Protein AF-0000000066924548 (afdb_homodimer)

Nearest PDB structures (foldseek):
  6sh2-assembly1_AAA  TM=8.815E-01  e=1.080E-42  Homo sapiens
  3dwb-assembly1_A  TM=9.337E-01  e=8.686E-38  Homo sapiens
  3zuk-assembly2_B  TM=8.279E-01  e=6.355E-30  Mycobacterium tuberculosis H37Rv
  4iuw-assembly1_A  TM=8.562E-01  e=9.286E-28  Lacticaseibacillus rhamnosus HN001
  6xly-assembly1_A  TM=6.996E-01  e=2.465E-28  Mycobacterium tuberculosis H37Rv

Structure (mmCIF, N/CA/C/O backbone):
data_AF-0000000066924548-model_v1
#
loop_
_entity.id
_entity.type
_entity.pdbx_description
1 polymer 'Peptidase M13 C-terminal domain-containing protein'
#
loop_
_atom_site.group_PDB
_atom_site.id
_atom_site.type_symbol
_atom_site.label_atom_id
_atom_site.label_alt_id
_atom_site.label_comp_id
_atom_site.label_asym_id
_atom_site.label_entity_id
_atom_site.label_seq_id
_atom_site.pdbx_PDB_ins_code
_atom_site.Cartn_x
_atom_site.Cartn_y
_atom_site.Cartn_z
_atom_site.occupancy
_atom_site.B_iso_or_equiv
_atom_site.auth_seq_id
_atom_site.auth_comp_id
_atom_site.auth_asym_id
_atom_site.auth_atom_id
_atom_site.pdbx_PDB_model_num
ATOM 1 N N . MET A 1 1 ? 16.5 -3.885 36.438 1 17.34 1 MET A N 1
ATOM 2 C CA . MET A 1 1 ? 17.906 -4.02 36.781 1 17.34 1 MET A CA 1
ATOM 3 C C . MET A 1 1 ? 18.797 -3.344 35.719 1 17.34 1 MET A C 1
ATOM 5 O O . MET A 1 1 ? 18.828 -3.766 34.562 1 17.34 1 MET A O 1
ATOM 9 N N . ASN A 1 2 ? 19.312 -1.912 35.875 1 19.52 2 ASN A N 1
ATOM 10 C CA . ASN A 1 2 ? 19.609 -0.588 35.344 1 19.52 2 ASN A CA 1
ATOM 11 C C . ASN A 1 2 ? 21.047 -0.477 34.844 1 19.52 2 ASN A C 1
ATOM 13 O O . ASN A 1 2 ? 21.312 -0.002 33.75 1 19.52 2 ASN A O 1
ATOM 17 N N . VAL A 1 3 ? 22.094 -0.588 35.75 1 18.12 3 VAL A N 1
ATOM 18 C CA . VAL A 1 3 ? 23.172 0.325 36.125 1 18.12 3 VAL A CA 1
ATOM 19 C C . VAL A 1 3 ? 24.469 -0.105 35.469 1 18.12 3 VAL A C 1
ATOM 21 O O . VAL A 1 3 ? 25.156 0.709 34.844 1 18.12 3 VAL A O 1
ATOM 24 N N . LYS A 1 4 ? 25.281 -0.842 36.125 1 20.14 4 LYS A N 1
ATOM 25 C CA . LYS A 1 4 ? 26.672 -0.732 36.531 1 20.14 4 LYS A CA 1
ATOM 26 C C . LYS A 1 4 ? 27.594 -1.481 35.562 1 20.14 4 LYS A C 1
ATOM 28 O O . LYS A 1 4 ? 28.797 -1.568 35.781 1 20.14 4 LYS A O 1
ATOM 33 N N . ILE A 1 5 ? 27.156 -2.381 34.812 1 21.31 5 ILE A N 1
ATOM 34 C CA . ILE A 1 5 ? 28.188 -3.301 34.344 1 21.31 5 ILE A CA 1
ATOM 35 C C . ILE A 1 5 ? 29.062 -2.602 33.281 1 21.31 5 ILE A C 1
ATOM 37 O O . ILE A 1 5 ? 28.844 -2.76 32.094 1 21.31 5 ILE A O 1
ATOM 41 N N . LYS A 1 6 ? 28.953 -1.051 33.531 1 22.06 6 LYS A N 1
ATOM 42 C CA . LYS A 1 6 ? 29.562 0.026 32.75 1 22.06 6 LYS A CA 1
ATOM 43 C C . LYS A 1 6 ? 31.094 -0.055 32.781 1 22.06 6 LYS A C 1
ATOM 45 O O . LYS A 1 6 ? 31.766 0.17 31.781 1 22.06 6 LYS A O 1
ATOM 50 N N . ILE A 1 7 ? 31.625 -0.284 34.125 1 23.61 7 ILE A N 1
ATOM 51 C CA . ILE A 1 7 ? 32.906 0.338 34.5 1 23.61 7 ILE A CA 1
ATOM 52 C C . ILE A 1 7 ? 34.062 -0.418 33.875 1 23.61 7 ILE A C 1
ATOM 54 O O . ILE A 1 7 ? 35 0.195 33.344 1 23.61 7 ILE A O 1
ATOM 58 N N . PHE A 1 8 ? 33.875 -1.729 34.125 1 24.98 8 PHE A N 1
ATOM 59 C CA . PHE A 1 8 ? 35.125 -2.438 34.312 1 24.98 8 PHE A CA 1
ATOM 60 C C . PHE A 1 8 ? 35.875 -2.564 32.969 1 24.98 8 PHE A C 1
ATOM 62 O O . PHE A 1 8 ? 37.031 -2.953 32.938 1 24.98 8 PHE A O 1
ATOM 69 N N . LEU A 1 9 ? 34.906 -2.162 31.875 1 22.52 9 LEU A N 1
ATOM 70 C CA . LEU A 1 9 ? 35.469 -2.377 30.547 1 22.52 9 LEU A CA 1
ATOM 71 C C . LEU A 1 9 ? 36.531 -1.353 30.234 1 22.52 9 LEU A C 1
ATOM 73 O O . LEU A 1 9 ? 36.969 -1.225 29.078 1 22.52 9 LEU A O 1
ATOM 77 N N . PHE A 1 10 ? 36.844 -0.579 31.359 1 24.77 10 PHE A N 1
ATOM 78 C CA . PHE A 1 10 ? 37.781 0.556 31.422 1 24.77 10 PHE A CA 1
ATOM 79 C C . PHE A 1 10 ? 39.125 0.175 30.859 1 24.77 10 PHE A C 1
ATOM 81 O O . PHE A 1 10 ? 39.719 0.906 30.047 1 24.77 10 PHE A O 1
ATOM 88 N N . THR A 1 11 ? 39.719 -0.647 31.781 1 24.83 11 THR A N 1
ATOM 89 C CA . THR A 1 11 ? 41.156 -0.512 32.062 1 24.83 11 THR A CA 1
ATOM 90 C C . THR A 1 11 ? 41.969 -1.058 30.906 1 24.83 11 THR A C 1
ATOM 92 O O . THR A 1 11 ? 42.969 -0.439 30.484 1 24.83 11 THR A O 1
ATOM 95 N N . VAL A 1 12 ? 41.656 -2.326 30.719 1 27.41 12 VAL A N 1
ATOM 96 C CA . VAL A 1 12 ? 42.75 -3.125 30.203 1 27.41 12 VAL A CA 1
ATOM 97 C C . VAL A 1 12 ? 43.062 -2.721 28.766 1 27.41 12 VAL A C 1
ATOM 99 O O . VAL A 1 12 ? 43.969 -3.258 28.141 1 27.41 12 VAL A O 1
ATOM 102 N N . PHE A 1 13 ? 42.031 -1.593 28.297 1 23.48 13 PHE A N 1
ATOM 103 C CA . PHE A 1 13 ? 42.156 -1.088 26.922 1 23.48 13 PHE A CA 1
ATOM 104 C C . PHE A 1 13 ? 43.406 -0.204 26.781 1 23.48 13 PHE A C 1
ATOM 106 O O . PHE A 1 13 ? 43.625 0.386 25.734 1 23.48 13 PHE A O 1
ATOM 113 N N . ALA A 1 14 ? 43.875 0.112 28.031 1 25.31 14 ALA A N 1
ATOM 114 C CA . ALA A 1 14 ? 45.031 0.989 28.172 1 25.31 14 ALA A CA 1
ATOM 115 C C . ALA A 1 14 ? 46.156 0.577 27.203 1 25.31 14 ALA A C 1
ATOM 117 O O . ALA A 1 14 ? 46.719 1.419 26.516 1 25.31 14 ALA A O 1
ATOM 118 N N . ILE A 1 15 ? 46.75 -0.533 27.672 1 26.52 15 ILE A N 1
ATOM 119 C CA . ILE A 1 15 ? 48.188 -0.716 27.547 1 26.52 15 ILE A CA 1
ATOM 120 C C . ILE A 1 15 ? 48.562 -0.996 26.094 1 26.52 15 ILE A C 1
ATOM 122 O O . ILE A 1 15 ? 49.531 -0.463 25.594 1 26.52 15 ILE A O 1
ATOM 126 N N . LEU A 1 16 ? 47.688 -1.903 25.562 1 24.44 16 LEU A N 1
ATOM 127 C CA . LEU A 1 16 ? 48.375 -2.607 24.5 1 24.44 16 LEU A CA 1
ATOM 128 C C . LEU A 1 16 ? 48.5 -1.728 23.266 1 24.44 16 LEU A C 1
ATOM 130 O O . LEU A 1 16 ? 48.875 -2.207 22.188 1 24.44 16 LEU A O 1
ATOM 134 N N . ILE A 1 17 ? 48.094 -0.235 23.5 1 25.5 17 ILE A N 1
ATOM 135 C CA . ILE A 1 17 ? 48.219 0.887 22.578 1 25.5 17 ILE A CA 1
ATOM 136 C C . ILE A 1 17 ? 49.688 1.118 22.266 1 25.5 17 ILE A C 1
ATOM 138 O O . ILE A 1 17 ? 50.031 1.718 21.234 1 25.5 17 ILE A O 1
ATOM 142 N N . SER A 1 18 ? 50.438 0.82 23.359 1 21.97 18 SER A N 1
ATOM 143 C CA . SER A 1 18 ? 51.781 1.416 23.328 1 21.97 18 SER A CA 1
ATOM 144 C C . SER A 1 18 ? 52.562 0.978 22.094 1 21.97 18 SER A C 1
ATOM 146 O O . SER A 1 18 ? 53.25 1.782 21.484 1 21.97 18 SER A O 1
ATOM 148 N N . ALA A 1 19 ? 52.625 -0.373 22.062 1 22.44 19 ALA A N 1
ATOM 149 C CA . ALA A 1 19 ? 53.875 -0.908 21.531 1 22.44 19 ALA A CA 1
ATOM 150 C C . ALA A 1 19 ? 53.969 -0.683 20.031 1 22.44 19 ALA A C 1
ATOM 152 O O . ALA A 1 19 ? 55.062 -0.473 19.484 1 22.44 19 ALA A O 1
ATOM 153 N N . CYS A 1 20 ? 52.75 -0.807 19.359 1 21.91 20 CYS A N 1
ATOM 154 C CA . CYS A 1 20 ? 53.031 -1.128 17.953 1 21.91 20 CYS A CA 1
ATOM 155 C C . CYS A 1 20 ? 53.469 0.108 17.188 1 21.91 20 CYS A C 1
ATOM 157 O O . CYS A 1 20 ? 53.281 0.191 15.969 1 21.91 20 CYS A O 1
ATOM 159 N N . PHE A 1 21 ? 53.938 1.23 18.031 1 22.53 21 PHE A N 1
ATOM 160 C CA . PHE A 1 21 ? 54.469 2.492 17.531 1 22.53 21 PHE A CA 1
ATOM 161 C C . PHE A 1 21 ? 55.594 2.25 16.547 1 22.53 21 PHE A C 1
ATOM 163 O O . PHE A 1 21 ? 55.75 2.998 15.586 1 22.53 21 PHE A O 1
ATOM 170 N N . ILE A 1 22 ? 56.469 1.39 17.031 1 21.67 22 ILE A N 1
ATOM 171 C CA . ILE A 1 22 ? 57.875 1.673 16.766 1 21.67 22 ILE A CA 1
ATOM 172 C C . ILE A 1 22 ? 58.156 1.489 15.281 1 21.67 22 ILE A C 1
ATOM 174 O O . ILE A 1 22 ? 58.844 2.318 14.672 1 21.67 22 ILE A O 1
ATOM 178 N N . ILE A 1 23 ? 57.781 0.316 14.812 1 21.09 23 ILE A N 1
ATOM 179 C CA . ILE A 1 23 ? 58.781 -0.236 13.898 1 21.09 23 ILE A CA 1
ATOM 180 C C . ILE A 1 23 ? 58.688 0.465 12.547 1 21.09 23 ILE A C 1
ATOM 182 O O . ILE A 1 23 ? 59.688 0.586 11.836 1 21.09 23 ILE A O 1
ATOM 186 N N . SER A 1 24 ? 57.344 0.906 12.266 1 18.03 24 SER A N 1
ATOM 187 C CA . SER A 1 24 ? 57.312 0.88 10.805 1 18.03 24 SER A CA 1
ATOM 188 C C . SER A 1 24 ? 58.062 2.064 10.203 1 18.03 24 SER A C 1
ATOM 190 O O . SER A 1 24 ? 57.5 3.164 10.102 1 18.03 24 SER A O 1
ATOM 192 N N . ILE A 1 25 ? 59.156 2.424 10.844 1 20.31 25 ILE A N 1
ATOM 193 C CA . ILE A 1 25 ? 60.125 3.496 10.562 1 20.31 25 ILE A CA 1
ATOM 194 C C . ILE A 1 25 ? 60.438 3.512 9.07 1 20.31 25 ILE A C 1
ATOM 196 O O . ILE A 1 25 ? 60.375 4.559 8.422 1 20.31 25 ILE A O 1
ATOM 200 N N . ILE A 1 26 ? 61.281 2.604 8.727 1 19.17 26 ILE A N 1
ATOM 201 C CA . ILE A 1 26 ? 62.562 2.939 8.141 1 19.17 26 ILE A CA 1
ATOM 202 C C . ILE A 1 26 ? 62.406 3.158 6.637 1 19.17 26 ILE A C 1
ATOM 204 O O . ILE A 1 26 ? 62.969 4.102 6.078 1 19.17 26 ILE A O 1
ATOM 208 N N . LEU A 1 27 ? 61.844 2.189 5.918 1 19.14 27 LEU A N 1
ATOM 209 C CA . LEU A 1 27 ? 62.531 1.849 4.688 1 19.14 27 LEU A CA 1
ATOM 210 C C . LEU A 1 27 ? 62.188 2.834 3.574 1 19.14 27 LEU A C 1
ATOM 212 O O . LEU A 1 27 ? 61.188 2.68 2.895 1 19.14 27 LEU A O 1
ATOM 216 N N . LEU A 1 28 ? 62.188 4.199 3.816 1 19 28 LEU A N 1
ATOM 217 C CA . LEU A 1 28 ? 61.75 5.305 2.982 1 19 28 LEU A CA 1
ATOM 218 C C . LEU A 1 28 ? 62.562 5.418 1.716 1 19 28 LEU A C 1
ATOM 220 O O . LEU A 1 28 ? 62.375 6.332 0.913 1 19 28 LEU A O 1
ATOM 224 N N . THR A 1 29 ? 63.625 4.691 1.661 1 17.83 29 THR A N 1
ATOM 225 C CA . THR A 1 29 ? 64.688 5.438 0.988 1 17.83 29 THR A CA 1
ATOM 226 C C . THR A 1 29 ? 64.312 5.742 -0.456 1 17.83 29 THR A C 1
ATOM 228 O O . THR A 1 29 ? 64.375 6.891 -0.896 1 17.83 29 THR A O 1
ATOM 231 N N . SER A 1 30 ? 64.75 4.977 -1.442 1 18.06 30 SER A N 1
ATOM 232 C CA . SER A 1 30 ? 65.75 5.387 -2.443 1 18.06 30 SER A CA 1
ATOM 233 C C . SER A 1 30 ? 65.062 5.949 -3.686 1 18.06 30 SER A C 1
ATOM 235 O O . SER A 1 30 ? 63.844 5.809 -3.852 1 18.06 30 SER A O 1
ATOM 237 N N . ILE A 1 31 ? 65.375 5.617 -4.949 1 22.03 31 ILE A N 1
ATOM 238 C CA . ILE A 1 31 ? 66.125 6.043 -6.145 1 22.03 31 ILE A CA 1
ATOM 239 C C . ILE A 1 31 ? 65.125 6.41 -7.242 1 22.03 31 ILE A C 1
ATOM 241 O O . ILE A 1 31 ? 63.969 5.914 -7.25 1 22.03 31 ILE A O 1
ATOM 245 N N . GLY A 1 32 ? 65.5 6.625 -8.586 1 19.03 32 GLY A N 1
ATOM 246 C CA . GLY A 1 32 ? 65.688 7.773 -9.453 1 19.03 32 GLY A CA 1
ATOM 247 C C . GLY A 1 32 ? 64.688 7.867 -10.602 1 19.03 32 GLY A C 1
ATOM 248 O O . GLY A 1 32 ? 64.875 8.695 -11.5 1 19.03 32 GLY A O 1
ATOM 249 N N . SER A 1 33 ? 63.594 7.055 -10.688 1 19.3 33 SER A N 1
ATOM 250 C CA . SER A 1 33 ? 63.125 6.68 -12.016 1 19.3 33 SER A CA 1
ATOM 251 C C . SER A 1 33 ? 62.5 7.863 -12.734 1 19.3 33 SER A C 1
ATOM 253 O O . SER A 1 33 ? 61.844 8.688 -12.109 1 19.3 33 SER A O 1
ATOM 255 N N . ASN A 1 34 ? 62.875 8.086 -13.977 1 23.06 34 ASN A N 1
ATOM 256 C CA . ASN A 1 34 ? 62.844 9.102 -15.016 1 23.06 34 ASN A CA 1
ATOM 257 C C . ASN A 1 34 ? 61.469 9.289 -15.586 1 23.06 34 ASN A C 1
ATOM 259 O O . ASN A 1 34 ? 61.031 8.539 -16.469 1 23.06 34 ASN A O 1
ATOM 263 N N . LYS A 1 35 ? 60.406 9.734 -14.828 1 21.61 35 LYS A N 1
ATOM 264 C CA . LYS A 1 35 ? 58.969 9.547 -15.117 1 21.61 35 LYS A CA 1
ATOM 265 C C . LYS A 1 35 ? 58.5 10.555 -16.141 1 21.61 35 LYS A C 1
ATOM 267 O O . LYS A 1 35 ? 58.531 11.766 -15.914 1 21.61 35 LYS A O 1
ATOM 272 N N . ASN A 1 36 ? 58.719 10.227 -17.328 1 24.06 36 ASN A N 1
ATOM 273 C CA . ASN A 1 36 ? 58.219 10.992 -18.453 1 24.06 36 ASN A CA 1
ATOM 274 C C . ASN A 1 36 ? 56.719 11.25 -18.359 1 24.06 36 ASN A C 1
ATOM 276 O O . ASN A 1 36 ? 55.938 10.305 -18.312 1 24.06 36 ASN A O 1
ATOM 280 N N . THR A 1 37 ? 56.312 12.43 -17.906 1 22.17 37 THR A N 1
ATOM 281 C CA . THR A 1 37 ? 55.031 12.805 -17.281 1 22.17 37 THR A CA 1
ATOM 282 C C . THR A 1 37 ? 53.938 12.93 -18.328 1 22.17 37 THR A C 1
ATOM 284 O O . THR A 1 37 ? 53.875 13.922 -19.078 1 22.17 37 THR A O 1
ATOM 287 N N . GLN A 1 38 ? 53.688 11.883 -19.156 1 26.02 38 GLN A N 1
ATOM 288 C CA . GLN A 1 38 ? 52.531 12.07 -20.047 1 26.02 38 GLN A CA 1
ATOM 289 C C . GLN A 1 38 ? 51.312 12.555 -19.266 1 26.02 38 GLN A C 1
ATOM 291 O O . GLN A 1 38 ? 50.938 11.969 -18.25 1 26.02 38 GLN A O 1
ATOM 296 N N . ASN A 1 39 ? 50.906 13.82 -19.406 1 23.28 39 ASN A N 1
ATOM 297 C CA . ASN A 1 39 ? 49.906 14.539 -18.641 1 23.28 39 ASN A CA 1
ATOM 298 C C . ASN A 1 39 ? 48.562 13.828 -18.688 1 23.28 39 ASN A C 1
ATOM 300 O O . ASN A 1 39 ? 47.812 13.969 -19.656 1 23.28 39 ASN A O 1
ATOM 304 N N . ILE A 1 40 ? 48.5 12.539 -18.5 1 28.23 40 ILE A N 1
ATOM 305 C CA . ILE A 1 40 ? 47.25 11.781 -18.406 1 28.23 40 ILE A CA 1
ATOM 306 C C . ILE A 1 40 ? 46.312 12.453 -17.422 1 28.23 40 ILE A C 1
ATOM 308 O O . ILE A 1 40 ? 45.562 11.781 -16.688 1 28.23 40 ILE A O 1
ATOM 312 N N . GLU A 1 41 ? 46.5 13.758 -17.156 1 26.5 41 GLU A N 1
ATOM 313 C CA . GLU A 1 41 ? 45.938 14.156 -15.867 1 26.5 41 GLU A CA 1
ATOM 314 C C . GLU A 1 41 ? 44.438 13.922 -15.828 1 26.5 41 GLU A C 1
ATOM 316 O O . GLU A 1 41 ? 43.844 13.828 -14.75 1 26.5 41 GLU A O 1
ATOM 321 N N . SER A 1 42 ? 43.75 14.281 -16.969 1 30.48 42 SER A N 1
ATOM 322 C CA . SER A 1 42 ? 42.406 14.734 -16.562 1 30.48 42 SER A CA 1
ATOM 323 C C . SER A 1 42 ? 41.625 13.617 -15.867 1 30.48 42 SER A C 1
ATOM 325 O O . SER A 1 42 ? 41.219 12.656 -16.516 1 30.48 42 SER A O 1
ATOM 327 N N . ASN A 1 43 ? 42.094 13.094 -14.984 1 32.31 43 ASN A N 1
ATOM 328 C CA . ASN A 1 43 ? 41.406 12.195 -14.07 1 32.31 43 ASN A CA 1
ATOM 329 C C . ASN A 1 43 ? 39.969 12.672 -13.797 1 32.31 43 ASN A C 1
ATOM 331 O O . ASN A 1 43 ? 39.781 13.68 -13.117 1 32.31 43 ASN A O 1
ATOM 335 N N . SER A 1 44 ? 39.094 12.852 -14.742 1 39.88 44 SER A N 1
ATOM 336 C CA . SER A 1 44 ? 37.688 13.281 -14.758 1 39.88 44 SER A CA 1
ATOM 337 C C . SER A 1 44 ? 37 12.977 -13.43 1 39.88 44 SER A C 1
ATOM 339 O O . SER A 1 44 ? 36.844 11.812 -13.055 1 39.88 44 SER A O 1
ATOM 341 N N . SER A 1 45 ? 37.094 13.633 -12.359 1 47.75 45 SER A N 1
ATOM 342 C CA . SER A 1 45 ? 36.625 13.656 -10.977 1 47.75 45 SER A CA 1
ATOM 343 C C . SER A 1 45 ? 35.156 13.367 -10.898 1 47.75 45 SER A C 1
ATOM 345 O O . SER A 1 45 ? 34.344 13.938 -11.648 1 47.75 45 SER A O 1
ATOM 347 N N . ASN A 1 46 ? 34.75 12.211 -10.508 1 68.69 46 ASN A N 1
ATOM 348 C CA . ASN A 1 46 ? 33.438 11.617 -10.297 1 68.69 46 ASN A CA 1
ATOM 349 C C . ASN A 1 46 ? 32.531 12.508 -9.438 1 68.69 46 ASN A C 1
ATOM 351 O O . ASN A 1 46 ? 31.422 12.125 -9.086 1 68.69 46 ASN A O 1
ATOM 355 N N . ILE A 1 47 ? 33.219 13.781 -9.055 1 79.94 47 ILE A N 1
ATOM 356 C CA . ILE A 1 47 ? 32.406 14.695 -8.242 1 79.94 47 ILE A CA 1
ATOM 357 C C . ILE A 1 47 ? 32.094 15.945 -9.047 1 79.94 47 ILE A C 1
ATOM 359 O O . ILE A 1 47 ? 32.969 16.531 -9.688 1 79.94 47 ILE A O 1
ATOM 363 N N . ILE A 1 48 ? 30.922 16.391 -9.125 1 85.56 48 ILE A N 1
ATOM 364 C CA . ILE A 1 48 ? 30.422 17.625 -9.719 1 85.56 48 ILE A CA 1
ATOM 365 C C . ILE A 1 48 ? 30.219 18.688 -8.633 1 85.56 48 ILE A C 1
ATOM 367 O O . ILE A 1 48 ? 29.516 18.422 -7.648 1 85.56 48 ILE A O 1
ATOM 371 N N . TYR A 1 49 ? 30.875 19.891 -8.797 1 91.44 49 TYR A N 1
ATOM 372 C CA . TYR A 1 49 ? 30.703 20.984 -7.836 1 91.44 49 TYR A CA 1
ATOM 373 C C . TYR A 1 49 ? 29.719 22.016 -8.352 1 91.44 49 TYR A C 1
ATOM 375 O O . TYR A 1 49 ? 29.984 22.703 -9.344 1 91.44 49 TYR A O 1
ATOM 383 N N . LYS A 1 50 ? 28.625 22.203 -7.672 1 91.12 50 LYS A N 1
ATOM 384 C CA . LYS A 1 50 ? 27.609 23.203 -8.016 1 91.12 50 LYS A CA 1
ATOM 385 C C . LYS A 1 50 ? 28.047 24.609 -7.59 1 91.12 50 LYS A C 1
ATOM 387 O O . LYS A 1 50 ? 28.5 24.797 -6.457 1 91.12 50 LYS A O 1
ATOM 392 N N . ASN A 1 51 ? 27.859 25.656 -8.438 1 93.62 51 ASN A N 1
ATOM 393 C CA . ASN A 1 51 ? 28.344 27.016 -8.18 1 93.62 51 ASN A CA 1
ATOM 394 C C . ASN A 1 51 ? 27.344 28.062 -8.641 1 93.62 51 ASN A C 1
ATOM 396 O O . ASN A 1 51 ? 27.719 29.188 -8.969 1 93.62 51 ASN A O 1
ATOM 400 N N . ASP A 1 52 ? 26.125 27.688 -8.695 1 94.44 52 ASP A N 1
ATOM 401 C CA . ASP A 1 52 ? 25.094 28.656 -9.07 1 94.44 52 ASP A CA 1
ATOM 402 C C . ASP A 1 52 ? 24.734 29.562 -7.895 1 94.44 52 ASP A C 1
ATOM 404 O O . ASP A 1 52 ? 25.109 29.281 -6.75 1 94.44 52 ASP A O 1
ATOM 408 N N . SER A 1 53 ? 24.094 30.672 -8.102 1 94.62 53 SER A N 1
ATOM 409 C CA . SER A 1 53 ? 23.781 31.703 -7.113 1 94.62 53 SER A CA 1
ATOM 410 C C . SER A 1 53 ? 22.953 31.156 -5.965 1 94.62 53 SER A C 1
ATOM 412 O O . SER A 1 53 ? 23.188 31.484 -4.801 1 94.62 53 SER A O 1
ATOM 414 N N . ILE A 1 54 ? 22 30.344 -6.191 1 94.62 54 ILE A N 1
ATOM 415 C CA . ILE A 1 54 ? 21.094 29.797 -5.176 1 94.62 54 ILE A CA 1
ATOM 416 C C . ILE A 1 54 ? 21.844 28.828 -4.273 1 94.62 54 ILE A C 1
ATOM 418 O O . ILE A 1 54 ? 21.672 28.844 -3.051 1 94.62 54 ILE A O 1
ATOM 422 N N . SER A 1 55 ? 22.672 27.984 -4.84 1 94.62 55 SER A N 1
ATOM 423 C CA . SER A 1 55 ? 23.516 27.078 -4.059 1 94.62 55 SER A CA 1
ATOM 424 C C . SER A 1 55 ? 24.469 27.844 -3.162 1 94.62 55 SER A C 1
ATOM 426 O O . SER A 1 55 ? 24.719 27.453 -2.018 1 94.62 55 SER A O 1
ATOM 428 N N . ASN A 1 56 ? 24.984 28.891 -3.725 1 95.44 56 ASN A N 1
ATOM 429 C CA . ASN A 1 56 ? 25.906 29.719 -2.949 1 95.44 56 ASN A CA 1
ATOM 430 C C . ASN A 1 56 ? 25.188 30.438 -1.803 1 95.44 56 ASN A C 1
ATOM 432 O O . ASN A 1 56 ? 25.766 30.594 -0.72 1 95.44 56 ASN A O 1
ATOM 436 N N . GLU A 1 57 ? 24.031 30.906 -2.055 1 94.81 57 GLU A N 1
ATOM 437 C CA . GLU A 1 57 ? 23.219 31.5 -0.997 1 94.81 57 GLU A CA 1
ATOM 438 C C . GLU A 1 57 ? 22.969 30.516 0.133 1 94.81 57 GLU A C 1
ATOM 440 O O . GLU A 1 57 ? 23.125 30.844 1.309 1 94.81 57 GLU A O 1
ATOM 445 N N . PHE A 1 58 ? 22.578 29.344 -0.243 1 95.94 58 PHE A N 1
ATOM 446 C CA . PHE A 1 58 ? 22.344 28.281 0.734 1 95.94 58 PHE A CA 1
ATOM 447 C C . PHE A 1 58 ? 23.594 28.016 1.551 1 95.94 58 PHE A C 1
ATOM 449 O O . PHE A 1 58 ? 23.547 27.922 2.779 1 95.94 58 PHE A O 1
ATOM 456 N N . ALA A 1 59 ? 24.688 27.859 0.856 1 96.69 59 ALA A N 1
ATOM 457 C CA . ALA A 1 59 ? 25.969 27.578 1.507 1 96.69 59 ALA A CA 1
ATOM 458 C C . ALA A 1 59 ? 26.344 28.688 2.492 1 96.69 59 ALA A C 1
ATOM 460 O O . ALA A 1 59 ? 26.828 28.406 3.588 1 96.69 59 ALA A O 1
ATOM 461 N N . THR A 1 60 ? 26.094 29.844 2.096 1 95.12 60 THR A N 1
ATOM 462 C CA . THR A 1 60 ? 26.406 30.984 2.947 1 95.12 60 THR A CA 1
ATOM 463 C C . THR A 1 60 ? 25.578 30.953 4.223 1 95.12 60 THR A C 1
ATOM 465 O O . THR A 1 60 ? 26.094 31.172 5.316 1 95.12 60 THR A O 1
ATOM 468 N N . LEU A 1 61 ? 24.281 30.734 4.098 1 94 61 LEU A N 1
ATOM 469 C CA . LEU A 1 61 ? 23.391 30.656 5.25 1 94 61 LEU A CA 1
ATOM 470 C C . LEU A 1 61 ? 23.812 29.531 6.18 1 94 61 LEU A C 1
ATOM 472 O O . LEU A 1 61 ? 23.734 29.656 7.402 1 94 61 LEU A O 1
ATOM 476 N N . LEU A 1 62 ? 24.188 28.422 5.59 1 95.19 62 LEU A N 1
ATOM 477 C CA . LEU A 1 62 ? 24.641 27.281 6.367 1 95.19 62 LEU A CA 1
ATOM 478 C C . LEU A 1 62 ? 25.891 27.625 7.172 1 95.19 62 LEU A C 1
ATOM 480 O O . LEU A 1 62 ? 25.969 27.312 8.367 1 95.19 62 LEU A O 1
ATOM 484 N N . LEU A 1 63 ? 26.797 28.281 6.539 1 94.81 63 LEU A N 1
ATOM 485 C CA . LEU A 1 63 ? 28.062 28.609 7.184 1 94.81 63 LEU A CA 1
ATOM 486 C C . LEU A 1 63 ? 27.859 29.594 8.328 1 94.81 63 LEU A C 1
ATOM 488 O O . LEU A 1 63 ? 28.609 29.594 9.297 1 94.81 63 LEU A O 1
ATOM 492 N N . GLN A 1 64 ? 26.859 30.344 8.242 1 94.31 64 GLN A N 1
ATOM 493 C CA . GLN A 1 64 ? 26.562 31.344 9.266 1 94.31 64 GLN A CA 1
ATOM 494 C C . GLN A 1 64 ? 26.047 30.688 10.547 1 94.31 64 GLN A C 1
ATOM 496 O O . GLN A 1 64 ? 26.125 31.266 11.625 1 94.31 64 GLN A O 1
ATOM 501 N N . ARG A 1 65 ? 25.578 29.531 10.461 1 95.38 65 ARG A N 1
ATOM 502 C CA . ARG A 1 65 ? 24.969 28.938 11.648 1 95.38 65 ARG A CA 1
ATOM 503 C C . ARG A 1 65 ? 25.812 27.797 12.203 1 95.38 65 ARG A C 1
ATOM 505 O O . ARG A 1 65 ? 25.688 27.453 13.383 1 95.38 65 ARG A O 1
ATOM 512 N N . ILE A 1 66 ? 26.688 27.203 11.445 1 96.94 66 ILE A N 1
ATOM 513 C CA . ILE A 1 66 ? 27.438 26.031 11.867 1 96.94 66 ILE A CA 1
ATOM 514 C C . ILE A 1 66 ? 28.562 26.453 12.805 1 96.94 66 ILE A C 1
ATOM 516 O O . ILE A 1 66 ? 29.203 27.484 12.602 1 96.94 66 ILE A O 1
ATOM 520 N N . ASN A 1 67 ? 28.797 25.672 13.859 1 97.19 67 ASN A N 1
ATOM 521 C CA . ASN A 1 67 ? 29.922 25.781 14.781 1 97.19 67 ASN A CA 1
ATOM 522 C C . ASN A 1 67 ? 30.906 24.625 14.602 1 97.19 67 ASN A C 1
ATOM 524 O O . ASN A 1 67 ? 30.797 23.609 15.266 1 97.19 67 ASN A O 1
ATOM 528 N N . LYS A 1 68 ? 31.938 24.812 13.883 1 95.75 68 LYS A N 1
ATOM 529 C CA . LYS A 1 68 ? 32.875 23.75 13.477 1 95.75 68 LYS A CA 1
ATOM 530 C C . LYS A 1 68 ? 33.781 23.359 14.625 1 95.75 68 LYS A C 1
ATOM 532 O O . LYS A 1 68 ? 34.5 22.375 14.531 1 95.75 68 LYS A O 1
ATOM 537 N N . SER A 1 69 ? 33.719 24.031 15.641 1 96.75 69 SER A N 1
ATOM 538 C CA . SER A 1 69 ? 34.562 23.703 16.797 1 96.75 69 SER A CA 1
ATOM 539 C C . SER A 1 69 ? 33.969 22.547 17.594 1 96.75 69 SER A C 1
ATOM 541 O O . SER A 1 69 ? 34.656 21.969 18.438 1 96.75 69 SER A O 1
ATOM 543 N N . VAL A 1 70 ? 32.812 22.234 17.359 1 97.5 70 VAL A N 1
ATOM 544 C CA . VAL A 1 70 ? 32.125 21.141 18.062 1 97.5 70 VAL A CA 1
ATOM 545 C C . VAL A 1 70 ? 32.094 19.906 17.172 1 97.5 70 VAL A C 1
ATOM 547 O O . VAL A 1 70 ? 31.859 20 15.969 1 97.5 70 VAL A O 1
ATOM 550 N N . ASP A 1 71 ? 32.344 18.719 17.766 1 97.62 71 ASP A N 1
ATOM 551 C CA . ASP A 1 71 ? 32.219 17.453 17.047 1 97.62 71 ASP A CA 1
ATOM 552 C C . ASP A 1 71 ? 30.766 17.062 16.812 1 97.62 71 ASP A C 1
ATOM 554 O O . ASP A 1 71 ? 30 16.906 17.781 1 97.62 71 ASP A O 1
ATOM 558 N N . PRO A 1 72 ? 30.391 16.922 15.516 1 98.06 72 PRO A N 1
ATOM 559 C CA . PRO A 1 72 ? 29 16.578 15.234 1 98.06 72 PRO A CA 1
ATOM 560 C C . PRO A 1 72 ? 28.578 15.25 15.875 1 98.06 72 PRO A C 1
ATOM 562 O O . PRO A 1 72 ? 27.375 15.008 16.062 1 98.06 72 PRO A O 1
ATOM 565 N N . CYS A 1 73 ? 29.5 14.375 16.219 1 98.38 73 CYS A N 1
ATOM 566 C CA . CYS A 1 73 ? 29.172 13.086 16.812 1 98.38 73 CYS A CA 1
ATOM 567 C C . CYS A 1 73 ? 29 13.203 18.328 1 98.38 73 CYS A C 1
ATOM 569 O O . CYS A 1 73 ? 28.578 12.258 18.984 1 98.38 73 CYS A O 1
ATOM 571 N N . ASP A 1 74 ? 29.297 14.383 18.859 1 97.44 74 ASP A N 1
ATOM 572 C CA . ASP A 1 74 ? 29.094 14.641 20.281 1 97.44 74 ASP A CA 1
ATOM 573 C C . ASP A 1 74 ? 27.828 15.445 20.516 1 97.44 74 ASP A C 1
ATOM 575 O O . ASP A 1 74 ? 27.062 15.141 21.438 1 97.44 74 ASP A O 1
ATOM 579 N N . ASP A 1 75 ? 27.688 16.469 19.812 1 97.88 75 ASP A N 1
ATOM 580 C CA . ASP A 1 75 ? 26.516 17.359 19.891 1 97.88 75 ASP A CA 1
ATOM 581 C C . ASP A 1 75 ? 26.203 17.969 18.516 1 97.88 75 ASP A C 1
ATOM 583 O O . ASP A 1 75 ? 26.656 19.062 18.203 1 97.88 75 ASP A O 1
ATOM 587 N N . PHE A 1 76 ? 25.281 17.297 17.875 1 98.56 76 PHE A N 1
ATOM 588 C CA . PHE A 1 76 ? 25.031 17.719 16.5 1 98.56 76 PHE A CA 1
ATOM 589 C C . PHE A 1 76 ? 24.25 19.031 16.484 1 98.56 76 PHE A C 1
ATOM 591 O O . PHE A 1 76 ? 24.406 19.828 15.547 1 98.56 76 PHE A O 1
ATOM 598 N N . TYR A 1 77 ? 23.406 19.297 17.469 1 98.12 77 TYR A N 1
ATOM 599 C CA . TYR A 1 77 ? 22.688 20.562 17.516 1 98.12 77 TYR A CA 1
ATOM 600 C C . TYR A 1 77 ? 23.656 21.734 17.609 1 98.12 77 TYR A C 1
ATOM 602 O O . TYR A 1 77 ? 23.531 22.719 16.859 1 98.12 77 TYR A O 1
ATOM 610 N N . GLU A 1 78 ? 24.578 21.641 18.516 1 97.44 78 GLU A N 1
ATOM 611 C CA . GLU A 1 78 ? 25.578 22.688 18.672 1 97.44 78 GLU A CA 1
ATOM 612 C C . GLU A 1 78 ? 26.422 22.844 17.406 1 97.44 78 GLU A C 1
ATOM 614 O O . GLU A 1 78 ? 26.797 23.953 17.031 1 97.44 78 GLU A O 1
ATOM 619 N N . TYR A 1 79 ? 26.734 21.781 16.844 1 98.19 79 TYR A N 1
ATOM 620 C CA . TYR A 1 79 ? 27.484 21.812 15.594 1 98.19 79 TYR A CA 1
ATOM 621 C C . TYR A 1 79 ? 26.688 22.531 14.508 1 98.19 79 TYR A C 1
ATOM 623 O O . TYR A 1 79 ? 27.203 23.438 13.852 1 98.19 79 TYR A O 1
ATOM 631 N N . ALA A 1 80 ? 25.469 22.156 14.336 1 98.12 80 ALA A N 1
ATOM 632 C CA . ALA A 1 80 ? 24.641 22.609 13.219 1 98.12 80 ALA A CA 1
ATOM 633 C C . ALA A 1 80 ? 24.047 24 13.5 1 98.12 80 ALA A C 1
ATOM 635 O O . ALA A 1 80 ? 23.781 24.766 12.57 1 98.12 80 ALA A O 1
ATOM 636 N N . CYS A 1 81 ? 23.828 24.391 14.773 1 97.44 81 CYS A N 1
ATOM 637 C CA . CYS A 1 81 ? 23.047 25.578 15.109 1 97.44 81 CYS A CA 1
ATOM 638 C C . CYS A 1 81 ? 23.844 26.516 16.016 1 97.44 81 CYS A C 1
ATOM 640 O O . CYS A 1 81 ? 23.406 27.609 16.328 1 97.44 81 CYS A O 1
ATOM 642 N N . GLY A 1 82 ? 24.953 26.203 16.422 1 96.19 82 GLY A N 1
ATOM 643 C CA . GLY A 1 82 ? 25.656 26.875 17.5 1 96.19 82 GLY A CA 1
ATOM 644 C C . GLY A 1 82 ? 25.906 28.344 17.219 1 96.19 82 GLY A C 1
ATOM 645 O O . GLY A 1 82 ? 25.938 29.172 18.141 1 96.19 82 GLY A O 1
ATOM 646 N N . ASN A 1 83 ? 26.141 28.719 15.992 1 95.62 83 ASN A N 1
ATOM 647 C CA . ASN A 1 83 ? 26.453 30.109 15.648 1 95.62 83 ASN A CA 1
ATOM 648 C C . ASN A 1 83 ? 25.203 30.859 15.172 1 95.62 83 ASN A C 1
ATOM 650 O O . ASN A 1 83 ? 25.297 32.031 14.797 1 95.62 83 ASN A O 1
ATOM 654 N N . TRP A 1 84 ? 24.109 30.219 15.18 1 95.56 84 TRP A N 1
ATOM 655 C CA . TRP A 1 84 ? 22.906 30.844 14.641 1 95.56 84 TRP A CA 1
ATOM 656 C C . TRP A 1 84 ? 22.531 32.094 15.43 1 95.56 84 TRP A C 1
ATOM 658 O O . TRP A 1 84 ? 22.188 33.125 14.844 1 95.56 84 TRP A O 1
ATOM 668 N N . ILE A 1 85 ? 22.641 32.062 16.75 1 93.06 85 ILE A N 1
ATOM 669 C CA . ILE A 1 85 ? 22.172 33.125 17.594 1 93.06 85 ILE A CA 1
ATOM 670 C C . ILE A 1 85 ? 23.094 34.344 17.438 1 93.06 85 ILE A C 1
ATOM 672 O O . ILE A 1 85 ? 22.656 35.5 17.641 1 93.06 85 ILE A O 1
ATOM 676 N N . ILE A 1 86 ? 24.281 34.125 17.078 1 92.62 86 ILE A N 1
ATOM 677 C CA . ILE A 1 86 ? 25.25 35.219 16.859 1 92.62 86 ILE A CA 1
ATOM 678 C C . ILE A 1 86 ? 24.812 36.062 15.672 1 92.62 86 ILE A C 1
ATOM 680 O O . ILE A 1 86 ? 24.922 37.281 15.703 1 92.62 86 ILE A O 1
ATOM 684 N N . ASN A 1 87 ? 24.25 35.375 14.758 1 91.62 87 ASN A N 1
ATOM 685 C CA . ASN A 1 87 ? 23.875 36.062 13.531 1 91.62 87 ASN A CA 1
ATOM 686 C C . ASN A 1 87 ? 22.391 36.406 13.531 1 91.62 87 ASN A C 1
ATOM 688 O O . ASN A 1 87 ? 21.906 37.125 12.633 1 91.62 87 ASN A O 1
ATOM 692 N N . ASN A 1 88 ? 21.688 35.938 14.523 1 92.88 88 ASN A N 1
ATOM 693 C CA . ASN A 1 88 ? 20.266 36.25 14.711 1 92.88 88 ASN A CA 1
ATOM 694 C C . ASN A 1 88 ? 19.953 36.594 16.172 1 92.88 88 ASN A C 1
ATOM 696 O O . ASN A 1 88 ? 19.266 35.844 16.859 1 92.88 88 ASN A O 1
ATOM 700 N N . PRO A 1 89 ? 20.359 37.656 16.547 1 90.5 89 PRO A N 1
ATOM 701 C CA . PRO A 1 89 ? 20.141 38.031 17.953 1 90.5 89 PRO A CA 1
ATOM 702 C C . PRO A 1 89 ? 18.656 38.188 18.297 1 90.5 89 PRO A C 1
ATOM 704 O O . PRO A 1 89 ? 17.875 38.688 17.5 1 90.5 89 PRO A O 1
ATOM 707 N N . SER A 1 90 ? 18.328 37.781 19.484 1 88.56 90 SER A N 1
ATOM 708 C CA . SER A 1 90 ? 16.953 37.875 19.953 1 88.56 90 SER A CA 1
ATOM 709 C C . SER A 1 90 ? 16.484 39.312 20.094 1 88.56 90 SER A C 1
ATOM 711 O O . SER A 1 90 ? 17.188 40.125 20.688 1 88.56 90 SER A O 1
ATOM 713 N N . PRO A 1 91 ? 15.312 39.531 19.656 1 87.44 91 PRO A N 1
ATOM 714 C CA . PRO A 1 91 ? 14.742 40.844 19.969 1 87.44 91 PRO A CA 1
ATOM 715 C C . PRO A 1 91 ? 14.516 41.031 21.469 1 87.44 91 PRO A C 1
ATOM 717 O O . PRO A 1 91 ? 14.312 40.062 22.203 1 87.44 91 PRO A O 1
ATOM 720 N N . ASN A 1 92 ? 14.453 42.25 21.922 1 85.38 92 ASN A N 1
ATOM 721 C CA . ASN A 1 92 ? 14.375 42.562 23.344 1 85.38 92 ASN A CA 1
ATOM 722 C C . ASN A 1 92 ? 12.93 42.562 23.844 1 85.38 92 ASN A C 1
ATOM 724 O O . ASN A 1 92 ? 12.625 43.125 24.891 1 85.38 92 ASN A O 1
ATOM 728 N N . TYR A 1 93 ? 12.062 42 23.109 1 82.75 93 TYR A N 1
ATOM 729 C CA . TYR A 1 93 ? 10.664 41.938 23.516 1 82.75 93 TYR A CA 1
ATOM 730 C C . TYR A 1 93 ? 10.148 40.5 23.516 1 82.75 93 TYR A C 1
ATOM 732 O O . TYR A 1 93 ? 8.938 40.281 23.578 1 82.75 93 TYR A O 1
ATOM 740 N N . THR A 1 94 ? 11.062 39.531 23.312 1 84.88 94 THR A N 1
ATOM 741 C CA . THR A 1 94 ? 10.641 38.156 23.25 1 84.88 94 THR A CA 1
ATOM 742 C C . THR A 1 94 ? 11.438 37.312 24.25 1 84.88 94 THR A C 1
ATOM 744 O O . THR A 1 94 ? 12.539 37.688 24.641 1 84.88 94 THR A O 1
ATOM 747 N N . SER A 1 95 ? 10.867 36.219 24.719 1 85.69 95 SER A N 1
ATOM 748 C CA . SER A 1 95 ? 11.531 35.281 25.625 1 85.69 95 SER A CA 1
ATOM 749 C C . SER A 1 95 ? 12.078 34.094 24.859 1 85.69 95 SER A C 1
ATOM 751 O O . SER A 1 95 ? 12.867 33.312 25.406 1 85.69 95 SER A O 1
ATOM 753 N N . SER A 1 96 ? 11.703 33.938 23.703 1 89.44 96 SER A N 1
ATOM 754 C CA . SER A 1 96 ? 12.141 32.844 22.812 1 89.44 96 SER A CA 1
ATOM 755 C C . SER A 1 96 ? 12.359 33.375 21.391 1 89.44 96 SER A C 1
ATOM 757 O O . SER A 1 96 ? 11.602 34.219 20.906 1 89.44 96 SER A O 1
ATOM 759 N N . TRP A 1 97 ? 13.453 32.938 20.781 1 92.06 97 TRP A N 1
ATOM 760 C CA . TRP A 1 97 ? 13.828 33.344 19.422 1 92.06 97 TRP A CA 1
ATOM 761 C C . TRP A 1 97 ? 14.391 32.188 18.625 1 92.06 97 TRP A C 1
ATOM 763 O O . TRP A 1 97 ? 15.43 31.625 19 1 92.06 97 TRP A O 1
ATOM 773 N N . THR A 1 98 ? 13.617 31.812 17.641 1 94.12 98 THR A N 1
ATOM 774 C CA . THR A 1 98 ? 13.992 30.656 16.844 1 94.12 98 THR A CA 1
ATOM 775 C C . THR A 1 98 ? 13.984 30.984 15.359 1 94.12 98 THR A C 1
ATOM 777 O O . THR A 1 98 ? 13.57 32.094 14.969 1 94.12 98 THR A O 1
ATOM 780 N N . VAL A 1 99 ? 14.484 30.062 14.578 1 93.44 99 VAL A N 1
ATOM 781 C CA . VAL A 1 99 ? 14.484 30.219 13.133 1 93.44 99 VAL A CA 1
ATOM 782 C C . VAL A 1 99 ? 13.055 30.438 12.633 1 93.44 99 VAL A C 1
ATOM 784 O O . VAL A 1 99 ? 12.82 31.188 11.688 1 93.44 99 VAL A O 1
ATOM 787 N N . TYR A 1 100 ? 12.07 29.875 13.266 1 91.56 100 TYR A N 1
ATOM 788 C CA . TYR A 1 100 ? 10.672 30.078 12.906 1 91.56 100 TYR A CA 1
ATOM 789 C C . TYR A 1 100 ? 10.273 31.531 13.039 1 91.56 100 TYR A C 1
ATOM 791 O O . TYR A 1 100 ? 9.547 32.062 12.203 1 91.56 100 TYR A O 1
ATOM 799 N N . ASP A 1 101 ? 10.727 32.094 14.078 1 92.5 101 ASP A N 1
ATOM 800 C CA . ASP A 1 101 ? 10.43 33.5 14.297 1 92.5 101 ASP A CA 1
ATOM 801 C C . ASP A 1 101 ? 11.031 34.375 13.195 1 92.5 101 ASP A C 1
ATOM 803 O O . ASP A 1 101 ? 10.391 35.312 12.719 1 92.5 101 ASP A O 1
ATOM 807 N N . VAL A 1 102 ? 12.242 34.031 12.891 1 93.19 102 VAL A N 1
ATOM 808 C CA . VAL A 1 102 ? 12.938 34.781 11.852 1 93.19 102 VAL A CA 1
ATOM 809 C C . VAL A 1 102 ? 12.211 34.625 10.516 1 93.19 102 VAL A C 1
ATOM 811 O O . VAL A 1 102 ? 11.992 35.594 9.797 1 93.19 102 VAL A O 1
ATOM 814 N N . VAL A 1 103 ? 11.875 33.406 10.188 1 93.69 103 VAL A N 1
ATOM 815 C CA . VAL A 1 103 ? 11.164 33.125 8.938 1 93.69 103 VAL A CA 1
ATOM 816 C C . VAL A 1 103 ? 9.805 33.812 8.961 1 93.69 103 VAL A C 1
ATOM 818 O O . VAL A 1 103 ? 9.391 34.406 7.953 1 93.69 103 VAL A O 1
ATOM 821 N N . SER A 1 104 ? 9.133 33.75 10.07 1 92.5 104 SER A N 1
ATOM 822 C CA . SER A 1 104 ? 7.852 34.438 10.219 1 92.5 104 SER A CA 1
ATOM 823 C C . SER A 1 104 ? 7.988 35.938 10 1 92.5 104 SER A C 1
ATOM 825 O O . SER A 1 104 ? 7.148 36.531 9.336 1 92.5 104 SER A O 1
ATOM 827 N N . GLN A 1 105 ? 9 36.531 10.539 1 91.5 105 GLN A N 1
ATOM 828 C CA . GLN A 1 105 ? 9.25 37.969 10.352 1 91.5 105 GLN A CA 1
ATOM 829 C C . GLN A 1 105 ? 9.523 38.281 8.883 1 91.5 105 GLN A C 1
ATOM 831 O O . GLN A 1 105 ? 9.086 39.312 8.375 1 91.5 105 GLN A O 1
ATOM 836 N N . ASN A 1 106 ? 10.297 37.469 8.305 1 92.69 106 ASN A N 1
ATOM 837 C CA . ASN A 1 106 ? 10.586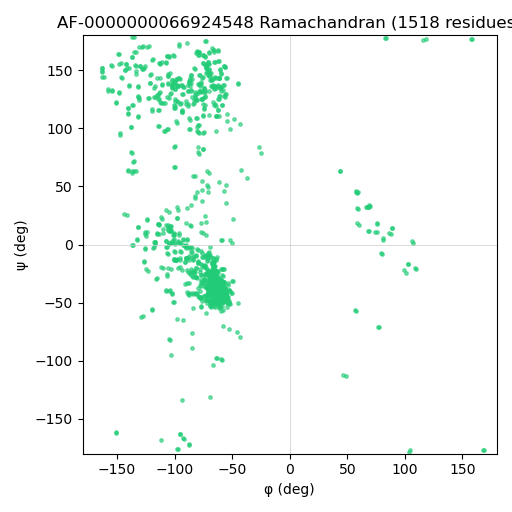 37.688 6.895 1 92.69 106 ASN A CA 1
ATOM 838 C C . ASN A 1 106 ? 9.32 37.594 6.043 1 92.69 106 ASN A C 1
ATOM 840 O O . ASN A 1 106 ? 9.148 38.344 5.102 1 92.69 106 ASN A O 1
ATOM 844 N N . VAL A 1 107 ? 8.523 36.625 6.305 1 93.81 107 VAL A N 1
ATOM 845 C CA . VAL A 1 107 ? 7.246 36.5 5.602 1 93.81 107 VAL A CA 1
ATOM 846 C C . VAL A 1 107 ? 6.418 37.781 5.828 1 93.81 107 VAL A C 1
ATOM 848 O O . VAL A 1 107 ? 5.762 38.25 4.906 1 93.81 107 VAL A O 1
ATOM 851 N N . GLY A 1 108 ? 6.449 38.25 7.07 1 93.06 108 GLY A N 1
ATOM 852 C CA . GLY A 1 108 ? 5.781 39.5 7.367 1 93.06 108 GLY A CA 1
ATOM 853 C C . GLY A 1 108 ? 6.246 40.625 6.488 1 93.06 108 GLY A C 1
ATOM 854 O O . GLY A 1 108 ? 5.43 41.406 6 1 93.06 108 GLY A O 1
ATOM 855 N N . LYS A 1 109 ? 7.512 40.719 6.281 1 93.31 109 LYS A N 1
ATOM 856 C CA . LYS A 1 109 ? 8.07 41.781 5.434 1 93.31 109 LYS A CA 1
ATOM 857 C C . LYS A 1 109 ? 7.598 41.625 3.992 1 93.31 109 LYS A C 1
ATOM 859 O O . LYS A 1 109 ? 7.324 42.625 3.314 1 93.31 109 LYS A O 1
ATOM 864 N N . LEU A 1 110 ? 7.586 40.438 3.566 1 93.75 110 LEU A N 1
ATOM 865 C CA . LEU A 1 110 ? 7.109 40.156 2.215 1 93.75 110 LEU A CA 1
ATOM 866 C C . LEU A 1 110 ? 5.633 40.531 2.078 1 93.75 110 LEU A C 1
ATOM 868 O O . LEU A 1 110 ? 5.215 41.062 1.049 1 93.75 110 LEU A O 1
ATOM 872 N N . VAL A 1 111 ? 4.891 40.219 3.098 1 93.88 111 VAL A N 1
ATOM 873 C CA . VAL A 1 111 ? 3.475 40.562 3.119 1 93.88 111 VAL A CA 1
ATOM 874 C C . VAL A 1 111 ? 3.314 42.062 3.08 1 93.88 111 VAL A C 1
ATOM 876 O O . VAL A 1 111 ? 2.49 42.594 2.324 1 93.88 111 VAL A O 1
ATOM 879 N N . GLU A 1 112 ? 4.062 42.75 3.865 1 94.06 112 GLU A N 1
ATOM 880 C CA . GLU A 1 112 ? 4.016 44.219 3.883 1 94.06 112 GLU A CA 1
ATOM 881 C C . GLU A 1 112 ? 4.309 44.781 2.502 1 94.06 112 GLU A C 1
ATOM 883 O O . GLU A 1 112 ? 3.6 45.688 2.035 1 94.06 112 GLU A O 1
ATOM 888 N N . ASP A 1 113 ? 5.355 44.281 1.95 1 94.19 113 ASP A N 1
ATOM 889 C CA . ASP A 1 113 ? 5.715 44.688 0.603 1 94.19 113 ASP A CA 1
ATOM 890 C C . ASP A 1 113 ? 4.574 44.438 -0.379 1 94.19 113 ASP A C 1
ATOM 892 O O . ASP A 1 113 ? 4.273 45.281 -1.224 1 94.19 113 ASP A O 1
ATOM 896 N N . SER A 1 114 ? 3.939 43.375 -0.25 1 92.81 114 SER A N 1
ATOM 897 C CA . SER A 1 114 ? 2.861 42.969 -1.146 1 92.81 114 SER A CA 1
ATOM 898 C C . SER A 1 114 ? 1.642 43.875 -0.982 1 92.81 114 SER A C 1
ATOM 900 O O . SER A 1 114 ? 1 44.219 -1.968 1 92.81 114 SER A O 1
ATOM 902 N N . ILE A 1 115 ? 1.351 44.188 0.208 1 91.69 115 ILE A N 1
ATOM 903 C CA . ILE A 1 115 ? 0.182 45 0.495 1 91.69 115 ILE A CA 1
ATOM 904 C C . ILE A 1 115 ? 0.441 46.438 0.052 1 91.69 115 ILE A C 1
ATOM 906 O O . ILE A 1 115 ? -0.402 47.062 -0.604 1 91.69 115 ILE A O 1
ATOM 910 N N . ASN A 1 116 ? 1.551 46.906 0.338 1 92.44 116 ASN A N 1
ATOM 911 C CA . ASN A 1 116 ? 1.878 48.312 0.067 1 92.44 116 ASN A CA 1
ATOM 912 C C . ASN A 1 116 ? 2 48.562 -1.431 1 92.44 116 ASN A C 1
ATOM 914 O O . ASN A 1 116 ? 1.658 49.656 -1.901 1 92.44 116 ASN A O 1
ATOM 918 N N . ASN A 1 117 ? 2.418 47.594 -2.145 1 91.31 117 ASN A N 1
ATOM 919 C CA . ASN A 1 117 ? 2.707 47.812 -3.557 1 91.31 117 ASN A CA 1
ATOM 920 C C . ASN A 1 117 ? 1.692 47.125 -4.457 1 91.31 117 ASN A C 1
ATOM 922 O O . ASN A 1 117 ? 1.927 46.969 -5.656 1 91.31 117 ASN A O 1
ATOM 926 N N . CYS A 1 118 ? 0.661 46.656 -3.861 1 91.06 118 CYS A N 1
ATOM 927 C CA . CYS A 1 118 ? -0.331 46 -4.684 1 91.06 118 CYS A CA 1
ATOM 928 C C . CYS A 1 118 ? -1.01 46.969 -5.637 1 91.06 118 CYS A C 1
ATOM 930 O O . CYS A 1 118 ? -1.148 48.156 -5.328 1 91.06 118 CYS A O 1
ATOM 932 N N . ASN A 1 119 ? -1.321 46.469 -6.883 1 91.25 119 ASN A N 1
ATOM 933 C CA . ASN A 1 119 ? -2.127 47.25 -7.82 1 91.25 119 ASN A CA 1
ATOM 934 C C . ASN A 1 119 ? -3.604 47.25 -7.434 1 91.25 119 ASN A C 1
ATOM 936 O O . ASN A 1 119 ? -4.301 46.25 -7.668 1 91.25 119 ASN A O 1
ATOM 940 N N . ILE A 1 120 ? -4.09 48.344 -7.023 1 90.69 120 ILE A N 1
ATOM 941 C CA . ILE A 1 120 ? -5.434 48.469 -6.465 1 90.69 120 ILE A CA 1
ATOM 942 C C . ILE A 1 120 ? -6.469 48.156 -7.547 1 90.69 120 ILE A C 1
ATOM 944 O O . ILE A 1 120 ? -7.527 47.594 -7.262 1 90.69 120 ILE A O 1
ATOM 948 N N . ASN A 1 121 ? -6.164 48.5 -8.742 1 91.31 121 ASN A N 1
ATOM 949 C CA . ASN A 1 121 ? -7.109 48.281 -9.844 1 91.31 121 ASN A CA 1
ATOM 950 C C . ASN A 1 121 ? -7.281 46.812 -10.18 1 91.31 121 ASN A C 1
ATOM 952 O O . ASN A 1 121 ? -8.328 46.406 -10.695 1 91.31 121 ASN A O 1
ATOM 956 N N . ASP A 1 122 ? -6.352 46.094 -9.844 1 92 122 ASP A N 1
ATOM 957 C CA . ASP A 1 122 ? -6.379 44.688 -10.164 1 92 122 ASP A CA 1
ATOM 958 C C . ASP A 1 122 ? -6.648 43.844 -8.906 1 92 122 ASP A C 1
ATOM 960 O O . ASP A 1 122 ? -6.879 42.625 -9 1 92 122 ASP A O 1
ATOM 964 N N . ALA A 1 123 ? -6.648 44.469 -7.805 1 94.69 123 ALA A N 1
ATOM 965 C CA . ALA A 1 123 ? -6.801 43.781 -6.527 1 94.69 123 ALA A CA 1
ATOM 966 C C . ALA A 1 123 ? -8.25 43.375 -6.293 1 94.69 123 ALA A C 1
ATOM 968 O O . ALA A 1 123 ? -9.172 44.062 -6.719 1 94.69 123 ALA A O 1
ATOM 969 N N . SER A 1 124 ? -8.484 42.219 -5.691 1 95.75 124 SER A N 1
ATOM 970 C CA . SER A 1 124 ? -9.812 41.844 -5.223 1 95.75 124 SER A CA 1
ATOM 971 C C . SER A 1 124 ? -10.289 42.75 -4.098 1 95.75 124 SER A C 1
ATOM 973 O O . SER A 1 124 ? -9.492 43.469 -3.494 1 95.75 124 SER A O 1
ATOM 975 N N . GLU A 1 125 ? -11.609 42.656 -3.783 1 95.5 125 GLU A N 1
ATOM 976 C CA . GLU A 1 125 ? -12.133 43.406 -2.643 1 95.5 125 GLU A CA 1
ATOM 977 C C . GLU A 1 125 ? -11.484 42.938 -1.339 1 95.5 125 GLU A C 1
ATOM 979 O O . GLU A 1 125 ? -11.258 43.75 -0.436 1 95.5 125 GLU A O 1
ATOM 984 N N . GLY A 1 126 ? -11.242 41.688 -1.322 1 94.69 126 GLY A N 1
ATOM 985 C CA . GLY A 1 126 ? -10.562 41.156 -0.148 1 94.69 126 GLY A CA 1
ATOM 986 C C . GLY A 1 126 ? -9.203 41.812 0.091 1 94.69 126 GLY A C 1
ATOM 987 O O . GLY A 1 126 ? -8.883 42.188 1.216 1 94.69 126 GLY A O 1
ATOM 988 N N . LEU A 1 127 ? -8.398 41.906 -0.929 1 95.81 127 LEU A N 1
ATOM 989 C CA . LEU A 1 127 ? -7.062 42.469 -0.804 1 95.81 127 LEU A CA 1
ATOM 990 C C . LEU A 1 127 ? -7.133 43.969 -0.455 1 95.81 127 LEU A C 1
ATOM 992 O O . LEU A 1 127 ? -6.324 44.469 0.33 1 95.81 127 LEU A O 1
ATOM 996 N N . ILE A 1 128 ? -8.078 44.625 -1.038 1 96.25 128 ILE A N 1
ATOM 997 C CA . ILE A 1 128 ? -8.273 46.031 -0.734 1 96.25 128 ILE A CA 1
ATOM 998 C C . ILE A 1 128 ? -8.617 46.219 0.744 1 96.25 128 ILE A C 1
ATOM 1000 O O . ILE A 1 128 ? -8.086 47.094 1.415 1 96.25 128 ILE A O 1
ATOM 1004 N N . LYS A 1 129 ? -9.469 45.406 1.229 1 96.12 129 LYS A N 1
ATOM 1005 C CA . LYS A 1 129 ? -9.844 45.469 2.639 1 96.12 129 LYS A CA 1
ATOM 1006 C C . LYS A 1 129 ? -8.648 45.125 3.537 1 96.12 129 LYS A C 1
ATOM 1008 O O . LYS A 1 129 ? -8.461 45.781 4.574 1 96.12 129 LYS A O 1
ATOM 1013 N N . ALA A 1 130 ? -7.902 44.156 3.158 1 95.25 130 ALA A N 1
ATOM 1014 C CA . ALA A 1 130 ? -6.715 43.781 3.928 1 95.25 130 ALA A CA 1
ATOM 1015 C C . ALA A 1 130 ? -5.742 44.969 4.004 1 95.25 130 ALA A C 1
ATOM 1017 O O . ALA A 1 130 ? -5.145 45.219 5.051 1 95.25 130 ALA A O 1
ATOM 1018 N N . LYS A 1 131 ? -5.551 45.594 2.896 1 95.62 131 LYS A N 1
ATOM 1019 C CA . LYS A 1 131 ? -4.707 46.812 2.873 1 95.62 131 LYS A CA 1
ATOM 1020 C C . LYS A 1 131 ? -5.246 47.875 3.816 1 95.62 131 LYS A C 1
ATOM 1022 O O . LYS A 1 131 ? -4.48 48.5 4.555 1 95.62 131 LYS A O 1
ATOM 1027 N N . GLN A 1 132 ? -6.523 48.062 3.797 1 96 132 GLN A N 1
ATOM 1028 C CA . GLN A 1 132 ? -7.148 49.031 4.676 1 96 132 GLN A CA 1
ATOM 1029 C C . GLN A 1 132 ? -6.949 48.656 6.145 1 96 132 GLN A C 1
ATOM 1031 O O . GLN A 1 132 ? -6.695 49.531 6.98 1 96 132 GLN A O 1
ATOM 1036 N N . PHE A 1 133 ? -7.125 47.438 6.469 1 96.5 133 PHE A N 1
ATOM 1037 C CA . PHE A 1 133 ? -6.875 46.969 7.828 1 96.5 133 PHE A CA 1
ATOM 1038 C C . PHE A 1 133 ? -5.434 47.25 8.242 1 96.5 133 PHE A C 1
ATOM 1040 O O . PHE A 1 133 ? -5.184 47.75 9.336 1 96.5 133 PHE A O 1
ATOM 1047 N N . TYR A 1 134 ? -4.5 46.938 7.371 1 95.94 134 TYR A N 1
ATOM 1048 C CA . TYR A 1 134 ? -3.092 47.156 7.676 1 95.94 134 TYR A CA 1
ATOM 1049 C C . TYR A 1 134 ? -2.805 48.625 7.859 1 95.94 134 TYR A C 1
ATOM 1051 O O . TYR A 1 134 ? -2.15 49.031 8.828 1 95.94 134 TYR A O 1
ATOM 1059 N N . ASN A 1 135 ? -3.309 49.469 6.938 1 95.94 135 ASN A N 1
ATOM 1060 C CA . ASN A 1 135 ? -3.09 50.906 6.996 1 95.94 135 ASN A CA 1
ATOM 1061 C C . ASN A 1 135 ? -3.645 51.5 8.289 1 95.94 135 ASN A C 1
ATOM 1063 O O . ASN A 1 135 ? -3.029 52.375 8.875 1 95.94 135 ASN A O 1
ATOM 1067 N N . THR A 1 136 ? -4.766 51 8.672 1 96.31 136 THR A N 1
ATOM 1068 C CA . THR A 1 136 ? -5.367 51.5 9.906 1 96.31 136 THR A CA 1
ATOM 1069 C C . THR A 1 136 ? -4.57 51.062 11.125 1 96.31 136 THR A C 1
ATOM 1071 O O . THR A 1 136 ? -4.383 51.812 12.07 1 96.31 136 THR A O 1
ATOM 1074 N N . CYS A 1 137 ? -4.145 49.875 11.078 1 96.44 137 CYS A N 1
ATOM 1075 C CA . CYS A 1 137 ? -3.406 49.281 12.203 1 96.44 137 CYS A CA 1
ATOM 1076 C C . CYS A 1 137 ? -2.096 50.031 12.43 1 96.44 137 CYS A C 1
ATOM 1078 O O . CYS A 1 137 ? -1.709 50.281 13.57 1 96.44 137 CYS A O 1
ATOM 1080 N N . ILE A 1 138 ? -1.407 50.438 11.375 1 95.69 138 ILE A N 1
ATOM 1081 C CA . ILE A 1 138 ? -0.075 51.031 11.516 1 95.69 138 ILE A CA 1
ATOM 1082 C C . ILE A 1 138 ? -0.187 52.531 11.75 1 95.69 138 ILE A C 1
ATOM 1084 O O . ILE A 1 138 ? 0.825 53.219 11.898 1 95.69 138 ILE A O 1
ATOM 1088 N N . ASN A 1 139 ? -1.387 53.031 11.734 1 96.12 139 ASN A N 1
ATOM 1089 C CA . ASN A 1 139 ? -1.596 54.469 11.984 1 96.12 139 ASN A CA 1
ATOM 1090 C C . ASN A 1 139 ? -1.442 54.812 13.461 1 96.12 139 ASN A C 1
ATOM 1092 O O . ASN A 1 139 ? -2.436 55 14.172 1 96.12 139 ASN A O 1
ATOM 1096 N N . VAL A 1 140 ? -0.262 54.969 13.875 1 95.06 140 VAL A N 1
ATOM 1097 C CA . VAL A 1 140 ? 0.083 55.188 15.273 1 95.06 140 VAL A CA 1
ATOM 1098 C C . VAL A 1 140 ? -0.52 56.5 15.766 1 95.06 140 VAL A C 1
ATOM 1100 O O . VAL A 1 140 ? -0.957 56.594 16.906 1 95.06 140 VAL A O 1
ATOM 1103 N N . THR A 1 141 ? -0.525 57.469 14.93 1 95.81 141 THR A N 1
ATOM 1104 C CA . THR A 1 141 ? -1.069 58.781 15.297 1 95.81 141 THR A CA 1
ATOM 1105 C C . THR A 1 141 ? -2.533 58.656 15.703 1 95.81 141 THR A C 1
ATOM 1107 O O . THR A 1 141 ? -2.934 59.156 16.766 1 95.81 141 THR A O 1
ATOM 1110 N N . LEU A 1 142 ? -3.266 58 14.891 1 94.81 142 LEU A N 1
ATOM 1111 C CA . LEU A 1 142 ? -4.68 57.812 15.188 1 94.81 142 LEU A CA 1
ATOM 1112 C C . LEU A 1 142 ? -4.867 57 16.469 1 94.81 142 LEU A C 1
ATOM 1114 O O . LEU A 1 142 ? -5.746 57.312 17.281 1 94.81 142 LEU A O 1
ATOM 1118 N N . THR A 1 143 ? -4.09 56.031 16.703 1 96.31 143 THR A N 1
ATOM 1119 C CA . THR A 1 143 ? -4.176 55.156 17.875 1 96.31 143 THR A CA 1
ATOM 1120 C C . THR A 1 143 ? -3.863 55.938 19.156 1 96.31 143 THR A C 1
ATOM 1122 O O . THR A 1 143 ? -4.547 55.781 20.172 1 96.31 143 THR A O 1
ATOM 1125 N N . GLU A 1 144 ? -2.816 56.781 19.094 1 96.5 144 GLU A N 1
ATOM 1126 C CA . GLU A 1 144 ? -2.412 57.562 20.25 1 96.5 144 GLU A CA 1
ATOM 1127 C C . GLU A 1 144 ? -3.436 58.656 20.578 1 96.5 144 GLU A C 1
ATOM 1129 O O . GLU A 1 144 ? -3.645 59 21.75 1 96.5 144 GLU A O 1
ATOM 1134 N N . GLU A 1 145 ? -4.059 59.125 19.531 1 95.38 145 GLU A N 1
ATOM 1135 C CA . GLU A 1 145 ? -5.102 60.125 19.734 1 95.38 145 GLU A CA 1
ATOM 1136 C C . GLU A 1 145 ? -6.348 59.531 20.359 1 95.38 145 GLU A C 1
ATOM 1138 O O . GLU A 1 145 ? -6.992 60.125 21.219 1 95.38 145 GLU A O 1
ATOM 1143 N N . ASN A 1 146 ? -6.676 58.344 19.984 1 94.69 146 ASN A N 1
ATOM 1144 C CA . ASN A 1 146 ? -7.887 57.656 20.438 1 94.69 146 ASN A CA 1
ATOM 1145 C C . ASN A 1 146 ? -7.738 57.125 21.859 1 94.69 146 ASN A C 1
ATOM 1147 O O . ASN A 1 146 ? -8.719 57.062 22.609 1 94.69 146 ASN A O 1
ATOM 1151 N N . LYS A 1 147 ? -6.457 56.719 22.25 1 95.56 147 LYS A N 1
ATOM 1152 C CA . LYS A 1 147 ? -6.215 56.125 23.562 1 95.56 147 LYS A CA 1
ATOM 1153 C C . LYS A 1 147 ? -7.246 55.062 23.875 1 95.56 147 LYS A C 1
ATOM 1155 O O . LYS A 1 147 ? -7.336 54.062 23.172 1 95.56 147 LYS A O 1
ATOM 1160 N N . GLY A 1 148 ? -8.141 55.344 24.922 1 96.75 148 GLY A N 1
ATOM 1161 C CA . GLY A 1 148 ? -9.219 54.438 25.266 1 96.75 148 GLY A CA 1
ATOM 1162 C C . GLY A 1 148 ? -10.594 55.031 25.016 1 96.75 148 GLY A C 1
ATOM 1163 O O . GLY A 1 148 ? -11.609 54.438 25.375 1 96.75 148 GLY A O 1
ATOM 1164 N N . ILE A 1 149 ? -10.625 56.062 24.219 1 96.94 149 ILE A N 1
ATOM 1165 C CA . ILE A 1 149 ? -11.852 56.844 24.062 1 96.94 149 ILE A CA 1
ATOM 1166 C C . ILE A 1 149 ? -12.875 56.031 23.266 1 96.94 149 ILE A C 1
ATOM 1168 O O . ILE A 1 149 ? -14.039 55.969 23.641 1 96.94 149 ILE A O 1
ATOM 1172 N N . VAL A 1 150 ? -12.43 55.5 22.125 1 96.12 150 VAL A N 1
ATOM 1173 C CA . VAL A 1 150 ? -13.328 54.781 21.234 1 96.12 150 VAL A CA 1
ATOM 1174 C C . VAL A 1 150 ? -13.906 53.562 21.922 1 96.12 150 VAL A C 1
ATOM 1176 O O . VAL A 1 150 ? -15.117 53.312 21.891 1 96.12 150 VAL A O 1
ATOM 1179 N N . LEU A 1 151 ? -13.047 52.781 22.594 1 97.44 151 LEU A N 1
ATOM 1180 C CA . LEU A 1 151 ? -13.516 51.594 23.328 1 97.44 151 LEU A CA 1
ATOM 1181 C C . LEU A 1 151 ? -14.406 52 24.484 1 97.44 151 LEU A C 1
ATOM 1183 O O . LEU A 1 151 ? -15.43 51.375 24.734 1 97.44 151 LEU A O 1
ATOM 1187 N N . GLY A 1 152 ? -13.938 53 25.234 1 96.81 152 GLY A N 1
ATOM 1188 C CA . GLY A 1 152 ? -14.742 53.5 26.328 1 96.81 152 GLY A CA 1
ATOM 1189 C C . GLY A 1 152 ? -16.141 53.938 25.906 1 96.81 152 GLY A C 1
ATOM 1190 O O . GLY A 1 152 ? -17.125 53.625 26.578 1 96.81 152 GLY A O 1
ATOM 1191 N N . LYS A 1 153 ? -16.25 54.625 24.797 1 96.38 153 LYS A N 1
ATOM 1192 C CA . LYS A 1 153 ? -17.531 55.062 24.281 1 96.38 153 LYS A CA 1
ATOM 1193 C C . LYS A 1 153 ? -18.422 53.906 23.922 1 96.38 153 LYS A C 1
ATOM 1195 O O . LYS A 1 153 ? -19.625 53.906 24.219 1 96.38 153 LYS A O 1
ATOM 1200 N N . LEU A 1 154 ? -17.891 52.938 23.219 1 97.31 154 LEU A N 1
ATOM 1201 C CA . LEU A 1 154 ? -18.641 51.75 22.875 1 97.31 154 LEU A CA 1
ATOM 1202 C C . LEU A 1 154 ? -19.219 51.062 24.109 1 97.31 154 LEU A C 1
ATOM 1204 O O . LEU A 1 154 ? -20.391 50.688 24.141 1 97.31 154 LEU A O 1
ATOM 1208 N N . LEU A 1 155 ? -18.344 50.938 25.172 1 97.56 155 LEU A N 1
ATOM 1209 C CA . LEU A 1 155 ? -18.75 50.219 26.375 1 97.56 155 LEU A CA 1
ATOM 1210 C C . LEU A 1 155 ? -19.766 51.031 27.172 1 97.56 155 LEU A C 1
ATOM 1212 O O . LEU A 1 155 ? -20.797 50.5 27.594 1 97.56 155 LEU A O 1
ATOM 1216 N N . HIS A 1 156 ? -19.578 52.281 27.328 1 95.44 156 HIS A N 1
ATOM 1217 C CA . HIS A 1 156 ? -20.375 53.125 28.203 1 95.44 156 HIS A CA 1
ATOM 1218 C C . HIS A 1 156 ? -21.703 53.469 27.547 1 95.44 156 HIS A C 1
ATOM 1220 O O . HIS A 1 156 ? -22.75 53.5 28.203 1 95.44 156 HIS A O 1
ATOM 1226 N N . THR A 1 157 ? -21.703 53.75 26.219 1 95.5 157 THR A N 1
ATOM 1227 C CA . THR A 1 157 ? -22.891 54.219 25.547 1 95.5 157 THR A CA 1
ATOM 1228 C C . THR A 1 157 ? -23.547 53.125 24.734 1 95.5 157 THR A C 1
ATOM 1230 O O . THR A 1 157 ? -24.719 53.25 24.344 1 95.5 157 THR A O 1
ATOM 1233 N N . GLY A 1 158 ? -22.812 52.156 24.422 1 95.81 158 GLY A N 1
ATOM 1234 C CA . GLY A 1 158 ? -23.297 51.094 23.547 1 95.81 158 GLY A CA 1
ATOM 1235 C C . GLY A 1 158 ? -23.234 51.469 22.078 1 95.81 158 GLY A C 1
ATOM 1236 O O . GLY A 1 158 ? -23.641 50.656 21.234 1 95.81 158 GLY A O 1
ATOM 1237 N N . ARG A 1 159 ? -22.688 52.594 21.719 1 95.38 159 ARG A N 1
ATOM 1238 C CA . ARG A 1 159 ? -22.656 53.062 20.344 1 95.38 159 ARG A CA 1
ATOM 1239 C C . ARG A 1 159 ? -21.281 52.875 19.719 1 95.38 159 ARG A C 1
ATOM 1241 O O . ARG A 1 159 ? -20.266 53.281 20.297 1 95.38 159 ARG A O 1
ATOM 1248 N N . PRO A 1 160 ? -21.297 52.281 18.562 1 95.88 160 PRO A N 1
ATOM 1249 C CA . PRO A 1 160 ? -20.016 52.062 17.891 1 95.88 160 PRO A CA 1
ATOM 1250 C C . PRO A 1 160 ? -19.5 53.312 17.172 1 95.88 160 PRO A C 1
ATOM 1252 O O . PRO A 1 160 ? -20.234 54.281 17.031 1 95.88 160 PRO A O 1
ATOM 1255 N N . GLU A 1 161 ? -18.266 53.219 16.844 1 94.94 161 GLU A N 1
ATOM 1256 C CA . GLU A 1 161 ? -17.609 54.312 16.125 1 94.94 161 GLU A CA 1
ATOM 1257 C C . GLU A 1 161 ? -18.219 54.5 14.742 1 94.94 161 GLU A C 1
ATOM 1259 O O . GLU A 1 161 ? -18.25 55.625 14.227 1 94.94 161 GLU A O 1
ATOM 1264 N N . ASN A 1 162 ? -18.594 53.469 14.07 1 95.25 162 ASN A N 1
ATOM 1265 C CA . ASN A 1 162 ? -19.25 53.406 12.781 1 95.25 162 ASN A CA 1
ATOM 1266 C C . ASN A 1 162 ? -20.641 52.75 12.891 1 95.25 162 ASN A C 1
ATOM 1268 O O . ASN A 1 162 ? -20.781 51.688 13.492 1 95.25 162 ASN A O 1
ATOM 1272 N N . ASP A 1 163 ? -21.594 53.375 12.242 1 93.94 163 ASP A N 1
ATOM 1273 C CA . ASP A 1 163 ? -22.984 52.969 12.406 1 93.94 163 ASP A CA 1
ATOM 1274 C C . ASP A 1 163 ? -23.25 51.562 11.867 1 93.94 163 ASP A C 1
ATOM 1276 O O . ASP A 1 163 ? -24.219 50.906 12.25 1 93.94 163 ASP A O 1
ATOM 1280 N N . LYS A 1 164 ? -22.422 51.094 11.016 1 95.19 164 LYS A N 1
ATOM 1281 C CA . LYS A 1 164 ? -22.609 49.781 10.422 1 95.19 164 LYS A CA 1
ATOM 1282 C C . LYS A 1 164 ? -21.969 48.688 11.289 1 95.19 164 LYS A C 1
ATOM 1284 O O . LYS A 1 164 ? -22.188 47.5 11.055 1 95.19 164 LYS A O 1
ATOM 1289 N N . PHE A 1 165 ? -21.156 49.156 12.328 1 97 165 PHE A N 1
ATOM 1290 C CA . PHE A 1 165 ? -20.531 48.188 13.227 1 97 165 PHE A CA 1
ATOM 1291 C C . PHE A 1 165 ? -21.516 47.719 14.297 1 97 165 PHE A C 1
ATOM 1293 O O . PHE A 1 165 ? -22.578 48.312 14.469 1 97 165 PHE A O 1
ATOM 1300 N N . ASN A 1 166 ? -21.141 46.688 14.93 1 95.19 166 ASN A N 1
ATOM 1301 C CA . ASN A 1 166 ? -22 46.156 15.984 1 95.19 166 ASN A CA 1
ATOM 1302 C C . ASN A 1 166 ? -22 47.031 17.219 1 95.19 166 ASN A C 1
ATOM 1304 O O . ASN A 1 166 ? -21.016 47.75 17.484 1 95.19 166 ASN A O 1
ATOM 1308 N N . LYS A 1 167 ? -23.141 46.969 17.953 1 96.75 167 LYS A N 1
ATOM 1309 C CA . LYS A 1 167 ? -23.344 47.844 19.125 1 96.75 167 LYS A CA 1
ATOM 1310 C C . LYS A 1 167 ? -23.906 47.031 20.297 1 96.75 167 LYS A C 1
ATOM 1312 O O . LYS A 1 167 ? -24.203 45.844 20.156 1 96.75 167 LYS A O 1
ATOM 1317 N N . PHE A 1 168 ? -23.844 47.656 21.484 1 96.69 168 PHE A N 1
ATOM 1318 C CA . PHE A 1 168 ? -24.5 47.062 22.641 1 96.69 168 PHE A CA 1
ATOM 1319 C C . PHE A 1 168 ? -25.969 47.5 22.703 1 96.69 168 PHE A C 1
ATOM 1321 O O . PHE A 1 168 ? -26.25 48.625 23.156 1 96.69 168 PHE A O 1
ATOM 1328 N N . LEU A 1 169 ? -26.922 46.594 22.391 1 92.75 169 LEU A N 1
ATOM 1329 C CA . LEU A 1 169 ? -28.328 46.938 22.203 1 92.75 169 LEU A CA 1
ATOM 1330 C C . LEU A 1 169 ? -29.094 46.844 23.516 1 92.75 169 LEU A C 1
ATOM 1332 O O . LEU A 1 169 ? -30.172 47.406 23.641 1 92.75 169 LEU A O 1
ATOM 1336 N N . TYR A 1 170 ? -28.531 46.281 24.562 1 91.75 170 TYR A N 1
ATOM 1337 C CA . TYR A 1 170 ? -29.312 45.938 25.734 1 91.75 170 TYR A CA 1
ATOM 1338 C C . TYR A 1 170 ? -28.734 46.594 26.984 1 91.75 170 TYR A C 1
ATOM 1340 O O . TYR A 1 170 ? -28.875 46.094 28.094 1 91.75 170 TYR A O 1
ATOM 1348 N N . ASN A 1 171 ? -27.969 47.625 26.828 1 92.62 171 ASN A N 1
ATOM 1349 C CA . ASN A 1 171 ? -27.25 48.281 27.906 1 92.62 171 ASN A CA 1
ATOM 1350 C C . ASN A 1 171 ? -26.312 47.344 28.625 1 92.62 171 ASN A C 1
ATOM 1352 O O . ASN A 1 171 ? -26.203 47.375 29.859 1 92.62 171 ASN A O 1
ATOM 1356 N N . ASN A 1 172 ? -25.859 46.469 27.875 1 95.44 172 ASN A N 1
ATOM 1357 C CA . ASN A 1 172 ? -25.062 45.375 28.422 1 95.44 172 ASN A CA 1
ATOM 1358 C C . ASN A 1 172 ? -23.578 45.562 28.156 1 95.44 172 ASN A C 1
ATOM 1360 O O . ASN A 1 172 ? -22.781 44.625 28.266 1 95.44 172 ASN A O 1
ATOM 1364 N N . GLY A 1 173 ? -23.094 46.812 27.766 1 97 173 GLY A N 1
ATOM 1365 C CA . GLY A 1 173 ? -21.703 47.062 27.438 1 97 173 GLY A CA 1
ATOM 1366 C C . GLY A 1 173 ? -20.938 47.719 28.578 1 97 173 GLY A C 1
ATOM 1367 O O . GLY A 1 173 ? -19.703 47.719 28.578 1 97 173 GLY A O 1
ATOM 1368 N N . LYS A 1 174 ? -21.609 48.219 29.562 1 96.81 174 LYS A N 1
ATOM 1369 C CA . LYS A 1 174 ? -20.969 48.969 30.641 1 96.81 174 LYS A CA 1
ATOM 1370 C C . LYS A 1 174 ? -20.094 48.062 31.484 1 96.81 174 LYS A C 1
ATOM 1372 O O . LYS A 1 174 ? -20.453 46.906 31.75 1 96.81 174 LYS A O 1
ATOM 1377 N N . TRP A 1 175 ? -18.984 48.625 31.875 1 97.69 175 TRP A N 1
ATOM 1378 C CA . TRP A 1 175 ? -18.094 47.938 32.812 1 97.69 175 TRP A CA 1
ATOM 1379 C C . TRP A 1 175 ? -18.312 48.438 34.219 1 97.69 175 TRP A C 1
ATOM 1381 O O . TRP A 1 175 ? -17.812 49.531 34.594 1 97.69 175 TRP A O 1
ATOM 1391 N N . PRO A 1 176 ? -18.969 47.594 35.062 1 96.69 176 PRO A N 1
ATOM 1392 C CA . PRO A 1 176 ? -19.359 48.094 36.375 1 96.69 176 PRO A CA 1
ATOM 1393 C C . PRO A 1 176 ? -18.172 48.562 37.188 1 96.69 176 PRO A C 1
ATOM 1395 O O . PRO A 1 176 ? -18.312 49.438 38.062 1 96.69 176 PRO A O 1
ATOM 1398 N N . LEU A 1 177 ? -17.078 48.062 36.938 1 96.56 177 LEU A N 1
ATOM 1399 C CA . LEU A 1 177 ? -15.875 48.375 37.719 1 96.56 177 LEU A CA 1
ATOM 1400 C C . LEU A 1 177 ? -15.562 49.875 37.625 1 96.56 177 LEU A C 1
ATOM 1402 O O . LEU A 1 177 ? -15.023 50.438 38.594 1 96.56 177 LEU A O 1
ATOM 1406 N N . ILE A 1 178 ? -15.906 50.531 36.531 1 96.62 178 ILE A N 1
ATOM 1407 C CA . ILE A 1 178 ? -15.508 51.938 36.375 1 96.62 178 ILE A CA 1
ATOM 1408 C C . ILE A 1 178 ? -16.734 52.781 36.062 1 96.62 178 ILE A C 1
ATOM 1410 O O . ILE A 1 178 ? -16.656 54.031 36.094 1 96.62 178 ILE A O 1
ATOM 1414 N N . ASP A 1 179 ? -17.812 52.219 35.719 1 95.38 179 ASP A N 1
ATOM 1415 C CA . ASP A 1 179 ? -19.016 52.938 35.312 1 95.38 179 ASP A CA 1
ATOM 1416 C C . ASP A 1 179 ? -20.078 52.906 36.406 1 95.38 179 ASP A C 1
ATOM 1418 O O . ASP A 1 179 ? -20.875 51.938 36.469 1 95.38 179 ASP A O 1
ATOM 1422 N N . SER A 1 180 ? -20.234 53.875 37.156 1 92.06 180 SER A N 1
ATOM 1423 C CA . SER A 1 180 ? -21.125 53.906 38.312 1 92.06 180 SER A CA 1
ATOM 1424 C C . SER A 1 180 ? -22.578 53.969 37.875 1 92.06 180 SER A C 1
ATOM 1426 O O . SER A 1 180 ? -23.5 53.781 38.656 1 92.06 180 SER A O 1
ATOM 1428 N N . SER A 1 181 ? -22.844 54.219 36.625 1 92.31 181 SER A N 1
ATOM 1429 C CA . SER A 1 181 ? -24.203 54.281 36.125 1 92.31 181 SER A CA 1
ATOM 1430 C C . SER A 1 181 ? -24.75 52.906 35.812 1 92.31 181 SER A C 1
ATOM 1432 O O . SER A 1 181 ? -25.938 52.75 35.531 1 92.31 181 SER A O 1
ATOM 1434 N N . TRP A 1 182 ? -23.906 51.938 35.844 1 93.25 182 TRP A N 1
ATOM 1435 C CA . TRP A 1 182 ? -24.344 50.562 35.656 1 93.25 182 TRP A CA 1
ATOM 1436 C C . TRP A 1 182 ? -25.359 50.156 36.719 1 93.25 182 TRP A C 1
ATOM 1438 O O . TRP A 1 182 ? -25.172 50.438 37.906 1 93.25 182 TRP A O 1
ATOM 1448 N N . ASN A 1 183 ? -26.391 49.531 36.281 1 92.69 183 ASN A N 1
ATOM 1449 C CA . ASN A 1 183 ? -27.438 49 37.125 1 92.69 183 ASN A CA 1
ATOM 1450 C C . ASN A 1 183 ? -28.062 47.719 36.531 1 92.69 183 ASN A C 1
ATOM 1452 O O . ASN A 1 183 ? -28.422 47.719 35.344 1 92.69 183 ASN A O 1
ATOM 1456 N N . LEU A 1 184 ? -28.125 46.75 37.375 1 90.62 184 LEU A N 1
ATOM 1457 C CA . LEU A 1 184 ? -28.656 45.469 36.906 1 90.62 184 LEU A CA 1
ATOM 1458 C C . LEU A 1 184 ? -30.062 45.625 36.344 1 90.62 184 LEU A C 1
ATOM 1460 O O . LEU A 1 184 ? -30.422 44.938 35.406 1 90.62 184 LEU A O 1
ATOM 1464 N N . SER A 1 185 ? -30.797 46.469 36.875 1 89.75 185 SER A N 1
ATOM 1465 C CA . SER A 1 185 ? -32.188 46.656 36.469 1 89.75 185 SER A CA 1
ATOM 1466 C C . SER A 1 185 ? -32.281 47.156 35.031 1 89.75 185 SER A C 1
ATOM 1468 O O . SER A 1 185 ? -33.344 47.031 34.406 1 89.75 185 SER A O 1
ATOM 1470 N N . ASN A 1 186 ? -31.234 47.656 34.562 1 88.56 186 ASN A N 1
ATOM 1471 C CA . ASN A 1 186 ? -31.234 48.25 33.219 1 88.56 186 ASN A CA 1
ATOM 1472 C C . ASN A 1 186 ? -30.781 47.25 32.156 1 88.56 186 ASN A C 1
ATOM 1474 O O . ASN A 1 186 ? -30.828 47.531 30.969 1 88.56 186 ASN A O 1
ATOM 1478 N N . ILE A 1 187 ? -30.359 46.125 32.656 1 85.44 187 ILE A N 1
ATOM 1479 C CA . ILE A 1 187 ? -29.859 45.125 31.719 1 85.44 187 ILE A CA 1
ATOM 1480 C C . ILE A 1 187 ? -31.016 44.219 31.281 1 85.44 187 ILE A C 1
ATOM 1482 O O . ILE A 1 187 ? -31.656 43.594 32.125 1 85.44 187 ILE A O 1
ATOM 1486 N N . ASN A 1 188 ? -31.25 44.125 30.031 1 86.19 188 ASN A N 1
ATOM 1487 C CA . ASN A 1 188 ? -32.438 43.469 29.5 1 86.19 188 ASN A CA 1
ATOM 1488 C C . ASN A 1 188 ? -32.062 42.125 28.859 1 86.19 188 ASN A C 1
ATOM 1490 O O . ASN A 1 188 ? -32.625 41.75 27.828 1 86.19 188 ASN A O 1
ATOM 1494 N N . ILE A 1 189 ? -31.047 41.469 29.312 1 92.62 189 ILE A N 1
ATOM 1495 C CA . ILE A 1 189 ? -30.703 40.156 28.781 1 92.62 189 ILE A CA 1
ATOM 1496 C C . ILE A 1 189 ? -30.203 39.25 29.906 1 92.62 189 ILE A C 1
ATOM 1498 O O . ILE A 1 189 ? -29.719 39.75 30.938 1 92.62 189 ILE A O 1
ATOM 1502 N N . SER A 1 190 ? -30.328 37.969 29.734 1 95.31 190 SER A N 1
ATOM 1503 C CA . SER A 1 190 ? -29.797 37 30.703 1 95.31 190 SER A CA 1
ATOM 1504 C C . SER A 1 190 ? -28.281 36.906 30.625 1 95.31 190 SER A C 1
ATOM 1506 O O . SER A 1 190 ? -27.672 37.406 29.672 1 95.31 190 SER A O 1
ATOM 1508 N N . ILE A 1 191 ? -27.688 36.375 31.656 1 96.38 191 ILE A N 1
ATOM 1509 C CA . ILE A 1 191 ? -26.234 36.219 31.672 1 96.38 191 ILE A CA 1
ATOM 1510 C C . ILE A 1 191 ? -25.812 35.281 30.531 1 96.38 191 ILE A C 1
ATOM 1512 O O . ILE A 1 191 ? -24.781 35.531 29.891 1 96.38 191 ILE A O 1
ATOM 1516 N N . GLU A 1 192 ? -26.625 34.281 30.25 1 97.31 192 GLU A N 1
ATOM 1517 C CA . GLU A 1 192 ? -26.344 33.344 29.156 1 97.31 192 GLU A CA 1
ATOM 1518 C C . GLU A 1 192 ? -26.438 34.062 27.812 1 97.31 192 GLU A C 1
ATOM 1520 O O . GLU A 1 192 ? -25.625 33.812 26.906 1 97.31 192 GLU A O 1
ATOM 1525 N N . SER A 1 193 ? -27.391 34.969 27.688 1 97.19 193 SER A N 1
ATOM 1526 C CA . SER A 1 193 ? -27.5 35.781 26.469 1 97.19 193 SER A CA 1
ATOM 1527 C C . SER A 1 193 ? -26.281 36.688 26.312 1 97.19 193 SER A C 1
ATOM 1529 O O . SER A 1 193 ? -25.812 36.906 25.188 1 97.19 193 SER A O 1
ATOM 1531 N N . GLN A 1 194 ? -25.828 37.188 27.391 1 97.44 194 GLN A N 1
ATOM 1532 C CA . GLN A 1 194 ? -24.656 38.062 27.344 1 97.44 194 GLN A CA 1
ATOM 1533 C C . GLN A 1 194 ? -23.422 37.312 26.844 1 97.44 194 GLN A C 1
ATOM 1535 O O . GLN A 1 194 ? -22.625 37.844 26.078 1 97.44 194 GLN A O 1
ATOM 1540 N N . ILE A 1 195 ? -23.281 36.094 27.297 1 98.19 195 ILE A N 1
ATOM 1541 C CA . ILE A 1 195 ? -22.172 35.25 26.859 1 98.19 195 ILE A CA 1
ATOM 1542 C C . ILE A 1 195 ? -22.25 35.031 25.344 1 98.19 195 ILE A C 1
ATOM 1544 O O . ILE A 1 195 ? -21.25 35.25 24.641 1 98.19 195 ILE A O 1
ATOM 1548 N N . GLY A 1 196 ? -23.406 34.656 24.812 1 98.19 196 GLY A N 1
ATOM 1549 C CA . GLY A 1 196 ? -23.594 34.469 23.391 1 98.19 196 GLY A CA 1
ATOM 1550 C C . GLY A 1 196 ? -23.438 35.75 22.594 1 98.19 196 GLY A C 1
ATOM 1551 O O . GLY A 1 196 ? -22.859 35.75 21.5 1 98.19 196 GLY A O 1
ATOM 1552 N N . TYR A 1 197 ? -23.922 36.844 23.188 1 97.88 197 TYR A N 1
ATOM 1553 C CA . TYR A 1 197 ? -23.891 38.156 22.531 1 97.88 197 TYR A CA 1
ATOM 1554 C C . TYR A 1 197 ? -22.469 38.625 22.312 1 97.88 197 TYR A C 1
ATOM 1556 O O . TYR A 1 197 ? -22.125 39.094 21.219 1 97.88 197 TYR A O 1
ATOM 1564 N N . LEU A 1 198 ? -21.641 38.531 23.312 1 98.31 198 LEU A N 1
ATOM 1565 C CA . LEU A 1 198 ? -20.266 39 23.203 1 98.31 198 LEU A CA 1
ATOM 1566 C C . LEU A 1 198 ? -19.5 38.188 22.156 1 98.31 198 LEU A C 1
ATOM 1568 O O . LEU A 1 198 ? -18.641 38.719 21.438 1 98.31 198 LEU A O 1
ATOM 1572 N N . LYS A 1 199 ? -19.859 36.906 22.109 1 98.06 199 LYS A N 1
ATOM 1573 C CA . LYS A 1 199 ? -19.203 36.062 21.094 1 98.06 199 LYS A CA 1
ATOM 1574 C C . LYS A 1 199 ? -19.672 36.469 19.688 1 98.06 199 LYS A C 1
ATOM 1576 O O . LYS A 1 199 ? -18.844 36.688 18.812 1 98.06 199 LYS A O 1
ATOM 1581 N N . LYS A 1 200 ? -20.906 36.531 19.438 1 97.75 200 LYS A N 1
ATOM 1582 C CA . LYS A 1 200 ? -21.422 36.781 18.094 1 97.75 200 LYS A CA 1
ATOM 1583 C C . LYS A 1 200 ? -21.094 38.219 17.641 1 97.75 200 LYS A C 1
ATOM 1585 O O . LYS A 1 200 ? -20.625 38.406 16.516 1 97.75 200 LYS A O 1
ATOM 1590 N N . GLU A 1 201 ? -21.25 39.156 18.484 1 97.56 201 GLU A N 1
ATOM 1591 C CA . GLU A 1 201 ? -21.219 40.562 18.078 1 97.56 201 GLU A CA 1
ATOM 1592 C C . GLU A 1 201 ? -19.812 41.125 18.109 1 97.56 201 GLU A C 1
ATOM 1594 O O . GLU A 1 201 ? -19.5 42.094 17.438 1 97.56 201 GLU A O 1
ATOM 1599 N N . PHE A 1 202 ? -18.906 40.469 18.953 1 97.62 202 PHE A N 1
ATOM 1600 C CA . PHE A 1 202 ? -17.594 41.062 19.094 1 97.62 202 PHE A CA 1
ATOM 1601 C C . PHE A 1 202 ? -16.5 40 19.031 1 97.62 202 PHE A C 1
ATOM 1603 O O . PHE A 1 202 ? -15.312 40.312 19.109 1 97.62 202 PHE A O 1
ATOM 1610 N N . GLY A 1 203 ? -16.875 38.75 18.875 1 96.38 203 GLY A N 1
ATOM 1611 C CA . GLY A 1 203 ? -15.906 37.688 18.766 1 96.38 203 GLY A CA 1
ATOM 1612 C C . GLY A 1 203 ? -15.172 37.406 20.062 1 96.38 203 GLY A C 1
ATOM 1613 O O . GLY A 1 203 ? -14 37.031 20.062 1 96.38 203 GLY A O 1
ATOM 1614 N N . ILE A 1 204 ? -15.805 37.562 21.234 1 96.69 204 ILE A N 1
ATOM 1615 C CA . ILE A 1 204 ? -15.156 37.438 22.531 1 96.69 204 ILE A CA 1
ATOM 1616 C C . ILE A 1 204 ? -15.633 36.188 23.234 1 96.69 204 ILE A C 1
ATOM 1618 O O . ILE A 1 204 ? -16.828 36.031 23.484 1 96.69 204 ILE A O 1
ATOM 1622 N N . ASP A 1 205 ? -14.695 35.344 23.547 1 95.25 205 ASP A N 1
ATOM 1623 C CA . ASP A 1 205 ? -14.992 34.156 24.359 1 95.25 205 ASP A CA 1
ATOM 1624 C C . ASP A 1 205 ? -14.883 34.5 25.844 1 95.25 205 ASP A C 1
ATOM 1626 O O . ASP A 1 205 ? -13.961 35.188 26.266 1 95.25 205 ASP A O 1
ATOM 1630 N N . THR A 1 206 ? -15.797 33.938 26.547 1 97.38 206 THR A N 1
ATOM 1631 C CA . THR A 1 206 ? -15.773 34.281 27.969 1 97.38 206 THR A CA 1
ATOM 1632 C C . THR A 1 206 ? -15.805 33 28.812 1 97.38 206 THR A C 1
ATOM 1634 O O . THR A 1 206 ? -14.781 32.594 29.359 1 97.38 206 THR A O 1
ATOM 1637 N N . PHE A 1 207 ? -16.875 32.188 28.719 1 97.94 207 PHE A N 1
ATOM 1638 C CA . PHE A 1 207 ? -16.984 31.016 29.562 1 97.94 207 PHE A CA 1
ATOM 1639 C C . PHE A 1 207 ? -16.953 29.734 28.734 1 97.94 207 PHE A C 1
ATOM 1641 O O . PHE A 1 207 ? -16.562 28.672 29.219 1 97.94 207 PHE A O 1
ATOM 1648 N N . ILE A 1 208 ? -17.406 29.844 27.531 1 97.12 208 ILE A N 1
ATOM 1649 C CA . ILE A 1 208 ? -17.516 28.703 26.625 1 97.12 208 ILE A CA 1
ATOM 1650 C C . ILE A 1 208 ? -16.891 29.047 25.281 1 97.12 208 ILE A C 1
ATOM 1652 O O . ILE A 1 208 ? -17.188 30.094 24.703 1 97.12 208 ILE A O 1
ATOM 1656 N N . TYR A 1 209 ? -15.961 28.25 24.859 1 95.62 209 TYR A N 1
ATOM 1657 C CA . TYR A 1 209 ? -15.438 28.391 23.5 1 95.62 209 TYR A CA 1
ATOM 1658 C C . TYR A 1 209 ? -16.328 27.703 22.484 1 95.62 209 TYR A C 1
ATOM 1660 O O . TYR A 1 209 ? -16.719 26.547 22.688 1 95.62 209 TYR A O 1
ATOM 1668 N N . THR A 1 210 ? -16.75 28.391 21.469 1 96.19 210 THR A N 1
ATOM 1669 C CA . THR A 1 210 ? -17.609 27.828 20.438 1 96.19 210 THR A CA 1
ATOM 1670 C C . THR A 1 210 ? -16.969 27.922 19.062 1 96.19 210 THR A C 1
ATOM 1672 O O . THR A 1 210 ? -16.312 28.922 18.766 1 96.19 210 THR A O 1
ATOM 1675 N N . TYR A 1 211 ? -17.094 26.922 18.312 1 94.25 211 TYR A N 1
ATOM 1676 C CA . TYR A 1 211 ? -16.484 26.859 16.984 1 94.25 211 TYR A CA 1
ATOM 1677 C C . TYR A 1 211 ? -17.203 25.844 16.109 1 94.25 211 TYR A C 1
ATOM 1679 O O . TYR A 1 211 ? -17.578 24.766 16.578 1 94.25 211 TYR A O 1
ATOM 1687 N N . ALA A 1 212 ? -17.516 26.203 14.875 1 92.81 212 ALA A N 1
ATOM 1688 C CA . ALA A 1 212 ? -18.031 25.25 13.906 1 92.81 212 ALA A CA 1
ATOM 1689 C C . ALA A 1 212 ? -16.906 24.375 13.359 1 92.81 212 ALA A C 1
ATOM 1691 O O . ALA A 1 212 ? -15.883 24.875 12.883 1 92.81 212 ALA A O 1
ATOM 1692 N N . MET A 1 213 ? -16.984 23.109 13.414 1 89 213 MET A N 1
ATOM 1693 C CA . MET A 1 213 ? -15.953 22.203 12.953 1 89 213 MET A CA 1
ATOM 1694 C C . MET A 1 213 ? -16.562 20.891 12.445 1 89 213 MET A C 1
ATOM 1696 O O . MET A 1 213 ? -17.734 20.609 12.711 1 89 213 MET A O 1
ATOM 1700 N N . GLY A 1 214 ? -15.781 20.172 11.727 1 85.81 214 GLY A N 1
ATOM 1701 C CA . GLY A 1 214 ? -16.219 18.859 11.281 1 85.81 214 GLY A CA 1
ATOM 1702 C C . GLY A 1 214 ? -16.5 17.906 12.43 1 85.81 214 GLY A C 1
ATOM 1703 O O . GLY A 1 214 ? -15.781 17.891 13.43 1 85.81 214 GLY A O 1
ATOM 1704 N N . TYR A 1 215 ? -17.578 17.031 12.258 1 87.81 215 TYR A N 1
ATOM 1705 C CA . TYR A 1 215 ? -17.984 16.047 13.25 1 87.81 215 TYR A CA 1
ATOM 1706 C C . TYR A 1 215 ? -17.094 14.805 13.18 1 87.81 215 TYR A C 1
ATOM 1708 O O . TYR A 1 215 ? -16.938 14.211 12.109 1 87.81 215 TYR A O 1
ATOM 1716 N N . ASP A 1 216 ? -16.5 14.461 14.25 1 84.44 216 ASP A N 1
ATOM 1717 C CA . ASP A 1 216 ? -15.516 13.391 14.289 1 84.44 216 ASP A CA 1
ATOM 1718 C C . ASP A 1 216 ? -16.141 12.055 13.891 1 84.44 216 ASP A C 1
ATOM 1720 O O . ASP A 1 216 ? -15.453 11.188 13.344 1 84.44 216 ASP A O 1
ATOM 1724 N N . ILE A 1 217 ? -17.406 11.867 14.195 1 85.38 217 ILE A N 1
ATOM 1725 C CA . ILE A 1 217 ? -18.062 10.586 13.969 1 85.38 217 ILE A CA 1
ATOM 1726 C C . ILE A 1 217 ? -18.562 10.508 12.531 1 85.38 217 ILE A C 1
ATOM 1728 O O . ILE A 1 217 ? -18.672 9.414 11.961 1 85.38 217 ILE A O 1
ATOM 1732 N N . GLN A 1 218 ? -18.828 11.672 11.977 1 85.25 218 GLN A N 1
ATOM 1733 C CA . GLN A 1 218 ? -19.328 11.789 10.609 1 85.25 218 GLN A CA 1
ATOM 1734 C C . GLN A 1 218 ? -18.641 12.938 9.875 1 85.25 218 GLN A C 1
ATOM 1736 O O . GLN A 1 218 ? -19.125 14.07 9.891 1 85.25 218 GLN A O 1
ATOM 1741 N N . SER A 1 219 ? -17.734 12.609 9.102 1 80.19 219 SER A N 1
ATOM 1742 C CA . SER A 1 219 ? -16.828 13.594 8.531 1 80.19 219 SER A CA 1
ATOM 1743 C C . SER A 1 219 ? -17.547 14.523 7.559 1 80.19 219 SER A C 1
ATOM 1745 O O . SER A 1 219 ? -17.062 15.617 7.254 1 80.19 219 SER A O 1
ATOM 1747 N N . ASN A 1 220 ? -18.703 14.188 7.113 1 83.12 220 ASN A N 1
ATOM 1748 C CA . ASN A 1 220 ? -19.391 15.031 6.145 1 83.12 220 ASN A CA 1
ATOM 1749 C C . ASN A 1 220 ? -20.422 15.938 6.824 1 83.12 220 ASN A C 1
ATOM 1751 O O . ASN A 1 220 ? -21.406 16.344 6.199 1 83.12 220 ASN A O 1
ATOM 1755 N N . LEU A 1 221 ? -20.266 16.203 8.086 1 89.44 221 LEU A N 1
ATOM 1756 C CA . LEU A 1 221 ? -21.156 17.078 8.844 1 89.44 221 LEU A CA 1
ATOM 1757 C C . LEU A 1 221 ? -20.344 18.078 9.656 1 89.44 221 LEU A C 1
ATOM 1759 O O . LEU A 1 221 ? -19.406 17.719 10.359 1 89.44 221 LEU A O 1
ATOM 1763 N N . THR A 1 222 ? -20.672 19.406 9.5 1 91.88 222 THR A N 1
ATOM 1764 C CA . THR A 1 222 ? -20.125 20.438 10.359 1 91.88 222 THR A CA 1
ATOM 1765 C C . THR A 1 222 ? -21.047 20.719 11.531 1 91.88 222 THR A C 1
ATOM 1767 O O . THR A 1 222 ? -22.25 20.938 11.344 1 91.88 222 THR A O 1
ATOM 1770 N N . ILE A 1 223 ? -20.5 20.703 12.703 1 94.5 223 ILE A N 1
ATOM 1771 C CA . ILE A 1 223 ? -21.297 20.859 13.914 1 94.5 223 ILE A CA 1
ATOM 1772 C C . ILE A 1 223 ? -20.781 22.062 14.719 1 94.5 223 ILE A C 1
ATOM 1774 O O . ILE A 1 223 ? -19.781 22.672 14.352 1 94.5 223 ILE A O 1
ATOM 1778 N N . LEU A 1 224 ? -21.516 22.438 15.734 1 96.31 224 LEU A N 1
ATOM 1779 C CA . LEU A 1 224 ? -21.078 23.453 16.688 1 96.31 224 LEU A CA 1
ATOM 1780 C C . LEU A 1 224 ? -20.406 22.797 17.891 1 96.31 224 LEU A C 1
ATOM 1782 O O . LEU A 1 224 ? -21.062 22.078 18.656 1 96.31 224 LEU A O 1
ATOM 1786 N N . LEU A 1 225 ? -19.219 23.047 18.047 1 95.25 225 LEU A N 1
ATOM 1787 C CA . LEU A 1 225 ? -18.484 22.609 19.234 1 95.25 225 LEU A CA 1
ATOM 1788 C C . LEU A 1 225 ? -18.594 23.641 20.359 1 95.25 225 LEU A C 1
ATOM 1790 O O . LEU A 1 225 ? -18.453 24.844 20.125 1 95.25 225 LEU A O 1
ATOM 1794 N N . MET A 1 226 ? -18.891 23.219 21.5 1 96.44 226 MET A N 1
ATOM 1795 C CA . MET A 1 226 ? -18.828 23.984 22.734 1 96.44 226 MET A CA 1
ATOM 1796 C C . MET A 1 226 ? -17.859 23.328 23.719 1 96.44 226 MET A C 1
ATOM 1798 O O . MET A 1 226 ? -18.109 22.219 24.188 1 96.44 226 MET A O 1
ATOM 1802 N N . THR A 1 227 ? -16.766 24.078 24.047 1 94.88 227 THR A N 1
ATOM 1803 C CA . THR A 1 227 ? -15.75 23.406 24.859 1 94.88 227 THR A CA 1
ATOM 1804 C C . THR A 1 227 ? -15.062 24.406 25.781 1 94.88 227 THR A C 1
ATOM 1806 O O . THR A 1 227 ? -15.148 25.625 25.578 1 94.88 227 THR A O 1
ATOM 1809 N N . GLY A 1 228 ? -14.539 23.875 26.844 1 93.25 228 GLY A N 1
ATOM 1810 C CA . GLY A 1 228 ? -13.641 24.656 27.688 1 93.25 228 GLY A CA 1
ATOM 1811 C C . GLY A 1 228 ? -12.172 24.375 27.422 1 93.25 228 GLY A C 1
ATOM 1812 O O . GLY A 1 228 ? -11.305 25.141 27.812 1 93.25 228 GLY A O 1
ATOM 1813 N N . GLU A 1 229 ? -11.961 23.375 26.734 1 87.69 229 GLU A N 1
ATOM 1814 C CA . GLU A 1 229 ? -10.586 22.906 26.547 1 87.69 229 GLU A CA 1
ATOM 1815 C C . GLU A 1 229 ? -9.766 23.922 25.75 1 87.69 229 GLU A C 1
ATOM 1817 O O . GLU A 1 229 ? -8.594 24.156 26.062 1 87.69 229 GLU A O 1
ATOM 1822 N N . MET A 1 230 ? -10.406 24.516 24.766 1 87.44 230 MET A N 1
ATOM 1823 C CA . MET A 1 230 ? -9.719 25.422 23.859 1 87.44 230 MET A CA 1
ATOM 1824 C C . MET A 1 230 ? -10.039 26.875 24.188 1 87.44 230 MET A C 1
ATOM 1826 O O . MET A 1 230 ? -9.766 27.781 23.391 1 87.44 230 MET A O 1
ATOM 1830 N N . LEU A 1 231 ? -10.617 27.078 25.312 1 92.44 231 LEU A N 1
ATOM 1831 C CA . LEU A 1 231 ? -11 28.422 25.703 1 92.44 231 LEU A CA 1
ATOM 1832 C C . LEU A 1 231 ? -9.773 29.234 26.125 1 92.44 231 LEU A C 1
ATOM 1834 O O . LEU A 1 231 ? -9.102 28.891 27.094 1 92.44 231 LEU A O 1
ATOM 1838 N N . PRO A 1 232 ? -9.547 30.266 25.359 1 89.88 232 PRO A N 1
ATOM 1839 C CA . PRO A 1 232 ? -8.508 31.172 25.859 1 89.88 232 PRO A CA 1
ATOM 1840 C C . PRO A 1 232 ? -8.984 32.031 27.016 1 89.88 232 PRO A C 1
ATOM 1842 O O . PRO A 1 232 ? -10.047 32.656 26.938 1 89.88 232 PRO A O 1
ATOM 1845 N N . LEU A 1 233 ? -8.242 31.984 28.125 1 92 233 LEU A N 1
ATOM 1846 C CA . LEU A 1 233 ? -8.5 32.906 29.234 1 92 233 LEU A CA 1
ATOM 1847 C C . LEU A 1 233 ? -7.633 34.156 29.109 1 92 233 LEU A C 1
ATOM 1849 O O . LEU A 1 233 ? -7.137 34.469 28.031 1 92 233 LEU A O 1
ATOM 1853 N N . GLY A 1 234 ? -7.605 34.844 30.156 1 88.88 234 GLY A N 1
ATOM 1854 C CA . GLY A 1 234 ? -6.859 36.094 30.109 1 88.88 234 GLY A CA 1
ATOM 1855 C C . GLY A 1 234 ? -5.371 35.906 29.891 1 88.88 234 GLY A C 1
ATOM 1856 O O . GLY A 1 234 ? -4.691 36.812 29.391 1 88.88 234 GLY A O 1
ATOM 1857 N N . LEU A 1 235 ? -4.941 34.75 30.219 1 86.56 235 LEU A N 1
ATOM 1858 C CA . LEU A 1 235 ? -3.521 34.438 30.062 1 86.56 235 LEU A CA 1
ATOM 1859 C C . LEU A 1 235 ? -3.271 33.625 28.797 1 86.56 235 LEU A C 1
ATOM 1861 O O . LEU A 1 235 ? -2.125 33.312 28.469 1 86.56 235 LEU A O 1
ATOM 1865 N N . GLY A 1 236 ? -4.32 33.375 28.078 1 82.81 236 GLY A N 1
ATOM 1866 C CA . GLY A 1 236 ? -4.18 32.594 26.859 1 82.81 236 GLY A CA 1
ATOM 1867 C C . GLY A 1 236 ? -4.672 31.172 27 1 82.81 236 GLY A C 1
ATOM 1868 O O . GLY A 1 236 ? -5.184 30.781 28.047 1 82.81 236 GLY A O 1
ATOM 1869 N N . ILE A 1 237 ? -4.477 30.469 25.891 1 76.12 237 ILE A N 1
ATOM 1870 C CA . ILE A 1 237 ? -4.91 29.078 25.844 1 76.12 237 ILE A CA 1
ATOM 1871 C C . ILE A 1 237 ? -3.887 28.188 26.562 1 76.12 237 ILE A C 1
ATOM 1873 O O . ILE A 1 237 ? -2.682 28.438 26.469 1 76.12 237 ILE A O 1
ATOM 1877 N N . PHE A 1 238 ? -4.344 27.219 27.359 1 70.75 238 PHE A N 1
ATOM 1878 C CA . PHE A 1 238 ? -3.553 26.188 28.016 1 70.75 238 PHE A CA 1
ATOM 1879 C C . PHE A 1 238 ? -2.631 26.812 29.062 1 70.75 238 PHE A C 1
ATOM 1881 O O . PHE A 1 238 ? -1.47 26.422 29.188 1 70.75 238 PHE A O 1
ATOM 1888 N N . SER A 1 239 ? -3.018 27.859 29.688 1 78.44 239 SER A N 1
ATOM 1889 C CA . SER A 1 239 ? -2.221 28.562 30.688 1 78.44 239 SER A CA 1
ATOM 1890 C C . SER A 1 239 ? -2.812 28.422 32.094 1 78.44 239 SER A C 1
ATOM 1892 O O . SER A 1 239 ? -2.547 29.234 32.969 1 78.44 239 SER A O 1
ATOM 1894 N N . GLN A 1 240 ? -3.572 27.406 32.312 1 82.12 240 GLN A N 1
ATOM 1895 C CA . GLN A 1 240 ? -4.344 27.266 33.531 1 82.12 240 GLN A CA 1
ATOM 1896 C C . GLN A 1 240 ? -3.426 27.156 34.75 1 82.12 240 GLN A C 1
ATOM 1898 O O . GLN A 1 240 ? -3.738 27.672 35.844 1 82.12 240 GLN A O 1
ATOM 1903 N N . GLU A 1 241 ? -2.326 26.594 34.625 1 82.62 241 GLU A N 1
ATOM 1904 C CA . GLU A 1 241 ? -1.427 26.375 35.75 1 82.62 241 GLU A CA 1
ATOM 1905 C C . GLU A 1 241 ? -0.921 27.703 36.312 1 82.62 241 GLU A C 1
ATOM 1907 O O . GLU A 1 241 ? -0.671 27.828 37.5 1 82.62 241 GLU A O 1
ATOM 1912 N N . ASN A 1 242 ? -0.857 28.672 35.438 1 86.31 242 ASN A N 1
ATOM 1913 C CA . ASN A 1 242 ? -0.323 29.984 35.844 1 86.31 242 ASN A CA 1
ATOM 1914 C C . ASN A 1 242 ? -1.283 30.719 36.75 1 86.31 242 ASN A C 1
ATOM 1916 O O . ASN A 1 242 ? -0.877 31.641 37.469 1 86.31 242 ASN A O 1
ATOM 1920 N N . TYR A 1 243 ? -2.506 30.375 36.719 1 91.5 243 TYR A N 1
ATOM 1921 C CA . TYR A 1 243 ? -3.5 31.047 37.562 1 91.5 243 TYR A CA 1
ATOM 1922 C C . TYR A 1 243 ? -3.328 30.672 39.031 1 91.5 243 TYR A C 1
ATOM 1924 O O . TYR A 1 243 ? -3.895 31.312 39.906 1 91.5 243 TYR A O 1
ATOM 1932 N N . PHE A 1 244 ? -2.48 29.703 39.281 1 90 244 PHE A N 1
ATOM 1933 C CA . PHE A 1 244 ? -2.252 29.281 40.656 1 90 244 PHE A CA 1
ATOM 1934 C C . PHE A 1 244 ? -0.909 29.781 41.188 1 90 244 PHE A C 1
ATOM 1936 O O . PHE A 1 244 ? -0.413 29.312 42.188 1 90 244 PHE A O 1
ATOM 1943 N N . ASN A 1 245 ? -0.325 30.656 40.469 1 91.06 245 ASN A N 1
ATOM 1944 C CA . ASN A 1 245 ? 0.895 31.344 40.875 1 91.06 245 ASN A CA 1
ATOM 1945 C C . ASN A 1 245 ? 0.595 32.75 41.406 1 91.06 245 ASN A C 1
ATOM 1947 O O . ASN A 1 245 ? 0.198 33.625 40.656 1 91.06 245 ASN A O 1
ATOM 1951 N N . ASP A 1 246 ? 0.927 33 42.562 1 93.31 246 ASP A N 1
ATOM 1952 C CA . ASP A 1 246 ? 0.557 34.219 43.25 1 93.31 246 ASP A CA 1
ATOM 1953 C C . ASP A 1 246 ? 1.231 35.438 42.625 1 93.31 246 ASP A C 1
ATOM 1955 O O . ASP A 1 246 ? 0.624 36.5 42.5 1 93.31 246 ASP A O 1
ATOM 1959 N N . LYS A 1 247 ? 2.426 35.219 42.281 1 93 247 LYS A N 1
ATOM 1960 C CA . LYS A 1 247 ? 3.16 36.312 41.688 1 93 247 LYS A CA 1
ATOM 1961 C C . LYS A 1 247 ? 2.523 36.75 40.375 1 93 247 LYS A C 1
ATOM 1963 O O . LYS A 1 247 ? 2.395 37.938 40.094 1 93 247 LYS A O 1
ATOM 1968 N N . ILE A 1 248 ? 2.141 35.844 39.594 1 92.62 248 ILE A N 1
ATOM 1969 C CA . ILE A 1 248 ? 1.528 36.125 38.281 1 92.62 248 ILE A CA 1
ATOM 1970 C C . ILE A 1 248 ? 0.146 36.75 38.5 1 92.62 248 ILE A C 1
ATOM 1972 O O . ILE A 1 248 ? -0.232 37.688 37.781 1 92.62 248 ILE A O 1
ATOM 1976 N N . MET A 1 249 ? -0.583 36.25 39.5 1 95.31 249 MET A N 1
ATOM 1977 C CA . MET A 1 249 ? -1.929 36.781 39.719 1 95.31 249 MET A CA 1
ATOM 1978 C C . MET A 1 249 ? -1.877 38.188 40.281 1 95.31 249 MET A C 1
ATOM 1980 O O . MET A 1 249 ? -2.736 39.031 39.938 1 95.31 249 MET A O 1
ATOM 1984 N N . ASP A 1 250 ? -0.86 38.406 41.062 1 96.06 250 ASP A N 1
ATOM 1985 C CA . ASP A 1 250 ? -0.669 39.781 41.531 1 96.06 250 ASP A CA 1
ATOM 1986 C C . ASP A 1 250 ? -0.386 40.719 40.375 1 96.06 250 ASP A C 1
ATOM 1988 O O . ASP A 1 250 ? -0.953 41.812 40.281 1 96.06 250 ASP A O 1
ATOM 1992 N N . ALA A 1 251 ? 0.469 40.312 39.5 1 96 251 ALA A N 1
ATOM 1993 C CA . ALA A 1 251 ? 0.801 41.125 38.344 1 96 251 ALA A CA 1
ATOM 1994 C C . ALA A 1 251 ? -0.419 41.312 37.438 1 96 251 ALA A C 1
ATOM 1996 O O . ALA A 1 251 ? -0.61 42.375 36.875 1 96 251 ALA A O 1
ATOM 1997 N N . TYR A 1 252 ? -1.173 40.281 37.312 1 96.56 252 TYR A N 1
ATOM 1998 C CA . TYR A 1 252 ? -2.379 40.344 36.5 1 96.56 252 TYR A CA 1
ATOM 1999 C C . TYR A 1 252 ? -3.391 41.312 37.094 1 96.56 252 TYR A C 1
ATOM 2001 O O . TYR A 1 252 ? -4.039 42.094 36.375 1 96.56 252 TYR A O 1
ATOM 2009 N N . SER A 1 253 ? -3.533 41.281 38.375 1 97.19 253 SER A N 1
ATOM 2010 C CA . SER A 1 253 ? -4.414 42.188 39.094 1 97.19 253 SER A CA 1
ATOM 2011 C C . SER A 1 253 ? -3.969 43.625 38.906 1 97.19 253 SER A C 1
ATOM 2013 O O . SER A 1 253 ? -4.801 44.531 38.719 1 97.19 253 SER A O 1
ATOM 2015 N N . VAL A 1 254 ? -2.729 43.844 38.906 1 97.38 254 VAL A N 1
ATOM 2016 C CA . VAL A 1 254 ? -2.178 45.156 38.688 1 97.38 254 VAL A CA 1
ATOM 2017 C C . VAL A 1 254 ? -2.506 45.625 37.281 1 97.38 254 VAL A C 1
ATOM 2019 O O . VAL A 1 254 ? -2.875 46.812 37.062 1 97.38 254 VAL A O 1
ATOM 2022 N N . LEU A 1 255 ? -2.334 44.75 36.312 1 97.75 255 LEU A N 1
ATOM 2023 C CA . LEU A 1 255 ? -2.705 45.094 34.938 1 97.75 255 LEU A CA 1
ATOM 2024 C C . LEU A 1 255 ? -4.168 45.531 34.875 1 97.75 255 LEU A C 1
ATOM 2026 O O . LEU A 1 255 ? -4.488 46.531 34.281 1 97.75 255 LEU A O 1
ATOM 2030 N N . GLN A 1 256 ? -5.047 44.75 35.5 1 97.88 256 GLN A N 1
ATOM 2031 C CA . GLN A 1 256 ? -6.48 45.031 35.469 1 97.88 256 GLN A CA 1
ATOM 2032 C C . GLN A 1 256 ? -6.777 46.406 36.094 1 97.88 256 GLN A C 1
ATOM 2034 O O . GLN A 1 256 ? -7.551 47.188 35.562 1 97.88 256 GLN A O 1
ATOM 2039 N N . GLU A 1 257 ? -6.176 46.625 37.188 1 98 257 GLU A N 1
ATOM 2040 C CA . GLU A 1 257 ? -6.402 47.875 37.906 1 98 257 GLU A CA 1
ATOM 2041 C C . GLU A 1 257 ? -5.922 49.094 37.125 1 98 257 GLU A C 1
ATOM 2043 O O . GLU A 1 257 ? -6.637 50.094 37 1 98 257 GLU A O 1
ATOM 2048 N N . LYS A 1 258 ? -4.75 49 36.594 1 98 258 LYS A N 1
ATOM 2049 C CA . LYS A 1 258 ? -4.176 50.125 35.844 1 98 258 LYS A CA 1
ATOM 2050 C C . LYS A 1 258 ? -4.969 50.406 34.562 1 98 258 LYS A C 1
ATOM 2052 O O . LYS A 1 258 ? -5.18 51.562 34.188 1 98 258 LYS A O 1
ATOM 2057 N N . VAL A 1 259 ? -5.355 49.344 33.906 1 98.19 259 VAL A N 1
ATOM 2058 C CA . VAL A 1 259 ? -6.172 49.531 32.719 1 98.19 259 VAL A CA 1
ATOM 2059 C C . VAL A 1 259 ? -7.508 50.156 33.094 1 98.19 259 VAL A C 1
ATOM 2061 O O . VAL A 1 259 ? -8.016 51 32.344 1 98.19 259 VAL A O 1
ATOM 2064 N N . ALA A 1 260 ? -8.102 49.781 34.219 1 98.06 260 ALA A N 1
ATOM 2065 C CA . ALA A 1 260 ? -9.359 50.344 34.688 1 98.06 260 ALA A CA 1
ATOM 2066 C C . ALA A 1 260 ? -9.234 51.844 34.906 1 98.06 260 ALA A C 1
ATOM 2068 O O . ALA A 1 260 ? -10.109 52.625 34.5 1 98.06 260 ALA A O 1
ATOM 2069 N N . TYR A 1 261 ? -8.164 52.25 35.531 1 97.62 261 TYR A N 1
ATOM 2070 C CA . TYR A 1 261 ? -7.934 53.688 35.75 1 97.62 261 TYR A CA 1
ATOM 2071 C C . TYR A 1 261 ? -7.789 54.438 34.438 1 97.62 261 TYR A C 1
ATOM 2073 O O . TYR A 1 261 ? -8.383 55.5 34.25 1 97.62 261 TYR A O 1
ATOM 2081 N N . LEU A 1 262 ? -6.973 53.875 33.5 1 97.69 262 LEU A N 1
ATOM 2082 C CA . LEU A 1 262 ? -6.75 54.531 32.219 1 97.69 262 LEU A CA 1
ATOM 2083 C C . LEU A 1 262 ? -8.055 54.656 31.422 1 97.69 262 LEU A C 1
ATOM 2085 O O . LEU A 1 262 ? -8.328 55.688 30.828 1 97.69 262 LEU A O 1
ATOM 2089 N N . LEU A 1 263 ? -8.828 53.562 31.438 1 97.69 263 LEU A N 1
ATOM 2090 C CA . LEU A 1 263 ? -10.062 53.562 30.656 1 97.69 263 LEU A CA 1
ATOM 2091 C C . LEU A 1 263 ? -11.094 54.5 31.266 1 97.69 263 LEU A C 1
ATOM 2093 O O . LEU A 1 263 ? -11.859 55.156 30.547 1 97.69 263 LEU A O 1
ATOM 2097 N N . ALA A 1 264 ? -11.172 54.562 32.594 1 97.19 264 ALA A N 1
ATOM 2098 C CA . ALA A 1 264 ? -12.039 55.531 33.25 1 97.19 264 ALA A CA 1
ATOM 2099 C C . ALA A 1 264 ? -11.664 56.969 32.875 1 97.19 264 ALA A C 1
ATOM 2101 O O . ALA A 1 264 ? -12.539 57.781 32.594 1 97.19 264 ALA A O 1
ATOM 2102 N N . ARG A 1 265 ? -10.406 57.219 32.844 1 96.25 265 ARG A N 1
ATOM 2103 C CA . ARG A 1 265 ? -9.906 58.531 32.438 1 96.25 265 ARG A CA 1
ATOM 2104 C C . ARG A 1 265 ? -10.312 58.875 31.016 1 96.25 265 ARG A C 1
ATOM 2106 O O . ARG A 1 265 ? -10.898 59.906 30.75 1 96.25 265 ARG A O 1
ATOM 2113 N N . ASP A 1 266 ? -9.992 58 30.156 1 96.56 266 ASP A N 1
ATOM 2114 C CA . ASP A 1 266 ? -10.18 58.25 28.734 1 96.56 266 ASP A CA 1
ATOM 2115 C C . ASP A 1 266 ? -11.656 58.281 28.375 1 96.56 266 ASP A C 1
ATOM 2117 O O . ASP A 1 266 ? -12.047 58.875 27.359 1 96.56 266 ASP A O 1
ATOM 2121 N N . SER A 1 267 ? -12.461 57.625 29.172 1 94.75 267 SER A N 1
ATOM 2122 C CA . SER A 1 267 ? -13.898 57.625 28.953 1 94.75 267 SER A CA 1
ATOM 2123 C C . SER A 1 267 ? -14.586 58.75 29.703 1 94.75 267 SER A C 1
ATOM 2125 O O . SER A 1 267 ? -15.805 58.906 29.625 1 94.75 267 SER A O 1
ATOM 2127 N N . ASN A 1 268 ? -13.914 59.531 30.438 1 93.75 268 ASN A N 1
ATOM 2128 C CA . ASN A 1 268 ? -14.406 60.625 31.25 1 93.75 268 ASN A CA 1
ATOM 2129 C C . ASN A 1 268 ? -15.445 60.156 32.25 1 93.75 268 ASN A C 1
ATOM 2131 O O . ASN A 1 268 ? -16.547 60.719 32.344 1 93.75 268 ASN A O 1
ATOM 2135 N N . LEU A 1 269 ? -15.086 59.062 32.875 1 93.94 269 LEU A N 1
ATOM 2136 C CA . LEU A 1 269 ? -15.945 58.5 33.906 1 93.94 269 LEU A CA 1
ATOM 2137 C C . LEU A 1 269 ? -15.414 58.875 35.281 1 93.94 269 LEU A C 1
ATOM 2139 O O . LEU A 1 269 ? -14.203 58.875 35.5 1 93.94 269 LEU A O 1
ATOM 2143 N N . THR A 1 270 ? -16.328 59.188 36.156 1 91.19 270 THR A N 1
ATOM 2144 C CA . THR A 1 270 ? -15.953 59.531 37.531 1 91.19 270 THR A CA 1
ATOM 2145 C C . THR A 1 270 ? -16.031 58.281 38.438 1 91.19 270 THR A C 1
ATOM 2147 O O . THR A 1 270 ? -17.094 57.656 38.531 1 91.19 270 THR A O 1
ATOM 2150 N N . LEU A 1 271 ? -15 57.969 39 1 92.12 271 LEU A N 1
ATOM 2151 C CA . LEU A 1 271 ? -14.938 56.812 39.938 1 92.12 271 LEU A CA 1
ATOM 2152 C C . LEU A 1 271 ? -15.5 57.188 41.281 1 92.12 271 LEU A C 1
ATOM 2154 O O . LEU A 1 271 ? -15.336 58.312 41.75 1 92.12 271 LEU A O 1
ATOM 2158 N N . ILE A 1 272 ? -16.094 56.281 41.875 1 85.62 272 ILE A N 1
ATOM 2159 C CA . ILE A 1 272 ? -16.562 56.469 43.25 1 85.62 272 ILE A CA 1
ATOM 2160 C C . ILE A 1 272 ? -15.375 56.656 44.188 1 85.62 272 ILE A C 1
ATOM 2162 O O . ILE A 1 272 ? -14.508 55.781 44.25 1 85.62 272 ILE A O 1
ATOM 2166 N N . ASP A 1 273 ? -15.297 57.688 44.844 1 87.44 273 ASP A N 1
ATOM 2167 C CA . ASP A 1 273 ? -14.227 58.062 45.781 1 87.44 273 ASP A CA 1
ATOM 2168 C C . ASP A 1 273 ? -12.883 58.125 45.062 1 87.44 273 ASP A C 1
ATOM 2170 O O . ASP A 1 273 ? -11.828 58 45.688 1 87.44 273 ASP A O 1
ATOM 2174 N N . GLY A 1 274 ? -12.945 58.188 43.812 1 89.69 274 GLY A N 1
ATOM 2175 C CA . GLY A 1 274 ? -11.75 58.344 43 1 89.69 274 GLY A CA 1
ATOM 2176 C C . GLY A 1 274 ? -10.93 57.062 42.875 1 89.69 274 GLY A C 1
ATOM 2177 O O . GLY A 1 274 ? -9.797 57.094 42.406 1 89.69 274 GLY A O 1
ATOM 2178 N N . LYS A 1 275 ? -11.5 55.969 43.312 1 93.88 275 LYS A N 1
ATOM 2179 C CA . LYS A 1 275 ? -10.727 54.719 43.312 1 93.88 275 LYS A CA 1
ATOM 2180 C C . LYS A 1 275 ? -11.539 53.562 42.75 1 93.88 275 LYS A C 1
ATOM 2182 O O . LYS A 1 275 ? -12.766 53.594 42.781 1 93.88 275 LYS A O 1
ATOM 2187 N N . ILE A 1 276 ? -10.797 52.625 42.25 1 94.38 276 ILE A N 1
ATOM 2188 C CA . ILE A 1 276 ? -11.398 51.375 41.812 1 94.38 276 ILE A CA 1
ATOM 2189 C C . ILE A 1 276 ? -11.773 50.531 43.031 1 94.38 276 ILE A C 1
ATOM 2191 O O . ILE A 1 276 ? -10.984 50.406 43.969 1 94.38 276 ILE A O 1
ATOM 2195 N N . ASN A 1 277 ? -13 50.031 43.031 1 95.31 277 ASN A N 1
ATOM 2196 C CA . ASN A 1 277 ? -13.406 49.156 44.125 1 95.31 277 ASN A CA 1
ATOM 2197 C C . ASN A 1 277 ? -12.57 47.875 44.188 1 95.31 277 ASN A C 1
ATOM 2199 O O . ASN A 1 277 ? -12.641 47.062 43.25 1 95.31 277 ASN A O 1
ATOM 2203 N N . LYS A 1 278 ? -11.828 47.719 45.25 1 95.31 278 LYS A N 1
ATOM 2204 C CA . LYS A 1 278 ? -10.898 46.594 45.375 1 95.31 278 LYS A CA 1
ATOM 2205 C C . LYS A 1 278 ? -11.633 45.25 45.438 1 95.31 278 LYS A C 1
ATOM 2207 O O . LYS A 1 278 ? -11.133 44.25 44.938 1 95.31 278 LYS A O 1
ATOM 2212 N N . ASN A 1 279 ? -12.734 45.312 46.062 1 95.94 279 ASN A N 1
ATOM 2213 C CA . ASN A 1 279 ? -13.516 44.094 46.125 1 95.94 279 ASN A CA 1
ATOM 2214 C C . ASN A 1 279 ? -14.023 43.656 44.75 1 95.94 279 ASN A C 1
ATOM 2216 O O . ASN A 1 279 ? -14.031 42.469 44.438 1 95.94 279 ASN A O 1
A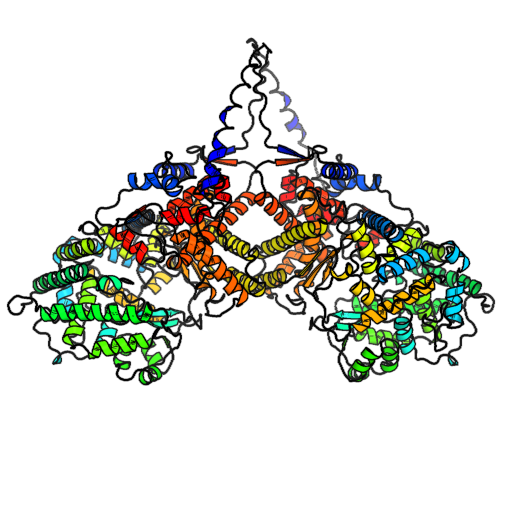TOM 2220 N N . ASP A 1 280 ? -14.508 44.625 43.969 1 96.31 280 ASP A N 1
ATOM 2221 C CA . ASP A 1 280 ? -14.961 44.312 42.625 1 96.31 280 ASP A CA 1
ATOM 2222 C C . ASP A 1 280 ? -13.82 43.75 41.75 1 96.31 280 ASP A C 1
ATOM 2224 O O . ASP A 1 280 ? -14.023 42.844 41 1 96.31 280 ASP A O 1
ATOM 2228 N N . LEU A 1 281 ? -12.641 44.344 41.906 1 97.31 281 LEU A N 1
ATOM 2229 C CA . LEU A 1 281 ? -11.461 43.875 41.188 1 97.31 281 LEU A CA 1
ATOM 2230 C C . LEU A 1 281 ? -11.109 42.469 41.562 1 97.31 281 LEU A C 1
ATOM 2232 O O . LEU A 1 281 ? -10.82 41.625 40.719 1 97.31 281 LEU A O 1
ATOM 2236 N N . LYS A 1 282 ? -11.141 42.188 42.812 1 97.38 282 LYS A N 1
ATOM 2237 C CA . LYS A 1 282 ? -10.828 40.844 43.344 1 97.38 282 LYS A CA 1
ATOM 2238 C C . LYS A 1 282 ? -11.828 39.812 42.844 1 97.38 282 LYS A C 1
ATOM 2240 O O . LYS A 1 282 ? -11.438 38.688 42.469 1 97.38 282 LYS A O 1
ATOM 2245 N N . MET A 1 283 ? -13.102 40.188 42.906 1 97.56 283 MET A N 1
ATOM 2246 C CA . MET A 1 283 ? -14.141 39.25 42.469 1 97.56 283 MET A CA 1
ATOM 2247 C C . MET A 1 283 ? -14.039 38.969 41 1 97.56 283 MET A C 1
ATOM 2249 O O . MET A 1 283 ? -14.234 37.812 40.562 1 97.56 283 MET A O 1
ATOM 2253 N N . MET A 1 284 ? -13.766 39.969 40.188 1 97.5 284 MET A N 1
ATOM 2254 C CA . MET A 1 284 ? -13.57 39.781 38.75 1 97.5 284 MET A CA 1
ATOM 2255 C C . MET A 1 284 ? -12.445 38.812 38.5 1 97.5 284 MET A C 1
ATOM 2257 O O . MET A 1 284 ? -12.602 37.906 37.656 1 97.5 284 MET A O 1
ATOM 2261 N N . LEU A 1 285 ? -11.328 38.938 39.125 1 97.56 285 LEU A N 1
ATOM 2262 C CA . LEU A 1 285 ? -10.188 38.062 38.969 1 97.56 285 LEU A CA 1
ATOM 2263 C C . LEU A 1 285 ? -10.523 36.656 39.469 1 97.56 285 LEU A C 1
ATOM 2265 O O . LEU A 1 285 ? -10.117 35.656 38.844 1 97.56 285 LEU A O 1
ATOM 2269 N N . GLN A 1 286 ? -11.25 36.594 40.562 1 97.44 286 GLN A N 1
ATOM 2270 C CA . GLN A 1 286 ? -11.594 35.281 41.125 1 97.44 286 GLN A CA 1
ATOM 2271 C C . GLN A 1 286 ? -12.477 34.469 40.188 1 97.44 286 GLN A C 1
ATOM 2273 O O . GLN A 1 286 ? -12.375 33.25 40.156 1 97.44 286 GLN A O 1
ATOM 2278 N N . VAL A 1 287 ? -13.375 35.156 39.5 1 97.94 287 VAL A N 1
ATOM 2279 C CA . VAL A 1 287 ? -14.188 34.469 38.5 1 97.94 287 VAL A CA 1
ATOM 2280 C C . VAL A 1 287 ? -13.289 33.719 37.5 1 97.94 287 VAL A C 1
ATOM 2282 O O . VAL A 1 287 ? -13.523 32.562 37.188 1 97.94 287 VAL A O 1
ATOM 2285 N N . GLU A 1 288 ? -12.281 34.406 37 1 97.5 288 GLU A N 1
ATOM 2286 C CA . GLU A 1 288 ? -11.375 33.844 36 1 97.5 288 GLU A CA 1
ATOM 2287 C C . GLU A 1 288 ? -10.531 32.719 36.594 1 97.5 288 GLU A C 1
ATOM 2289 O O . GLU A 1 288 ? -10.289 31.703 35.938 1 97.5 288 GLU A O 1
ATOM 2294 N N . ILE A 1 289 ? -10.07 32.844 37.812 1 97.06 289 ILE A N 1
ATOM 2295 C CA . ILE A 1 289 ? -9.297 31.828 38.5 1 97.06 289 ILE A CA 1
ATOM 2296 C C . ILE A 1 289 ? -10.148 30.562 38.688 1 97.06 289 ILE A C 1
ATOM 2298 O O . ILE A 1 289 ? -9.672 29.453 38.469 1 97.06 289 ILE A O 1
ATOM 2302 N N . ASP A 1 290 ? -11.375 30.766 39.094 1 97.25 290 ASP A N 1
ATOM 2303 C CA . ASP A 1 290 ? -12.266 29.625 39.312 1 97.25 290 ASP A CA 1
ATOM 2304 C C . ASP A 1 290 ? -12.562 28.922 37.969 1 97.25 290 ASP A C 1
ATOM 2306 O O . ASP A 1 290 ? -12.68 27.703 37.938 1 97.25 290 ASP A O 1
ATOM 2310 N N . LEU A 1 291 ? -12.773 29.75 37 1 97.31 291 LEU A N 1
ATOM 2311 C CA . LEU A 1 291 ? -12.984 29.156 35.656 1 97.31 291 LEU A CA 1
ATOM 2312 C C . LEU A 1 291 ? -11.766 28.344 35.219 1 97.31 291 LEU A C 1
ATOM 2314 O O . LEU A 1 291 ? -11.906 27.25 34.688 1 97.31 291 LEU A O 1
ATOM 2318 N N . ALA A 1 292 ? -10.516 28.891 35.406 1 95.62 292 ALA A N 1
ATOM 2319 C CA . ALA A 1 292 ? -9.281 28.188 35.094 1 95.62 292 ALA A CA 1
ATOM 2320 C C . ALA A 1 292 ? -9.211 26.859 35.844 1 95.62 292 ALA A C 1
ATOM 2322 O O . ALA A 1 292 ? -8.773 25.844 35.281 1 95.62 292 ALA A O 1
ATOM 2323 N N . LYS A 1 293 ? -9.617 26.844 37.062 1 94.75 293 LYS A N 1
ATOM 2324 C CA . LYS A 1 293 ? -9.641 25.641 37.875 1 94.75 293 LYS A CA 1
ATOM 2325 C C . LYS A 1 293 ? -10.617 24.609 37.312 1 94.75 293 LYS A C 1
ATOM 2327 O O . LYS A 1 293 ? -10.328 23.406 37.312 1 94.75 293 LYS A O 1
ATOM 2332 N N . VAL A 1 294 ? -11.75 25.078 36.906 1 94.62 294 VAL A N 1
ATOM 2333 C CA . VAL A 1 294 ? -12.75 24.203 36.312 1 94.62 294 VAL A CA 1
ATOM 2334 C C . VAL A 1 294 ? -12.164 23.531 35.062 1 94.62 294 VAL A C 1
ATOM 2336 O O . VAL A 1 294 ? -12.312 22.312 34.875 1 94.62 294 VAL A O 1
ATOM 2339 N N . ILE A 1 295 ? -11.57 24.312 34.188 1 93.19 295 ILE A N 1
ATOM 2340 C CA . ILE A 1 295 ? -11 23.781 32.969 1 93.19 295 ILE A CA 1
ATOM 2341 C C . ILE A 1 295 ? -9.93 22.75 33.312 1 93.19 295 ILE A C 1
ATOM 2343 O O . ILE A 1 295 ? -9.906 21.672 32.688 1 93.19 295 ILE A O 1
ATOM 2347 N N . GLN A 1 296 ? -9.078 23 34.219 1 88.81 296 GLN A N 1
ATOM 2348 C CA . GLN A 1 296 ? -8.031 22.062 34.625 1 88.81 296 GLN A CA 1
ATOM 2349 C C . GLN A 1 296 ? -8.625 20.766 35.156 1 88.81 296 GLN A C 1
ATOM 2351 O O . GLN A 1 296 ? -8.195 19.672 34.781 1 88.81 296 GLN A O 1
ATOM 2356 N N . ASN A 1 297 ? -9.578 20.891 36 1 89 297 ASN A N 1
ATOM 2357 C CA . ASN A 1 297 ? -10.172 19.734 36.656 1 89 297 ASN A CA 1
ATOM 2358 C C . ASN A 1 297 ? -10.93 18.844 35.688 1 89 297 ASN A C 1
ATOM 2360 O O . ASN A 1 297 ? -10.984 17.625 35.844 1 89 297 ASN A O 1
ATOM 2364 N N . VAL A 1 298 ? -11.531 19.453 34.688 1 90.25 298 VAL A N 1
ATOM 2365 C CA . VAL A 1 298 ? -12.375 18.703 33.781 1 90.25 298 VAL A CA 1
ATOM 2366 C C . VAL A 1 298 ? -11.5 18.062 32.688 1 90.25 298 VAL A C 1
ATOM 2368 O O . VAL A 1 298 ? -11.727 16.922 32.312 1 90.25 298 VAL A O 1
ATOM 2371 N N . TYR A 1 299 ? -10.547 18.766 32.188 1 86.38 299 TYR A N 1
ATOM 2372 C CA . TYR A 1 299 ? -9.891 18.312 30.969 1 86.38 299 TYR A CA 1
ATOM 2373 C C . TYR A 1 299 ? -8.492 17.781 31.266 1 86.38 299 TYR A C 1
ATOM 2375 O O . TYR A 1 299 ? -7.926 17.031 30.469 1 86.38 299 TYR A O 1
ATOM 2383 N N . MET A 1 300 ? -7.777 18.125 32.25 1 76.19 300 MET A N 1
ATOM 2384 C CA . MET A 1 300 ? -6.387 17.734 32.469 1 76.19 300 MET A CA 1
ATOM 2385 C C . MET A 1 300 ? -6.309 16.531 33.406 1 76.19 300 MET A C 1
ATOM 2387 O O . MET A 1 300 ? -5.219 16.109 33.781 1 76.19 300 MET A O 1
ATOM 2391 N N . LYS A 1 301 ? -7.453 15.977 33.656 1 72.19 301 LYS A N 1
ATOM 2392 C CA . LYS A 1 301 ? -7.473 14.758 34.469 1 72.19 301 LYS A CA 1
ATOM 2393 C C . LYS A 1 301 ? -7.57 13.516 33.594 1 72.19 301 LYS A C 1
ATOM 2395 O O . LYS A 1 301 ? -8.102 13.57 32.469 1 72.19 301 LYS A O 1
ATOM 2400 N N . PRO A 1 302 ? -6.828 12.391 34.031 1 61.97 302 PRO A N 1
ATOM 2401 C CA . PRO A 1 302 ? -6.797 11.156 33.25 1 61.97 302 PRO A CA 1
ATOM 2402 C C . PRO A 1 302 ? -8.195 10.68 32.844 1 61.97 302 PRO A C 1
ATOM 2404 O O . PRO A 1 302 ? -8.359 10.07 31.781 1 61.97 302 PRO A O 1
ATOM 2407 N N . ASN A 1 303 ? -9.211 10.953 33.688 1 61.56 303 ASN A N 1
ATOM 2408 C CA . ASN A 1 303 ? -10.555 10.445 33.438 1 61.56 303 ASN A CA 1
ATOM 2409 C C . ASN A 1 303 ? -11.43 11.508 32.75 1 61.56 303 ASN A C 1
ATOM 2411 O O . ASN A 1 303 ? -12.633 11.562 33 1 61.56 303 ASN A O 1
ATOM 2415 N N . SER A 1 304 ? -10.719 12.281 32.031 1 70.81 304 SER A N 1
ATOM 2416 C CA . SER A 1 304 ? -11.531 13.273 31.312 1 70.81 304 SER A CA 1
ATOM 2417 C C . SER A 1 304 ? -12.469 12.617 30.312 1 70.81 304 SER A C 1
ATOM 2419 O O . SER A 1 304 ? -12.07 11.711 29.578 1 70.81 304 SER A O 1
ATOM 2421 N N . ASN A 1 305 ? -13.797 12.859 30.547 1 70.19 305 ASN A N 1
ATOM 2422 C CA . ASN A 1 305 ? -14.812 12.219 29.719 1 70.19 305 ASN A CA 1
ATOM 2423 C C . ASN A 1 305 ? -15.344 13.164 28.641 1 70.19 305 ASN A C 1
ATOM 2425 O O . ASN A 1 305 ? -16.234 13.961 28.906 1 70.19 305 ASN A O 1
ATOM 2429 N N . THR A 1 306 ? -14.758 13.289 27.562 1 80.94 306 THR A N 1
ATOM 2430 C CA . THR A 1 306 ? -15.32 13.992 26.422 1 80.94 306 THR A CA 1
ATOM 2431 C C . THR A 1 306 ? -16.172 13.047 25.578 1 80.94 306 THR A C 1
ATOM 2433 O O . THR A 1 306 ? -15.945 11.836 25.562 1 80.94 306 THR A O 1
ATOM 2436 N N . THR A 1 307 ? -17.297 13.602 25.125 1 84.81 307 THR A N 1
ATOM 2437 C CA . THR A 1 307 ? -18.219 12.789 24.344 1 84.81 307 THR A CA 1
ATOM 2438 C C . THR A 1 307 ? -18.422 13.375 22.953 1 84.81 307 THR A C 1
ATOM 2440 O O . THR A 1 307 ? -18.172 14.562 22.734 1 84.81 307 THR A O 1
ATOM 2443 N N . ASP A 1 308 ? -18.844 12.531 22.078 1 86.38 308 ASP A N 1
ATOM 2444 C CA . ASP A 1 308 ? -19.141 12.961 20.719 1 86.38 308 ASP A CA 1
ATOM 2445 C C . ASP A 1 308 ? -20.641 13.062 20.484 1 86.38 308 ASP A C 1
ATOM 2447 O O . ASP A 1 308 ? -21.094 13.227 19.344 1 86.38 308 ASP A O 1
ATOM 2451 N N . ASP A 1 309 ? -21.391 13.062 21.531 1 91.38 309 ASP A N 1
ATOM 2452 C CA . ASP A 1 309 ? -22.844 13.109 21.391 1 91.38 309 ASP A CA 1
ATOM 2453 C C . ASP A 1 309 ? -23.281 14.461 20.828 1 91.38 309 ASP A C 1
ATOM 2455 O O . ASP A 1 309 ? -22.719 15.5 21.172 1 91.38 309 ASP A O 1
ATOM 2459 N N . LEU A 1 310 ? -24.266 14.414 20 1 94.81 310 LEU A N 1
ATOM 2460 C CA . LEU A 1 310 ? -24.875 15.633 19.469 1 94.81 310 LEU A CA 1
ATOM 2461 C C . LEU A 1 310 ? -26.188 15.93 20.172 1 94.81 310 LEU A C 1
ATOM 2463 O O . LEU A 1 310 ? -26.953 15.016 20.469 1 94.81 310 LEU A O 1
ATOM 2467 N N . TYR A 1 311 ? -26.391 17.141 20.391 1 95.19 311 TYR A N 1
ATOM 2468 C CA . TYR A 1 311 ? -27.594 17.578 21.109 1 95.19 311 TYR A CA 1
ATOM 2469 C C . TYR A 1 311 ? -28.422 18.531 20.25 1 95.19 311 TYR A C 1
ATOM 2471 O O . TYR A 1 311 ? -27.875 19.281 19.438 1 95.19 311 TYR A O 1
ATOM 2479 N N . SER A 1 312 ? -29.734 18.438 20.422 1 93.88 312 SER A N 1
ATOM 2480 C CA . SER A 1 312 ? -30.672 19.453 19.984 1 93.88 312 SER A CA 1
ATOM 2481 C C . SER A 1 312 ? -31.031 20.406 21.125 1 93.88 312 SER A C 1
ATOM 2483 O O . SER A 1 312 ? -30.609 20.203 22.266 1 93.88 312 SER A O 1
ATOM 2485 N N . LEU A 1 313 ? -31.781 21.5 20.781 1 95.5 313 LEU A N 1
ATOM 2486 C CA . LEU A 1 313 ? -32.219 22.406 21.828 1 95.5 313 LEU A CA 1
ATOM 2487 C C . LEU A 1 313 ? -33.031 21.672 22.891 1 95.5 313 LEU A C 1
ATOM 2489 O O . LEU A 1 313 ? -32.844 21.891 24.078 1 95.5 313 LEU A O 1
ATOM 2493 N N . ILE A 1 314 ? -33.844 20.688 22.469 1 93.81 314 ILE A N 1
ATOM 2494 C CA . ILE A 1 314 ? -34.75 19.938 23.359 1 93.81 314 ILE A CA 1
ATOM 2495 C C . ILE A 1 314 ? -33.906 19.047 24.266 1 93.81 314 ILE A C 1
ATOM 2497 O O . ILE A 1 314 ? -34.125 19.016 25.484 1 93.81 314 ILE A O 1
ATOM 2501 N N . THR A 1 315 ? -33.031 18.359 23.672 1 94.31 315 THR A N 1
ATOM 2502 C CA . THR A 1 315 ? -32.219 17.438 24.453 1 94.31 315 THR A CA 1
ATOM 2503 C C . THR A 1 315 ? -31.297 18.188 25.406 1 94.31 315 THR A C 1
ATOM 2505 O O . THR A 1 315 ? -31.016 17.703 26.516 1 94.31 315 THR A O 1
ATOM 2508 N N . LEU A 1 316 ? -30.828 19.375 25.031 1 95.81 316 LEU A N 1
ATOM 2509 C CA . LEU A 1 316 ? -30 20.188 25.906 1 95.81 316 LEU A CA 1
ATOM 2510 C C . LEU A 1 316 ? -30.797 20.625 27.141 1 95.81 316 LEU A C 1
ATOM 2512 O O . LEU A 1 316 ? -30.281 20.562 28.266 1 95.81 316 LEU A O 1
ATOM 2516 N N . GLN A 1 317 ? -31.984 21.047 26.875 1 95.19 317 GLN A N 1
ATOM 2517 C CA . GLN A 1 317 ? -32.844 21.5 27.969 1 95.19 317 GLN A CA 1
ATOM 2518 C C . GLN A 1 317 ? -33.188 20.359 28.922 1 95.19 317 GLN A C 1
ATOM 2520 O O . GLN A 1 317 ? -33.375 20.578 30.125 1 95.19 317 GLN A O 1
ATOM 2525 N N . GLN A 1 318 ? -33.156 19.141 28.391 1 94.56 318 GLN A N 1
ATOM 2526 C CA . GLN A 1 318 ? -33.438 17.953 29.203 1 94.56 318 GLN A CA 1
ATOM 2527 C C . GLN A 1 318 ? -32.25 17.562 30.047 1 94.56 318 GLN A C 1
ATOM 2529 O O . GLN A 1 318 ? -32.375 17.281 31.234 1 94.56 318 GLN A O 1
ATOM 2534 N N . VAL A 1 319 ? -31.062 17.562 29.438 1 93.62 319 VAL A N 1
ATOM 2535 C CA . VAL A 1 319 ? -29.891 17.016 30.109 1 93.62 319 VAL A CA 1
ATOM 2536 C C . VAL A 1 319 ? -29.312 18.062 31.062 1 93.62 319 VAL A C 1
ATOM 2538 O O . VAL A 1 319 ? -28.656 17.719 32.062 1 93.62 319 VAL A O 1
ATOM 2541 N N . LEU A 1 320 ? -29.5 19.328 30.781 1 94.31 320 LEU A N 1
ATOM 2542 C CA . LEU A 1 320 ? -29.016 20.391 31.656 1 94.31 320 LEU A CA 1
ATOM 2543 C C . LEU A 1 320 ? -30.078 21.484 31.797 1 94.31 320 LEU A C 1
ATOM 2545 O O . LEU A 1 320 ? -29.875 22.609 31.328 1 94.31 320 LEU A O 1
ATOM 2549 N N . PRO A 1 321 ? -31.016 21.203 32.625 1 92.88 321 PRO A N 1
ATOM 2550 C CA . PRO A 1 321 ? -32.031 22.234 32.875 1 92.88 321 PRO A CA 1
ATOM 2551 C C . PRO A 1 321 ? -31.5 23.406 33.688 1 92.88 321 PRO A C 1
ATOM 2553 O O . PRO A 1 321 ? -30.531 23.25 34.438 1 92.88 321 PRO A O 1
ATOM 2556 N N . GLY A 1 322 ? -31.984 24.578 33.562 1 92.12 322 GLY A N 1
ATOM 2557 C CA . GLY A 1 322 ? -31.578 25.734 34.344 1 92.12 322 GLY A CA 1
ATOM 2558 C C . GLY A 1 322 ? -30.625 26.641 33.594 1 92.12 322 GLY A C 1
ATOM 2559 O O . GLY A 1 322 ? -30.391 27.781 34 1 92.12 322 GLY A O 1
ATOM 2560 N N . PHE A 1 323 ? -29.969 26.078 32.688 1 95.38 323 PHE A N 1
ATOM 2561 C CA . PHE A 1 323 ? -29.219 26.938 31.766 1 95.38 323 PHE A CA 1
ATOM 2562 C C . PHE A 1 323 ? -30.125 27.531 30.703 1 95.38 323 PHE A C 1
ATOM 2564 O O . PHE A 1 323 ? -30.906 26.812 30.078 1 95.38 323 PHE A O 1
ATOM 2571 N N . ALA A 1 324 ? -30.062 28.812 30.484 1 96.38 324 ALA A N 1
ATOM 2572 C CA . ALA A 1 324 ? -30.969 29.453 29.531 1 96.38 324 ALA A CA 1
ATOM 2573 C C . ALA A 1 324 ? -30.5 29.234 28.094 1 96.38 324 ALA A C 1
ATOM 2575 O O . ALA A 1 324 ? -30.062 30.172 27.422 1 96.38 324 ALA A O 1
ATOM 2576 N N . TRP A 1 325 ? -30.766 28.031 27.594 1 97.06 325 TRP A N 1
ATOM 2577 C CA . TRP A 1 325 ? -30.25 27.609 26.297 1 97.06 325 TRP A CA 1
ATOM 2578 C C . TRP A 1 325 ? -30.828 28.469 25.172 1 97.06 325 TRP A C 1
ATOM 2580 O O . TRP A 1 325 ? -30.094 28.844 24.25 1 97.06 325 TRP A O 1
ATOM 2590 N N . LYS A 1 326 ? -32.062 28.734 25.203 1 96 326 LYS A N 1
ATOM 2591 C CA . LYS A 1 326 ? -32.656 29.531 24.141 1 96 326 LYS A CA 1
ATOM 2592 C C . LYS A 1 326 ? -32.062 30.922 24.078 1 96 326 LYS A C 1
ATOM 2594 O O . LYS A 1 326 ? -31.75 31.422 23 1 96 326 LYS A O 1
ATOM 2599 N N . ASP A 1 327 ? -31.891 31.531 25.297 1 96.62 327 ASP A N 1
ATOM 2600 C CA . ASP A 1 327 ? -31.281 32.844 25.359 1 96.62 327 ASP A CA 1
ATOM 2601 C C . ASP A 1 327 ? -29.844 32.812 24.828 1 96.62 327 ASP A C 1
ATOM 2603 O O . ASP A 1 327 ? -29.469 33.688 24.016 1 96.62 327 ASP A O 1
ATOM 2607 N N . TYR A 1 328 ? -29.141 31.859 25.25 1 97.62 328 TYR A N 1
ATOM 2608 C CA . TYR A 1 328 ? -27.734 31.734 24.859 1 97.62 328 TYR A CA 1
ATOM 2609 C C . TYR A 1 328 ? -27.594 31.516 23.359 1 97.62 328 TYR A C 1
ATOM 2611 O O . TYR A 1 328 ? -26.891 32.25 22.672 1 97.62 328 TYR A O 1
ATOM 2619 N N . LEU A 1 329 ? -28.328 30.562 22.781 1 97.81 329 LEU A N 1
ATOM 2620 C CA . LEU A 1 329 ? -28.156 30.156 21.391 1 97.81 329 LEU A CA 1
ATOM 2621 C C . LEU A 1 329 ? -28.719 31.203 20.438 1 97.81 329 LEU A C 1
ATOM 2623 O O . LEU A 1 329 ? -28.188 31.422 19.344 1 97.81 329 LEU A O 1
ATOM 2627 N N . SER A 1 330 ? -29.797 31.844 20.812 1 96.69 330 SER A N 1
ATOM 2628 C CA . SER A 1 330 ? -30.375 32.875 19.953 1 96.69 330 SER A CA 1
ATOM 2629 C C . SER A 1 330 ? -29.453 34.094 19.859 1 96.69 330 SER A C 1
ATOM 2631 O O . SER A 1 330 ? -29.438 34.781 18.844 1 96.69 330 SER A O 1
ATOM 2633 N N . SER A 1 331 ? -28.672 34.312 20.969 1 97.38 331 SER A N 1
ATOM 2634 C CA . SER A 1 331 ? -27.734 35.438 20.969 1 97.38 331 SER A CA 1
ATOM 2635 C C . SER A 1 331 ? -26.438 35.062 20.266 1 97.38 331 SER A C 1
ATOM 2637 O O . SER A 1 331 ? -25.703 35.938 19.797 1 97.38 331 SER A O 1
ATOM 2639 N N . LEU A 1 332 ? -26.141 33.844 20.219 1 98.06 332 LEU A N 1
ATOM 2640 C CA . LEU A 1 332 ? -24.844 33.344 19.734 1 98.06 332 LEU A CA 1
ATOM 2641 C C . LEU A 1 332 ? -24.891 33.125 18.234 1 98.06 332 LEU A C 1
ATOM 2643 O O . LEU A 1 332 ? -23.922 33.406 17.531 1 98.06 332 LEU A O 1
ATOM 2647 N N . LEU A 1 333 ? -25.984 32.562 17.734 1 97.75 333 LEU A N 1
ATOM 2648 C CA . LEU A 1 333 ? -26 31.984 16.406 1 97.75 333 LEU A CA 1
ATOM 2649 C C . LEU A 1 333 ? -26.719 32.906 15.422 1 97.75 333 LEU A C 1
ATOM 2651 O O . LEU A 1 333 ? -27.656 33.594 15.789 1 97.75 333 LEU A O 1
ATOM 2655 N N . PRO A 1 334 ? -26.203 32.844 14.141 1 96.12 334 PRO A N 1
ATOM 2656 C CA . PRO A 1 334 ? -27.047 33.438 13.102 1 96.12 334 PRO A CA 1
ATOM 2657 C C . PRO A 1 334 ? -28.438 32.844 13.055 1 96.12 334 PRO A C 1
ATOM 2659 O O . PRO A 1 334 ? -28.609 31.641 13.328 1 96.12 334 PRO A O 1
ATOM 2662 N N . LYS A 1 335 ? -29.328 33.625 12.602 1 95.69 335 LYS A N 1
ATOM 2663 C CA . LYS A 1 335 ? -30.734 33.25 12.617 1 95.69 335 LYS A CA 1
ATOM 2664 C C . LYS A 1 335 ? -30.953 31.938 11.852 1 95.69 335 LYS A C 1
ATOM 2666 O O . LYS A 1 335 ? -31.703 31.062 12.297 1 95.69 335 LYS A O 1
ATOM 2671 N N . THR A 1 336 ? -30.328 31.781 10.719 1 94.94 336 THR A N 1
ATOM 2672 C CA . THR A 1 336 ? -30.531 30.625 9.867 1 94.94 336 THR A CA 1
ATOM 2673 C C . THR A 1 336 ? -30.109 29.344 10.594 1 94.94 336 THR A C 1
ATOM 2675 O O . THR A 1 336 ? -30.75 28.297 10.438 1 94.94 336 THR A O 1
ATOM 2678 N N . ILE A 1 337 ? -29.094 29.406 11.383 1 95.5 337 ILE A N 1
ATOM 2679 C CA . ILE A 1 337 ? -28.594 28.234 12.109 1 95.5 337 ILE A CA 1
ATOM 2680 C C . ILE A 1 337 ? -29.438 28 13.344 1 95.5 337 ILE A C 1
ATOM 2682 O O . ILE A 1 337 ? -29.781 26.859 13.664 1 95.5 337 ILE A O 1
ATOM 2686 N N . TYR A 1 338 ? -29.781 29.094 14.023 1 95.69 338 TYR A N 1
ATOM 2687 C CA . TYR A 1 338 ? -30.625 28.984 15.203 1 95.69 338 TYR A CA 1
ATOM 2688 C C . TYR A 1 338 ? -31.953 28.328 14.867 1 95.69 338 TYR A C 1
ATOM 2690 O O . TYR A 1 338 ? -32.438 27.484 15.617 1 95.69 338 TYR A O 1
ATOM 2698 N N . ASP A 1 339 ? -32.469 28.688 13.75 1 95.06 339 ASP A N 1
ATOM 2699 C CA . ASP A 1 339 ? -33.75 28.125 13.312 1 95.06 339 ASP A CA 1
ATOM 2700 C C . ASP A 1 339 ? -33.656 26.609 13.125 1 95.06 339 ASP A C 1
ATOM 2702 O O . ASP A 1 339 ? -34.594 25.891 13.469 1 95.06 339 ASP A O 1
ATOM 2706 N N . LYS A 1 340 ? -32.562 26.156 12.633 1 93.81 340 LYS A N 1
ATOM 2707 C CA . LYS A 1 340 ? -32.344 24.719 12.445 1 93.81 340 LYS A CA 1
ATOM 2708 C C . LYS A 1 340 ? -32.312 24 13.789 1 93.81 340 LYS A C 1
ATOM 2710 O O . LYS A 1 340 ? -32.812 22.891 13.914 1 93.81 340 LYS A O 1
ATOM 2715 N N . ILE A 1 341 ? -31.688 24.625 14.734 1 93.12 341 ILE A N 1
ATOM 2716 C CA . ILE A 1 341 ? -31.594 24.047 16.062 1 93.12 341 ILE A CA 1
ATOM 2717 C C . ILE A 1 341 ? -32.969 24.062 16.75 1 93.12 341 ILE A C 1
ATOM 2719 O O . ILE A 1 341 ? -33.344 23.094 17.406 1 93.12 341 ILE A O 1
ATOM 2723 N N . LEU A 1 342 ? -33.688 25.109 16.531 1 92.38 342 LEU A N 1
ATOM 2724 C CA . LEU A 1 342 ? -35.031 25.234 17.062 1 92.38 342 LEU A CA 1
ATOM 2725 C C . LEU A 1 342 ? -35.969 24.156 16.516 1 92.38 342 LEU A C 1
ATOM 2727 O O . LEU A 1 342 ? -36.844 23.672 17.203 1 92.38 342 LEU A O 1
ATOM 2731 N N . ASP A 1 343 ? -35.688 23.719 15.32 1 92.62 343 ASP A N 1
ATOM 2732 C CA . ASP A 1 343 ? -36.469 22.719 14.641 1 92.62 343 ASP A CA 1
ATOM 2733 C C . ASP A 1 343 ? -36.125 21.312 15.125 1 92.62 343 ASP A C 1
ATOM 2735 O O . ASP A 1 343 ? -36.719 20.328 14.664 1 92.62 343 ASP A O 1
ATOM 2739 N N . GLY A 1 344 ? -35.188 21.188 15.938 1 92.75 344 GLY A N 1
ATOM 2740 C CA . GLY A 1 344 ? -34.938 19.906 16.562 1 92.75 344 GLY A CA 1
ATOM 2741 C C . GLY A 1 344 ? -33.688 19.219 16.016 1 92.75 344 GLY A C 1
ATOM 2742 O O . GLY A 1 344 ? -33.375 18.109 16.438 1 92.75 344 GLY A O 1
ATOM 2743 N N . LYS A 1 345 ? -32.969 19.797 15.125 1 94.25 345 LYS A N 1
ATOM 2744 C CA . LYS A 1 345 ? -31.797 19.172 14.562 1 94.25 345 LYS A CA 1
ATOM 2745 C C . LYS A 1 345 ? -30.703 19.016 15.609 1 94.25 345 LYS A C 1
ATOM 2747 O O . LYS A 1 345 ? -30.469 19.938 16.406 1 94.25 345 LYS A O 1
ATOM 2752 N N . LYS A 1 346 ? -30.031 17.891 15.695 1 95.44 346 LYS A N 1
ATOM 2753 C CA . LYS A 1 346 ? -28.922 17.625 16.594 1 95.44 346 LYS A CA 1
ATOM 2754 C C . LYS A 1 346 ? -27.594 18.062 15.969 1 95.44 346 LYS A C 1
ATOM 2756 O O . LYS A 1 346 ? -26.984 17.312 15.211 1 95.44 346 LYS A O 1
ATOM 2761 N N . LEU A 1 347 ? -27.062 19.312 16.375 1 96.69 347 LEU A N 1
ATOM 2762 C CA . LEU A 1 347 ? -25.906 19.875 15.727 1 96.69 347 LEU A CA 1
ATOM 2763 C C . LEU A 1 347 ? -24.891 20.375 16.75 1 96.69 347 LEU A C 1
ATOM 2765 O O . LEU A 1 347 ? -23.812 20.859 16.391 1 96.69 347 LEU A O 1
ATOM 2769 N N . ILE A 1 348 ? -25.156 20.141 18.047 1 97.38 348 ILE A N 1
ATOM 2770 C CA . ILE A 1 348 ? -24.312 20.75 19.078 1 97.38 348 ILE A CA 1
ATOM 2771 C C . ILE A 1 348 ? -23.562 19.656 19.828 1 97.38 348 ILE A C 1
ATOM 2773 O O . ILE A 1 348 ? -24.172 18.688 20.328 1 97.38 348 ILE A O 1
ATOM 2777 N N . ASN A 1 349 ? -22.328 19.766 19.875 1 96.19 349 ASN A N 1
ATOM 2778 C CA . ASN A 1 349 ? -21.484 18.938 20.703 1 96.19 349 ASN A CA 1
ATOM 2779 C C . ASN A 1 349 ? -20.969 19.688 21.922 1 96.19 349 ASN A C 1
ATOM 2781 O O . ASN A 1 349 ? -20.375 20.766 21.781 1 96.19 349 ASN A O 1
ATOM 2785 N N . LEU A 1 350 ? -21.141 19.203 23.094 1 95.62 350 LEU A N 1
ATOM 2786 C CA . LEU A 1 350 ? -20.766 19.891 24.328 1 95.62 350 LEU A CA 1
ATOM 2787 C C . LEU A 1 350 ? -19.328 19.531 24.719 1 95.62 350 LEU A C 1
ATOM 2789 O O . LEU A 1 350 ? -18.781 20.125 25.656 1 95.62 350 LEU A O 1
ATOM 2793 N N . ASP A 1 351 ? -18.703 18.719 23.969 1 93.25 351 ASP A N 1
ATOM 2794 C CA . ASP A 1 351 ? -17.375 18.219 24.297 1 93.25 351 ASP A CA 1
ATOM 2795 C C . ASP A 1 351 ? -17.359 17.531 25.672 1 93.25 351 ASP A C 1
ATOM 2797 O O . ASP A 1 351 ? -17.078 16.344 25.766 1 93.25 351 ASP A O 1
ATOM 2801 N N . SER A 1 352 ? -17.781 18.25 26.781 1 93.75 352 SER A N 1
ATOM 2802 C CA . SER A 1 352 ? -17.938 17.719 28.125 1 93.75 352 SER A CA 1
ATOM 2803 C C . SER A 1 352 ? -19.188 18.297 28.797 1 93.75 352 SER A C 1
ATOM 2805 O O . SER A 1 352 ? -19.234 19.5 29.078 1 93.75 352 SER A O 1
ATOM 2807 N N . LEU A 1 353 ? -20.094 17.391 29.094 1 92.81 353 LEU A N 1
ATOM 2808 C CA . LEU A 1 353 ? -21.281 17.828 29.844 1 92.81 353 LEU A CA 1
ATOM 2809 C C . LEU A 1 353 ? -20.906 18.344 31.219 1 92.81 353 LEU A C 1
ATOM 2811 O O . LEU A 1 353 ? -21.5 19.297 31.719 1 92.81 353 LEU A O 1
ATOM 2815 N N . THR A 1 354 ? -19.875 17.734 31.734 1 93.31 354 THR A N 1
ATOM 2816 C CA . THR A 1 354 ? -19.406 18.141 33.062 1 93.31 354 THR A CA 1
ATOM 2817 C C . THR A 1 354 ? -18.906 19.578 33.031 1 93.31 354 THR A C 1
ATOM 2819 O O . THR A 1 354 ? -19.141 20.328 34 1 93.31 354 THR A O 1
ATOM 2822 N N . TYR A 1 355 ? -18.281 19.953 32 1 95.25 355 TYR A N 1
ATOM 2823 C CA . TYR A 1 355 ? -17.766 21.312 31.922 1 95.25 355 TYR A CA 1
ATOM 2824 C C . TYR A 1 355 ? -18.906 22.328 31.938 1 95.25 355 TYR A C 1
ATOM 2826 O O . TYR A 1 355 ? -18.859 23.312 32.656 1 95.25 355 TYR A O 1
ATOM 2834 N N . ILE A 1 356 ? -19.906 22.125 31.141 1 96.06 356 ILE A N 1
ATOM 2835 C CA . ILE A 1 356 ? -21.016 23.062 31.047 1 96.06 356 ILE A CA 1
ATOM 2836 C C . ILE A 1 356 ? -21.75 23.125 32.375 1 96.06 356 ILE A C 1
ATOM 2838 O O . ILE A 1 356 ? -22.234 24.172 32.781 1 96.06 356 ILE A O 1
ATOM 2842 N N . LEU A 1 357 ? -21.859 21.969 33 1 95.38 357 LEU A N 1
ATOM 2843 C CA . LEU A 1 357 ? -22.469 21.922 34.344 1 95.38 357 LEU A CA 1
ATOM 2844 C C . LEU A 1 357 ? -21.688 22.781 35.312 1 95.38 357 LEU A C 1
ATOM 2846 O O . LEU A 1 357 ? -22.297 23.516 36.125 1 95.38 357 LEU A O 1
ATOM 2850 N N . GLU A 1 358 ? -20.406 22.688 35.25 1 96.19 358 GLU A N 1
ATOM 2851 C CA . GLU A 1 358 ? -19.562 23.469 36.156 1 96.19 358 GLU A CA 1
ATOM 2852 C C . GLU A 1 358 ? -19.656 24.953 35.844 1 96.19 358 GLU A C 1
ATOM 2854 O O . GLU A 1 358 ? -19.594 25.797 36.75 1 96.19 358 GLU A O 1
ATOM 2859 N N . VAL A 1 359 ? -19.75 25.281 34.594 1 97.25 359 VAL A N 1
ATOM 2860 C CA . VAL A 1 359 ? -19.922 26.672 34.188 1 97.25 359 VAL A CA 1
ATOM 2861 C C . VAL A 1 359 ? -21.234 27.219 34.781 1 97.25 359 VAL A C 1
ATOM 2863 O O . VAL A 1 359 ? -21.281 28.328 35.312 1 97.25 359 VAL A O 1
ATOM 2866 N N . LYS A 1 360 ? -22.297 26.453 34.656 1 96.56 360 LYS A N 1
ATOM 2867 C CA . LYS A 1 360 ? -23.578 26.844 35.219 1 96.56 360 LYS A CA 1
ATOM 2868 C C . LYS A 1 360 ? -23.453 27.125 36.719 1 96.56 360 LYS A C 1
ATOM 2870 O O . LYS A 1 360 ? -23.984 28.109 37.219 1 96.56 360 LYS A O 1
ATOM 2875 N N . LYS A 1 361 ? -22.734 26.25 37.375 1 97.25 361 LYS A N 1
ATOM 2876 C CA . LYS A 1 361 ? -22.531 26.438 38.781 1 97.25 361 LYS A CA 1
ATOM 2877 C C . LYS A 1 361 ? -21.766 27.734 39.062 1 97.25 361 LYS A C 1
ATOM 2879 O O . LYS A 1 361 ? -22.062 28.438 40.062 1 97.25 361 LYS A O 1
ATOM 2884 N N . LEU A 1 362 ? -20.828 28.016 38.281 1 97.56 362 LEU A N 1
ATOM 2885 C CA . LEU A 1 362 ? -20.047 29.234 38.438 1 97.56 362 LEU A CA 1
ATOM 2886 C C . LEU A 1 362 ? -20.922 30.469 38.219 1 97.56 362 LEU A C 1
ATOM 2888 O O . LEU A 1 362 ? -20.797 31.453 38.938 1 97.56 362 LEU A O 1
ATOM 2892 N N . LEU A 1 363 ? -21.797 30.391 37.25 1 97.19 363 LEU A N 1
ATOM 2893 C CA . LEU A 1 363 ? -22.672 31.516 36.969 1 97.19 363 LEU A CA 1
ATOM 2894 C C . LEU A 1 363 ? -23.625 31.781 38.125 1 97.19 363 LEU A C 1
ATOM 2896 O O . LEU A 1 363 ? -24.016 32.906 38.375 1 97.19 363 LEU A O 1
ATOM 2900 N N . LEU A 1 364 ? -23.953 30.719 38.844 1 95.94 364 LEU A N 1
ATOM 2901 C CA . LEU A 1 364 ? -24.875 30.844 39.969 1 95.94 364 LEU A CA 1
ATOM 2902 C C . LEU A 1 364 ? -24.141 31.297 41.219 1 95.94 364 LEU A C 1
ATOM 2904 O O . LEU A 1 364 ? -24.75 31.891 42.125 1 95.94 364 LEU A O 1
ATOM 2908 N N . LYS A 1 365 ? -22.906 31.047 41.219 1 97.25 365 LYS A N 1
ATOM 2909 C CA . LYS A 1 365 ? -22.094 31.344 42.406 1 97.25 365 LYS A CA 1
ATOM 2910 C C . LYS A 1 365 ? -21.844 32.844 42.531 1 97.25 365 LYS A C 1
ATOM 2912 O O . LYS A 1 365 ? -21.75 33.344 43.656 1 97.25 365 LYS A O 1
ATOM 2917 N N . TYR A 1 366 ? -21.734 33.531 41.5 1 97.69 366 TYR A N 1
ATOM 2918 C CA . TYR A 1 366 ? -21.328 34.906 41.5 1 97.69 366 TYR A CA 1
ATOM 2919 C C . TYR A 1 366 ? -22.5 35.844 41.188 1 97.69 366 TYR A C 1
ATOM 2921 O O . TYR A 1 366 ? -23.484 35.406 40.594 1 97.69 366 TYR A O 1
ATOM 2929 N N . GLN A 1 367 ? -22.344 37.094 41.656 1 96.12 367 GLN A N 1
ATOM 2930 C CA . GLN A 1 367 ? -23.328 38.125 41.281 1 96.12 367 GLN A CA 1
ATOM 2931 C C . GLN A 1 367 ? -23.172 38.531 39.844 1 96.12 367 GLN A C 1
ATOM 2933 O O . GLN A 1 367 ? -22.078 38.469 39.281 1 96.12 367 GLN A O 1
ATOM 2938 N N . PHE A 1 368 ? -24.344 39 39.281 1 95.25 368 PHE A N 1
ATOM 2939 C CA . PHE A 1 368 ? -24.312 39.438 37.875 1 95.25 368 PHE A CA 1
ATOM 2940 C C . PHE A 1 368 ? -23.234 40.469 37.656 1 95.25 368 PHE A C 1
ATOM 2942 O O . PHE A 1 368 ? -22.562 40.469 36.594 1 95.25 368 PHE A O 1
ATOM 2949 N N . LYS A 1 369 ? -22.953 41.312 38.625 1 96.19 369 LYS A N 1
ATOM 2950 C CA . LYS A 1 369 ? -21.969 42.375 38.5 1 96.19 369 LYS A CA 1
ATOM 2951 C C . LYS A 1 369 ? -20.562 41.812 38.344 1 96.19 369 LYS A C 1
ATOM 2953 O O . LYS A 1 369 ? -19.781 42.312 37.531 1 96.19 369 LYS A O 1
ATOM 2958 N N . ASP A 1 370 ? -20.281 40.75 39.125 1 97.88 370 ASP A N 1
ATOM 2959 C CA . ASP A 1 370 ? -18.969 40.125 39.062 1 97.88 370 ASP A CA 1
ATOM 2960 C C . ASP A 1 370 ? -18.766 39.5 37.688 1 97.88 370 ASP A C 1
ATOM 2962 O O . ASP A 1 370 ? -17.688 39.625 37.094 1 97.88 370 ASP A O 1
ATOM 2966 N N . LEU A 1 371 ? -19.812 38.844 37.219 1 98.19 371 LEU A N 1
ATOM 2967 C CA . LEU A 1 371 ? -19.766 38.188 35.906 1 98.19 371 LEU A CA 1
ATOM 2968 C C . LEU A 1 371 ? -19.641 39.188 34.781 1 98.19 371 LEU A C 1
ATOM 2970 O O . LEU A 1 371 ? -18.875 39 33.844 1 98.19 371 LEU A O 1
ATOM 2974 N N . GLN A 1 372 ? -20.391 40.25 34.875 1 97.19 372 GLN A N 1
ATOM 2975 C CA . GLN A 1 372 ? -20.312 41.344 33.906 1 97.19 372 GLN A CA 1
ATOM 2976 C C . GLN A 1 372 ? -18.922 41.969 33.875 1 97.19 372 GLN A C 1
ATOM 2978 O O . GLN A 1 372 ? -18.375 42.25 32.812 1 97.19 372 GLN A O 1
ATOM 2983 N N . ASN A 1 373 ? -18.312 42.156 35.031 1 98.19 373 ASN A N 1
ATOM 2984 C CA . ASN A 1 373 ? -16.953 42.688 35.125 1 98.19 373 ASN A CA 1
ATOM 2985 C C . ASN A 1 373 ? -15.953 41.75 34.406 1 98.19 373 ASN A C 1
ATOM 2987 O O . ASN A 1 373 ? -15.117 42.25 33.625 1 98.19 373 ASN A O 1
ATOM 2991 N N . TYR A 1 374 ? -16.078 40.531 34.625 1 98.19 374 TYR A N 1
ATOM 2992 C CA . TYR A 1 374 ? -15.188 39.562 33.969 1 98.19 374 TYR A CA 1
ATOM 2993 C C . TYR A 1 374 ? -15.391 39.562 32.469 1 98.19 374 TYR A C 1
ATOM 2995 O O . TYR A 1 374 ? -14.422 39.594 31.703 1 98.19 374 TYR A O 1
ATOM 3003 N N . MET A 1 375 ? -16.656 39.469 32.031 1 98.31 375 MET A N 1
ATOM 3004 C CA . MET A 1 375 ? -16.938 39.344 30.594 1 98.31 375 MET A CA 1
ATOM 3005 C C . MET A 1 375 ? -16.469 40.594 29.844 1 98.31 375 MET A C 1
ATOM 3007 O O . MET A 1 375 ? -15.883 40.469 28.75 1 98.31 375 MET A O 1
ATOM 3011 N N . ILE A 1 376 ? -16.688 41.719 30.375 1 98.06 376 ILE A N 1
ATOM 3012 C CA . ILE A 1 376 ? -16.266 42.969 29.719 1 98.06 376 ILE A CA 1
ATOM 3013 C C . ILE A 1 376 ? -14.742 43.094 29.781 1 98.06 376 ILE A C 1
ATOM 3015 O O . ILE A 1 376 ? -14.109 43.562 28.844 1 98.06 376 ILE A O 1
ATOM 3019 N N . TRP A 1 377 ? -14.102 42.625 30.859 1 98.12 377 TRP A N 1
ATOM 3020 C CA . TRP A 1 377 ? -12.648 42.562 30.922 1 98.12 377 TRP A CA 1
ATOM 3021 C C . TRP A 1 377 ? -12.07 41.75 29.766 1 98.12 377 TRP A C 1
ATOM 3023 O O . TRP A 1 377 ? -11.055 42.156 29.188 1 98.12 377 TRP A O 1
ATOM 3033 N N . ARG A 1 378 ? -12.719 40.656 29.469 1 97.88 378 ARG A N 1
ATOM 3034 C CA . ARG A 1 378 ? -12.25 39.844 28.359 1 97.88 378 ARG A CA 1
ATOM 3035 C C . ARG A 1 378 ? -12.234 40.625 27.062 1 97.88 378 ARG A C 1
ATOM 3037 O O . ARG A 1 378 ? -11.289 40.531 26.281 1 97.88 378 ARG A O 1
ATOM 3044 N N . LEU A 1 379 ? -13.305 41.344 26.797 1 97.88 379 LEU A N 1
ATOM 3045 C CA . LEU A 1 379 ? -13.367 42.188 25.609 1 97.88 379 LEU A CA 1
ATOM 3046 C C . LEU A 1 379 ? -12.258 43.25 25.625 1 97.88 379 LEU A C 1
ATOM 3048 O O . LEU A 1 379 ? -11.594 43.469 24.609 1 97.88 379 LEU A O 1
ATOM 3052 N N . ILE A 1 380 ? -12.016 43.844 26.797 1 98 380 ILE A N 1
ATOM 3053 C CA . ILE A 1 380 ? -10.977 44.875 26.953 1 98 380 ILE A CA 1
ATOM 3054 C C . ILE A 1 380 ? -9.609 44.25 26.719 1 98 380 ILE A C 1
ATOM 3056 O O . ILE A 1 380 ? -8.789 44.812 25.969 1 98 380 ILE A O 1
ATOM 3060 N N . LYS A 1 381 ? -9.406 43.094 27.328 1 96.88 381 LYS A N 1
ATOM 3061 C CA . LYS A 1 381 ? -8.117 42.406 27.219 1 96.88 381 LYS A CA 1
ATOM 3062 C C . LYS A 1 381 ? -7.789 42.094 25.766 1 96.88 381 LYS A C 1
ATOM 3064 O O . LYS A 1 381 ? -6.645 42.25 25.328 1 96.88 381 LYS A O 1
ATOM 3069 N N . TYR A 1 382 ? -8.758 41.656 24.969 1 94.25 382 TYR A N 1
ATOM 3070 C CA . TYR A 1 382 ? -8.578 41.344 23.562 1 94.25 382 TYR A CA 1
ATOM 3071 C C . TYR A 1 382 ? -8.266 42.594 22.75 1 94.25 382 TYR A C 1
ATOM 3073 O O . TYR A 1 382 ? -7.691 42.5 21.672 1 94.25 382 TYR A O 1
ATOM 3081 N N . SER A 1 383 ? -8.586 43.75 23.266 1 96.12 383 SER A N 1
ATOM 3082 C CA . SER A 1 383 ? -8.43 45 22.562 1 96.12 383 SER A CA 1
ATOM 3083 C C . SER A 1 383 ? -7.09 45.656 22.891 1 96.12 383 SER A C 1
ATOM 3085 O O . SER A 1 383 ? -6.586 46.469 22.109 1 96.12 383 SER A O 1
ATOM 3087 N N . LEU A 1 384 ? -6.496 45.312 24 1 96.44 384 LEU A N 1
ATOM 3088 C CA . LEU A 1 384 ? -5.355 46.031 24.578 1 96.44 384 LEU A CA 1
ATOM 3089 C C . LEU A 1 384 ? -4.195 46.062 23.594 1 96.44 384 LEU A C 1
ATOM 3091 O O . LEU A 1 384 ? -3.57 47.125 23.422 1 96.44 384 LEU A O 1
ATOM 3095 N N . PRO A 1 385 ? -3.91 45 22.844 1 94.62 385 PRO A N 1
ATOM 3096 C CA . PRO A 1 385 ? -2.744 45.031 21.953 1 94.62 385 PRO A CA 1
ATOM 3097 C C . PRO A 1 385 ? -2.877 46.094 20.844 1 94.62 385 PRO A C 1
ATOM 3099 O O . PRO A 1 385 ? -1.884 46.438 20.219 1 94.62 385 PRO A O 1
ATOM 3102 N N . TYR A 1 386 ? -4.074 46.625 20.656 1 95.44 386 TYR A N 1
ATOM 3103 C CA . TYR A 1 386 ? -4.328 47.5 19.531 1 95.44 386 TYR A CA 1
ATOM 3104 C C . TYR A 1 386 ? -4.652 48.906 20.016 1 95.44 386 TYR A C 1
ATOM 3106 O O . TYR A 1 386 ? -5.148 49.75 19.25 1 95.44 386 TYR A O 1
ATOM 3114 N N . MET A 1 387 ? -4.465 49.125 21.266 1 96.88 387 MET A N 1
ATOM 3115 C CA . MET A 1 387 ? -4.707 50.438 21.859 1 96.88 387 MET A CA 1
ATOM 3116 C C . MET A 1 387 ? -3.41 51.25 21.984 1 96.88 387 MET A C 1
ATOM 3118 O O . MET A 1 387 ? -2.367 50.812 21.484 1 96.88 387 MET A O 1
ATOM 3122 N N . SER A 1 388 ? -3.41 52.469 22.594 1 96.94 388 SER A N 1
ATOM 3123 C CA . SER A 1 388 ? -2.266 53.375 22.672 1 96.94 388 SER A CA 1
ATOM 3124 C C . SER A 1 388 ? -1.149 52.812 23.531 1 96.94 388 SER A C 1
ATOM 3126 O O . SER A 1 388 ? -1.359 51.812 24.25 1 96.94 388 SER A O 1
ATOM 3128 N N . THR A 1 389 ? 0.008 53.438 23.453 1 96.44 389 THR A N 1
ATOM 3129 C CA . THR A 1 389 ? 1.219 52.969 24.109 1 96.44 389 THR A CA 1
ATOM 3130 C C . THR A 1 389 ? 1.005 52.875 25.625 1 96.44 389 THR A C 1
ATOM 3132 O O . THR A 1 389 ? 1.551 51.969 26.266 1 96.44 389 THR A O 1
ATOM 3135 N N . GLU A 1 390 ? 0.195 53.688 26.203 1 97.44 390 GLU A N 1
ATOM 3136 C CA . GLU A 1 390 ? -0.083 53.625 27.625 1 97.44 390 GLU A CA 1
ATOM 3137 C C . GLU A 1 390 ? -0.688 52.281 28 1 97.44 390 GLU A C 1
ATOM 3139 O O . GLU A 1 390 ? -0.391 51.75 29.078 1 97.44 390 GLU A O 1
ATOM 3144 N N . TYR A 1 391 ? -1.521 51.812 27.156 1 97.75 391 TYR A N 1
ATOM 3145 C CA . TYR A 1 391 ? -2.17 50.531 27.391 1 97.75 391 TYR A CA 1
ATOM 3146 C C . TYR A 1 391 ? -1.235 49.375 27.062 1 97.75 391 TYR A C 1
ATOM 3148 O O . TYR A 1 391 ? -1.131 48.406 27.812 1 97.75 391 TYR A O 1
ATOM 3156 N N . THR A 1 392 ? -0.534 49.438 25.891 1 96.81 392 THR A N 1
ATOM 3157 C CA . THR A 1 392 ? 0.32 48.344 25.438 1 96.81 392 THR A CA 1
ATOM 3158 C C . THR A 1 392 ? 1.529 48.188 26.359 1 96.81 392 THR A C 1
ATOM 3160 O O . THR A 1 392 ? 2.037 47.094 26.562 1 96.81 392 THR A O 1
ATOM 3163 N N . GLN A 1 393 ? 1.928 49.281 26.938 1 96.44 393 GLN A N 1
ATOM 3164 C CA . GLN A 1 393 ? 3.016 49.188 27.906 1 96.44 393 GLN A CA 1
ATOM 3165 C C . GLN A 1 393 ? 2.604 48.406 29.141 1 96.44 393 GLN A C 1
ATOM 3167 O O . GLN A 1 393 ? 3.412 47.656 29.703 1 96.44 393 GLN A O 1
ATOM 3172 N N . LEU A 1 394 ? 1.383 48.594 29.578 1 97.12 394 LEU A N 1
ATOM 3173 C CA . LEU A 1 394 ? 0.895 47.812 30.703 1 97.12 394 LEU A CA 1
ATOM 3174 C C . LEU A 1 394 ? 0.912 46.312 30.375 1 97.12 394 LEU A C 1
ATOM 3176 O O . LEU A 1 394 ? 1.239 45.5 31.234 1 97.12 394 LEU A O 1
ATOM 3180 N N . LEU A 1 395 ? 0.547 46 29.156 1 95.12 395 LEU A N 1
ATOM 3181 C CA . LEU A 1 395 ? 0.598 44.625 28.719 1 95.12 395 LEU A CA 1
ATOM 3182 C C . LEU A 1 395 ? 2.033 44.094 28.703 1 95.12 395 LEU A C 1
ATOM 3184 O O . LEU A 1 395 ? 2.289 42.969 29.078 1 95.12 395 LEU A O 1
ATOM 3188 N N . ALA A 1 396 ? 2.91 44.906 28.203 1 94.75 396 ALA A N 1
ATOM 3189 C CA . ALA A 1 396 ? 4.32 44.531 28.156 1 94.75 396 ALA A CA 1
ATOM 3190 C C . ALA A 1 396 ? 4.855 44.281 29.562 1 94.75 396 ALA A C 1
ATOM 3192 O O . ALA A 1 396 ? 5.641 43.375 29.781 1 94.75 396 ALA A O 1
ATOM 3193 N N . ASP A 1 397 ? 4.465 45.094 30.469 1 95.81 397 ASP A N 1
ATOM 3194 C CA . ASP A 1 397 ? 4.879 44.906 31.859 1 95.81 397 ASP A CA 1
ATOM 3195 C C . ASP A 1 397 ? 4.41 43.594 32.438 1 95.81 397 ASP A C 1
ATOM 3197 O O . ASP A 1 397 ? 5.164 42.875 33.125 1 95.81 397 ASP A O 1
ATOM 3201 N N . PHE A 1 398 ? 3.242 43.312 32.219 1 95.06 398 PHE A N 1
ATOM 3202 C CA . PHE A 1 398 ? 2.699 42.031 32.688 1 95.06 398 PHE A CA 1
ATOM 3203 C C . PHE A 1 398 ? 3.418 40.875 32 1 95.06 398 PHE A C 1
ATOM 3205 O O . PHE A 1 398 ? 3.758 39.906 32.656 1 95.06 398 PHE A O 1
ATOM 3212 N N . SER A 1 399 ? 3.584 40.938 30.688 1 91 399 SER A N 1
ATOM 3213 C CA . SER A 1 399 ? 4.238 39.875 29.938 1 91 399 SER A CA 1
ATOM 3214 C C . SER A 1 399 ? 5.656 39.625 30.438 1 91 399 SER A C 1
ATOM 3216 O O . SER A 1 399 ? 6.141 38.5 30.422 1 91 399 SER A O 1
ATOM 3218 N N . ALA A 1 400 ? 6.312 40.688 30.781 1 91.69 400 ALA A N 1
ATOM 3219 C CA . ALA A 1 400 ? 7.664 40.562 31.328 1 91.69 400 ALA A CA 1
ATOM 3220 C C . ALA A 1 400 ? 7.688 39.656 32.562 1 91.69 400 ALA A C 1
ATOM 3222 O O . ALA A 1 400 ? 8.633 38.906 32.75 1 91.69 400 ALA A O 1
ATOM 3223 N N . ILE A 1 401 ? 6.684 39.781 33.312 1 90.31 401 ILE A N 1
ATOM 3224 C CA . ILE A 1 401 ? 6.59 38.969 34.531 1 90.31 401 ILE A CA 1
ATOM 3225 C C . ILE A 1 401 ? 6.156 37.562 34.188 1 90.31 401 ILE A C 1
ATOM 3227 O O . ILE A 1 401 ? 6.711 36.594 34.688 1 90.31 401 ILE A O 1
ATOM 3231 N N . LEU A 1 402 ? 5.195 37.469 33.375 1 87.06 402 LEU A N 1
ATOM 3232 C CA . LEU A 1 402 ? 4.617 36.188 33 1 87.06 402 LEU A CA 1
ATOM 3233 C C . LEU A 1 402 ? 5.637 35.312 32.25 1 87.06 402 LEU A C 1
ATOM 3235 O O . LEU A 1 402 ? 5.734 34.125 32.5 1 87.06 402 LEU A O 1
ATOM 3239 N N . TYR A 1 403 ? 6.461 35.875 31.344 1 85.5 403 TYR A N 1
ATOM 3240 C CA . TYR A 1 403 ? 7.305 35.094 30.438 1 85.5 403 TYR A CA 1
ATOM 3241 C C . TYR A 1 403 ? 8.781 35.406 30.688 1 85.5 403 TYR A C 1
ATOM 3243 O O . TYR A 1 403 ? 9.656 34.75 30.094 1 85.5 403 TYR A O 1
ATOM 3251 N N . GLY A 1 404 ? 9.148 36.281 31.547 1 81.5 404 GLY A N 1
ATOM 3252 C CA . GLY A 1 404 ? 10.531 36.625 31.812 1 81.5 404 GLY A CA 1
ATOM 3253 C C . GLY A 1 404 ? 11.195 37.344 30.641 1 81.5 404 GLY A C 1
ATOM 3254 O O . GLY A 1 404 ? 12.375 37.156 30.375 1 81.5 404 GLY A O 1
ATOM 3255 N N . GLN A 1 405 ? 10.398 38.125 29.891 1 85.44 405 GLN A N 1
ATOM 3256 C CA . GLN A 1 405 ? 10.922 38.906 28.781 1 85.44 405 GLN A CA 1
ATOM 3257 C C . GLN A 1 405 ? 11.102 40.375 29.172 1 85.44 405 GLN A C 1
ATOM 3259 O O . GLN A 1 405 ? 10.617 40.812 30.219 1 85.44 405 GLN A O 1
ATOM 3264 N N . PRO A 1 406 ? 11.891 41.062 28.344 1 85.81 406 PRO A N 1
ATOM 3265 C CA . PRO A 1 406 ? 11.953 42.5 28.609 1 85.81 406 PRO A CA 1
ATOM 3266 C C . PRO A 1 406 ? 10.586 43.156 28.5 1 85.81 406 PRO A C 1
ATOM 3268 O O . PRO A 1 406 ? 9.719 42.719 27.766 1 85.81 406 PRO A O 1
ATOM 3271 N N . ASN A 1 407 ? 10.383 44.125 29.266 1 90.62 407 ASN A N 1
ATOM 3272 C CA . ASN A 1 407 ? 9.094 44.812 29.297 1 90.62 407 ASN A CA 1
ATOM 3273 C C . ASN A 1 407 ? 8.977 45.844 28.172 1 90.62 407 ASN A C 1
ATOM 3275 O O . ASN A 1 407 ? 8.477 46.938 28.391 1 90.62 407 ASN A O 1
ATOM 3279 N N . GLN A 1 408 ? 9.461 45.469 27.031 1 92.5 408 GLN A N 1
ATOM 3280 C CA . GLN A 1 408 ? 9.367 46.344 25.859 1 92.5 408 GLN A CA 1
ATOM 3281 C C . GLN A 1 408 ? 8.125 46.031 25.031 1 92.5 408 GLN A C 1
ATOM 3283 O O . GLN A 1 408 ? 7.789 44.844 24.844 1 92.5 408 GLN A O 1
ATOM 3288 N N . VAL A 1 409 ? 7.492 47.094 24.609 1 93.19 409 VAL A N 1
ATOM 3289 C CA . VAL A 1 409 ? 6.305 46.938 23.781 1 93.19 409 VAL A CA 1
ATOM 3290 C C . VAL A 1 409 ? 6.699 46.375 22.422 1 93.19 409 VAL A C 1
ATOM 3292 O O . VAL A 1 409 ? 7.719 46.781 21.844 1 93.19 409 VAL A O 1
ATOM 3295 N N . THR A 1 410 ? 5.98 45.438 21.922 1 90.44 410 THR A N 1
ATOM 3296 C CA . THR A 1 410 ? 6.18 44.938 20.578 1 90.44 410 THR A CA 1
ATOM 3297 C C . THR A 1 410 ? 5.984 46.031 19.547 1 90.44 410 THR A C 1
ATOM 3299 O O . THR A 1 410 ? 5.023 46.812 19.609 1 90.44 410 THR A O 1
ATOM 3302 N N . PRO A 1 411 ? 6.926 46.062 18.562 1 90.25 411 PRO A N 1
ATOM 3303 C CA . PRO A 1 411 ? 6.746 47.062 17.531 1 90.25 411 PRO A CA 1
ATOM 3304 C C . PRO A 1 411 ? 5.41 46.938 16.797 1 90.25 411 PRO A C 1
ATOM 3306 O O . PRO A 1 411 ? 4.961 45.812 16.516 1 90.25 411 PRO A O 1
ATOM 3309 N N . VAL A 1 412 ? 4.77 48.094 16.562 1 93.19 412 VAL A N 1
ATOM 3310 C CA . VAL A 1 412 ? 3.43 48.156 15.984 1 93.19 412 VAL A CA 1
ATOM 3311 C C . VAL A 1 412 ? 3.41 47.406 14.656 1 93.19 412 VAL A C 1
ATOM 3313 O O . VAL A 1 412 ? 2.443 46.719 14.344 1 93.19 412 VAL A O 1
ATOM 3316 N N . ASN A 1 413 ? 4.441 47.594 13.906 1 90.38 413 ASN A N 1
ATOM 3317 C CA . ASN A 1 413 ? 4.504 46.938 12.609 1 90.38 413 ASN A CA 1
ATOM 3318 C C . ASN A 1 413 ? 4.449 45.406 12.766 1 90.38 413 ASN A C 1
ATOM 3320 O O . ASN A 1 413 ? 3.801 44.719 11.977 1 90.38 413 ASN A O 1
ATOM 3324 N N . GLU A 1 414 ? 5.129 44.875 13.742 1 89.69 414 GLU A N 1
ATOM 3325 C CA . GLU A 1 414 ? 5.121 43.438 14 1 89.69 414 GLU A CA 1
ATOM 3326 C C . GLU A 1 414 ? 3.738 42.969 14.43 1 89.69 414 GLU A C 1
ATOM 3328 O O . GLU A 1 414 ? 3.271 41.906 13.984 1 89.69 414 GLU A O 1
ATOM 3333 N N . THR A 1 415 ? 3.121 43.719 15.234 1 91.69 415 THR A N 1
ATOM 3334 C CA . THR A 1 415 ? 1.772 43.375 15.688 1 91.69 415 THR A CA 1
ATOM 3335 C C . THR A 1 415 ? 0.792 43.375 14.516 1 91.69 415 THR A C 1
ATOM 3337 O O . THR A 1 415 ? -0.017 42.469 14.375 1 91.69 415 THR A O 1
ATOM 3340 N N . CYS A 1 416 ? 0.894 44.406 13.68 1 94.75 416 CYS A N 1
ATOM 3341 C CA . CYS A 1 416 ? -0.048 44.562 12.586 1 94.75 416 CYS A CA 1
ATOM 3342 C C . CYS A 1 416 ? 0.17 43.531 11.5 1 94.75 416 CYS A C 1
ATOM 3344 O O . CYS A 1 416 ? -0.79 43.031 10.906 1 94.75 416 CYS A O 1
ATOM 3346 N N . LEU A 1 417 ? 1.365 43.188 11.297 1 91.38 417 LEU A N 1
ATOM 3347 C CA . LEU A 1 417 ? 1.658 42.156 10.305 1 91.38 417 LEU A CA 1
ATOM 3348 C C . LEU A 1 417 ? 1.201 40.781 10.781 1 91.38 417 LEU A C 1
ATOM 3350 O O . LEU A 1 417 ? 0.717 40 9.992 1 91.38 417 LEU A O 1
ATOM 3354 N N . GLY A 1 418 ? 1.439 40.5 12.039 1 89 418 GLY A N 1
ATOM 3355 C CA . GLY A 1 418 ? 0.896 39.281 12.602 1 89 418 GLY A CA 1
ATOM 3356 C C . GLY A 1 418 ? -0.616 39.188 12.5 1 89 418 GLY A C 1
ATOM 3357 O O . GLY A 1 418 ? -1.168 38.125 12.234 1 89 418 GLY A O 1
ATOM 3358 N N . TYR A 1 419 ? -1.212 40.25 12.656 1 88.56 419 TYR A N 1
ATOM 3359 C CA . TYR A 1 419 ? -2.668 40.312 12.617 1 88.56 419 TYR A CA 1
ATOM 3360 C C . TYR A 1 419 ? -3.188 40.031 11.211 1 88.56 419 TYR A C 1
ATOM 3362 O O . TYR A 1 419 ? -4.086 39.219 11.039 1 88.56 419 TYR A O 1
ATOM 3370 N N . VAL A 1 420 ? -2.688 40.688 10.211 1 90.69 420 VAL A N 1
ATOM 3371 C CA . VAL A 1 420 ? -3.254 40.594 8.867 1 90.69 420 VAL A CA 1
ATOM 3372 C C . VAL A 1 420 ? -2.939 39.25 8.258 1 90.69 420 VAL A C 1
ATOM 3374 O O . VAL A 1 420 ? -3.68 38.75 7.402 1 90.69 420 VAL A O 1
ATOM 3377 N N . ARG A 1 421 ? -1.892 38.625 8.703 1 89.19 421 ARG A N 1
ATOM 3378 C CA . ARG A 1 421 ? -1.551 37.281 8.219 1 89.19 421 ARG A CA 1
ATOM 3379 C C . ARG A 1 421 ? -2.537 36.25 8.742 1 89.19 421 ARG A C 1
ATOM 3381 O O . ARG A 1 421 ? -2.752 35.219 8.102 1 89.19 421 ARG A O 1
ATOM 3388 N N . GLY A 1 422 ? -3.08 36.594 9.836 1 82.88 422 GLY A N 1
ATOM 3389 C CA . GLY A 1 422 ? -4.156 35.75 10.328 1 82.88 422 GLY A CA 1
ATOM 3390 C C . GLY A 1 422 ? -3.658 34.531 11.094 1 82.88 422 GLY A C 1
ATOM 3391 O O . GLY A 1 422 ? -2.453 34.344 11.289 1 82.88 422 GLY A O 1
ATOM 3392 N N . ASN A 1 423 ? -4.621 33.75 11.617 1 72.81 423 ASN A N 1
ATOM 3393 C CA . ASN A 1 423 ? -4.367 32.5 12.336 1 72.81 423 ASN A CA 1
ATOM 3394 C C . ASN A 1 423 ? -5.316 31.375 11.891 1 72.81 423 ASN A C 1
ATOM 3396 O O . ASN A 1 423 ? -6.113 31.578 10.977 1 72.81 423 ASN A O 1
ATOM 3400 N N . TYR A 1 424 ? -5.137 30.188 12.484 1 67.75 424 TYR A N 1
ATOM 3401 C CA . TYR A 1 424 ? -5.859 29 12.055 1 67.75 424 TYR A CA 1
ATOM 3402 C C . TYR A 1 424 ? -7.223 28.922 12.727 1 67.75 424 TYR A C 1
ATOM 3404 O O . TYR A 1 424 ? -8.031 28.047 12.398 1 67.75 424 TYR A O 1
ATOM 3412 N N . GLU A 1 425 ? -7.477 29.781 13.523 1 67.19 425 GLU A N 1
ATOM 3413 C CA . GLU A 1 425 ? -8.602 29.578 14.438 1 67.19 425 GLU A CA 1
ATOM 3414 C C . GLU A 1 425 ? -9.906 30.062 13.812 1 67.19 425 GLU A C 1
ATOM 3416 O O . GLU A 1 425 ? -10.945 29.391 13.938 1 67.19 425 GLU A O 1
ATOM 3421 N N . MET A 1 426 ? -9.875 31.203 13.148 1 76.88 426 MET A N 1
ATOM 3422 C CA . MET A 1 426 ? -11.078 31.844 12.609 1 76.88 426 MET A CA 1
ATOM 3423 C C . MET A 1 426 ? -10.797 32.469 11.242 1 76.88 426 MET A C 1
ATOM 3425 O O . MET A 1 426 ? -9.648 32.719 10.898 1 76.88 426 MET A O 1
ATOM 3429 N N . PRO A 1 427 ? -11.93 32.5 10.484 1 81.44 427 PRO A N 1
ATOM 3430 C CA . PRO A 1 427 ? -11.766 33.281 9.25 1 81.44 427 PRO A CA 1
ATOM 3431 C C . PRO A 1 427 ? -11.055 34.625 9.484 1 81.44 427 PRO A C 1
ATOM 3433 O O . PRO A 1 427 ? -11.273 35.281 10.5 1 81.44 427 PRO A O 1
ATOM 3436 N N . ASN A 1 428 ? -10.172 34.969 8.594 1 90.81 428 ASN A N 1
ATOM 3437 C CA . ASN A 1 428 ? -9.336 36.156 8.727 1 90.81 428 ASN A CA 1
ATOM 3438 C C . ASN A 1 428 ? -8.953 36.719 7.359 1 90.81 428 ASN A C 1
ATOM 3440 O O . ASN A 1 428 ? -9.672 36.531 6.379 1 90.81 428 ASN A O 1
ATOM 3444 N N . LEU A 1 429 ? -7.902 37.562 7.363 1 94.81 429 LEU A N 1
ATOM 3445 C CA . LEU A 1 429 ? -7.516 38.25 6.145 1 94.81 429 LEU A CA 1
ATOM 3446 C C . LEU A 1 429 ? -6.461 37.469 5.375 1 94.81 429 LEU A C 1
ATOM 3448 O O . LEU A 1 429 ? -5.984 37.906 4.328 1 94.81 429 LEU A O 1
ATOM 3452 N N . GLY A 1 430 ? -6.145 36.281 5.867 1 92.94 430 GLY A N 1
ATOM 3453 C CA . GLY A 1 430 ? -5.031 35.531 5.34 1 92.94 430 GLY A CA 1
ATOM 3454 C C . GLY A 1 430 ? -5.184 35.188 3.865 1 92.94 430 GLY A C 1
ATOM 3455 O O . GLY A 1 430 ? -4.207 35.219 3.113 1 92.94 430 GLY A O 1
ATOM 3456 N N . TYR A 1 431 ? -6.355 34.844 3.359 1 92.12 431 TYR A N 1
ATOM 3457 C CA . TYR A 1 431 ? -6.59 34.531 1.956 1 92.12 431 TYR A CA 1
ATOM 3458 C C . TYR A 1 431 ? -6.406 35.781 1.078 1 92.12 431 TYR A C 1
ATOM 3460 O O . TYR A 1 431 ? -5.836 35.688 -0.012 1 92.12 431 TYR A O 1
ATOM 3468 N N . ALA A 1 432 ? -6.887 36.875 1.586 1 93.69 432 ALA A N 1
ATOM 3469 C CA . ALA A 1 432 ? -6.762 38.125 0.849 1 93.69 432 ALA A CA 1
ATOM 3470 C C . ALA A 1 432 ? -5.297 38.531 0.687 1 93.69 432 ALA A C 1
ATOM 3472 O O . ALA A 1 432 ? -4.875 38.938 -0.399 1 93.69 432 ALA A O 1
ATOM 3473 N N . ILE A 1 433 ? -4.617 38.375 1.778 1 94.44 433 ILE A N 1
ATOM 3474 C CA . ILE A 1 433 ? -3.201 38.719 1.801 1 94.44 433 ILE A CA 1
ATOM 3475 C C . ILE A 1 433 ? -2.426 37.812 0.857 1 94.44 433 ILE A C 1
ATOM 3477 O O . ILE A 1 433 ? -1.468 38.25 0.212 1 94.44 433 ILE A O 1
ATOM 3481 N N . THR A 1 434 ? -2.793 36.625 0.778 1 93.12 434 THR A N 1
ATOM 3482 C CA . THR A 1 434 ? -2.115 35.625 -0.054 1 93.12 434 THR A CA 1
ATOM 3483 C C . THR A 1 434 ? -2.182 36.031 -1.526 1 93.12 434 THR A C 1
ATOM 3485 O O . THR A 1 434 ? -1.232 35.812 -2.279 1 93.12 434 THR A O 1
ATOM 3488 N N . GLU A 1 435 ? -3.283 36.562 -1.984 1 93.19 435 GLU A N 1
ATOM 3489 C CA . GLU A 1 435 ? -3.383 37.062 -3.352 1 93.19 435 GLU A CA 1
ATOM 3490 C C . GLU A 1 435 ? -2.236 38.031 -3.676 1 93.19 435 GLU A C 1
ATOM 3492 O O . GLU A 1 435 ? -1.556 37.875 -4.691 1 93.19 435 GLU A O 1
ATOM 3497 N N . GLY A 1 436 ? -2.037 39.031 -2.807 1 92.88 436 GLY A N 1
ATOM 3498 C CA . GLY A 1 436 ? -0.95 39.969 -3.006 1 92.88 436 GLY A CA 1
ATOM 3499 C C . GLY A 1 436 ? 0.42 39.344 -2.949 1 92.88 436 GLY A C 1
ATOM 3500 O O . GLY A 1 436 ? 1.303 39.656 -3.744 1 92.88 436 GLY A O 1
ATOM 3501 N N . PHE A 1 437 ? 0.54 38.469 -1.996 1 93.25 437 PHE A N 1
ATOM 3502 C CA . PHE A 1 437 ? 1.806 37.781 -1.767 1 93.25 437 PHE A CA 1
ATOM 3503 C C . PHE A 1 437 ? 2.227 36.969 -3.002 1 93.25 437 PHE A C 1
ATOM 3505 O O . PHE A 1 437 ? 3.381 37.062 -3.43 1 93.25 437 PHE A O 1
ATOM 3512 N N . VAL A 1 438 ? 1.333 36.188 -3.615 1 91.5 438 VAL A N 1
ATOM 3513 C CA . VAL A 1 438 ? 1.615 35.312 -4.75 1 91.5 438 VAL A CA 1
ATOM 3514 C C . VAL A 1 438 ? 1.91 36.156 -5.988 1 91.5 438 VAL A C 1
ATOM 3516 O O . VAL A 1 438 ? 2.834 35.844 -6.746 1 91.5 438 VAL A O 1
ATOM 3519 N N . LYS A 1 439 ? 1.23 37.125 -6.234 1 88.38 439 LYS A N 1
ATOM 3520 C CA . LYS A 1 439 ? 1.39 37.969 -7.414 1 88.38 439 LYS A CA 1
ATOM 3521 C C . LYS A 1 439 ? 2.748 38.656 -7.41 1 88.38 439 LYS A C 1
ATOM 3523 O O . LYS A 1 439 ? 3.355 38.844 -8.469 1 88.38 439 LYS A O 1
ATOM 3528 N N . LYS A 1 440 ? 3.271 38.875 -6.273 1 86.31 440 LYS A N 1
ATOM 3529 C CA . LYS A 1 440 ? 4.465 39.719 -6.195 1 86.31 440 LYS A CA 1
ATOM 3530 C C . LYS A 1 440 ? 5.703 38.875 -5.891 1 86.31 440 LYS A C 1
ATOM 3532 O O . LYS A 1 440 ? 6.793 39.156 -6.391 1 86.31 440 LYS A O 1
ATOM 3537 N N . ASN A 1 441 ? 5.574 37.938 -5.051 1 77.88 441 ASN A N 1
ATOM 3538 C CA . ASN A 1 441 ? 6.77 37.375 -4.418 1 77.88 441 ASN A CA 1
ATOM 3539 C C . ASN A 1 441 ? 6.879 35.875 -4.621 1 77.88 441 ASN A C 1
ATOM 3541 O O . ASN A 1 441 ? 7.703 35.219 -3.988 1 77.88 441 ASN A O 1
ATOM 3545 N N . PHE A 1 442 ? 6.141 35.344 -5.395 1 77.44 442 PHE A N 1
ATOM 3546 C CA . PHE A 1 442 ? 6.152 33.875 -5.449 1 77.44 442 PHE A CA 1
ATOM 3547 C C . PHE A 1 442 ? 6.477 33.406 -6.859 1 77.44 442 PHE A C 1
ATOM 3549 O O . PHE A 1 442 ? 5.859 33.844 -7.832 1 77.44 442 PHE A O 1
ATOM 3556 N N . HIS A 1 443 ? 7.469 32.594 -6.816 1 76.44 443 HIS A N 1
ATOM 3557 C CA . HIS A 1 443 ? 7.887 32.031 -8.086 1 76.44 443 HIS A CA 1
ATOM 3558 C C . HIS A 1 443 ? 6.855 31.031 -8.609 1 76.44 443 HIS A C 1
ATOM 3560 O O . HIS A 1 443 ? 6.348 30.203 -7.855 1 76.44 443 HIS A O 1
ATOM 3566 N N . THR A 1 444 ? 6.707 30.969 -9.773 1 78.69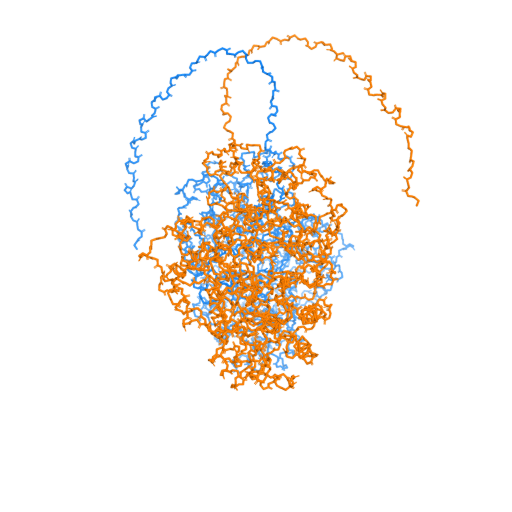 444 THR A N 1
ATOM 3567 C CA . THR A 1 444 ? 5.633 30.219 -10.414 1 78.69 444 THR A CA 1
ATOM 3568 C C . THR A 1 444 ? 5.875 28.719 -10.281 1 78.69 444 THR A C 1
ATOM 3570 O O . THR A 1 444 ? 4.922 27.938 -10.18 1 78.69 444 THR A O 1
ATOM 3573 N N . ASN A 1 445 ? 7.156 28.328 -10.078 1 90.25 445 ASN A N 1
ATOM 3574 C CA . ASN A 1 445 ? 7.48 26.906 -10.07 1 90.25 445 ASN A CA 1
ATOM 3575 C C . ASN A 1 445 ? 7.492 26.344 -8.656 1 90.25 445 ASN A C 1
ATOM 3577 O O . ASN A 1 445 ? 7.543 25.125 -8.469 1 90.25 445 ASN A O 1
ATOM 3581 N N . THR A 1 446 ? 7.453 27.25 -7.68 1 91.81 446 THR A N 1
ATOM 3582 C CA . THR A 1 446 ? 7.578 26.828 -6.293 1 91.81 446 THR A CA 1
ATOM 3583 C C . THR A 1 446 ? 6.469 25.844 -5.926 1 91.81 446 THR A C 1
ATOM 3585 O O . THR A 1 446 ? 6.73 24.797 -5.328 1 91.81 446 THR A O 1
ATOM 3588 N N . LYS A 1 447 ? 5.266 26.188 -6.262 1 92.69 447 LYS A N 1
ATOM 3589 C CA . LYS A 1 447 ? 4.125 25.344 -5.91 1 92.69 447 LYS A CA 1
ATOM 3590 C C . LYS A 1 447 ? 4.246 23.953 -6.539 1 92.69 447 LYS A C 1
ATOM 3592 O O . LYS A 1 447 ? 4.059 22.938 -5.863 1 92.69 447 LYS A O 1
ATOM 3597 N N . ASP A 1 448 ? 4.617 23.891 -7.781 1 93.38 448 ASP A N 1
ATOM 3598 C CA . ASP A 1 448 ? 4.742 22.625 -8.484 1 93.38 448 ASP A CA 1
ATOM 3599 C C . ASP A 1 448 ? 5.895 21.797 -7.922 1 93.38 448 ASP A C 1
ATOM 3601 O O . ASP A 1 448 ? 5.75 20.594 -7.688 1 93.38 448 ASP A O 1
ATOM 3605 N N . ASP A 1 449 ? 6.977 22.438 -7.758 1 95.19 449 ASP A N 1
ATOM 3606 C CA . ASP A 1 449 ? 8.164 21.766 -7.242 1 95.19 449 ASP A CA 1
ATOM 3607 C C . ASP A 1 449 ? 7.922 21.219 -5.836 1 95.19 449 ASP A C 1
ATOM 3609 O O . ASP A 1 449 ? 8.289 20.078 -5.535 1 95.19 449 ASP A O 1
ATOM 3613 N N . ALA A 1 450 ? 7.32 22.016 -5.012 1 96.38 450 ALA A N 1
ATOM 3614 C CA . ALA A 1 450 ? 7.016 21.578 -3.65 1 96.38 450 ALA A CA 1
ATOM 3615 C C . ALA A 1 450 ? 5.992 20.453 -3.648 1 96.38 450 ALA A C 1
ATOM 3617 O O . ALA A 1 450 ? 6.055 19.547 -2.809 1 96.38 450 ALA A O 1
ATOM 3618 N N . THR A 1 451 ? 5.094 20.547 -4.578 1 95.88 451 THR A N 1
ATOM 3619 C CA . THR A 1 451 ? 4.082 19.5 -4.691 1 95.88 451 THR A CA 1
ATOM 3620 C C . THR A 1 451 ? 4.727 18.156 -5 1 95.88 451 THR A C 1
ATOM 3622 O O . THR A 1 451 ? 4.328 17.125 -4.445 1 95.88 451 THR A O 1
ATOM 3625 N N . ILE A 1 452 ? 5.688 18.109 -5.836 1 94.38 452 ILE A N 1
ATOM 3626 C CA . ILE A 1 452 ? 6.402 16.891 -6.184 1 94.38 452 ILE A CA 1
ATOM 3627 C C . ILE A 1 452 ? 7.148 16.359 -4.961 1 94.38 452 ILE A C 1
ATOM 3629 O O . ILE A 1 452 ? 7.105 15.164 -4.672 1 94.38 452 ILE A O 1
ATOM 3633 N N . LEU A 1 453 ? 7.805 17.25 -4.273 1 96.62 453 LEU A N 1
ATOM 3634 C CA . LEU A 1 453 ? 8.539 16.875 -3.066 1 96.62 453 LEU A CA 1
ATOM 3635 C C . LEU A 1 453 ? 7.602 16.25 -2.037 1 96.62 453 LEU A C 1
ATOM 3637 O O . LEU A 1 453 ? 7.922 15.203 -1.456 1 96.62 453 LEU A O 1
ATOM 3641 N N . ILE A 1 454 ? 6.469 16.875 -1.852 1 97.31 454 ILE A N 1
ATOM 3642 C CA . ILE A 1 454 ? 5.5 16.406 -0.87 1 97.31 454 ILE A CA 1
ATOM 3643 C C . ILE A 1 454 ? 4.957 15.047 -1.294 1 97.31 454 ILE A C 1
ATOM 3645 O O . ILE A 1 454 ? 4.801 14.148 -0.464 1 97.31 454 ILE A O 1
ATOM 3649 N N . LYS A 1 455 ? 4.691 14.938 -2.523 1 94.44 455 LYS A N 1
ATOM 3650 C CA . LYS A 1 455 ? 4.234 13.648 -3.047 1 94.44 455 LYS A CA 1
ATOM 3651 C C . LYS A 1 455 ? 5.266 12.555 -2.797 1 94.44 455 LYS A C 1
ATOM 3653 O O . LYS A 1 455 ? 4.914 11.445 -2.4 1 94.44 455 LYS A O 1
ATOM 3658 N N . ASP A 1 456 ? 6.508 12.805 -3.039 1 93.62 456 ASP A N 1
ATOM 3659 C CA . ASP A 1 456 ? 7.594 11.859 -2.795 1 93.62 456 ASP A CA 1
ATOM 3660 C C . ASP A 1 456 ? 7.617 11.422 -1.332 1 93.62 456 ASP A C 1
ATOM 3662 O O . ASP A 1 456 ? 7.805 10.234 -1.038 1 93.62 456 ASP A O 1
ATOM 3666 N N . VAL A 1 457 ? 7.477 12.352 -0.489 1 96.88 457 VAL A N 1
ATOM 3667 C CA . VAL A 1 457 ? 7.539 12.062 0.94 1 96.88 457 VAL A CA 1
ATOM 3668 C C . VAL A 1 457 ? 6.34 11.219 1.349 1 96.88 457 VAL A C 1
ATOM 3670 O O . VAL A 1 457 ? 6.473 10.289 2.146 1 96.88 457 VAL A O 1
ATOM 3673 N N . LYS A 1 458 ? 5.172 11.562 0.851 1 96.06 458 LYS A N 1
ATOM 3674 C CA . LYS A 1 458 ? 3.982 10.766 1.134 1 96.06 458 LYS A CA 1
ATOM 3675 C C . LYS A 1 458 ? 4.168 9.32 0.695 1 96.06 458 LYS A C 1
ATOM 3677 O O . LYS A 1 458 ? 3.883 8.391 1.456 1 96.06 458 LYS A O 1
ATOM 3682 N N . GLU A 1 459 ? 4.68 9.148 -0.516 1 90.31 459 GLU A N 1
ATOM 3683 C CA . GLU A 1 459 ? 4.922 7.809 -1.042 1 90.31 459 GLU A CA 1
ATOM 3684 C C . GLU A 1 459 ? 5.941 7.059 -0.191 1 90.31 459 GLU A C 1
ATOM 3686 O O . GLU A 1 459 ? 5.816 5.848 0.014 1 90.31 459 GLU A O 1
ATOM 3691 N N . SER A 1 460 ? 6.918 7.754 0.221 1 92.81 460 SER A N 1
ATOM 3692 C CA . SER A 1 460 ? 7.934 7.141 1.072 1 92.81 460 SER A CA 1
ATOM 3693 C C . SER A 1 460 ? 7.352 6.73 2.42 1 92.81 460 SER A C 1
ATOM 3695 O O . SER A 1 460 ? 7.75 5.715 2.992 1 92.81 460 SER A O 1
ATOM 3697 N N . LEU A 1 461 ? 6.469 7.59 2.947 1 94.06 461 LEU A N 1
ATOM 3698 C CA . LEU A 1 461 ? 5.777 7.215 4.176 1 94.06 461 LEU A CA 1
ATOM 3699 C C . LEU A 1 461 ? 4.969 5.934 3.975 1 94.06 461 LEU A C 1
ATOM 3701 O O . LEU A 1 461 ? 4.965 5.059 4.844 1 94.06 461 LEU A O 1
ATOM 3705 N N . GLU A 1 462 ? 4.305 5.84 2.863 1 92.56 462 GLU A N 1
ATOM 3706 C CA . GLU A 1 462 ? 3.59 4.617 2.512 1 92.56 462 GLU A CA 1
ATOM 3707 C C . GLU A 1 462 ? 4.535 3.42 2.465 1 92.56 462 GLU A C 1
ATOM 3709 O O . GLU A 1 462 ? 4.215 2.348 2.984 1 92.56 462 GLU A O 1
ATOM 3714 N N . TYR A 1 463 ? 5.652 3.604 1.903 1 87.12 463 TYR A N 1
ATOM 3715 C CA . TYR A 1 463 ? 6.652 2.549 1.786 1 87.12 463 TYR A CA 1
ATOM 3716 C C . TYR A 1 463 ? 7.129 2.098 3.16 1 87.12 463 TYR A C 1
ATOM 3718 O O . TYR A 1 463 ? 7.281 0.898 3.408 1 87.12 463 TYR A O 1
ATOM 3726 N N . ILE A 1 464 ? 7.395 3.047 3.967 1 89.25 464 ILE A N 1
ATOM 3727 C CA . ILE A 1 464 ? 7.859 2.742 5.316 1 89.25 464 ILE A CA 1
ATOM 3728 C C . ILE A 1 464 ? 6.789 1.947 6.062 1 89.25 464 ILE A C 1
ATOM 3730 O O . ILE A 1 464 ? 7.109 1.039 6.832 1 89.25 464 ILE A O 1
ATOM 3734 N N . MET A 1 465 ? 5.586 2.254 5.848 1 91 465 MET A N 1
ATOM 3735 C CA . MET A 1 465 ? 4.488 1.506 6.457 1 91 465 MET A CA 1
ATOM 3736 C C . MET A 1 465 ? 4.453 0.074 5.934 1 91 465 MET A C 1
ATOM 3738 O O . MET A 1 465 ? 4.219 -0.864 6.699 1 91 465 MET A O 1
ATOM 3742 N N . LEU A 1 466 ? 4.664 -0.031 4.691 1 86.5 466 LEU A N 1
ATOM 3743 C CA . LEU A 1 466 ? 4.672 -1.344 4.055 1 86.5 466 LEU A CA 1
ATOM 3744 C C . LEU A 1 466 ? 5.762 -2.23 4.648 1 86.5 466 LEU A C 1
ATOM 3746 O O . LEU A 1 466 ? 5.582 -3.445 4.766 1 86.5 466 LEU A O 1
ATOM 3750 N N . GLN A 1 467 ? 6.82 -1.669 5.074 1 84 467 GLN A N 1
ATOM 3751 C CA . GLN A 1 467 ? 7.969 -2.416 5.578 1 84 467 GLN A CA 1
ATOM 3752 C C . GLN A 1 467 ? 7.852 -2.652 7.082 1 84 467 GLN A C 1
ATOM 3754 O O . GLN A 1 467 ? 8.625 -3.42 7.656 1 84 467 GLN A O 1
ATOM 3759 N N . SER A 1 468 ? 6.93 -1.987 7.699 1 86.81 468 SER A N 1
ATOM 3760 C CA . SER A 1 468 ? 6.789 -2.082 9.148 1 86.81 468 SER A CA 1
ATOM 3761 C C . SER A 1 468 ? 6.453 -3.506 9.578 1 86.81 468 SER A C 1
ATOM 3763 O O . SER A 1 468 ? 5.582 -4.148 8.992 1 86.81 468 SER A O 1
ATOM 3765 N N . GLU A 1 469 ? 7.098 -4.004 10.633 1 84.88 469 GLU A N 1
ATOM 3766 C CA . GLU A 1 469 ? 6.922 -5.387 11.07 1 84.88 469 GLU A CA 1
ATOM 3767 C C . GLU A 1 469 ? 5.969 -5.48 12.258 1 84.88 469 GLU A C 1
ATOM 3769 O O . GLU A 1 469 ? 5.535 -6.57 12.625 1 84.88 469 GLU A O 1
ATOM 3774 N N . TRP A 1 470 ? 5.672 -4.344 12.852 1 88.88 470 TRP A N 1
ATOM 3775 C CA . TRP A 1 470 ? 4.828 -4.402 14.039 1 88.88 470 TRP A CA 1
ATOM 3776 C C . TRP A 1 470 ? 3.35 -4.422 13.656 1 88.88 470 TRP A C 1
ATOM 3778 O O . TRP A 1 470 ? 2.5 -4.809 14.461 1 88.88 470 TRP A O 1
ATOM 3788 N N . MET A 1 471 ? 3.016 -3.939 12.461 1 92.69 471 MET A N 1
ATOM 3789 C CA . MET A 1 471 ? 1.635 -3.98 11.984 1 92.69 471 MET A CA 1
ATOM 3790 C C . MET A 1 471 ? 1.297 -5.352 11.406 1 92.69 471 MET A C 1
ATOM 3792 O O . MET A 1 471 ? 2.043 -5.883 10.586 1 92.69 471 MET A O 1
ATOM 3796 N N . ASP A 1 472 ? 0.175 -5.879 11.891 1 93.81 472 ASP A N 1
ATOM 3797 C CA . ASP A 1 472 ? -0.3 -7.086 11.227 1 93.81 472 ASP A CA 1
ATOM 3798 C C . ASP A 1 472 ? -0.896 -6.758 9.859 1 93.81 472 ASP A C 1
ATOM 3800 O O . ASP A 1 472 ? -0.979 -5.59 9.477 1 93.81 472 ASP A O 1
ATOM 3804 N N . GLU A 1 473 ? -1.287 -7.711 9.07 1 91.38 473 GLU A N 1
ATOM 3805 C CA . GLU A 1 473 ? -1.697 -7.527 7.68 1 91.38 473 GLU A CA 1
ATOM 3806 C C . GLU A 1 473 ? -2.943 -6.652 7.582 1 91.38 473 GLU A C 1
ATOM 3808 O O . GLU A 1 473 ? -3.055 -5.82 6.676 1 91.38 473 GLU A O 1
ATOM 3813 N N . VAL A 1 474 ? -3.865 -6.809 8.508 1 93.31 474 VAL A N 1
ATOM 3814 C CA . VAL A 1 474 ? -5.105 -6.043 8.492 1 93.31 474 VAL A CA 1
ATOM 3815 C C . VAL A 1 474 ? -4.809 -4.57 8.766 1 93.31 474 VAL A C 1
ATOM 3817 O O . VAL A 1 474 ? -5.23 -3.693 8.008 1 93.31 474 VAL A O 1
ATOM 3820 N N . THR A 1 475 ? -4.07 -4.344 9.867 1 95.25 475 THR A N 1
ATOM 3821 C CA . THR A 1 475 ? -3.713 -2.979 10.242 1 95.25 475 THR A CA 1
ATOM 3822 C C . THR A 1 475 ? -2.877 -2.322 9.141 1 95.25 475 THR A C 1
ATOM 3824 O O . THR A 1 475 ? -3.094 -1.157 8.805 1 95.25 475 THR A O 1
ATOM 3827 N N . LYS A 1 476 ? -1.989 -3.064 8.594 1 95 476 LYS A N 1
ATOM 3828 C CA . LYS A 1 476 ? -1.126 -2.553 7.531 1 95 476 LYS A CA 1
ATOM 3829 C C . LYS A 1 476 ? -1.94 -2.152 6.305 1 95 476 LYS A C 1
ATOM 3831 O O . LYS A 1 476 ? -1.725 -1.081 5.73 1 95 476 LYS A O 1
ATOM 3836 N N . SER A 1 477 ? -2.842 -2.988 5.887 1 92.75 477 SER A N 1
ATOM 3837 C CA . SER A 1 477 ? -3.689 -2.705 4.734 1 92.75 477 SER A CA 1
ATOM 3838 C C . SER A 1 477 ? -4.539 -1.461 4.969 1 92.75 477 SER A C 1
ATOM 3840 O O . SER A 1 477 ? -4.688 -0.625 4.074 1 92.75 477 SER A O 1
ATOM 3842 N N . ASN A 1 478 ? -5.062 -1.339 6.152 1 94.94 478 ASN A N 1
ATOM 3843 C CA . ASN A 1 478 ? -5.871 -0.17 6.488 1 94.94 478 ASN A CA 1
ATOM 3844 C C . ASN A 1 478 ? -5.027 1.102 6.523 1 94.94 478 ASN A C 1
ATOM 3846 O O . ASN A 1 478 ? -5.484 2.166 6.102 1 94.94 478 ASN A O 1
ATOM 3850 N N . ALA A 1 479 ? -3.84 0.98 7.098 1 95.62 479 ALA A N 1
ATOM 3851 C CA . ALA A 1 479 ? -2.936 2.125 7.168 1 95.62 479 ALA A CA 1
ATOM 3852 C C . ALA A 1 479 ? -2.59 2.635 5.77 1 95.62 479 ALA A C 1
ATOM 3854 O O . ALA A 1 479 ? -2.584 3.844 5.527 1 95.62 479 ALA A O 1
ATOM 3855 N N . LEU A 1 480 ? -2.318 1.749 4.895 1 94.62 480 LEU A N 1
ATOM 3856 C CA . LEU A 1 480 ? -1.966 2.133 3.533 1 94.62 480 LEU A CA 1
ATOM 3857 C C . LEU A 1 480 ? -3.158 2.76 2.818 1 94.62 480 LEU A C 1
ATOM 3859 O O . LEU A 1 480 ? -2.998 3.725 2.066 1 94.62 480 LEU A O 1
ATOM 3863 N N . LYS A 1 481 ? -4.32 2.168 2.992 1 94.06 481 LYS A N 1
ATOM 3864 C CA . LYS A 1 481 ? -5.516 2.787 2.428 1 94.06 481 LYS A CA 1
ATOM 3865 C C . LYS A 1 481 ? -5.66 4.23 2.895 1 94.06 481 LYS A C 1
ATOM 3867 O O . LYS A 1 481 ? -5.902 5.129 2.086 1 94.06 481 LYS A O 1
ATOM 3872 N N . LYS A 1 482 ? -5.547 4.461 4.172 1 95.5 482 LYS A N 1
ATOM 3873 C CA . LYS A 1 482 ? -5.648 5.812 4.715 1 95.5 482 LYS A CA 1
ATOM 3874 C C . LYS A 1 482 ? -4.586 6.727 4.113 1 95.5 482 LYS A C 1
ATOM 3876 O O . LYS A 1 482 ? -4.871 7.879 3.771 1 95.5 482 LYS A O 1
ATOM 3881 N N . ALA A 1 483 ? -3.352 6.254 4.035 1 96.19 483 ALA A N 1
ATOM 3882 C CA . ALA A 1 483 ? -2.262 7.047 3.473 1 96.19 483 ALA A CA 1
ATOM 3883 C C . ALA A 1 483 ? -2.535 7.402 2.014 1 96.19 483 ALA A C 1
ATOM 3885 O O . ALA A 1 483 ? -2.287 8.531 1.585 1 96.19 483 ALA A O 1
ATOM 3886 N N . ILE A 1 484 ? -3.068 6.457 1.241 1 93.62 484 ILE A N 1
ATOM 3887 C CA . ILE A 1 484 ? -3.367 6.664 -0.172 1 93.62 484 ILE A CA 1
ATOM 3888 C C . ILE A 1 484 ? -4.453 7.727 -0.321 1 93.62 484 ILE A C 1
ATOM 3890 O O . ILE A 1 484 ? -4.363 8.594 -1.19 1 93.62 484 ILE A O 1
ATOM 3894 N N . PHE A 1 485 ? -5.402 7.723 0.607 1 93.25 485 PHE A N 1
ATOM 3895 C CA . PHE A 1 485 ? -6.543 8.633 0.525 1 93.25 485 PHE A CA 1
ATOM 3896 C C . PHE A 1 485 ? -6.195 9.992 1.109 1 93.25 485 PHE A C 1
ATOM 3898 O O . PHE A 1 485 ? -6.934 10.961 0.92 1 93.25 485 PHE A O 1
ATOM 3905 N N . MET A 1 486 ? -5.102 10.141 1.808 1 94.75 486 MET A N 1
ATOM 3906 C CA . MET A 1 486 ? -4.723 11.406 2.418 1 94.75 486 MET A CA 1
ATOM 3907 C C . MET A 1 486 ? -4.508 12.484 1.355 1 94.75 486 MET A C 1
ATOM 3909 O O . MET A 1 486 ? -3.697 12.305 0.445 1 94.75 486 MET A O 1
ATOM 3913 N N . LYS A 1 487 ? -5.223 13.594 1.523 1 92.56 487 LYS A N 1
ATOM 3914 C CA . LYS A 1 487 ? -5.066 14.703 0.584 1 92.56 487 LYS A CA 1
ATOM 3915 C C . LYS A 1 487 ? -3.924 15.625 1.006 1 92.56 487 LYS A C 1
ATOM 3917 O O . LYS A 1 487 ? -3.674 15.805 2.199 1 92.56 487 LYS A O 1
ATOM 3922 N N . THR A 1 488 ? -3.176 16.125 0.056 1 94.12 488 THR A N 1
ATOM 3923 C CA . THR A 1 488 ? -2.105 17.078 0.327 1 94.12 488 THR A CA 1
ATOM 3924 C C . THR A 1 488 ? -2.389 18.406 -0.347 1 94.12 488 THR A C 1
ATOM 3926 O O . THR A 1 488 ? -2.727 18.453 -1.532 1 94.12 488 THR A O 1
ATOM 3929 N N . PHE A 1 489 ? -2.346 19.453 0.444 1 93.12 489 PHE A N 1
ATOM 3930 C CA . PHE A 1 489 ? -2.531 20.812 -0.05 1 93.12 489 PHE A CA 1
ATOM 3931 C C . PHE A 1 489 ? -1.235 21.609 0.057 1 93.12 489 PHE A C 1
ATOM 3933 O O . PHE A 1 489 ? -0.713 21.812 1.155 1 93.12 489 PHE A O 1
ATOM 3940 N N . THR A 1 490 ? -0.78 22.109 -1.084 1 94.12 490 THR A N 1
ATOM 3941 C CA . THR A 1 490 ? 0.519 22.781 -1.137 1 94.12 490 THR A CA 1
ATOM 3942 C C . THR A 1 490 ? 0.36 24.266 -1.465 1 94.12 490 THR A C 1
ATOM 3944 O O . THR A 1 490 ? -0.325 24.609 -2.426 1 94.12 490 THR A O 1
ATOM 3947 N N . ALA A 1 491 ? 0.971 25.141 -0.668 1 94.19 491 ALA A N 1
ATOM 3948 C CA . ALA A 1 491 ? 1.165 26.562 -0.879 1 94.19 491 ALA A CA 1
ATOM 3949 C C . ALA A 1 491 ? -0.119 27.344 -0.596 1 94.19 491 ALA A C 1
ATOM 3951 O O . ALA A 1 491 ? -0.22 28.047 0.414 1 94.19 491 ALA A O 1
ATOM 3952 N N . TYR A 1 492 ? -1.177 27.234 -1.476 1 92.25 492 TYR A N 1
ATOM 3953 C CA . TYR A 1 492 ? -2.445 27.938 -1.327 1 92.25 492 TYR A CA 1
ATOM 3954 C C . TYR A 1 492 ? -3.525 27.312 -2.195 1 92.25 492 TYR A C 1
ATOM 3956 O O . TYR A 1 492 ? -3.223 26.656 -3.201 1 92.25 492 TYR A O 1
ATOM 3964 N N . PRO A 1 493 ? -4.801 27.453 -1.75 1 89.88 493 PRO A N 1
ATOM 3965 C CA . PRO A 1 493 ? -5.863 26.969 -2.639 1 89.88 493 PRO A CA 1
ATOM 3966 C C . PRO A 1 493 ? -6.02 27.844 -3.885 1 89.88 493 PRO A C 1
ATOM 3968 O O . PRO A 1 493 ? -5.883 29.062 -3.811 1 89.88 493 PRO A O 1
ATOM 3971 N N . ASP A 1 494 ? -6.398 27.25 -4.977 1 85.62 494 ASP A N 1
ATOM 3972 C CA . ASP A 1 494 ? -6.406 27.938 -6.27 1 85.62 494 ASP A CA 1
ATOM 3973 C C . ASP A 1 494 ? -7.441 29.047 -6.297 1 85.62 494 ASP A C 1
ATOM 3975 O O . ASP A 1 494 ? -7.242 30.078 -6.965 1 85.62 494 ASP A O 1
ATOM 3979 N N . TRP A 1 495 ? -8.492 28.922 -5.562 1 88.5 495 TRP A N 1
ATOM 3980 C CA . TRP A 1 495 ? -9.586 29.891 -5.621 1 88.5 495 TRP A CA 1
ATOM 3981 C C . TRP A 1 495 ? -9.141 31.25 -5.074 1 88.5 495 TRP A C 1
ATOM 3983 O O . TRP A 1 495 ? -9.75 32.281 -5.371 1 88.5 495 TRP A O 1
ATOM 3993 N N . VAL A 1 496 ? -8.055 31.297 -4.254 1 89.81 496 VAL A N 1
ATOM 3994 C CA . VAL A 1 496 ? -7.57 32.531 -3.641 1 89.81 496 VAL A CA 1
ATOM 3995 C C . VAL A 1 496 ? -7.105 33.5 -4.727 1 89.81 496 VAL A C 1
ATOM 3997 O O . VAL A 1 496 ? -7.121 34.719 -4.531 1 89.81 496 VAL A O 1
ATOM 4000 N N . MET A 1 497 ? -6.758 32.969 -5.895 1 89.94 497 MET A N 1
ATOM 4001 C CA . MET A 1 497 ? -6.281 33.781 -6.992 1 89.94 497 MET A CA 1
ATOM 4002 C C . MET A 1 497 ? -7.434 34.188 -7.906 1 89.94 497 MET A C 1
ATOM 4004 O O . MET A 1 497 ? -7.234 34.969 -8.859 1 89.94 497 MET A O 1
ATOM 4008 N N . ASN A 1 498 ? -8.641 33.75 -7.59 1 92.31 498 ASN A N 1
ATOM 4009 C CA . ASN A 1 498 ? -9.844 34.125 -8.32 1 92.31 498 ASN A CA 1
ATOM 4010 C C . ASN A 1 498 ? -10.539 35.344 -7.68 1 92.31 498 ASN A C 1
ATOM 4012 O O . ASN A 1 498 ? -11.148 35.219 -6.617 1 92.31 498 ASN A O 1
ATOM 4016 N N . LYS A 1 499 ? -10.547 36.406 -8.391 1 93.62 499 LYS A N 1
ATOM 4017 C CA . LYS A 1 499 ? -11.062 37.656 -7.867 1 93.62 499 LYS A CA 1
ATOM 4018 C C . LYS A 1 499 ? -12.531 37.531 -7.477 1 93.62 499 LYS A C 1
ATOM 4020 O O . LYS A 1 499 ? -12.945 38.062 -6.434 1 93.62 499 LYS A O 1
ATOM 4025 N N . THR A 1 500 ? -13.258 36.844 -8.273 1 94.69 500 THR A N 1
ATOM 4026 C CA . THR A 1 500 ? -14.688 36.688 -8.031 1 94.69 500 THR A CA 1
ATOM 4027 C C . THR A 1 500 ? -14.93 35.906 -6.746 1 94.69 500 THR A C 1
ATOM 4029 O O . THR A 1 500 ? -15.758 36.281 -5.918 1 94.69 500 THR A O 1
ATOM 4032 N N . LEU A 1 501 ? -14.227 34.875 -6.562 1 92.44 501 LEU A N 1
ATOM 4033 C CA . LEU A 1 501 ? -14.398 34.031 -5.383 1 92.44 501 LEU A CA 1
ATOM 4034 C C . LEU A 1 501 ? -13.922 34.781 -4.125 1 92.44 501 LEU A C 1
ATOM 4036 O O . LEU A 1 501 ? -14.5 34.594 -3.051 1 92.44 501 LEU A O 1
ATOM 4040 N N . GLN A 1 502 ? -12.906 35.562 -4.227 1 92.44 502 GLN A N 1
ATOM 4041 C CA . GLN A 1 502 ? -12.438 36.375 -3.111 1 92.44 502 GLN A CA 1
ATOM 4042 C C . GLN A 1 502 ? -13.484 37.406 -2.703 1 92.44 502 GLN A C 1
ATOM 4044 O O . GLN A 1 502 ? -13.719 37.625 -1.512 1 92.44 502 GLN A O 1
ATOM 4049 N N . ASN A 1 503 ? -14.062 38 -3.734 1 95.44 503 ASN A N 1
ATOM 4050 C CA . ASN A 1 503 ? -15.094 39 -3.461 1 95.44 503 ASN A CA 1
ATOM 4051 C C . ASN A 1 503 ? -16.297 38.375 -2.74 1 95.44 503 ASN A C 1
ATOM 4053 O O . ASN A 1 503 ? -16.859 39 -1.835 1 95.44 503 ASN A O 1
ATOM 4057 N N . ILE A 1 504 ? -16.578 37.219 -3.154 1 93.88 504 ILE A N 1
ATOM 4058 C CA . ILE A 1 504 ? -17.688 36.5 -2.521 1 93.88 504 ILE A CA 1
ATOM 4059 C C . ILE A 1 504 ? -17.312 36.125 -1.087 1 93.88 504 ILE A C 1
ATOM 4061 O O . ILE A 1 504 ? -18.125 36.281 -0.168 1 93.88 504 ILE A O 1
ATOM 4065 N N . TYR A 1 505 ? -16.109 35.719 -0.835 1 92.5 505 TYR A N 1
ATOM 4066 C CA . TYR A 1 505 ? -15.664 35.281 0.482 1 92.5 505 TYR A CA 1
ATOM 4067 C C . TYR A 1 505 ? -15.672 36.438 1.477 1 92.5 505 TYR A C 1
ATOM 4069 O O . TYR A 1 505 ? -16.062 36.281 2.635 1 92.5 505 TYR A O 1
ATOM 4077 N N . TYR A 1 506 ? -15.32 37.656 1.046 1 95.31 506 TYR A N 1
ATOM 4078 C CA . TYR A 1 506 ? -15.141 38.781 1.955 1 95.31 506 TYR A CA 1
ATOM 4079 C C . TYR A 1 506 ? -16.297 39.75 1.835 1 95.31 506 TYR A C 1
ATOM 4081 O O . TYR A 1 506 ? -16.203 40.906 2.297 1 95.31 506 TYR A O 1
ATOM 4089 N N . LYS A 1 507 ? -17.359 39.438 1.219 1 94.88 507 LYS A N 1
ATOM 4090 C CA . LYS A 1 507 ? -18.453 40.312 0.872 1 94.88 507 LYS A CA 1
ATOM 4091 C C . LYS A 1 507 ? -19 41.031 2.111 1 94.88 507 LYS A C 1
ATOM 4093 O O . LYS A 1 507 ? -19.281 42.219 2.076 1 94.88 507 LYS A O 1
ATOM 4098 N N . ASP A 1 508 ? -19.109 40.406 3.26 1 94.88 508 ASP A N 1
ATOM 4099 C CA . ASP A 1 508 ? -19.797 41 4.422 1 94.88 508 ASP A CA 1
ATOM 4100 C C . ASP A 1 508 ? -18.797 41.562 5.41 1 94.88 508 ASP A C 1
ATOM 4102 O O . ASP A 1 508 ? -19.188 42.062 6.469 1 94.88 508 ASP A O 1
ATOM 4106 N N . LEU A 1 509 ? -17.516 41.562 5.121 1 96.81 509 LEU A N 1
ATOM 4107 C CA . LEU A 1 509 ? -16.5 42.188 5.949 1 96.81 509 LEU A CA 1
ATOM 4108 C C . LEU A 1 509 ? -16.422 43.688 5.637 1 96.81 509 LEU A C 1
ATOM 4110 O O . LEU A 1 509 ? -16.203 44.062 4.48 1 96.81 509 LEU A O 1
ATOM 4114 N N . LEU A 1 510 ? -16.578 44.531 6.652 1 96.69 510 LEU A N 1
ATOM 4115 C CA . LEU A 1 510 ? -16.516 45.969 6.473 1 96.69 510 LEU A CA 1
ATOM 4116 C C . LEU A 1 510 ? -15.117 46.5 6.824 1 96.69 510 LEU A C 1
ATOM 4118 O O . LEU A 1 510 ? -14.5 46.031 7.785 1 96.69 510 LEU A O 1
ATOM 4122 N N . ALA A 1 511 ? -14.625 47.375 6.004 1 95.62 511 ALA A N 1
ATOM 4123 C CA . ALA A 1 511 ? -13.336 48 6.246 1 95.62 511 ALA A CA 1
ATOM 4124 C C . ALA A 1 511 ? -13.367 49.5 5.879 1 95.62 511 ALA A C 1
ATOM 4126 O O . ALA A 1 511 ? -12.602 49.938 5.027 1 95.62 511 ALA A O 1
ATOM 4127 N N . PRO A 1 512 ? -14.164 50.219 6.578 1 95.44 512 PRO A N 1
ATOM 4128 C CA . PRO A 1 512 ? -14.242 51.656 6.262 1 95.44 512 PRO A CA 1
ATOM 4129 C C . PRO A 1 512 ? -12.984 52.406 6.68 1 95.44 512 PRO A C 1
ATOM 4131 O O . PRO A 1 512 ? -12.258 51.969 7.57 1 95.44 512 PRO A O 1
ATOM 4134 N N . GLN A 1 513 ? -12.75 53.562 6.039 1 92.38 513 GLN A N 1
ATOM 4135 C CA . GLN A 1 513 ? -11.656 54.469 6.406 1 92.38 513 GLN A CA 1
ATOM 4136 C C . GLN A 1 513 ? -12.055 55.375 7.574 1 92.38 513 GLN A C 1
ATOM 4138 O O . GLN A 1 513 ? -13.242 55.594 7.82 1 92.38 513 GLN A O 1
ATOM 4143 N N . GLY A 1 514 ? -11.117 55.781 8.336 1 91.19 514 GLY A N 1
ATOM 4144 C CA . GLY A 1 514 ? -11.328 56.812 9.344 1 91.19 514 GLY A CA 1
ATOM 4145 C C . GLY A 1 514 ? -11.805 56.25 10.672 1 91.1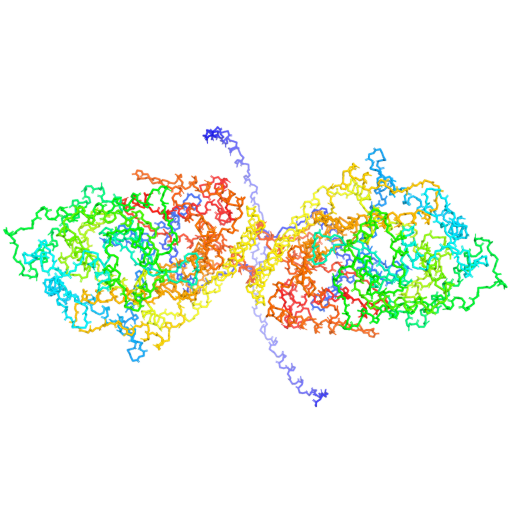9 514 GLY A C 1
ATOM 4146 O O . GLY A 1 514 ? -12.242 57 11.555 1 91.19 514 GLY A O 1
ATOM 4147 N N . VAL A 1 515 ? -11.812 55 10.875 1 95.44 515 VAL A N 1
ATOM 4148 C CA . VAL A 1 515 ? -12.188 54.375 12.141 1 95.44 515 VAL A CA 1
ATOM 4149 C C . VAL A 1 515 ? -10.938 53.875 12.859 1 95.44 515 VAL A C 1
ATOM 4151 O O . VAL A 1 515 ? -9.875 53.75 12.25 1 95.44 515 VAL A O 1
ATOM 4154 N N . SER A 1 516 ? -11.07 53.625 14.172 1 96.56 516 SER A N 1
ATOM 4155 C CA . SER A 1 516 ? -9.961 53.094 14.953 1 96.56 516 SER A CA 1
ATOM 4156 C C . SER A 1 516 ? -9.734 51.625 14.641 1 96.56 516 SER A C 1
ATOM 4158 O O . SER A 1 516 ? -10.648 50.938 14.203 1 96.56 516 SER A O 1
ATOM 4160 N N . PHE A 1 517 ? -8.508 51.188 14.859 1 96.5 517 PHE A N 1
ATOM 4161 C CA . PHE A 1 517 ? -8.219 49.781 14.617 1 96.5 517 PHE A CA 1
ATOM 4162 C C . PHE A 1 517 ? -8.961 48.906 15.617 1 96.5 517 PHE A C 1
ATOM 4164 O O . PHE A 1 517 ? -9.359 47.781 15.289 1 96.5 517 PHE A O 1
ATOM 4171 N N . VAL A 1 518 ? -9.148 49.344 16.844 1 97 518 VAL A N 1
ATOM 4172 C CA . VAL A 1 518 ? -9.906 48.594 17.844 1 97 518 VAL A CA 1
ATOM 4173 C C . VAL A 1 518 ? -11.297 48.281 17.297 1 97 518 VAL A C 1
ATOM 4175 O O . VAL A 1 518 ? -11.773 47.156 17.422 1 97 518 VAL A O 1
ATOM 4178 N N . SER A 1 519 ? -11.938 49.281 16.703 1 96.5 519 SER A N 1
ATOM 4179 C CA . SER A 1 519 ? -13.266 49.094 16.141 1 96.5 519 SER A CA 1
ATOM 4180 C C . SER A 1 519 ? -13.234 48.094 14.977 1 96.5 519 SER A C 1
ATOM 4182 O O . SER A 1 519 ? -14.109 47.25 14.852 1 96.5 519 SER A O 1
ATOM 4184 N N . LEU A 1 520 ? -12.258 48.25 14.117 1 95.75 520 LEU A N 1
ATOM 4185 C CA . LEU A 1 520 ? -12.102 47.312 12.984 1 95.75 520 LEU A CA 1
ATOM 4186 C C . LEU A 1 520 ? -11.867 45.906 13.469 1 95.75 520 LEU A C 1
ATOM 4188 O O . LEU A 1 520 ? -12.398 44.938 12.883 1 95.75 520 LEU A O 1
ATOM 4192 N N . ASN A 1 521 ? -10.992 45.781 14.445 1 95.62 521 ASN A N 1
ATOM 4193 C CA . ASN A 1 521 ? -10.688 44.469 14.992 1 95.62 521 ASN A CA 1
ATOM 4194 C C . ASN A 1 521 ? -11.945 43.781 15.531 1 95.62 521 ASN A C 1
ATOM 4196 O O . ASN A 1 521 ? -12.172 42.625 15.266 1 95.62 521 ASN A O 1
ATOM 4200 N N . LEU A 1 522 ? -12.75 44.469 16.312 1 96.69 522 LEU A N 1
ATOM 4201 C CA . LEU A 1 522 ? -13.969 43.906 16.859 1 96.69 522 LEU A CA 1
ATOM 4202 C C . LEU A 1 522 ? -14.938 43.5 15.742 1 96.69 522 LEU A C 1
ATOM 4204 O O . LEU A 1 522 ? -15.641 42.5 15.836 1 96.69 522 LEU A O 1
ATOM 4208 N N . MET A 1 523 ? -14.969 44.344 14.719 1 95.38 523 MET A N 1
ATOM 4209 C CA . MET A 1 523 ? -15.797 44.062 13.547 1 95.38 523 MET A CA 1
ATOM 4210 C C . MET A 1 523 ? -15.328 42.781 12.852 1 95.38 523 MET A C 1
ATOM 4212 O O . MET A 1 523 ? -16.141 41.938 12.5 1 95.38 523 MET A O 1
ATOM 4216 N N . LEU A 1 524 ? -14.055 42.688 12.602 1 96 524 LEU A N 1
ATOM 4217 C CA . LEU A 1 524 ? -13.508 41.5 11.953 1 96 524 LEU A CA 1
ATOM 4218 C C . LEU A 1 524 ? -13.781 40.25 12.781 1 96 524 LEU A C 1
ATOM 4220 O O . LEU A 1 524 ? -14.125 39.188 12.234 1 96 524 LEU A O 1
ATOM 4224 N N . ARG A 1 525 ? -13.578 40.312 14.055 1 95.81 525 ARG A N 1
ATOM 4225 C CA . ARG A 1 525 ? -13.805 39.188 14.938 1 95.81 525 ARG A CA 1
ATOM 4226 C C . ARG A 1 525 ? -15.25 38.719 14.852 1 95.81 525 ARG A C 1
ATOM 4228 O O . ARG A 1 525 ? -15.508 37.5 14.797 1 95.81 525 ARG A O 1
ATOM 4235 N N . SER A 1 526 ? -16.156 39.656 14.883 1 96.69 526 SER A N 1
ATOM 4236 C CA . SER A 1 526 ? -17.562 39.312 14.742 1 96.69 526 SER A CA 1
ATOM 4237 C C . SER A 1 526 ? -17.844 38.656 13.391 1 96.69 526 SER A C 1
ATOM 4239 O O . SER A 1 526 ? -18.516 37.625 13.32 1 96.69 526 SER A O 1
ATOM 4241 N N . TRP A 1 527 ? -17.359 39.25 12.352 1 96.44 527 TRP A N 1
ATOM 4242 C CA . TRP A 1 527 ? -17.516 38.688 11.008 1 96.44 527 TRP A CA 1
ATOM 4243 C C . TRP A 1 527 ? -17 37.25 10.945 1 96.44 527 TRP A C 1
ATOM 4245 O O . TRP A 1 527 ? -17.625 36.406 10.344 1 96.44 527 TRP A O 1
ATOM 4255 N N . ALA A 1 528 ? -15.844 37.062 11.508 1 94.94 528 ALA A N 1
ATOM 4256 C CA . ALA A 1 528 ? -15.219 35.75 11.5 1 94.94 528 ALA A CA 1
ATOM 4257 C C . ALA A 1 528 ? -16.109 34.719 12.188 1 94.94 528 ALA A C 1
ATOM 4259 O O . ALA A 1 528 ? -16.25 33.594 11.711 1 94.94 528 ALA A O 1
ATOM 4260 N N . VAL A 1 529 ? -16.656 35.062 13.312 1 96.06 529 VAL A N 1
ATOM 4261 C CA . VAL A 1 529 ? -17.516 34.156 14.078 1 96.06 529 VAL A CA 1
ATOM 4262 C C . VAL A 1 529 ? -18.75 33.812 13.25 1 96.06 529 VAL A C 1
ATOM 4264 O O . VAL A 1 529 ? -19.094 32.625 13.133 1 96.06 529 VAL A O 1
ATOM 4267 N N . VAL A 1 530 ? -19.359 34.781 12.672 1 96.31 530 VAL A N 1
ATOM 4268 C CA . VAL A 1 530 ? -20.578 34.562 11.891 1 96.31 530 VAL A CA 1
ATOM 4269 C C . VAL A 1 530 ? -20.25 33.688 10.68 1 96.31 530 VAL A C 1
ATOM 4271 O O . VAL A 1 530 ? -20.984 32.75 10.375 1 96.31 530 VAL A O 1
ATOM 4274 N N . LYS A 1 531 ? -19.188 34 10.07 1 93.38 531 LYS A N 1
ATOM 4275 C CA . LYS A 1 531 ? -18.766 33.25 8.898 1 93.38 531 LYS A CA 1
ATOM 4276 C C . LYS A 1 531 ? -18.5 31.781 9.266 1 93.38 531 LYS A C 1
ATOM 4278 O O . LYS A 1 531 ? -18.844 30.875 8.5 1 93.38 531 LYS A O 1
ATOM 4283 N N . ASN A 1 532 ? -17.812 31.578 10.32 1 93.25 532 ASN A N 1
ATOM 4284 C CA . ASN A 1 532 ? -17.547 30.219 10.789 1 93.25 532 ASN A CA 1
ATOM 4285 C C . ASN A 1 532 ? -18.844 29.469 11.102 1 93.25 532 ASN A C 1
ATOM 4287 O O . ASN A 1 532 ? -19 28.328 10.711 1 93.25 532 ASN A O 1
ATOM 4291 N N . PHE A 1 533 ? -19.766 30.125 11.766 1 95.94 533 PHE A N 1
ATOM 4292 C CA . PHE A 1 533 ? -20.984 29.469 12.227 1 95.94 533 PHE A CA 1
ATOM 4293 C C . PHE A 1 533 ? -21.906 29.156 11.047 1 95.94 533 PHE A C 1
ATOM 4295 O O . PHE A 1 533 ? -22.703 28.219 11.117 1 95.94 533 PHE A O 1
ATOM 4302 N N . GLU A 1 534 ? -21.766 29.859 10.008 1 93.62 534 GLU A N 1
ATOM 4303 C CA . GLU A 1 534 ? -22.594 29.625 8.836 1 93.62 534 GLU A CA 1
ATOM 4304 C C . GLU A 1 534 ? -22.297 28.266 8.203 1 93.62 534 GLU A C 1
ATOM 4306 O O . GLU A 1 534 ? -23.094 27.75 7.418 1 93.62 534 GLU A O 1
ATOM 4311 N N . LEU A 1 535 ? -21.188 27.719 8.586 1 91.5 535 LEU A N 1
ATOM 4312 C CA . LEU A 1 535 ? -20.797 26.422 8.031 1 91.5 535 LEU A CA 1
ATOM 4313 C C . LEU A 1 535 ? -21.547 25.297 8.734 1 91.5 535 LEU A C 1
ATOM 4315 O O . LEU A 1 535 ? -21.562 24.156 8.25 1 91.5 535 LEU A O 1
ATOM 4319 N N . ILE A 1 536 ? -22.141 25.531 9.844 1 94.62 536 ILE A N 1
ATOM 4320 C CA . ILE A 1 536 ? -22.844 24.5 10.602 1 94.62 536 ILE A CA 1
ATOM 4321 C C . ILE A 1 536 ? -23.938 23.875 9.742 1 94.62 536 ILE A C 1
ATOM 4323 O O . ILE A 1 536 ? -24.672 24.578 9.055 1 94.62 536 ILE A O 1
ATOM 4327 N N . ASP A 1 537 ? -23.969 22.547 9.758 1 94.31 537 ASP A N 1
ATOM 4328 C CA . ASP A 1 537 ? -24.938 21.719 9.047 1 94.31 537 ASP A CA 1
ATOM 4329 C C . ASP A 1 537 ? -24.625 21.656 7.555 1 94.31 537 ASP A C 1
ATOM 4331 O O . ASP A 1 537 ? -25.516 21.453 6.73 1 94.31 537 ASP A O 1
ATOM 4335 N N . THR A 1 538 ? -23.453 21.984 7.195 1 90.12 538 THR A N 1
ATOM 4336 C CA . THR A 1 538 ? -22.969 21.781 5.832 1 90.12 538 THR A CA 1
ATOM 4337 C C . THR A 1 538 ? -21.969 20.625 5.785 1 90.12 538 THR A C 1
ATOM 4339 O O . THR A 1 538 ? -21.484 20.172 6.824 1 90.12 538 THR A O 1
ATOM 4342 N N . LYS A 1 539 ? -21.781 20.125 4.484 1 85.5 539 LYS A N 1
ATOM 4343 C CA . LYS A 1 539 ? -20.734 19.125 4.289 1 85.5 539 LYS A CA 1
ATOM 4344 C C . LYS A 1 539 ? -19.344 19.75 4.352 1 85.5 539 LYS A C 1
ATOM 4346 O O . LYS A 1 539 ? -19.109 20.812 3.773 1 85.5 539 LYS A O 1
ATOM 4351 N N . THR A 1 540 ? -18.562 19.203 5.156 1 73.12 540 THR A N 1
ATOM 4352 C CA . THR A 1 540 ? -17.172 19.656 5.219 1 73.12 540 THR A CA 1
ATOM 4353 C C . THR A 1 540 ? -16.516 19.562 3.846 1 73.12 540 THR A C 1
ATOM 4355 O O . THR A 1 540 ? -16.703 18.578 3.123 1 73.12 540 THR A O 1
ATOM 4358 N N . ASN A 1 541 ? -15.969 20.656 3.471 1 67.12 541 ASN A N 1
ATOM 4359 C CA . ASN A 1 541 ? -15.219 20.625 2.221 1 67.12 541 ASN A CA 1
ATOM 4360 C C . ASN A 1 541 ? -13.828 20.016 2.416 1 67.12 541 ASN A C 1
ATOM 4362 O O . ASN A 1 541 ? -12.906 20.703 2.85 1 67.12 541 ASN A O 1
ATOM 4366 N N . PHE A 1 542 ? -13.688 18.875 2.033 1 59.69 542 PHE A N 1
ATOM 4367 C CA . PHE A 1 542 ? -12.461 18.109 2.234 1 59.69 542 PHE A CA 1
ATOM 4368 C C . PHE A 1 542 ? -11.336 18.641 1.354 1 59.69 542 PHE A C 1
ATOM 4370 O O . PHE A 1 542 ? -10.172 18.297 1.561 1 59.69 542 PHE A O 1
ATOM 4377 N N . LEU A 1 543 ? -11.672 19.516 0.523 1 54.53 543 LEU A N 1
ATOM 4378 C CA . LEU A 1 543 ? -10.672 20 -0.422 1 54.53 543 LEU A CA 1
ATOM 4379 C C . LEU A 1 543 ? -10.203 21.406 -0.052 1 54.53 543 LEU A C 1
ATOM 4381 O O . LEU A 1 543 ? -9.453 22.031 -0.799 1 54.53 543 LEU A O 1
ATOM 4385 N N . ASP A 1 544 ? -10.531 21.656 1.13 1 66.31 544 ASP A N 1
ATOM 4386 C CA . ASP A 1 544 ? -10.188 23.047 1.446 1 66.31 544 ASP A CA 1
ATOM 4387 C C . ASP A 1 544 ? -8.906 23.109 2.275 1 66.31 544 ASP A C 1
ATOM 4389 O O . ASP A 1 544 ? -8.633 22.219 3.084 1 66.31 544 ASP A O 1
ATOM 4393 N N . PHE A 1 545 ? -8.094 24.141 1.843 1 72.5 545 PHE A N 1
ATOM 4394 C CA . PHE A 1 545 ? -6.902 24.516 2.586 1 72.5 545 PHE A CA 1
ATOM 4395 C C . PHE A 1 545 ? -7.273 25.031 3.975 1 72.5 545 PHE A C 1
ATOM 4397 O O . PHE A 1 545 ? -7.969 26.031 4.109 1 72.5 545 PHE A O 1
ATOM 4404 N N . HIS A 1 546 ? -6.91 24.219 4.996 1 70.88 546 HIS A N 1
ATOM 4405 C CA . HIS A 1 546 ? -7.293 24.609 6.348 1 70.88 546 HIS A CA 1
ATOM 4406 C C . HIS A 1 546 ? -6.336 25.656 6.906 1 70.88 546 HIS A C 1
ATOM 4408 O O . HIS A 1 546 ? -5.145 25.391 7.078 1 70.88 546 HIS A O 1
ATOM 4414 N N . GLY A 1 547 ? -6.723 27.094 6.844 1 77.69 547 GLY A N 1
ATOM 4415 C CA . GLY A 1 547 ? -5.902 28.125 7.449 1 77.69 547 GLY A CA 1
ATOM 4416 C C . GLY A 1 547 ? -5.371 29.125 6.441 1 77.69 547 GLY A C 1
ATOM 4417 O O . GLY A 1 547 ? -5.559 28.969 5.234 1 77.69 547 GLY A O 1
ATOM 4418 N N . PRO A 1 548 ? -4.66 30.125 7.008 1 88.31 548 PRO A N 1
ATOM 4419 C CA . PRO A 1 548 ? -4.113 31.125 6.094 1 88.31 548 PRO A CA 1
ATOM 4420 C C . PRO A 1 548 ? -2.865 30.641 5.359 1 88.31 548 PRO A C 1
ATOM 4422 O O . PRO A 1 548 ? -1.912 30.188 5.996 1 88.31 548 PRO A O 1
ATOM 4425 N N . PRO A 1 549 ? -2.807 30.812 4.062 1 91.44 549 PRO A N 1
ATOM 4426 C CA . PRO A 1 549 ? -1.68 30.281 3.291 1 91.44 549 PRO A CA 1
ATOM 4427 C C . PRO A 1 549 ? -0.374 31.031 3.566 1 91.44 549 PRO A C 1
ATOM 4429 O O . PRO A 1 549 ? 0.701 30.562 3.188 1 91.44 549 PRO A O 1
ATOM 4432 N N . VAL A 1 550 ? -0.39 32.125 4.27 1 92.88 550 VAL A N 1
ATOM 4433 C CA . VAL A 1 550 ? 0.84 32.875 4.539 1 92.88 550 VAL A CA 1
ATOM 4434 C C . VAL A 1 550 ? 1.338 32.562 5.945 1 92.88 550 VAL A C 1
ATOM 4436 O O . VAL A 1 550 ? 2.291 33.156 6.426 1 92.88 550 VAL A O 1
ATOM 4439 N N . ALA A 1 551 ? 0.74 31.641 6.543 1 90 551 ALA A N 1
ATOM 4440 C CA . ALA A 1 551 ? 1.217 31.172 7.844 1 90 551 ALA A CA 1
ATOM 4441 C C . ALA A 1 551 ? 2.531 30.406 7.703 1 90 551 ALA A C 1
ATOM 4443 O O . ALA A 1 551 ? 2.775 29.766 6.684 1 90 551 ALA A O 1
ATOM 4444 N N . THR A 1 552 ? 3.326 30.547 8.734 1 91.12 552 THR A N 1
ATOM 4445 C CA . THR A 1 552 ? 4.594 29.812 8.766 1 91.12 552 THR A CA 1
ATOM 4446 C C . THR A 1 552 ? 4.48 28.562 9.633 1 91.12 552 THR A C 1
ATOM 4448 O O . THR A 1 552 ? 5.078 28.5 10.711 1 91.12 552 THR A O 1
ATOM 4451 N N . ASP A 1 553 ? 3.705 27.672 9.188 1 90.06 553 ASP A N 1
ATOM 4452 C CA . ASP A 1 553 ? 3.449 26.406 9.859 1 90.06 553 ASP A CA 1
ATOM 4453 C C . ASP A 1 553 ? 2.816 25.391 8.906 1 90.06 553 ASP A C 1
ATOM 4455 O O . ASP A 1 553 ? 2.234 25.781 7.887 1 90.06 553 ASP A O 1
ATOM 4459 N N . ALA A 1 554 ? 3.076 24.141 9.094 1 93.38 554 ALA A N 1
ATOM 4460 C CA . ALA A 1 554 ? 2.373 23.047 8.414 1 93.38 554 ALA A CA 1
ATOM 4461 C C . ALA A 1 554 ? 1.543 22.234 9.398 1 93.38 554 ALA A C 1
ATOM 4463 O O . ALA A 1 554 ? 1.789 22.266 10.609 1 93.38 554 ALA A O 1
ATOM 4464 N N . TRP A 1 555 ? 0.45 21.531 8.867 1 92.19 555 TRP A N 1
ATOM 4465 C CA . TRP A 1 555 ? -0.372 20.797 9.828 1 92.19 555 TRP A CA 1
ATOM 4466 C C . TRP A 1 555 ? -1.083 19.625 9.156 1 92.19 555 TRP A C 1
ATOM 4468 O O . TRP A 1 555 ? -1.25 19.609 7.934 1 92.19 555 TRP A O 1
ATOM 4478 N N . TYR A 1 556 ? -1.393 18.609 9.961 1 93.62 556 TYR A N 1
ATOM 4479 C CA . TYR A 1 556 ? -2.277 17.5 9.617 1 93.62 556 TYR A CA 1
ATOM 4480 C C . TYR A 1 556 ? -3.656 17.688 10.242 1 93.62 556 TYR A C 1
ATOM 4482 O O . TYR A 1 556 ? -3.771 18.125 11.391 1 93.62 556 TYR A O 1
ATOM 4490 N N . THR A 1 557 ? -4.645 17.453 9.453 1 89 557 THR A N 1
ATOM 4491 C CA . THR A 1 557 ? -6.016 17.516 9.945 1 89 557 THR A CA 1
ATOM 4492 C C . THR A 1 557 ? -6.664 16.141 9.93 1 89 557 THR A C 1
ATOM 4494 O O . THR A 1 557 ? -6.98 15.602 8.867 1 89 557 THR A O 1
ATOM 4497 N N . ALA A 1 558 ? -7.016 15.609 11.039 1 88.44 558 ALA A N 1
ATOM 4498 C CA . ALA A 1 558 ? -7.516 14.242 11.188 1 88.44 558 ALA A CA 1
ATOM 4499 C C . ALA A 1 558 ? -8.914 14.102 10.594 1 88.44 558 ALA A C 1
ATOM 4501 O O . ALA A 1 558 ? -9.211 13.102 9.938 1 88.44 558 ALA A O 1
ATOM 4502 N N . THR A 1 559 ? -9.797 15.062 10.719 1 83 559 THR A N 1
ATOM 4503 C CA . THR A 1 559 ? -11.203 14.953 10.344 1 83 559 THR A CA 1
ATOM 4504 C C . THR A 1 559 ? -11.367 14.969 8.828 1 83 559 THR A C 1
ATOM 4506 O O . THR A 1 559 ? -12.414 14.594 8.305 1 83 559 THR A O 1
ATOM 4509 N N . THR A 1 560 ? -10.344 15.445 8.148 1 87.31 560 THR A N 1
ATOM 4510 C CA . THR A 1 560 ? -10.391 15.406 6.691 1 87.31 560 THR A CA 1
ATOM 4511 C C . THR A 1 560 ? -9.281 14.516 6.137 1 87.31 560 THR A C 1
ATOM 4513 O O . THR A 1 560 ? -9.109 14.414 4.922 1 87.31 560 THR A O 1
ATOM 4516 N N . ASN A 1 561 ? -8.516 13.906 7.016 1 91.19 561 ASN A N 1
ATOM 4517 C CA . ASN A 1 561 ? -7.359 13.117 6.605 1 91.19 561 ASN A CA 1
ATOM 4518 C C . ASN A 1 561 ? -6.551 13.836 5.527 1 91.19 561 ASN A C 1
ATOM 4520 O O . ASN A 1 561 ? -6.355 13.297 4.434 1 91.19 561 ASN A O 1
ATOM 4524 N N . SER A 1 562 ? -6.008 15.055 5.98 1 92.62 562 SER A N 1
ATOM 4525 C CA . SER A 1 562 ? -5.316 15.875 4.988 1 92.62 562 SER A CA 1
ATOM 4526 C C . SER A 1 562 ? -4.098 16.562 5.594 1 92.62 562 SER A C 1
ATOM 4528 O O . SER A 1 562 ? -4.055 16.812 6.801 1 92.62 562 SER A O 1
ATOM 4530 N N . PHE A 1 563 ? -3.166 16.766 4.715 1 95.69 563 PHE A N 1
ATOM 4531 C CA . PHE A 1 563 ? -1.955 17.516 5.023 1 95.69 563 PHE A CA 1
ATOM 4532 C C . PHE A 1 563 ? -1.936 18.844 4.277 1 95.69 563 PHE A C 1
ATOM 4534 O O . PHE A 1 563 ? -2.309 18.906 3.105 1 95.69 563 PHE A O 1
ATOM 4541 N N . SER A 1 564 ? -1.499 19.938 5.039 1 93.44 564 SER A N 1
ATOM 4542 C CA . SER A 1 564 ? -1.384 21.25 4.414 1 93.44 564 SER A CA 1
ATOM 4543 C C . SER A 1 564 ? -0.038 21.891 4.727 1 93.44 564 SER A C 1
ATOM 4545 O O . SER A 1 564 ? 0.431 21.844 5.867 1 93.44 564 SER A O 1
ATOM 4547 N N . ILE A 1 565 ? 0.566 22.469 3.723 1 95.44 565 ILE A N 1
ATOM 4548 C CA . ILE A 1 565 ? 1.762 23.281 3.896 1 95.44 565 ILE A CA 1
ATOM 4549 C C . ILE A 1 565 ? 1.601 24.594 3.139 1 95.44 565 ILE A C 1
ATOM 4551 O O . ILE A 1 565 ? 1.667 24.625 1.908 1 95.44 565 ILE A O 1
ATOM 4555 N N . PRO A 1 566 ? 1.452 25.719 3.865 1 93.62 566 PRO A N 1
ATOM 4556 C CA . PRO A 1 566 ? 1.212 27.016 3.25 1 93.62 566 PRO A CA 1
ATOM 4557 C C . PRO A 1 566 ? 2.469 27.609 2.617 1 93.62 566 PRO A C 1
ATOM 4559 O O . PRO A 1 566 ? 3.584 27.219 2.961 1 93.62 566 PRO A O 1
ATOM 4562 N N . ILE A 1 567 ? 2.254 28.547 1.802 1 93.69 567 ILE A N 1
ATOM 4563 C CA . ILE A 1 567 ? 3.342 29.219 1.104 1 93.69 567 ILE A CA 1
ATOM 4564 C C . ILE A 1 567 ? 4.223 29.953 2.111 1 93.69 567 ILE A C 1
ATOM 4566 O O . ILE A 1 567 ? 5.422 30.125 1.884 1 93.69 567 ILE A O 1
ATOM 4570 N N . GLY A 1 568 ? 3.686 30.391 3.248 1 93.5 568 GLY A N 1
ATOM 4571 C CA . GLY A 1 568 ? 4.469 31.031 4.293 1 93.5 568 GLY A CA 1
ATOM 4572 C C . GLY A 1 568 ? 5.52 30.125 4.898 1 93.5 568 GLY A C 1
ATOM 4573 O O . GLY A 1 568 ? 6.52 30.594 5.438 1 93.5 568 GLY A O 1
ATOM 4574 N N . GLU A 1 569 ? 5.254 28.859 4.832 1 94.19 569 GLU A N 1
ATOM 4575 C CA . GLU A 1 569 ? 6.203 27.875 5.344 1 94.19 569 GLU A CA 1
ATOM 4576 C C . GLU A 1 569 ? 7.242 27.5 4.289 1 94.19 569 GLU A C 1
ATOM 4578 O O . GLU A 1 569 ? 8.336 27.047 4.621 1 94.19 569 GLU A O 1
ATOM 4583 N N . LEU A 1 570 ? 6.891 27.672 3.033 1 95.44 570 LEU A N 1
ATOM 4584 C CA . LEU A 1 570 ? 7.777 27.359 1.919 1 95.44 570 LEU A CA 1
ATOM 4585 C C . LEU A 1 570 ? 8.727 28.531 1.639 1 95.44 570 LEU A C 1
ATOM 4587 O O . LEU A 1 570 ? 8.734 29.078 0.534 1 95.44 570 LEU A O 1
ATOM 4591 N N . GLN A 1 571 ? 9.508 28.859 2.691 1 94.12 571 GLN A N 1
ATOM 4592 C CA . GLN A 1 571 ? 10.484 29.938 2.668 1 94.12 571 GLN A CA 1
ATOM 4593 C C . GLN A 1 571 ? 11.859 29.453 3.119 1 94.12 571 GLN A C 1
ATOM 4595 O O . GLN A 1 571 ? 11.961 28.484 3.883 1 94.12 571 GLN A O 1
ATOM 4600 N N . PRO A 1 572 ? 13.008 30.062 2.635 1 93 572 PRO A N 1
ATOM 4601 C CA . PRO A 1 572 ? 14.328 29.719 3.154 1 93 572 PRO A CA 1
ATOM 4602 C C . PRO A 1 572 ? 14.477 30.016 4.645 1 93 572 PRO A C 1
ATOM 4604 O O . PRO A 1 572 ? 13.891 30.969 5.148 1 93 572 PRO A O 1
ATOM 4607 N N . PRO A 1 573 ? 15.125 29.281 5.367 1 93.88 573 PRO A N 1
ATOM 4608 C CA . PRO A 1 573 ? 15.93 28.156 4.879 1 93.88 573 PRO A CA 1
ATOM 4609 C C . PRO A 1 573 ? 15.141 26.859 4.789 1 93.88 573 PRO A C 1
ATOM 4611 O O . PRO A 1 573 ? 15.703 25.797 4.484 1 93.88 573 PRO A O 1
ATOM 4614 N N . PHE A 1 574 ? 13.844 26.875 5.059 1 95.25 574 PHE A N 1
ATOM 4615 C CA . PHE A 1 574 ? 13.047 25.656 5.094 1 95.25 574 PHE A CA 1
ATOM 4616 C C . PHE A 1 574 ? 12.906 25.062 3.697 1 95.25 574 PHE A C 1
ATOM 4618 O O . PHE A 1 574 ? 12.852 23.844 3.539 1 95.25 574 PHE A O 1
ATOM 4625 N N . TYR A 1 575 ? 12.789 25.953 2.75 1 96 575 TYR A N 1
ATOM 4626 C CA . TYR A 1 575 ? 12.602 25.547 1.361 1 96 575 TYR A CA 1
ATOM 4627 C C . TYR A 1 575 ? 12.938 26.688 0.41 1 96 575 TYR A C 1
ATOM 4629 O O . TYR A 1 575 ? 12.719 27.859 0.729 1 96 575 TYR A O 1
ATOM 4637 N N . LYS A 1 576 ? 13.477 26.375 -0.664 1 95.62 576 LYS A N 1
ATOM 4638 C CA . LYS A 1 576 ? 13.625 27.281 -1.793 1 95.62 576 LYS A CA 1
ATOM 4639 C C . LYS A 1 576 ? 13.711 26.516 -3.111 1 95.62 576 LYS A C 1
ATOM 4641 O O . LYS A 1 576 ? 14.422 25.516 -3.203 1 95.62 576 LYS A O 1
ATOM 4646 N N . TYR A 1 577 ? 12.883 27.047 -4.047 1 94.56 577 TYR A N 1
ATOM 4647 C CA . TYR A 1 577 ? 13.055 26.484 -5.383 1 94.56 577 TYR A CA 1
ATOM 4648 C C . TYR A 1 577 ? 14.484 26.688 -5.875 1 94.56 577 TYR A C 1
ATOM 4650 O O . TYR A 1 577 ? 15 27.812 -5.871 1 94.56 577 TYR A O 1
ATOM 4658 N N . GLY A 1 578 ? 15.141 25.562 -6.148 1 92.69 578 GLY A N 1
ATOM 4659 C CA . GLY A 1 578 ? 16.516 25.656 -6.617 1 92.69 578 GLY A CA 1
ATOM 4660 C C . GLY A 1 578 ? 17.531 25.172 -5.59 1 92.69 578 GLY A C 1
ATOM 4661 O O . GLY A 1 578 ? 18.672 24.859 -5.934 1 92.69 578 GLY A O 1
ATOM 4662 N N . TYR A 1 579 ? 17.141 25.141 -4.328 1 94.75 579 TYR A N 1
ATOM 4663 C CA . TYR A 1 579 ? 18.016 24.516 -3.338 1 94.75 579 TYR A CA 1
ATOM 4664 C C . TYR A 1 579 ? 18.328 23.078 -3.717 1 94.75 579 TYR A C 1
ATOM 4666 O O . TYR A 1 579 ? 17.562 22.438 -4.434 1 94.75 579 TYR A O 1
ATOM 4674 N N . PRO A 1 580 ? 19.547 22.562 -3.217 1 94 580 PRO A N 1
ATOM 4675 C CA . PRO A 1 580 ? 19.766 21.125 -3.412 1 94 580 PRO A CA 1
ATOM 4676 C C . PRO A 1 580 ? 18.625 20.281 -2.844 1 94 580 PRO A C 1
ATOM 4678 O O . PRO A 1 580 ? 18.094 20.594 -1.781 1 94 580 PRO A O 1
ATOM 4681 N N . ASP A 1 581 ? 18.312 19.203 -3.533 1 94.19 581 ASP A N 1
ATOM 4682 C CA . ASP A 1 581 ? 17.266 18.312 -3.057 1 94.19 581 ASP A CA 1
ATOM 4683 C C . ASP A 1 581 ? 17.516 17.891 -1.611 1 94.19 581 ASP A C 1
ATOM 4685 O O . ASP A 1 581 ? 16.594 17.828 -0.806 1 94.19 581 ASP A O 1
ATOM 4689 N N . ALA A 1 582 ? 18.797 17.656 -1.334 1 95.88 582 ALA A N 1
ATOM 4690 C CA . ALA A 1 582 ? 19.156 17.25 0.025 1 95.88 582 ALA A CA 1
ATOM 4691 C C . ALA A 1 582 ? 18.656 18.266 1.046 1 95.88 582 ALA A C 1
ATOM 4693 O O . ALA A 1 582 ? 18.125 17.891 2.092 1 95.88 582 ALA A O 1
ATOM 4694 N N . ALA A 1 583 ? 18.797 19.531 0.736 1 96.75 583 ALA A N 1
ATOM 4695 C CA . ALA A 1 583 ? 18.406 20.609 1.646 1 96.75 583 ALA A CA 1
ATOM 4696 C C . ALA A 1 583 ? 16.891 20.672 1.794 1 96.75 583 ALA A C 1
ATOM 4698 O O . ALA A 1 583 ? 16.375 20.719 2.91 1 96.75 583 ALA A O 1
ATOM 4699 N N . ASN A 1 584 ? 16.172 20.672 0.675 1 97.5 584 ASN A N 1
ATOM 4700 C CA . ASN A 1 584 ? 14.719 20.781 0.705 1 97.5 584 ASN A CA 1
ATOM 4701 C C . ASN A 1 584 ? 14.078 19.562 1.354 1 97.5 584 ASN A C 1
ATOM 4703 O O . ASN A 1 584 ? 13.133 19.688 2.137 1 97.5 584 ASN A O 1
ATOM 4707 N N . TYR A 1 585 ? 14.531 18.375 1.038 1 97.75 585 TYR A N 1
ATOM 4708 C CA . TYR A 1 585 ? 13.977 17.156 1.634 1 97.75 585 TYR A CA 1
ATOM 4709 C C . TYR A 1 585 ? 14.312 17.078 3.119 1 97.75 585 TYR A C 1
ATOM 4711 O O . TYR A 1 585 ? 13.492 16.641 3.924 1 97.75 585 TYR A O 1
ATOM 4719 N N . GLY A 1 586 ? 15.477 17.516 3.494 1 97.69 586 GLY A N 1
ATOM 4720 C CA . GLY A 1 586 ? 15.891 17.469 4.887 1 97.69 586 GLY A CA 1
ATOM 4721 C C . GLY A 1 586 ? 15.125 18.422 5.77 1 97.69 586 GLY A C 1
ATOM 4722 O O . GLY A 1 586 ? 15.008 18.219 6.98 1 97.69 586 GLY A O 1
ATOM 4723 N N . ALA A 1 587 ? 14.625 19.422 5.16 1 96.69 587 ALA A N 1
ATOM 4724 C CA . ALA A 1 587 ? 13.883 20.422 5.926 1 96.69 587 ALA A CA 1
ATOM 4725 C C . ALA A 1 587 ? 12.383 20.266 5.711 1 96.69 587 ALA A C 1
ATOM 4727 O O . ALA A 1 587 ? 11.719 19.516 6.426 1 96.69 587 ALA A O 1
ATOM 4728 N N . VAL A 1 588 ? 11.867 20.812 4.617 1 97 588 VAL A N 1
ATOM 4729 C CA . VAL A 1 588 ? 10.438 20.766 4.355 1 97 588 VAL A CA 1
ATOM 4730 C C . VAL A 1 588 ? 9.984 19.312 4.199 1 97 588 VAL A C 1
ATOM 4732 O O . VAL A 1 588 ? 8.875 18.953 4.602 1 97 588 VAL A O 1
ATOM 4735 N N . GLY A 1 589 ? 10.859 18.516 3.639 1 98 589 GLY A N 1
ATOM 4736 C CA . GLY A 1 589 ? 10.516 17.109 3.525 1 98 589 GLY A CA 1
ATOM 4737 C C . GLY A 1 589 ? 10.273 16.453 4.867 1 98 589 GLY A C 1
ATOM 4738 O O . GLY A 1 589 ? 9.297 15.719 5.039 1 98 589 GLY A O 1
ATOM 4739 N N . ALA A 1 590 ? 11.141 16.672 5.801 1 98 590 ALA A N 1
ATOM 4740 C CA . ALA A 1 590 ? 11.008 16.109 7.141 1 98 590 ALA A CA 1
ATOM 4741 C C . ALA A 1 590 ? 9.75 16.625 7.832 1 98 590 ALA A C 1
ATOM 4743 O O . ALA A 1 590 ? 9.055 15.883 8.516 1 98 590 ALA A O 1
ATOM 4744 N N . VAL A 1 591 ? 9.469 17.875 7.645 1 97.19 591 VAL A N 1
ATOM 4745 C CA . VAL A 1 591 ? 8.289 18.484 8.25 1 97.19 591 VAL A CA 1
ATOM 4746 C C . VAL A 1 591 ? 7.027 17.875 7.641 1 97.19 591 VAL A C 1
ATOM 4748 O O . VAL A 1 591 ? 6.066 17.578 8.359 1 97.19 591 VAL A O 1
ATOM 4751 N N . ALA A 1 592 ? 7.039 17.766 6.336 1 97.94 592 ALA A N 1
ATOM 4752 C CA . ALA A 1 592 ? 5.898 17.141 5.668 1 97.94 592 ALA A CA 1
ATOM 4753 C C . ALA A 1 592 ? 5.664 15.719 6.191 1 97.94 592 ALA A C 1
ATOM 4755 O O . ALA A 1 592 ? 4.527 15.344 6.492 1 97.94 592 ALA A O 1
ATOM 4756 N N . GLY A 1 593 ? 6.738 14.992 6.277 1 98 593 GLY A N 1
ATOM 4757 C CA . GLY A 1 593 ? 6.629 13.656 6.844 1 98 593 GLY A CA 1
ATOM 4758 C C . GLY A 1 593 ? 6.125 13.656 8.273 1 98 593 GLY A C 1
ATOM 4759 O O . GLY A 1 593 ? 5.305 12.82 8.648 1 98 593 GLY A O 1
ATOM 4760 N N . HIS A 1 594 ? 6.641 14.57 9.094 1 97.56 594 HIS A N 1
ATOM 4761 C CA . HIS A 1 594 ? 6.211 14.758 10.477 1 97.56 594 HIS A CA 1
ATOM 4762 C C . HIS A 1 594 ? 4.703 14.945 10.562 1 97.56 594 HIS A C 1
ATOM 4764 O O . HIS A 1 594 ? 4.023 14.211 11.289 1 97.56 594 HIS A O 1
ATOM 4770 N N . GLU A 1 595 ? 4.211 15.859 9.75 1 97.19 595 GLU A N 1
ATOM 4771 C CA . GLU A 1 595 ? 2.791 16.188 9.805 1 97.19 595 GLU A CA 1
ATOM 4772 C C . GLU A 1 595 ? 1.938 15.031 9.289 1 97.19 595 GLU A C 1
ATOM 4774 O O . GLU A 1 595 ? 0.918 14.688 9.898 1 97.19 595 GLU A O 1
ATOM 4779 N N . MET A 1 596 ? 2.352 14.438 8.25 1 97.69 596 MET A N 1
ATOM 4780 C CA . MET A 1 596 ? 1.555 13.352 7.684 1 97.69 596 MET A CA 1
ATOM 4781 C C . MET A 1 596 ? 1.554 12.141 8.609 1 97.69 596 MET A C 1
ATOM 4783 O O . MET A 1 596 ? 0.559 11.414 8.688 1 97.69 596 MET A O 1
ATOM 4787 N N . SER A 1 597 ? 2.609 11.875 9.305 1 97.44 597 SER A N 1
ATOM 4788 C CA . SER A 1 597 ? 2.701 10.719 10.195 1 97.44 597 SER A CA 1
ATOM 4789 C C . SER A 1 597 ? 1.733 10.844 11.367 1 97.44 597 SER A C 1
ATOM 4791 O O . SER A 1 597 ? 1.37 9.836 11.984 1 97.44 597 SER A O 1
ATOM 4793 N N . HIS A 1 598 ? 1.341 12.102 11.688 1 96.44 598 HIS A N 1
ATOM 4794 C CA . HIS A 1 598 ? 0.344 12.297 12.734 1 96.44 598 HIS A CA 1
ATOM 4795 C C . HIS A 1 598 ? -0.944 11.547 12.414 1 96.44 598 HIS A C 1
ATOM 4797 O O . HIS A 1 598 ? -1.735 11.25 13.312 1 96.44 598 HIS A O 1
ATOM 4803 N N . GLY A 1 599 ? -1.178 11.227 11.203 1 96.12 599 GLY A N 1
ATOM 4804 C CA . GLY A 1 599 ? -2.33 10.422 10.828 1 96.12 599 GLY A CA 1
ATOM 4805 C C . GLY A 1 599 ? -2.264 9 11.352 1 96.12 599 GLY A C 1
ATOM 4806 O O . GLY A 1 599 ? -3.271 8.289 11.367 1 96.12 599 GLY A O 1
ATOM 4807 N N . PHE A 1 600 ? -1.12 8.562 11.867 1 95.75 600 PHE A N 1
ATOM 4808 C CA . PHE A 1 600 ? -0.915 7.16 12.211 1 95.75 600 PHE A CA 1
ATOM 4809 C C . PHE A 1 600 ? -0.321 7.02 13.602 1 95.75 600 PHE A C 1
ATOM 4811 O O . PHE A 1 600 ? 0.291 6 13.93 1 95.75 600 PHE A O 1
ATOM 4818 N N . ASP A 1 601 ? -0.361 8.039 14.383 1 92.81 601 ASP A N 1
ATOM 4819 C CA . ASP A 1 601 ? 0.191 8.008 15.734 1 92.81 601 ASP A CA 1
ATOM 4820 C C . ASP A 1 601 ? -0.894 7.695 16.766 1 92.81 601 ASP A C 1
ATOM 4822 O O . ASP A 1 601 ? -1.929 7.117 16.422 1 92.81 601 ASP A O 1
ATOM 4826 N N . ALA A 1 602 ? -0.628 7.969 17.984 1 87.06 602 ALA A N 1
ATOM 4827 C CA . ALA A 1 602 ? -1.501 7.539 19.078 1 87.06 602 ALA A CA 1
ATOM 4828 C C . ALA A 1 602 ? -2.889 8.164 18.953 1 87.06 602 ALA A C 1
ATOM 4830 O O . ALA A 1 602 ? -3.891 7.543 19.312 1 87.06 602 ALA A O 1
ATOM 4831 N N . THR A 1 603 ? -2.982 9.352 18.344 1 86.06 603 THR A N 1
ATOM 4832 C CA . THR A 1 603 ? -4.262 10.039 18.203 1 86.06 603 THR A CA 1
ATOM 4833 C C . THR A 1 603 ? -4.816 9.883 16.797 1 86.06 603 THR A C 1
ATOM 4835 O O . THR A 1 603 ? -6 9.586 16.625 1 86.06 603 THR A O 1
ATOM 4838 N N . GLY A 1 604 ? -3.971 9.992 15.852 1 90.75 604 GLY A N 1
ATOM 4839 C CA . GLY A 1 604 ? -4.395 10 14.461 1 90.75 604 GLY A CA 1
ATOM 4840 C C . GLY A 1 604 ? -4.941 8.656 14 1 90.75 604 GLY A C 1
ATOM 4841 O O . GLY A 1 604 ? -5.793 8.602 13.109 1 90.75 604 GLY A O 1
ATOM 4842 N N . HIS A 1 605 ? -4.527 7.559 14.633 1 91.62 605 HIS A N 1
ATOM 4843 C CA . HIS A 1 605 ? -4.957 6.238 14.18 1 91.62 605 HIS A CA 1
ATOM 4844 C C . HIS A 1 605 ? -6.414 5.98 14.539 1 91.62 605 HIS A C 1
ATOM 4846 O O . HIS A 1 605 ? -7.02 5.027 14.039 1 91.62 605 HIS A O 1
ATOM 4852 N N . GLN A 1 606 ? -6.949 6.891 15.359 1 89.81 606 GLN A N 1
ATOM 4853 C CA . GLN A 1 606 ? -8.352 6.738 15.727 1 89.81 606 GLN A CA 1
ATOM 4854 C C . GLN A 1 606 ? -9.273 7.172 14.594 1 89.81 606 GLN A C 1
ATOM 4856 O O . GLN A 1 606 ? -10.461 6.855 14.594 1 89.81 606 GLN A O 1
ATOM 4861 N N . PHE A 1 607 ? -8.711 7.926 13.656 1 91.75 607 PHE A N 1
ATOM 4862 C CA . PHE A 1 607 ? -9.477 8.398 12.508 1 91.75 607 PHE A CA 1
ATOM 4863 C C . PHE A 1 607 ? -9.18 7.562 11.273 1 91.75 607 PHE A C 1
ATOM 4865 O O . PHE A 1 607 ? -8.023 7.195 11.031 1 91.75 607 PHE A O 1
ATOM 4872 N N . ASP A 1 608 ? -10.242 7.219 10.523 1 93.06 608 ASP A N 1
ATOM 4873 C CA . ASP A 1 608 ? -10.062 6.395 9.328 1 93.06 608 ASP A CA 1
ATOM 4874 C C . ASP A 1 608 ? -9.766 7.258 8.109 1 93.06 608 ASP A C 1
ATOM 4876 O O . ASP A 1 608 ? -9.445 8.438 8.234 1 93.06 608 ASP A O 1
ATOM 4880 N N . GLU A 1 609 ? -9.734 6.656 6.887 1 92.38 609 GLU A N 1
ATOM 4881 C CA . GLU A 1 609 ? -9.312 7.305 5.648 1 92.38 609 GLU A CA 1
ATOM 4882 C C . GLU A 1 609 ? -10.281 8.414 5.25 1 92.38 609 GLU A C 1
ATOM 4884 O O . GLU A 1 609 ? -9.938 9.281 4.438 1 92.38 609 GLU A O 1
ATOM 4889 N N . TYR A 1 610 ? -11.445 8.43 5.836 1 87.5 610 TYR A N 1
ATOM 4890 C CA . TYR A 1 610 ? -12.438 9.445 5.508 1 87.5 610 TYR A CA 1
ATOM 4891 C C . TYR A 1 610 ? -12.531 10.492 6.605 1 87.5 610 TYR A C 1
ATOM 4893 O O . TYR A 1 610 ? -13.344 11.414 6.527 1 87.5 610 TYR A O 1
ATOM 4901 N N . GLY A 1 611 ? -11.695 10.367 7.723 1 88 611 GLY A N 1
ATOM 4902 C CA . GLY A 1 611 ? -11.672 11.344 8.805 1 88 611 GLY A CA 1
ATOM 4903 C C . GLY A 1 611 ? -12.68 11.047 9.898 1 88 611 GLY A C 1
ATOM 4904 O O . GLY A 1 611 ? -12.984 11.914 10.719 1 88 611 GLY A O 1
ATOM 4905 N N . ASN A 1 612 ? -13.234 9.828 9.898 1 88.19 612 ASN A N 1
ATOM 4906 C CA . ASN A 1 612 ? -14.172 9.422 10.938 1 88.19 612 ASN A CA 1
ATOM 4907 C C . ASN A 1 612 ? -13.469 8.656 12.062 1 88.19 612 ASN A C 1
ATOM 4909 O O . ASN A 1 612 ? -12.547 7.879 11.805 1 88.19 612 ASN A O 1
ATOM 4913 N N . ILE A 1 613 ? -13.906 8.891 13.211 1 88.44 613 ILE A N 1
ATOM 4914 C CA . ILE A 1 613 ? -13.438 8.047 14.305 1 88.44 613 ILE A CA 1
ATOM 4915 C C . ILE A 1 613 ? -13.891 6.605 14.078 1 88.44 613 ILE A C 1
ATOM 4917 O O . ILE A 1 613 ? -15.094 6.336 13.969 1 88.44 613 ILE A O 1
ATOM 4921 N N . ASN A 1 614 ? -13.008 5.797 13.812 1 89.06 614 ASN A N 1
ATOM 4922 C CA . ASN A 1 614 ? -13.18 4.375 13.555 1 89.06 614 ASN A CA 1
ATOM 4923 C C . ASN A 1 614 ? -11.938 3.576 13.953 1 89.06 614 ASN A C 1
ATOM 4925 O O . ASN A 1 614 ? -10.828 3.883 13.508 1 89.06 614 ASN A O 1
ATOM 4929 N N . ASP A 1 615 ? -12.164 2.648 14.812 1 87.94 615 ASP A N 1
ATOM 4930 C CA . ASP A 1 615 ? -11.031 1.837 15.242 1 87.94 615 ASP A CA 1
ATOM 4931 C C . ASP A 1 615 ? -10.633 0.837 14.164 1 87.94 615 ASP A C 1
ATOM 4933 O O . ASP A 1 615 ? -11.156 -0.277 14.117 1 87.94 615 ASP A O 1
ATOM 4937 N N . TRP A 1 616 ? -9.68 1.114 13.344 1 91.56 616 TRP A N 1
ATOM 4938 C CA . TRP A 1 616 ? -9.297 0.297 12.203 1 91.56 616 TRP A CA 1
ATOM 4939 C C . TRP A 1 616 ? -7.98 -0.429 12.461 1 91.56 616 TRP A C 1
ATOM 4941 O O . TRP A 1 616 ? -7.477 -1.147 11.594 1 91.56 616 TRP A O 1
ATOM 4951 N N . TRP A 1 617 ? -7.328 -0.219 13.617 1 93.06 617 TRP A N 1
ATOM 4952 C CA . TRP A 1 617 ? -6.195 -1.031 14.047 1 93.06 617 TRP A CA 1
ATOM 4953 C C . TRP A 1 617 ? -6.672 -2.283 14.773 1 93.06 617 TRP A C 1
ATOM 4955 O O . TRP A 1 617 ? -7.676 -2.252 15.492 1 93.06 617 TRP A O 1
ATOM 4965 N N . THR A 1 618 ? -5.938 -3.398 14.617 1 94 618 THR A N 1
ATOM 4966 C CA . THR A 1 618 ? -6.168 -4.551 15.484 1 94 618 THR A CA 1
ATOM 4967 C C . THR A 1 618 ? -5.578 -4.312 16.875 1 94 618 THR A C 1
ATOM 4969 O O . THR A 1 618 ? -4.676 -3.488 17.031 1 94 618 THR A O 1
ATOM 4972 N N . ASN A 1 619 ? -6.102 -5.008 17.906 1 93.06 619 ASN A N 1
ATOM 4973 C CA . ASN A 1 619 ? -5.582 -4.91 19.266 1 93.06 619 ASN A CA 1
ATOM 4974 C C . ASN A 1 619 ? -4.105 -5.297 19.328 1 93.06 619 ASN A C 1
ATOM 4976 O O . ASN A 1 619 ? -3.332 -4.688 20.078 1 93.06 619 ASN A O 1
ATOM 4980 N N . LYS A 1 620 ? -3.785 -6.246 18.516 1 94.19 620 LYS A N 1
ATOM 4981 C CA . LYS A 1 620 ? -2.402 -6.719 18.5 1 94.19 620 LYS A CA 1
ATOM 4982 C C . LYS A 1 620 ? -1.457 -5.633 18 1 94.19 620 LYS A C 1
ATOM 4984 O O . LYS A 1 620 ? -0.406 -5.391 18.594 1 94.19 620 LYS A O 1
ATOM 4989 N N . SER A 1 621 ? -1.801 -5.055 16.906 1 94.31 621 SER A N 1
ATOM 4990 C CA . SER A 1 621 ? -0.969 -3.99 16.344 1 94.31 621 SER A CA 1
ATOM 4991 C C . SER A 1 621 ? -0.885 -2.801 17.297 1 94.31 621 SER A C 1
ATOM 4993 O O . SER A 1 621 ? 0.165 -2.166 17.422 1 94.31 621 SER A O 1
ATOM 4995 N N . GLU A 1 622 ? -1.972 -2.439 18 1 92.94 622 GLU A N 1
ATOM 4996 C CA . GLU A 1 622 ? -1.975 -1.34 18.969 1 92.94 622 GLU A CA 1
ATOM 4997 C C . GLU A 1 622 ? -1.034 -1.625 20.125 1 92.94 622 GLU A C 1
ATOM 4999 O O . GLU A 1 622 ? -0.308 -0.737 20.578 1 92.94 622 GLU A O 1
ATOM 5004 N N . GLU A 1 623 ? -1.09 -2.805 20.594 1 93.25 623 GLU A N 1
ATOM 5005 C CA . GLU A 1 623 ? -0.209 -3.213 21.688 1 93.25 623 GLU A CA 1
ATOM 5006 C C . GLU A 1 623 ? 1.258 -3.119 21.281 1 93.25 623 GLU A C 1
ATOM 5008 O O . GLU A 1 623 ? 2.092 -2.633 22.047 1 93.25 623 GLU A O 1
ATOM 5013 N N . MET A 1 624 ? 1.521 -3.588 20.109 1 93.19 624 MET A N 1
ATOM 5014 C CA . MET A 1 624 ? 2.895 -3.537 19.609 1 93.19 624 MET A CA 1
ATOM 5015 C C . MET A 1 624 ? 3.354 -2.096 19.422 1 93.19 624 MET A C 1
ATOM 5017 O O . MET A 1 624 ? 4.5 -1.762 19.734 1 93.19 624 MET A O 1
ATOM 5021 N N . PHE A 1 625 ? 2.496 -1.275 18.906 1 93.44 625 PHE A N 1
ATOM 5022 C CA . PHE A 1 625 ? 2.807 0.141 18.75 1 93.44 625 PHE A CA 1
ATOM 5023 C C . PHE A 1 625 ? 3.158 0.771 20.094 1 93.44 625 PHE A C 1
ATOM 5025 O O . PHE A 1 625 ? 4.164 1.474 20.219 1 93.44 625 PHE A O 1
ATOM 5032 N N . ASN A 1 626 ? 2.357 0.561 21.078 1 92.06 626 ASN A N 1
ATOM 5033 C CA . ASN A 1 626 ? 2.568 1.114 22.406 1 92.06 626 ASN A CA 1
ATOM 5034 C C . ASN A 1 626 ? 3.887 0.636 23.016 1 92.06 626 ASN A C 1
ATOM 5036 O O . ASN A 1 626 ? 4.57 1.394 23.703 1 92.06 626 ASN A O 1
ATOM 5040 N N . GLU A 1 627 ? 4.188 -0.517 22.719 1 90.88 627 GLU A N 1
ATOM 5041 C CA . GLU A 1 627 ? 5.461 -1.053 23.172 1 90.88 627 GLU A CA 1
ATOM 5042 C C . GLU A 1 627 ? 6.637 -0.317 22.531 1 90.88 627 GLU A C 1
ATOM 5044 O O . GLU A 1 627 ? 7.637 -0.04 23.203 1 90.88 627 GLU A O 1
ATOM 5049 N N . LYS A 1 628 ? 6.473 -0.017 21.344 1 91.31 628 LYS A N 1
ATOM 5050 C CA . LYS A 1 628 ? 7.531 0.685 20.625 1 91.31 628 LYS A CA 1
ATOM 5051 C C . LYS A 1 628 ? 7.68 2.119 21.125 1 91.31 628 LYS A C 1
ATOM 5053 O O . LYS A 1 628 ? 8.781 2.676 21.109 1 91.31 628 LYS A O 1
ATOM 5058 N N . LEU A 1 629 ? 6.609 2.75 21.641 1 93.69 629 LEU A N 1
ATOM 5059 C CA . LEU A 1 629 ? 6.641 4.121 22.141 1 93.69 629 LEU A CA 1
ATOM 5060 C C . LEU A 1 629 ? 7.492 4.215 23.406 1 93.69 629 LEU A C 1
ATOM 5062 O O . LEU A 1 629 ? 8.07 5.266 23.688 1 93.69 629 LEU A O 1
ATOM 5066 N N . ILE A 1 630 ? 7.566 3.107 24.141 1 94.81 630 ILE A N 1
ATOM 5067 C CA . ILE A 1 630 ? 8.25 3.098 25.438 1 94.81 630 ILE A CA 1
ATOM 5068 C C . ILE A 1 630 ? 9.727 3.432 25.234 1 94.81 630 ILE A C 1
ATOM 5070 O O . ILE A 1 630 ? 10.312 4.164 26.047 1 94.81 630 ILE A O 1
ATOM 5074 N N . CYS A 1 631 ? 10.266 2.916 24.188 1 94.94 631 CYS A N 1
ATOM 5075 C CA . CYS A 1 631 ? 11.664 3.199 23.891 1 94.94 631 CYS A CA 1
ATOM 5076 C C . CYS A 1 631 ? 11.898 4.699 23.75 1 94.94 631 CYS A C 1
ATOM 5078 O O . CYS A 1 631 ? 12.844 5.242 24.328 1 94.94 631 CYS A O 1
ATOM 5080 N N . MET A 1 632 ? 11.07 5.398 23.047 1 95.5 632 MET A N 1
ATOM 5081 C CA . MET A 1 632 ? 11.203 6.832 22.812 1 95.5 632 MET A CA 1
ATOM 5082 C C . MET A 1 632 ? 10.914 7.625 24.078 1 95.5 632 MET A C 1
ATOM 5084 O O . MET A 1 632 ? 11.562 8.641 24.344 1 95.5 632 MET A O 1
ATOM 5088 N N . GLU A 1 633 ? 9.898 7.207 24.859 1 96.12 633 GLU A N 1
ATOM 5089 C CA . GLU A 1 633 ? 9.586 7.855 26.125 1 96.12 633 GLU A CA 1
ATOM 5090 C C . GLU A 1 633 ? 10.797 7.855 27.062 1 96.12 633 GLU A C 1
ATOM 5092 O O . GLU A 1 633 ? 11.141 8.883 27.641 1 96.12 633 GLU A O 1
ATOM 5097 N N . LYS A 1 634 ? 11.398 6.711 27.094 1 96.56 634 LYS A N 1
ATOM 5098 C CA . LYS A 1 634 ? 12.555 6.555 27.969 1 96.56 634 LYS A CA 1
ATOM 5099 C C . LYS A 1 634 ? 13.734 7.379 27.453 1 96.56 634 LYS A C 1
ATOM 5101 O O . LYS A 1 634 ? 14.438 8.016 28.25 1 96.56 634 LYS A O 1
ATOM 5106 N N . GLN A 1 635 ? 13.914 7.34 26.188 1 96.5 635 GLN A N 1
ATOM 5107 C CA . GLN A 1 635 ? 15.039 8.078 25.609 1 96.5 635 GLN A CA 1
ATOM 5108 C C . GLN A 1 635 ? 14.914 9.57 25.891 1 96.5 635 GLN A C 1
ATOM 5110 O O . GLN A 1 635 ? 15.867 10.211 26.344 1 96.5 635 GLN A O 1
ATOM 5115 N N . PHE A 1 636 ? 13.797 10.164 25.672 1 97.31 636 PHE A N 1
ATOM 5116 C CA . PHE A 1 636 ? 13.633 11.609 25.766 1 97.31 636 PHE A CA 1
ATOM 5117 C C . PHE A 1 636 ? 13.555 12.039 27.234 1 97.31 636 PHE A C 1
ATOM 5119 O O . PHE A 1 636 ? 13.898 13.18 27.562 1 97.31 636 PHE A O 1
ATOM 5126 N N . SER A 1 637 ? 13.117 11.141 28.109 1 96.69 637 SER A N 1
ATOM 5127 C CA . SER A 1 637 ? 13.078 11.453 29.531 1 96.69 637 SER A CA 1
ATOM 5128 C C . SER A 1 637 ? 14.484 11.633 30.094 1 96.69 637 SER A C 1
ATOM 5130 O O . SER A 1 637 ? 14.656 12.203 31.172 1 96.69 637 SER A O 1
ATOM 5132 N N . LYS A 1 638 ? 15.414 11.188 29.344 1 96.19 638 LYS A N 1
ATOM 5133 C CA . LYS A 1 638 ? 16.797 11.273 29.812 1 96.19 638 LYS A CA 1
ATOM 5134 C C . LYS A 1 638 ? 17.422 12.602 29.422 1 96.19 638 LYS A C 1
ATOM 5136 O O . LYS A 1 638 ? 18.5 12.961 29.922 1 96.19 638 LYS A O 1
ATOM 5141 N N . TYR A 1 639 ? 16.812 13.344 28.594 1 96.94 639 TYR A N 1
ATOM 5142 C CA . TYR A 1 639 ? 17.344 14.641 28.172 1 96.94 639 TYR A CA 1
ATOM 5143 C C . TYR A 1 639 ? 16.969 15.727 29.172 1 96.94 639 TYR A C 1
ATOM 5145 O O . TYR A 1 639 ? 15.781 16.016 29.375 1 96.94 639 TYR A O 1
ATOM 5153 N N . CYS A 1 640 ? 17.984 16.375 29.734 1 96.38 640 CYS A N 1
ATOM 5154 C CA . CYS A 1 640 ? 17.766 17.375 30.781 1 96.38 640 CYS A CA 1
ATOM 5155 C C . CYS A 1 640 ? 18.578 18.641 30.516 1 96.38 640 CYS A C 1
ATOM 5157 O O . CYS A 1 640 ? 19.578 18.594 29.797 1 96.38 640 CYS A O 1
ATOM 5159 N N . TYR A 1 641 ? 18.047 19.734 30.938 1 94.44 641 TYR A N 1
ATOM 5160 C CA . TYR A 1 641 ? 18.781 21 31.078 1 94.44 641 TYR A CA 1
ATOM 5161 C C . TYR A 1 641 ? 19.188 21.219 32.531 1 94.44 641 TYR A C 1
ATOM 5163 O O . TYR A 1 641 ? 18.344 21.25 33.406 1 94.44 641 TYR A O 1
ATOM 5171 N N . PRO A 1 642 ? 20.453 21.391 32.719 1 92.31 642 PRO A N 1
ATOM 5172 C CA . PRO A 1 642 ? 20.938 21.5 34.094 1 92.31 642 PRO A CA 1
ATOM 5173 C C . PRO A 1 642 ? 20.25 22.609 34.875 1 92.31 642 PRO A C 1
ATOM 5175 O O . PRO A 1 642 ? 20.172 23.75 34.406 1 92.31 642 PRO A O 1
ATOM 5178 N N . ASN A 1 643 ? 19.766 22.344 36 1 92 643 ASN A N 1
ATOM 5179 C CA . ASN A 1 643 ? 19.172 23.25 36.969 1 92 643 ASN A CA 1
ATOM 5180 C C . ASN A 1 643 ? 17.844 23.812 36.469 1 92 643 ASN A C 1
ATOM 5182 O O . ASN A 1 643 ? 17.375 24.828 36.969 1 92 643 ASN A O 1
ATOM 5186 N N . ILE A 1 644 ? 17.312 23.344 35.5 1 92.88 644 ILE A N 1
ATOM 5187 C CA . ILE A 1 644 ? 16.016 23.797 34.969 1 92.88 644 ILE A CA 1
ATOM 5188 C C . ILE A 1 644 ? 15.023 22.625 35 1 92.88 644 ILE A C 1
ATOM 5190 O O . ILE A 1 644 ? 13.977 22.719 35.656 1 92.88 644 ILE A O 1
ATOM 5194 N N . GLY A 1 645 ? 15.398 21.453 34.312 1 94.06 645 GLY A N 1
ATOM 5195 C CA . GLY A 1 645 ?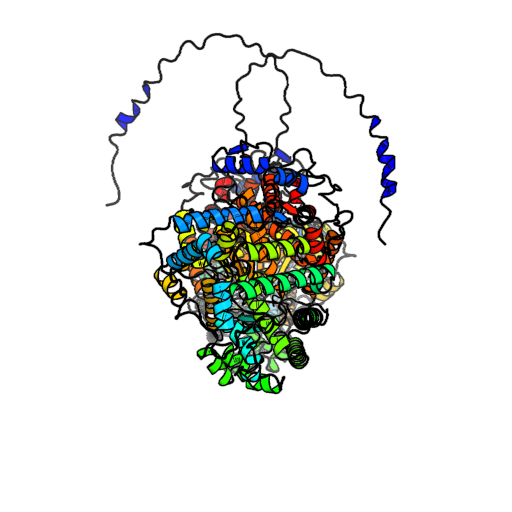 14.523 20.281 34.312 1 94.06 645 GLY A CA 1
ATOM 5196 C C . GLY A 1 645 ? 14.789 19.359 33.156 1 94.06 645 GLY A C 1
ATOM 5197 O O . GLY A 1 645 ? 15.711 19.594 32.344 1 94.06 645 GLY A O 1
ATOM 5198 N N . CYS A 1 646 ? 14.008 18.219 33.188 1 96.12 646 CYS A N 1
ATOM 5199 C CA . CYS A 1 646 ? 14.125 17.234 32.125 1 96.12 646 CYS A CA 1
ATOM 5200 C C . CYS A 1 646 ? 12.852 17.172 31.281 1 96.12 646 CYS A C 1
ATOM 5202 O O . CYS A 1 646 ? 11.789 17.625 31.719 1 96.12 646 CYS A O 1
ATOM 5204 N N . ILE A 1 647 ? 13.016 16.703 30.062 1 96 647 ILE A N 1
ATOM 5205 C CA . ILE A 1 647 ? 11.867 16.516 29.188 1 96 647 ILE A CA 1
ATOM 5206 C C . ILE A 1 647 ? 10.945 15.438 29.75 1 96 647 ILE A C 1
ATOM 5208 O O . ILE A 1 647 ? 11.422 14.414 30.25 1 96 647 ILE A O 1
ATOM 5212 N N . ASN A 1 648 ? 9.68 15.719 29.75 1 93.69 648 ASN A N 1
ATOM 5213 C CA . ASN A 1 648 ? 8.703 14.672 30.016 1 93.69 648 ASN A CA 1
ATOM 5214 C C . ASN A 1 648 ? 8.453 13.805 28.781 1 93.69 648 ASN A C 1
ATOM 5216 O O . ASN A 1 648 ? 7.582 14.117 27.969 1 93.69 648 ASN A O 1
ATOM 5220 N N . GLY A 1 649 ? 9.148 12.695 28.781 1 94.19 649 GLY A N 1
ATOM 5221 C CA . GLY A 1 649 ? 9.125 11.852 27.594 1 94.19 649 GLY A CA 1
ATOM 5222 C C . GLY A 1 649 ? 7.734 11.352 27.25 1 94.19 649 GLY A C 1
ATOM 5223 O O . GLY A 1 649 ? 7.422 11.148 26.078 1 94.19 649 GLY A O 1
ATOM 5224 N N . LYS A 1 650 ? 6.902 11.094 28.188 1 91.44 650 LYS A N 1
ATOM 5225 C CA . LYS A 1 650 ? 5.543 10.625 27.953 1 91.44 650 LYS A CA 1
ATOM 5226 C C . LYS A 1 650 ? 4.695 11.711 27.297 1 91.44 650 LYS A C 1
ATOM 5228 O O . LYS A 1 650 ? 3.904 11.438 26.391 1 91.44 650 LYS A O 1
ATOM 5233 N N . ASN A 1 651 ? 4.945 12.93 27.703 1 89.31 651 ASN A N 1
ATOM 5234 C CA . ASN A 1 651 ? 4.184 14.055 27.156 1 89.31 651 ASN A CA 1
ATOM 5235 C C . ASN A 1 651 ? 4.613 14.391 25.734 1 89.31 651 ASN A C 1
ATOM 5237 O O . ASN A 1 651 ? 3.803 14.859 24.938 1 89.31 651 ASN A O 1
ATOM 5241 N N . THR A 1 652 ? 5.895 14.133 25.422 1 95 652 THR A N 1
ATOM 5242 C CA . THR A 1 652 ? 6.426 14.617 24.156 1 95 652 THR A CA 1
ATOM 5243 C C . THR A 1 652 ? 6.527 13.477 23.141 1 95 652 THR A C 1
ATOM 5245 O O . THR A 1 652 ? 6.93 13.688 22 1 95 652 THR A O 1
ATOM 5248 N N . VAL A 1 653 ? 6.109 12.258 23.5 1 95.44 653 VAL A N 1
ATOM 5249 C CA . VAL A 1 653 ? 6.414 11.062 22.719 1 95.44 653 VAL A CA 1
ATOM 5250 C C . VAL A 1 653 ? 5.754 11.156 21.344 1 95.44 653 VAL A C 1
ATOM 5252 O O . VAL A 1 653 ? 6.344 10.758 20.344 1 95.44 653 VAL A O 1
ATOM 5255 N N . ASN A 1 654 ? 4.559 11.664 21.266 1 93.75 654 ASN A N 1
ATOM 5256 C CA . ASN A 1 654 ? 3.855 11.742 19.984 1 93.75 654 ASN A CA 1
ATOM 5257 C C . ASN A 1 654 ? 4.598 12.625 18.984 1 93.75 654 ASN A C 1
ATOM 5259 O O . ASN A 1 654 ? 4.738 12.266 17.828 1 93.75 654 ASN A O 1
ATOM 5263 N N . GLU A 1 655 ? 5.094 13.758 19.453 1 95.31 655 GLU A N 1
ATOM 5264 C CA . GLU A 1 655 ? 5.832 14.688 18.609 1 95.31 655 GLU A CA 1
ATOM 5265 C C . GLU A 1 655 ? 7.207 14.133 18.25 1 95.31 655 GLU A C 1
ATOM 5267 O O . GLU A 1 655 ? 7.68 14.305 17.125 1 95.31 655 GLU A O 1
ATOM 5272 N N . ASN A 1 656 ? 7.781 13.469 19.219 1 96.88 656 ASN A N 1
ATOM 5273 C CA . ASN A 1 656 ? 9.109 12.906 18.984 1 96.88 656 ASN A CA 1
ATOM 5274 C C . ASN A 1 656 ? 9.062 11.773 17.953 1 96.88 656 ASN A C 1
ATOM 5276 O O . ASN A 1 656 ? 9.953 11.656 17.125 1 96.88 656 ASN A O 1
ATOM 5280 N N . VAL A 1 657 ? 8.047 10.961 18.078 1 95.88 657 VAL A N 1
ATOM 5281 C CA . VAL A 1 657 ? 7.855 9.875 17.125 1 95.88 657 VAL A CA 1
ATOM 5282 C C . VAL A 1 657 ? 7.574 10.445 15.742 1 95.88 657 VAL A C 1
ATOM 5284 O O . VAL A 1 657 ? 8.047 9.906 14.734 1 95.88 657 VAL A O 1
ATOM 5287 N N . ALA A 1 658 ? 6.84 11.492 15.672 1 96.88 658 ALA A N 1
ATOM 5288 C CA . ALA A 1 658 ? 6.547 12.148 14.398 1 96.88 658 ALA A CA 1
ATOM 5289 C C . ALA A 1 658 ? 7.816 12.688 13.75 1 96.88 658 ALA A C 1
ATOM 5291 O O . ALA A 1 658 ? 7.98 12.609 12.531 1 96.88 658 ALA A O 1
ATOM 5292 N N . ASP A 1 659 ? 8.703 13.281 14.562 1 97.31 659 ASP A N 1
ATOM 5293 C CA . ASP A 1 659 ? 9.984 13.742 14.047 1 97.31 659 ASP A CA 1
ATOM 5294 C C . ASP A 1 659 ? 10.758 12.602 13.398 1 97.31 659 ASP A C 1
ATOM 5296 O O . ASP A 1 659 ? 11.305 12.758 12.305 1 97.31 659 ASP A O 1
ATOM 5300 N N . LEU A 1 660 ? 10.812 11.531 14.109 1 97 660 LEU A N 1
ATOM 5301 C CA . LEU A 1 660 ? 11.547 10.367 13.625 1 97 660 LEU A CA 1
ATOM 5302 C C . LEU A 1 660 ? 10.93 9.828 12.344 1 97 660 LEU A C 1
ATOM 5304 O O . LEU A 1 660 ? 11.641 9.562 11.367 1 97 660 LEU A O 1
ATOM 5308 N N . ALA A 1 661 ? 9.625 9.625 12.352 1 96.06 661 ALA A N 1
ATOM 5309 C CA . ALA A 1 661 ? 8.914 9.125 11.18 1 96.06 661 ALA A CA 1
ATOM 5310 C C . ALA A 1 661 ? 9.078 10.07 9.992 1 96.06 661 ALA A C 1
ATOM 5312 O O . ALA A 1 661 ? 9.297 9.625 8.867 1 96.06 661 ALA A O 1
ATOM 5313 N N . GLY A 1 662 ? 8.922 11.352 10.273 1 97.44 662 GLY A N 1
ATOM 5314 C CA . GLY A 1 662 ? 9.031 12.352 9.227 1 97.44 662 GLY A CA 1
ATOM 5315 C C . GLY A 1 662 ? 10.398 12.383 8.57 1 97.44 662 GLY A C 1
ATOM 5316 O O . GLY A 1 662 ? 10.508 12.445 7.348 1 97.44 662 GLY A O 1
ATOM 5317 N N . LEU A 1 663 ? 11.422 12.32 9.406 1 97.69 663 LEU A N 1
ATOM 5318 C CA . LEU A 1 663 ? 12.781 12.344 8.867 1 97.69 663 LEU A CA 1
ATOM 5319 C C . LEU A 1 663 ? 13.07 11.078 8.07 1 97.69 663 LEU A C 1
ATOM 5321 O O . LEU A 1 663 ? 13.727 11.133 7.027 1 97.69 663 LEU A O 1
ATOM 5325 N N . LYS A 1 664 ? 12.633 9.969 8.539 1 95.75 664 LYS A N 1
ATOM 5326 C CA . LYS A 1 664 ? 12.82 8.711 7.816 1 95.75 664 LYS A CA 1
ATOM 5327 C C . LYS A 1 664 ? 12.133 8.75 6.457 1 95.75 664 LYS A C 1
ATOM 5329 O O . LYS A 1 664 ? 12.688 8.289 5.461 1 95.75 664 LYS A O 1
ATOM 5334 N N . ALA A 1 665 ? 10.914 9.203 6.434 1 96.06 665 ALA A N 1
ATOM 5335 C CA . ALA A 1 665 ? 10.18 9.312 5.176 1 96.06 665 ALA A CA 1
ATOM 5336 C C . ALA A 1 665 ? 10.891 10.25 4.203 1 96.06 665 ALA A C 1
ATOM 5338 O O . ALA A 1 665 ? 11.008 9.945 3.014 1 96.06 665 ALA A O 1
ATOM 5339 N N . ALA A 1 666 ? 11.312 11.398 4.746 1 97.75 666 ALA A N 1
ATOM 5340 C CA . ALA A 1 666 ? 12.023 12.367 3.916 1 97.75 666 ALA A CA 1
ATOM 5341 C C . ALA A 1 666 ? 13.328 11.781 3.383 1 97.75 666 ALA A C 1
ATOM 5343 O O . ALA A 1 666 ? 13.695 12.016 2.23 1 97.75 666 ALA A O 1
ATOM 5344 N N . LEU A 1 667 ? 14.055 11.102 4.254 1 95.75 667 LEU A N 1
ATOM 5345 C CA . LEU A 1 667 ? 15.312 10.469 3.859 1 95.75 667 LEU A CA 1
ATOM 5346 C C . LEU A 1 667 ? 15.086 9.461 2.744 1 95.75 667 LEU A C 1
ATOM 5348 O O . LEU A 1 667 ? 15.82 9.445 1.755 1 95.75 667 LEU A O 1
ATOM 5352 N N . LYS A 1 668 ? 14.109 8.617 2.932 1 91.06 668 LYS A N 1
ATOM 5353 C CA . LYS A 1 668 ? 13.797 7.613 1.918 1 91.06 668 LYS A CA 1
ATOM 5354 C C . LYS A 1 668 ? 13.422 8.273 0.593 1 91.06 668 LYS A C 1
ATOM 5356 O O . LYS A 1 668 ? 13.852 7.82 -0.472 1 91.06 668 LYS A O 1
ATOM 5361 N N . ALA A 1 669 ? 12.594 9.242 0.628 1 93.25 669 ALA A N 1
ATOM 5362 C CA . ALA A 1 669 ? 12.203 9.984 -0.569 1 93.25 669 ALA A CA 1
ATOM 5363 C C . ALA A 1 669 ? 13.422 10.562 -1.276 1 93.25 669 ALA A C 1
ATOM 5365 O O . ALA A 1 669 ? 13.531 10.484 -2.502 1 93.25 669 ALA A O 1
ATOM 5366 N N . TYR A 1 670 ? 14.289 11.164 -0.484 1 93.94 670 TYR A N 1
ATOM 5367 C CA . TYR A 1 670 ? 15.516 11.75 -1.01 1 93.94 670 TYR A CA 1
ATOM 5368 C C . TYR A 1 670 ? 16.391 10.688 -1.663 1 93.94 670 TYR A C 1
ATOM 5370 O O . TYR A 1 670 ? 16.938 10.906 -2.752 1 93.94 670 TYR A O 1
ATOM 5378 N N . GLU A 1 671 ? 16.516 9.609 -1.021 1 87.44 671 GLU A N 1
ATOM 5379 C CA . GLU A 1 671 ? 17.328 8.516 -1.542 1 87.44 671 GLU A CA 1
ATOM 5380 C C . GLU A 1 671 ? 16.781 7.996 -2.867 1 87.44 671 GLU A C 1
ATOM 5382 O O . GLU A 1 671 ? 17.531 7.738 -3.803 1 87.44 671 GLU A O 1
ATOM 5387 N N . ILE A 1 672 ? 15.484 7.809 -2.9 1 80.5 672 ILE A N 1
ATOM 5388 C CA . ILE A 1 672 ? 14.836 7.332 -4.121 1 80.5 672 ILE A CA 1
ATOM 5389 C C . ILE A 1 672 ? 15.055 8.344 -5.246 1 80.5 672 ILE A C 1
ATOM 5391 O O . ILE A 1 672 ? 15.352 7.965 -6.379 1 80.5 672 ILE A O 1
ATOM 5395 N N . LYS A 1 673 ? 14.875 9.578 -4.883 1 82.75 673 LYS A N 1
ATOM 5396 C CA . LYS A 1 673 ? 15.094 10.633 -5.867 1 82.75 673 LYS A CA 1
ATOM 5397 C C . LYS A 1 673 ? 16.531 10.609 -6.391 1 82.75 673 LYS A C 1
ATOM 5399 O O . LYS A 1 673 ? 16.766 10.82 -7.582 1 82.75 673 LYS A O 1
ATOM 5404 N N . LYS A 1 674 ? 17.422 10.391 -5.539 1 79.94 674 LYS A N 1
ATOM 5405 C CA . LYS A 1 674 ? 18.828 10.336 -5.875 1 79.94 674 LYS A CA 1
ATOM 5406 C C . LYS A 1 674 ? 19.125 9.195 -6.844 1 79.94 674 LYS A C 1
ATOM 5408 O O . LYS A 1 674 ? 19.938 9.344 -7.762 1 79.94 674 LYS A O 1
ATOM 5413 N N . ILE A 1 675 ? 18.5 8.125 -6.668 1 68.69 675 ILE A N 1
ATOM 5414 C CA . ILE A 1 675 ? 18.734 6.938 -7.48 1 68.69 675 ILE A CA 1
ATOM 5415 C C . ILE A 1 675 ? 18.109 7.121 -8.859 1 68.69 675 ILE A C 1
ATOM 5417 O O . ILE A 1 675 ? 18.688 6.707 -9.867 1 68.69 675 ILE A O 1
ATOM 5421 N N . THR A 1 676 ? 16.922 7.625 -8.844 1 63.81 676 THR A N 1
ATOM 5422 C CA . THR A 1 676 ? 16.156 7.766 -10.086 1 63.81 676 THR A CA 1
ATOM 5423 C C . THR A 1 676 ? 16.812 8.789 -11.008 1 63.81 676 THR A C 1
ATOM 5425 O O . THR A 1 676 ? 16.734 8.68 -12.227 1 63.81 676 THR A O 1
ATOM 5428 N N . HIS A 1 677 ? 17.469 9.742 -10.453 1 58.31 677 HIS A N 1
ATOM 5429 C CA . HIS A 1 677 ? 17.984 10.828 -11.281 1 58.31 677 HIS A CA 1
ATOM 5430 C C . HIS A 1 677 ? 19.516 10.82 -11.297 1 58.31 677 HIS A C 1
ATOM 5432 O O . HIS A 1 677 ? 20.125 11.805 -11.719 1 58.31 677 HIS A O 1
ATOM 5438 N N . HIS A 1 678 ? 20.062 9.773 -10.922 1 57.19 678 HIS A N 1
ATOM 5439 C CA . HIS A 1 678 ? 21.5 9.82 -10.695 1 57.19 678 HIS A CA 1
ATOM 5440 C C . HIS A 1 678 ? 22.266 9.688 -12.008 1 57.19 678 HIS A C 1
ATOM 5442 O O . HIS A 1 678 ? 22 8.773 -12.797 1 57.19 678 HIS A O 1
ATOM 5448 N N . SER A 1 679 ? 22.844 10.852 -12.367 1 54.38 679 SER A N 1
ATOM 5449 C CA . SER A 1 679 ? 23.828 10.883 -13.445 1 54.38 679 SER A CA 1
ATOM 5450 C C . SER A 1 679 ? 25.016 9.977 -13.148 1 54.38 679 SER A C 1
ATOM 5452 O O . SER A 1 679 ? 25.906 9.836 -13.977 1 54.38 679 SER A O 1
ATOM 5454 N N . GLY A 1 680 ? 24.969 9.234 -12.008 1 59.34 680 GLY A N 1
ATOM 5455 C CA . GLY A 1 680 ? 26.078 8.367 -11.625 1 59.34 680 GLY A CA 1
ATOM 5456 C C . GLY A 1 680 ? 27.219 9.109 -10.969 1 59.34 680 GLY A C 1
ATOM 5457 O O . GLY A 1 680 ? 28.141 8.492 -10.438 1 59.34 680 GLY A O 1
ATOM 5458 N N . LYS A 1 681 ? 27.281 10.594 -10.898 1 68 681 LYS A N 1
ATOM 5459 C CA . LYS A 1 681 ? 28.359 11.406 -10.336 1 68 681 LYS A CA 1
ATOM 5460 C C . LYS A 1 681 ? 27.953 12 -8.984 1 68 681 LYS A C 1
ATOM 5462 O O . LYS A 1 681 ? 26.781 12.32 -8.773 1 68 681 LYS A O 1
ATOM 5467 N N . GLU A 1 682 ? 28.906 12.125 -8.062 1 79.75 682 GLU A N 1
ATOM 5468 C CA . GLU A 1 682 ? 28.688 12.781 -6.773 1 79.75 682 GLU A CA 1
ATOM 5469 C C . GLU A 1 682 ? 28.609 14.297 -6.934 1 79.75 682 GLU A C 1
ATOM 5471 O O . GLU A 1 682 ? 29.422 14.891 -7.648 1 79.75 682 GLU A O 1
ATOM 5476 N N . GLU A 1 683 ? 27.625 14.938 -6.297 1 87.56 683 GLU A N 1
ATOM 5477 C CA . GLU A 1 683 ? 27.469 16.391 -6.32 1 87.56 683 GLU A CA 1
ATOM 5478 C C . GLU A 1 683 ? 27.891 17.016 -4.992 1 87.56 683 GLU A C 1
ATOM 5480 O O . GLU A 1 683 ? 27.625 16.453 -3.926 1 87.56 683 GLU A O 1
ATOM 5485 N N . ARG A 1 684 ? 28.625 18.188 -5.066 1 93.5 684 ARG A N 1
ATOM 5486 C CA . ARG A 1 684 ? 29 19 -3.916 1 93.5 684 ARG A CA 1
ATOM 5487 C C . ARG A 1 684 ? 28.797 20.484 -4.211 1 93.5 684 ARG A C 1
ATOM 5489 O O . ARG A 1 684 ? 28.609 20.875 -5.363 1 93.5 684 ARG A O 1
ATOM 5496 N N . LEU A 1 685 ? 28.734 21.281 -3.141 1 96.06 685 LEU A N 1
ATOM 5497 C CA . LEU A 1 685 ? 28.656 22.734 -3.326 1 96.06 685 LEU A CA 1
ATOM 5498 C C . LEU A 1 685 ? 30.047 23.344 -3.307 1 96.06 685 LEU A C 1
ATOM 5500 O O . LEU A 1 685 ? 30.859 23.031 -2.43 1 96.06 685 LEU A O 1
ATOM 5504 N N . LYS A 1 686 ? 30.297 24.188 -4.164 1 95.38 686 LYS A N 1
ATOM 5505 C CA . LYS A 1 686 ? 31.625 24.766 -4.332 1 95.38 686 LYS A CA 1
ATOM 5506 C C . LYS A 1 686 ? 32.062 25.516 -3.078 1 95.38 686 LYS A C 1
ATOM 5508 O O . LYS A 1 686 ? 33.219 25.422 -2.668 1 95.38 686 LYS A O 1
ATOM 5513 N N . LEU A 1 687 ? 31.188 26.203 -2.461 1 95.88 687 LEU A N 1
ATOM 5514 C CA . LEU A 1 687 ? 31.531 27.062 -1.331 1 95.88 687 LEU A CA 1
ATOM 5515 C C . LEU A 1 687 ? 31.719 26.234 -0.063 1 95.88 687 LEU A C 1
ATOM 5517 O O . LEU A 1 687 ? 32.312 26.703 0.904 1 95.88 687 LEU A O 1
ATOM 5521 N N . ILE A 1 688 ? 31.188 25.094 -0.028 1 96.31 688 ILE A N 1
ATOM 5522 C CA . ILE A 1 688 ? 31.344 24.203 1.114 1 96.31 688 ILE A CA 1
ATOM 5523 C C . ILE A 1 688 ? 31.656 22.797 0.626 1 96.31 688 ILE A C 1
ATOM 5525 O O . ILE A 1 688 ? 30.953 21.844 0.973 1 96.31 688 ILE A O 1
ATOM 5529 N N . PRO A 1 689 ? 32.719 22.672 0.003 1 94.88 689 PRO A N 1
ATOM 5530 C CA . PRO A 1 689 ? 33.031 21.406 -0.68 1 94.88 689 PRO A CA 1
ATOM 5531 C C . PRO A 1 689 ? 33.25 20.25 0.29 1 94.88 689 PRO A C 1
ATOM 5533 O O . PRO A 1 689 ? 33.281 19.094 -0.12 1 94.88 689 PRO A O 1
ATOM 5536 N N . GLU A 1 690 ? 33.438 20.531 1.472 1 94.12 690 GLU A N 1
ATOM 5537 C CA . GLU A 1 690 ? 33.75 19.5 2.451 1 94.12 690 GLU A CA 1
ATOM 5538 C C . GLU A 1 690 ? 32.5 18.688 2.789 1 94.12 690 GLU A C 1
ATOM 5540 O O . GLU A 1 690 ? 32.594 17.578 3.33 1 94.12 690 GLU A O 1
ATOM 5545 N N . TYR A 1 691 ? 31.344 19.172 2.51 1 96.5 691 TYR A N 1
ATOM 5546 C CA . TYR A 1 691 ? 30.109 18.484 2.877 1 96.5 691 TYR A CA 1
ATOM 5547 C C . TYR A 1 691 ? 29.531 17.719 1.69 1 96.5 691 TYR A C 1
ATOM 5549 O O . TYR A 1 691 ? 29.484 18.234 0.574 1 96.5 691 TYR A O 1
ATOM 5557 N N . THR A 1 692 ? 29.172 16.516 2 1 94.69 692 THR A N 1
ATOM 5558 C CA . THR A 1 692 ? 28.406 15.742 1.021 1 94.69 692 THR A CA 1
ATOM 5559 C C . THR A 1 692 ? 26.938 16.172 1.017 1 94.69 692 THR A C 1
ATOM 5561 O O . THR A 1 692 ? 26.484 16.844 1.939 1 94.69 692 THR A O 1
ATOM 5564 N N . MET A 1 693 ? 26.203 15.758 -0.042 1 94.44 693 MET A N 1
ATOM 5565 C CA . MET A 1 693 ? 24.766 16.062 -0.095 1 94.44 693 MET A CA 1
ATOM 5566 C C . MET A 1 693 ? 24.031 15.367 1.041 1 94.44 693 MET A C 1
ATOM 5568 O O . MET A 1 693 ? 23.078 15.914 1.594 1 94.44 693 MET A O 1
ATOM 5572 N N . ASP A 1 694 ? 24.469 14.172 1.44 1 94.56 694 ASP A N 1
ATOM 5573 C CA . ASP A 1 694 ? 23.859 13.469 2.562 1 94.56 694 ASP A CA 1
ATOM 5574 C C . ASP A 1 694 ? 24.031 14.25 3.861 1 94.56 694 ASP A C 1
ATOM 5576 O O . ASP A 1 694 ? 23.109 14.312 4.684 1 94.56 694 ASP A O 1
ATOM 5580 N N . GLN A 1 695 ? 25.203 14.797 4.031 1 97.25 695 GLN A N 1
ATOM 5581 C CA . GLN A 1 695 ? 25.453 15.609 5.219 1 97.25 695 GLN A CA 1
ATOM 5582 C C . GLN A 1 695 ? 24.594 16.875 5.211 1 97.25 695 GLN A C 1
ATOM 5584 O O . GLN A 1 695 ? 24.078 17.281 6.254 1 97.25 695 GLN A O 1
ATOM 5589 N N . LEU A 1 696 ? 24.438 17.453 4.016 1 97.75 696 LEU A N 1
ATOM 5590 C CA . LEU A 1 696 ? 23.609 18.656 3.895 1 97.75 696 LEU A CA 1
ATOM 5591 C C . LEU A 1 696 ? 22.156 18.359 4.27 1 97.75 696 LEU A C 1
ATOM 5593 O O . LEU A 1 696 ? 21.469 19.234 4.82 1 97.75 696 LEU A O 1
ATOM 5597 N N . PHE A 1 697 ? 21.688 17.172 3.998 1 97.88 697 PHE A N 1
ATOM 5598 C CA . PHE A 1 697 ? 20.344 16.734 4.363 1 97.88 697 PHE A CA 1
ATOM 5599 C C . PHE A 1 697 ? 20.109 16.875 5.863 1 97.88 697 PHE A C 1
ATOM 5601 O O . PHE A 1 697 ? 19.141 17.484 6.297 1 97.88 697 PHE A O 1
ATOM 5608 N N . TYR A 1 698 ? 21.016 16.422 6.656 1 98.38 698 TYR A N 1
ATOM 5609 C CA . TYR A 1 698 ? 20.875 16.422 8.109 1 98.38 698 TYR A CA 1
ATOM 5610 C C . TYR A 1 698 ? 21.125 17.812 8.68 1 98.38 698 TYR A C 1
ATOM 5612 O O . TYR A 1 698 ? 20.516 18.203 9.672 1 98.38 698 TYR A O 1
ATOM 5620 N N . LEU A 1 699 ? 22.047 18.5 8.07 1 98.12 699 LEU A N 1
ATOM 5621 C CA . LEU A 1 699 ? 22.328 19.859 8.5 1 98.12 699 LEU A CA 1
ATOM 5622 C C . LEU A 1 699 ? 21.109 20.766 8.312 1 98.12 699 LEU A C 1
ATOM 5624 O O . LEU A 1 699 ? 20.828 21.609 9.164 1 98.12 699 LEU A O 1
ATOM 5628 N N . ASN A 1 700 ? 20.406 20.594 7.262 1 96.81 700 ASN A N 1
ATOM 5629 C CA . ASN A 1 700 ? 19.25 21.453 7.035 1 96.81 700 ASN A CA 1
ATOM 5630 C C . ASN A 1 700 ? 18.031 20.969 7.828 1 96.81 700 ASN A C 1
ATOM 5632 O O . ASN A 1 700 ? 17.109 21.75 8.078 1 96.81 700 ASN A O 1
ATOM 5636 N N . PHE A 1 701 ? 18 19.672 8.258 1 97.62 701 PHE A N 1
ATOM 5637 C CA . PHE A 1 701 ? 17.016 19.234 9.227 1 97.62 701 PHE A CA 1
ATOM 5638 C C . PHE A 1 701 ? 17.141 20.016 10.523 1 97.62 701 PHE A C 1
ATOM 5640 O O . PHE A 1 701 ? 16.141 20.484 11.078 1 97.62 701 PHE A O 1
ATOM 5647 N N . ALA A 1 702 ? 18.312 20.172 10.914 1 96.94 702 ALA A N 1
ATOM 5648 C CA . ALA A 1 702 ? 18.578 20.859 12.172 1 96.94 702 ALA A CA 1
ATOM 5649 C C . ALA A 1 702 ? 18.203 22.344 12.078 1 96.94 702 ALA A C 1
ATOM 5651 O O . ALA A 1 702 ? 17.891 22.969 13.086 1 96.94 702 ALA A O 1
ATOM 5652 N N . SER A 1 703 ? 18.203 22.891 10.859 1 91.62 703 SER A N 1
ATOM 5653 C CA . SER A 1 703 ? 17.938 24.312 10.68 1 91.62 703 SER A CA 1
ATOM 5654 C C . SER A 1 703 ? 16.578 24.703 11.227 1 91.62 703 SER A C 1
ATOM 5656 O O . SER A 1 703 ? 16.406 25.797 11.766 1 91.62 703 SER A O 1
ATOM 5658 N N . PHE A 1 704 ? 15.602 23.859 11.211 1 90.38 704 PHE A N 1
ATOM 5659 C CA . PHE A 1 704 ? 14.242 24.125 11.656 1 90.38 704 PHE A CA 1
ATOM 5660 C C . PHE A 1 704 ? 14.203 24.391 13.156 1 90.38 704 PHE A C 1
ATOM 5662 O O . PHE A 1 704 ? 13.273 25.031 13.656 1 90.38 704 PHE A O 1
ATOM 5669 N N . TRP A 1 705 ? 15.242 23.984 13.797 1 94.38 705 TRP A N 1
ATOM 5670 C CA . TRP A 1 705 ? 15.109 23.906 15.25 1 94.38 705 TRP A CA 1
ATOM 5671 C C . TRP A 1 705 ? 16.094 24.844 15.938 1 94.38 705 TRP A C 1
ATOM 5673 O O . TRP A 1 705 ? 16.141 24.922 17.172 1 94.38 705 TRP A O 1
ATOM 5683 N N . CYS A 1 706 ? 16.859 25.594 15.172 1 95.69 706 CYS A N 1
ATOM 5684 C CA . CYS A 1 706 ? 17.828 26.516 15.758 1 95.69 706 CYS A CA 1
ATOM 5685 C C . CYS A 1 706 ? 17.125 27.625 16.531 1 95.69 706 CYS A C 1
ATOM 5687 O O . CYS A 1 706 ? 16.094 28.125 16.094 1 95.69 706 CYS A O 1
ATOM 5689 N N . GLY A 1 707 ? 17.609 27.906 17.656 1 93.88 707 GLY A N 1
ATOM 5690 C CA . GLY A 1 707 ? 17.016 28.984 18.438 1 93.88 707 GLY A CA 1
ATOM 5691 C C . GLY A 1 707 ? 17.516 29.016 19.875 1 93.88 707 GLY A C 1
ATOM 5692 O O . GLY A 1 707 ? 18.453 28.312 20.219 1 93.88 707 GLY A O 1
ATOM 5693 N N . LYS A 1 708 ? 16.938 29.938 20.578 1 89.62 708 LYS A N 1
ATOM 5694 C CA . LYS A 1 708 ? 17.266 30.141 21.984 1 89.62 708 LYS A CA 1
ATOM 5695 C C . LYS A 1 708 ? 16.047 30.578 22.781 1 89.62 708 LYS A C 1
ATOM 5697 O O . LYS A 1 708 ? 15.148 31.234 22.25 1 89.62 708 LYS A O 1
ATOM 5702 N N . GLU A 1 709 ? 15.984 30.109 23.953 1 88.88 709 GLU A N 1
ATOM 5703 C CA . GLU A 1 709 ? 14.906 30.484 24.859 1 88.88 709 GLU A CA 1
ATOM 5704 C C . GLU A 1 709 ? 15.461 30.922 26.219 1 88.88 709 GLU A C 1
ATOM 5706 O O . GLU A 1 709 ? 16.516 30.453 26.641 1 88.88 709 GLU A O 1
ATOM 5711 N N . SER A 1 710 ? 14.656 31.797 26.891 1 87.12 710 SER A N 1
ATOM 5712 C CA . SER A 1 710 ? 15 32.156 28.266 1 87.12 710 SER A CA 1
ATOM 5713 C C . SER A 1 710 ? 14.789 30.969 29.219 1 87.12 710 SER A C 1
ATOM 5715 O O . SER A 1 710 ? 14.109 30 28.859 1 87.12 710 SER A O 1
ATOM 5717 N N . LYS A 1 711 ? 15.344 31.094 30.375 1 88.12 711 LYS A N 1
ATOM 5718 C CA . LYS A 1 711 ? 15.211 30.031 31.359 1 88.12 711 LYS A CA 1
ATOM 5719 C C . LYS A 1 711 ? 13.75 29.812 31.75 1 88.12 711 LYS A C 1
ATOM 5721 O O . LYS A 1 711 ? 13.297 28.688 31.906 1 88.12 711 LYS A O 1
ATOM 5726 N N . GLU A 1 712 ? 13.016 30.922 31.953 1 84.56 712 GLU A N 1
ATOM 5727 C CA . GLU A 1 712 ? 11.609 30.859 32.344 1 84.56 712 GLU A CA 1
ATOM 5728 C C . GLU A 1 712 ? 10.766 30.234 31.234 1 84.56 712 GLU A C 1
ATOM 5730 O O . GLU A 1 712 ? 9.906 29.406 31.5 1 84.56 712 GLU A O 1
ATOM 5735 N N . SER A 1 713 ? 11.031 30.672 30.062 1 86.69 713 SER A N 1
ATOM 5736 C CA . SER A 1 713 ? 10.312 30.125 28.922 1 86.69 713 SER A CA 1
ATOM 5737 C C . SER A 1 713 ? 10.602 28.641 28.734 1 86.69 713 SER A C 1
ATOM 5739 O O . SER A 1 713 ? 9.695 27.859 28.453 1 86.69 713 SER A O 1
ATOM 5741 N N . LEU A 1 714 ? 11.828 28.281 28.875 1 90.25 714 LEU A N 1
ATOM 5742 C CA . LEU A 1 714 ? 12.234 26.875 28.75 1 90.25 714 LEU A CA 1
ATOM 5743 C C . LEU A 1 714 ? 11.562 26.016 29.812 1 90.25 714 LEU A C 1
ATOM 5745 O O . LEU A 1 714 ? 11.148 24.891 29.547 1 90.25 714 LEU A O 1
ATOM 5749 N N . LYS A 1 715 ? 11.516 26.516 30.953 1 86.31 715 LYS A N 1
ATOM 5750 C CA . LYS A 1 715 ? 10.859 25.797 32.031 1 86.31 715 LYS A CA 1
ATOM 5751 C C . LYS A 1 715 ? 9.383 25.547 31.719 1 86.31 715 LYS A C 1
ATOM 5753 O O . LYS A 1 715 ? 8.875 24.438 31.953 1 86.31 715 LYS A O 1
ATOM 5758 N N . MET A 1 716 ? 8.75 26.562 31.25 1 82.81 716 MET A N 1
ATOM 5759 C CA . MET A 1 716 ? 7.359 26.422 30.844 1 82.81 716 MET A CA 1
ATOM 5760 C C . MET A 1 716 ? 7.215 25.359 29.766 1 82.81 716 MET A C 1
ATOM 5762 O O . MET A 1 716 ? 6.281 24.562 29.781 1 82.81 716 MET A O 1
ATOM 5766 N N . THR A 1 717 ? 8.117 25.406 28.828 1 86.12 717 THR A N 1
ATOM 5767 C CA . THR A 1 717 ? 8.109 24.438 27.734 1 86.12 717 THR A CA 1
ATOM 5768 C C . THR A 1 717 ? 8.273 23.016 28.281 1 86.12 717 THR A C 1
ATOM 5770 O O . THR A 1 717 ? 7.531 22.109 27.891 1 86.12 717 THR A O 1
ATOM 5773 N N . LEU A 1 718 ? 9.164 22.766 29.156 1 88.56 718 LEU A N 1
ATOM 5774 C CA . LEU A 1 718 ? 9.453 21.453 29.719 1 88.56 718 LEU A CA 1
ATOM 5775 C C . LEU A 1 718 ? 8.266 20.922 30.531 1 88.56 718 LEU A C 1
ATOM 5777 O O . LEU A 1 718 ? 8.008 19.719 30.547 1 88.56 718 LEU A O 1
ATOM 5781 N N . ASP A 1 719 ? 7.562 21.875 31.062 1 79.94 719 ASP A N 1
ATOM 5782 C CA . ASP A 1 719 ? 6.492 21.484 31.969 1 79.94 719 ASP A CA 1
ATOM 5783 C C . ASP A 1 719 ? 5.18 21.266 31.219 1 79.94 719 ASP A C 1
ATOM 5785 O O . ASP A 1 719 ? 4.387 20.391 31.594 1 79.94 719 ASP A O 1
ATOM 5789 N N . GLU A 1 720 ? 5.004 22.062 30.156 1 76.81 720 GLU A N 1
ATOM 5790 C CA . GLU A 1 720 ? 3.637 22.141 29.656 1 76.81 720 GLU A CA 1
ATOM 5791 C C . GLU A 1 720 ? 3.572 21.781 28.172 1 76.81 720 GLU A C 1
ATOM 5793 O O . GLU A 1 720 ? 2.52 21.375 27.672 1 76.81 720 GLU A O 1
ATOM 5798 N N . ASP A 1 721 ? 4.625 21.875 27.516 1 79.94 721 ASP A N 1
ATOM 5799 C CA . ASP A 1 721 ? 4.574 21.781 26.062 1 79.94 721 ASP A CA 1
ATOM 5800 C C . ASP A 1 721 ? 4.688 20.312 25.625 1 79.94 721 ASP A C 1
ATOM 5802 O O . ASP A 1 721 ? 5.465 19.547 26.188 1 79.94 721 ASP A O 1
ATOM 5806 N N . SER A 1 722 ? 3.861 19.969 24.672 1 86.56 722 SER A N 1
ATOM 5807 C CA . SER A 1 722 ? 3.924 18.625 24.094 1 86.56 722 SER A CA 1
ATOM 5808 C C . SER A 1 722 ? 5.109 18.484 23.141 1 86.56 722 SER A C 1
ATOM 5810 O O . SER A 1 722 ? 5.473 17.375 22.75 1 86.56 722 SER A O 1
ATOM 5812 N N . HIS A 1 723 ? 5.707 19.562 22.828 1 90.81 723 HIS A N 1
ATOM 5813 C CA . HIS A 1 723 ? 6.883 19.547 21.969 1 90.81 723 HIS A CA 1
ATOM 5814 C C . HIS A 1 723 ? 8.164 19.609 22.781 1 90.81 723 HIS A C 1
ATOM 5816 O O . HIS A 1 723 ? 8.25 20.359 23.766 1 90.81 723 HIS A O 1
ATOM 5822 N N . SER A 1 724 ? 9.102 18.828 22.406 1 95.06 724 SER A N 1
ATOM 5823 C CA . SER A 1 724 ? 10.438 18.906 23 1 95.06 724 SER A CA 1
ATOM 5824 C C . SER A 1 724 ? 11.156 20.172 22.547 1 95.06 724 SER A C 1
ATOM 5826 O O . SER A 1 724 ? 10.859 20.719 21.484 1 95.06 724 SER A O 1
ATOM 5828 N N . PRO A 1 725 ? 12.125 20.609 23.406 1 94.88 725 PRO A N 1
ATOM 5829 C CA . PRO A 1 725 ? 12.953 21.734 22.953 1 94.88 725 PRO A CA 1
ATOM 5830 C C . PRO A 1 725 ? 13.734 21.422 21.688 1 94.88 725 PRO A C 1
ATOM 5832 O O . PRO A 1 725 ? 14.156 20.281 21.469 1 94.88 725 PRO A O 1
ATOM 5835 N N . GLY A 1 726 ? 14 22.484 20.891 1 95.31 726 GLY A N 1
ATOM 5836 C CA . GLY A 1 726 ? 14.617 22.344 19.578 1 95.31 726 GLY A CA 1
ATOM 5837 C C . GLY A 1 726 ? 15.883 21.5 19.594 1 95.31 726 GLY A C 1
ATOM 5838 O O . GLY A 1 726 ? 16.094 20.656 18.734 1 95.31 726 GLY A O 1
ATOM 5839 N N . LYS A 1 727 ? 16.688 21.734 20.625 1 96 727 LYS A N 1
ATOM 5840 C CA . LYS A 1 727 ? 17.953 21.016 20.766 1 96 727 LYS A CA 1
ATOM 5841 C C . LYS A 1 727 ? 17.734 19.5 20.734 1 96 727 LYS A C 1
ATOM 5843 O O . LYS A 1 727 ? 18.391 18.781 19.984 1 96 727 LYS A O 1
ATOM 5848 N N . TYR A 1 728 ? 16.781 19.062 21.438 1 97.19 728 TYR A N 1
ATOM 5849 C CA . TYR A 1 728 ? 16.625 17.625 21.609 1 97.19 728 TYR A CA 1
ATOM 5850 C C . TYR A 1 728 ? 15.711 17.031 20.547 1 97.19 728 TYR A C 1
ATOM 5852 O O . TYR A 1 728 ? 15.672 15.82 20.344 1 97.19 728 TYR A O 1
ATOM 5860 N N . ARG A 1 729 ? 14.953 17.828 19.828 1 97.19 729 ARG A N 1
ATOM 5861 C CA . ARG A 1 729 ? 14.289 17.344 18.625 1 97.19 729 ARG A CA 1
ATOM 5862 C C . ARG A 1 729 ? 15.312 16.922 17.578 1 97.19 729 ARG A C 1
ATOM 5864 O O . ARG A 1 729 ? 15.109 15.938 16.859 1 97.19 729 ARG A O 1
ATOM 5871 N N . VAL A 1 730 ? 16.453 17.656 17.562 1 98.12 730 VAL A N 1
ATOM 5872 C CA . VAL A 1 730 ? 17.516 17.328 16.625 1 98.12 730 VAL A CA 1
ATOM 5873 C C . VAL A 1 730 ? 18.281 16.109 17.125 1 98.12 730 VAL A C 1
ATOM 5875 O O . VAL A 1 730 ? 18.406 15.109 16.422 1 98.12 730 VAL A O 1
ATOM 5878 N N . ILE A 1 731 ? 18.734 16.172 18.344 1 98.12 731 ILE A N 1
ATOM 5879 C CA . ILE A 1 731 ? 19.609 15.156 18.891 1 98.12 731 ILE A CA 1
ATOM 5880 C C . ILE A 1 731 ? 18.859 13.828 19 1 98.12 731 ILE A C 1
ATOM 5882 O O . ILE A 1 731 ? 19.328 12.805 18.484 1 98.12 731 ILE A O 1
ATOM 5886 N N . GLY A 1 732 ? 17.703 13.875 19.656 1 97.69 732 GLY A N 1
ATOM 5887 C CA . GLY A 1 732 ? 16.938 12.664 19.891 1 97.69 732 GLY A CA 1
ATOM 5888 C C . GLY A 1 732 ? 16.516 11.961 18.609 1 97.69 732 GLY A C 1
ATOM 5889 O O . GLY A 1 732 ? 16.484 10.734 18.547 1 97.69 732 GLY A O 1
ATOM 5890 N N . THR A 1 733 ? 16.203 12.648 17.562 1 97.75 733 THR A N 1
ATOM 5891 C CA . THR A 1 733 ? 15.781 12.07 16.281 1 97.75 733 THR A CA 1
ATOM 5892 C C . THR A 1 733 ? 16.969 11.43 15.57 1 97.75 733 THR A C 1
ATOM 5894 O O . THR A 1 733 ? 16.906 10.273 15.148 1 97.75 733 THR A O 1
ATOM 5897 N N . LEU A 1 734 ? 18.094 12.133 15.492 1 98.25 734 LEU A N 1
ATOM 5898 C CA . LEU A 1 734 ? 19.234 11.719 14.688 1 98.25 734 LEU A CA 1
ATOM 5899 C C . LEU A 1 734 ? 19.969 10.555 15.344 1 98.25 734 LEU A C 1
ATOM 5901 O O . LEU A 1 734 ? 20.578 9.734 14.656 1 98.25 734 LEU A O 1
ATOM 5905 N N . GLN A 1 735 ? 19.844 10.445 16.656 1 97.75 735 GLN A N 1
ATOM 5906 C CA . GLN A 1 735 ? 20.453 9.328 17.375 1 97.75 735 GLN A CA 1
ATOM 5907 C C . GLN A 1 735 ? 19.844 8 16.938 1 97.75 735 GLN A C 1
ATOM 5909 O O . GLN A 1 735 ? 20.469 6.945 17.078 1 97.75 735 GLN A O 1
ATOM 5914 N N . ASN A 1 736 ? 18.656 8.07 16.422 1 96.88 736 ASN A N 1
ATOM 5915 C CA . ASN A 1 736 ? 17.938 6.855 16.062 1 96.88 736 ASN A CA 1
ATOM 5916 C C . ASN A 1 736 ? 18.016 6.574 14.57 1 96.88 736 ASN A C 1
ATOM 5918 O O . ASN A 1 736 ? 17.312 5.695 14.062 1 96.88 736 ASN A O 1
ATOM 5922 N N . ILE A 1 737 ? 18.812 7.273 13.789 1 95.88 737 ILE A N 1
ATOM 5923 C CA . ILE A 1 737 ? 18.938 7.137 12.344 1 95.88 737 ILE A CA 1
ATOM 5924 C C . ILE A 1 737 ? 20.328 6.609 11.992 1 95.88 737 ILE A C 1
ATOM 5926 O O . ILE A 1 737 ? 21.281 7.379 11.859 1 95.88 737 ILE A O 1
ATOM 5930 N N . PRO A 1 738 ? 20.469 5.363 11.68 1 93.06 738 PRO A N 1
ATOM 5931 C CA . PRO A 1 738 ? 21.781 4.793 11.359 1 93.06 738 PRO A CA 1
ATOM 5932 C C . PRO A 1 738 ? 22.438 5.477 10.164 1 93.06 738 PRO A C 1
ATOM 5934 O O . PRO A 1 738 ? 23.656 5.605 10.117 1 93.06 738 PRO A O 1
ATOM 5937 N N . GLU A 1 739 ? 21.641 5.855 9.203 1 92.62 739 GLU A N 1
ATOM 5938 C CA . GLU A 1 739 ? 22.156 6.531 8.008 1 92.62 739 GLU A CA 1
ATOM 5939 C C . GLU A 1 739 ? 22.891 7.82 8.383 1 92.62 739 GLU A C 1
ATOM 5941 O O . GLU A 1 739 ? 23.859 8.203 7.73 1 92.62 739 GLU A O 1
ATOM 5946 N N . PHE A 1 740 ? 22.422 8.508 9.398 1 96.88 740 PHE A N 1
ATOM 5947 C CA . PHE A 1 740 ? 23.094 9.703 9.883 1 96.88 740 PHE A CA 1
ATOM 5948 C C . PHE A 1 740 ? 24.5 9.383 10.367 1 96.88 740 PHE A C 1
ATOM 5950 O O . PHE A 1 740 ? 25.453 10.07 10 1 96.88 740 PHE A O 1
ATOM 5957 N N . SER A 1 741 ? 24.562 8.398 11.234 1 95.5 741 SER A N 1
ATOM 5958 C CA . SER A 1 741 ? 25.859 8.023 11.797 1 95.5 741 SER A CA 1
ATOM 5959 C C . SER A 1 741 ? 26.844 7.633 10.695 1 95.5 741 SER A C 1
ATOM 5961 O O . SER A 1 741 ? 28.047 7.871 10.82 1 95.5 741 SER A O 1
ATOM 5963 N N . ARG A 1 742 ? 26.375 7.082 9.656 1 91.81 742 ARG A N 1
ATOM 5964 C CA . ARG A 1 742 ? 27.219 6.73 8.523 1 91.81 742 ARG A CA 1
ATOM 5965 C C . ARG A 1 742 ? 27.688 7.98 7.785 1 91.81 742 ARG A C 1
ATOM 5967 O O . ARG A 1 742 ? 28.859 8.086 7.41 1 91.81 742 ARG A O 1
ATOM 5974 N N . ALA A 1 743 ? 26.75 8.898 7.609 1 94.38 743 ALA A N 1
ATOM 5975 C CA . ALA A 1 743 ? 27.062 10.109 6.852 1 94.38 743 ALA A CA 1
ATOM 5976 C C . ALA A 1 743 ? 28.125 10.938 7.555 1 94.38 743 ALA A C 1
ATOM 5978 O O . ALA A 1 743 ? 28.969 11.555 6.898 1 94.38 743 ALA A O 1
ATOM 5979 N N . PHE A 1 744 ? 28.156 10.953 8.852 1 97.25 744 PHE A N 1
ATOM 5980 C CA . PHE A 1 744 ? 29.094 11.781 9.602 1 97.25 744 PHE A CA 1
ATOM 5981 C C . PHE A 1 744 ? 30.188 10.922 10.234 1 97.25 744 PHE A C 1
ATOM 5983 O O . PHE A 1 744 ? 31 11.414 11.016 1 97.25 744 PHE A O 1
ATOM 5990 N N . ASN A 1 745 ? 30.141 9.617 9.961 1 94.75 745 ASN A N 1
ATOM 5991 C CA . ASN A 1 745 ? 31.156 8.664 10.414 1 94.75 745 ASN A CA 1
ATOM 5992 C C . ASN A 1 745 ? 31.266 8.648 11.938 1 94.75 745 ASN A C 1
ATOM 5994 O O . ASN A 1 745 ? 32.344 8.758 12.484 1 94.75 745 ASN A O 1
ATOM 5998 N N . CYS A 1 746 ? 30.125 8.625 12.539 1 97.56 746 CYS A N 1
ATOM 5999 C CA . CYS A 1 746 ? 30.094 8.547 13.992 1 97.56 746 CYS A CA 1
ATOM 6000 C C . CYS A 1 746 ? 30.375 7.121 14.469 1 97.56 746 CYS A C 1
ATOM 6002 O O . CYS A 1 746 ? 29.719 6.176 14.008 1 97.56 746 CYS A O 1
ATOM 6004 N N . GLN A 1 747 ? 31.234 6.938 15.406 1 95.94 747 GLN A N 1
ATOM 6005 C CA . GLN A 1 747 ? 31.562 5.621 15.938 1 95.94 747 GLN A CA 1
ATOM 6006 C C . GLN A 1 747 ? 30.422 5.062 16.781 1 95.94 747 GLN A C 1
ATOM 6008 O O . GLN A 1 747 ? 29.734 5.809 17.469 1 95.94 747 GLN A O 1
ATOM 6013 N N . ILE A 1 748 ? 30.312 3.752 16.75 1 95.19 748 ILE A N 1
ATOM 6014 C CA . ILE A 1 748 ? 29.312 3.094 17.578 1 95.19 748 ILE A CA 1
ATOM 6015 C C . ILE A 1 748 ? 29.594 3.381 19.047 1 95.19 748 ILE A C 1
ATOM 6017 O O . ILE A 1 748 ? 30.734 3.279 19.5 1 95.19 748 ILE A O 1
ATOM 6021 N N . GLY A 1 749 ? 28.594 3.861 19.75 1 95.5 749 GLY A N 1
ATOM 6022 C CA . GLY A 1 749 ? 28.75 4.156 21.172 1 95.5 749 GLY A CA 1
ATOM 6023 C C . GLY A 1 749 ? 28.906 5.637 21.453 1 95.5 749 GLY A C 1
ATOM 6024 O O . GLY A 1 749 ? 28.797 6.07 22.594 1 95.5 749 GLY A O 1
ATOM 6025 N N . SER A 1 750 ? 29.234 6.422 20.406 1 97.06 750 SER A N 1
ATOM 6026 C CA . SER A 1 750 ? 29.281 7.867 20.594 1 97.06 750 SER A CA 1
ATOM 6027 C C . SER A 1 750 ? 27.906 8.414 20.984 1 97.06 750 SER A C 1
ATOM 6029 O O . SER A 1 750 ? 26.906 7.707 20.875 1 97.06 750 SER A O 1
ATOM 6031 N N . LYS A 1 751 ? 27.844 9.625 21.422 1 96.44 751 LYS A N 1
ATOM 6032 C CA . LYS A 1 751 ? 26.594 10.227 21.875 1 96.44 751 LYS A CA 1
ATOM 6033 C C . LYS A 1 751 ? 25.562 10.273 20.766 1 96.44 751 LYS A C 1
ATOM 6035 O O . LYS A 1 751 ? 24.359 10.125 21.016 1 96.44 751 LYS A O 1
ATOM 6040 N N . MET A 1 752 ? 26.031 10.5 19.531 1 98.12 752 MET A N 1
ATOM 6041 C CA . MET A 1 752 ? 25.094 10.617 18.422 1 98.12 752 MET A CA 1
ATOM 6042 C C . MET A 1 752 ? 24.938 9.289 17.703 1 98.12 752 MET A C 1
ATOM 6044 O O . MET A 1 752 ? 24.234 9.203 16.688 1 98.12 752 MET A O 1
ATOM 6048 N N . ASN A 1 753 ? 25.594 8.227 18.141 1 97.69 753 ASN A N 1
ATOM 6049 C CA . ASN A 1 753 ? 25.438 6.879 17.594 1 97.69 753 ASN A CA 1
ATOM 6050 C C . ASN A 1 753 ? 25.359 5.832 18.703 1 97.69 753 ASN A C 1
ATOM 6052 O O . ASN A 1 753 ? 26.188 4.918 18.766 1 97.69 753 ASN A O 1
ATOM 6056 N N . PRO A 1 754 ? 24.375 5.957 19.453 1 96.56 754 PRO A N 1
ATOM 6057 C CA . PRO A 1 754 ? 24.219 4.957 20.516 1 96.56 754 PRO A CA 1
ATOM 6058 C C . PRO A 1 754 ? 24.016 3.545 19.953 1 96.56 754 PRO A C 1
ATOM 6060 O O . PRO A 1 754 ? 23.531 3.379 18.828 1 96.56 754 PRO A O 1
ATOM 6063 N N . ILE A 1 755 ? 24.312 2.572 20.766 1 93.94 755 ILE A N 1
ATOM 6064 C CA . ILE A 1 755 ? 24.188 1.174 20.375 1 93.94 755 ILE A CA 1
ATOM 6065 C C . ILE A 1 755 ? 22.703 0.822 20.203 1 93.94 755 ILE A C 1
ATOM 6067 O O . ILE A 1 755 ? 22.297 0.24 19.203 1 93.94 755 ILE A O 1
ATOM 6071 N N . ASP A 1 756 ? 21.922 1.186 21.25 1 91.5 756 ASP A N 1
ATOM 6072 C CA . ASP A 1 756 ? 20.484 0.912 21.188 1 91.5 756 ASP A CA 1
ATOM 6073 C C . ASP A 1 756 ? 19.734 2.064 20.531 1 91.5 756 ASP A C 1
ATOM 6075 O O . ASP A 1 756 ? 19.875 3.219 20.938 1 91.5 756 ASP A O 1
ATOM 6079 N N . LYS A 1 757 ? 19.125 1.81 19.516 1 94.31 757 LYS A N 1
ATOM 6080 C CA . LYS A 1 757 ? 18.312 2.799 18.797 1 94.31 757 LYS A CA 1
ATOM 6081 C C . LYS A 1 757 ? 16.828 2.447 18.859 1 94.31 757 LYS A C 1
ATOM 6083 O O . LYS A 1 757 ? 16.469 1.27 18.891 1 94.31 757 LYS A O 1
ATOM 6088 N N . CYS A 1 758 ? 16.062 3.49 18.969 1 93.81 758 CYS A N 1
ATOM 6089 C CA . CYS A 1 758 ? 14.625 3.295 18.906 1 93.81 758 CYS A CA 1
ATOM 6090 C C . CYS A 1 758 ? 14.125 3.301 17.469 1 93.81 758 CYS A C 1
ATOM 6092 O O . CYS A 1 758 ? 14.641 4.047 16.641 1 93.81 758 CYS A O 1
ATOM 6094 N N . SER A 1 759 ? 13.312 2.342 17.141 1 87.88 759 SER A N 1
ATOM 6095 C CA . SER A 1 759 ? 12.711 2.281 15.812 1 87.88 759 SER A CA 1
ATOM 6096 C C . SER A 1 759 ? 11.227 1.923 15.898 1 87.88 759 SER A C 1
ATOM 6098 O O . SER A 1 759 ? 10.859 0.925 16.516 1 87.88 759 SER A O 1
ATOM 6100 N N . ILE A 1 760 ? 10.398 2.77 15.422 1 83.12 760 ILE A N 1
ATOM 6101 C CA . ILE A 1 760 ? 8.977 2.457 15.359 1 83.12 760 ILE A CA 1
ATOM 6102 C C . ILE A 1 760 ? 8.586 2.133 13.922 1 83.12 760 ILE A C 1
ATOM 6104 O O . ILE A 1 760 ? 7.766 1.241 13.688 1 83.12 760 ILE A O 1
ATOM 6108 N N . TRP A 1 761 ? 9.18 2.943 13.016 1 80.44 761 TRP A N 1
ATOM 6109 C CA . TRP A 1 761 ? 8.883 2.709 11.609 1 80.44 761 TRP A CA 1
ATOM 6110 C C . TRP A 1 761 ? 10.109 2.205 10.859 1 80.44 761 TRP A C 1
ATOM 6112 O O . TRP A 1 761 ? 11.227 2.676 11.102 1 80.44 761 TRP A O 1
ATOM 6122 N N . MET B 1 1 ? 2.689 8.148 -52.594 1 16.89 1 MET B N 1
ATOM 6123 C CA . MET B 1 1 ? 3.82 8.484 -53.469 1 16.89 1 MET B CA 1
ATOM 6124 C C . MET B 1 1 ? 5.141 8.133 -52.781 1 16.89 1 MET B C 1
ATOM 6126 O O . MET B 1 1 ? 5.504 8.727 -51.781 1 16.89 1 MET B O 1
ATOM 6130 N N . ASN B 1 2 ? 5.707 6.703 -52.75 1 19.67 2 ASN B N 1
ATOM 6131 C CA . ASN B 1 2 ? 6.289 5.539 -52.094 1 19.67 2 ASN B CA 1
ATOM 6132 C C . ASN B 1 2 ? 7.805 5.652 -51.969 1 19.67 2 ASN B C 1
ATOM 6134 O O . ASN B 1 2 ? 8.375 5.441 -50.906 1 19.67 2 ASN B O 1
ATOM 6138 N N . VAL B 1 3 ? 8.516 5.395 -53.281 1 17.88 3 VAL B N 1
ATOM 6139 C CA . VAL B 1 3 ? 9.68 4.617 -53.688 1 17.88 3 VAL B CA 1
ATOM 6140 C C . VAL B 1 3 ? 10.953 5.441 -53.469 1 17.88 3 VAL B C 1
ATOM 6142 O O . VAL B 1 3 ? 11.938 4.957 -52.938 1 17.88 3 VAL B O 1
ATOM 6145 N N . LYS B 1 4 ? 11.133 6.059 -54.5 1 18.53 4 LYS B N 1
ATOM 6146 C CA . LYS B 1 4 ? 12.297 6.211 -55.375 1 18.53 4 LYS B CA 1
ATOM 6147 C C . LYS B 1 4 ? 13.391 7.039 -54.688 1 18.53 4 LYS B C 1
ATOM 6149 O O . LYS B 1 4 ? 13.117 7.781 -53.75 1 18.53 4 LYS B O 1
ATOM 6154 N N . ILE B 1 5 ? 13.992 8.062 -55.312 1 18.84 5 ILE B N 1
ATOM 6155 C CA . ILE B 1 5 ? 15.172 8.727 -55.875 1 18.84 5 ILE B CA 1
ATOM 6156 C C . ILE B 1 5 ? 15.844 9.562 -54.781 1 18.84 5 ILE B C 1
ATOM 6158 O O . ILE B 1 5 ? 15.156 10.211 -53.969 1 18.84 5 ILE B O 1
ATOM 6162 N N . LYS B 1 6 ? 16.953 10.031 -55.219 1 23.7 6 LYS B N 1
ATOM 6163 C CA . LYS B 1 6 ? 18.25 10.031 -55.875 1 23.7 6 LYS B CA 1
ATOM 6164 C C . LYS B 1 6 ? 19.312 10.695 -55 1 23.7 6 LYS B C 1
ATOM 6166 O O . LYS B 1 6 ? 19.031 11.672 -54.312 1 23.7 6 LYS B O 1
ATOM 6171 N N . ILE B 1 7 ? 20.578 10.516 -55.5 1 21.73 7 ILE B N 1
ATOM 6172 C CA . ILE B 1 7 ? 22 10.273 -55.719 1 21.73 7 ILE B CA 1
ATOM 6173 C C . ILE B 1 7 ? 22.781 11.57 -55.469 1 21.73 7 ILE B C 1
ATOM 6175 O O . ILE B 1 7 ? 23.922 11.539 -55.031 1 21.73 7 ILE B O 1
ATOM 6179 N N . PHE B 1 8 ? 22.094 12.594 -56.031 1 22.06 8 PHE B N 1
ATOM 6180 C CA . PHE B 1 8 ? 23.109 13.43 -56.688 1 22.06 8 PHE B CA 1
ATOM 6181 C C . PHE B 1 8 ? 24.062 14.016 -55.656 1 22.06 8 PHE B C 1
ATOM 6183 O O . PHE B 1 8 ? 25.281 13.93 -55.812 1 22.06 8 PHE B O 1
ATOM 6190 N N . LEU B 1 9 ? 23.812 15.125 -55.312 1 19.58 9 LEU B N 1
ATOM 6191 C CA . LEU B 1 9 ? 24.734 16.203 -55 1 19.58 9 LEU B CA 1
ATOM 6192 C C . LEU B 1 9 ? 25.359 15.984 -53.625 1 19.58 9 LEU B C 1
ATOM 6194 O O . LEU B 1 9 ? 24.75 16.281 -52.594 1 19.58 9 LEU B O 1
ATOM 6198 N N . PHE B 1 10 ? 25.953 14.414 -53.281 1 22.98 10 PHE B N 1
ATOM 6199 C CA . PHE B 1 10 ? 26.922 13.758 -52.406 1 22.98 10 PHE B CA 1
ATOM 6200 C C . PHE B 1 10 ? 28.297 14.422 -52.531 1 22.98 10 PHE B C 1
ATOM 6202 O O . PHE B 1 10 ? 29.156 14.25 -51.688 1 22.98 10 PHE B O 1
ATOM 6209 N N . THR B 1 11 ? 28.531 14.75 -53.844 1 24.22 11 THR B N 1
ATOM 6210 C CA . THR B 1 11 ? 29.922 14.938 -54.25 1 24.22 11 THR B CA 1
ATOM 6211 C C . THR B 1 11 ? 30.578 16.047 -53.438 1 24.22 11 THR B C 1
ATOM 6213 O O . THR B 1 11 ? 31.734 15.898 -53 1 24.22 11 THR B O 1
ATOM 6216 N N . VAL B 1 12 ? 29.891 17.172 -53.469 1 25.81 12 VAL B N 1
ATOM 6217 C CA . VAL B 1 12 ? 30.766 18.359 -53.406 1 25.81 12 VAL B CA 1
ATOM 6218 C C . VAL B 1 12 ? 31.297 18.531 -52 1 25.81 12 VAL B C 1
ATOM 6220 O O . VAL B 1 12 ? 32.312 19.172 -51.781 1 25.81 12 VAL B O 1
ATOM 6223 N N . PHE B 1 13 ? 30.484 17.781 -50.938 1 20.83 13 PHE B N 1
ATOM 6224 C CA . PHE B 1 13 ? 30.734 18 -49.5 1 20.83 13 PHE B CA 1
ATOM 6225 C C . PHE B 1 13 ? 31.922 17.188 -49.031 1 20.83 13 PHE B C 1
ATOM 6227 O O . PHE B 1 13 ? 32.219 17.172 -47.844 1 20.83 13 PHE B O 1
ATOM 6234 N N . ALA B 1 14 ? 32.5 16.203 -49.906 1 24.91 14 ALA B N 1
ATOM 6235 C CA . ALA B 1 14 ? 33.75 15.469 -49.625 1 24.91 14 ALA B CA 1
ATOM 6236 C C . ALA B 1 14 ? 34.906 16.438 -49.344 1 24.91 14 ALA B C 1
ATOM 6238 O O . ALA B 1 14 ? 35.688 16.203 -48.438 1 24.91 14 ALA B O 1
ATOM 6239 N N . ILE B 1 15 ? 35.062 17.328 -50.312 1 25.77 15 ILE B N 1
ATOM 6240 C CA . ILE B 1 15 ? 36.406 17.875 -50.594 1 25.77 15 ILE B CA 1
ATOM 6241 C C . ILE B 1 15 ? 36.812 18.75 -49.438 1 25.77 15 ILE B C 1
ATOM 6243 O O . ILE B 1 15 ? 38 18.812 -49.094 1 25.77 15 ILE B O 1
ATOM 6247 N N . LEU B 1 16 ? 35.812 19.469 -48.906 1 24.23 16 LEU B N 1
ATOM 6248 C CA . LEU B 1 16 ? 36.406 20.625 -48.25 1 24.23 16 LEU B CA 1
ATOM 6249 C C . LEU B 1 16 ? 37.031 20.203 -46.906 1 24.23 16 LEU B C 1
ATOM 6251 O O . LEU B 1 16 ? 37.344 21.047 -46.094 1 24.23 16 LEU B O 1
ATOM 6255 N N . ILE B 1 17 ? 37.125 18.641 -46.688 1 25.72 17 ILE B N 1
ATOM 6256 C CA . ILE B 1 17 ? 37.781 17.875 -45.625 1 25.72 17 ILE B CA 1
ATOM 6257 C C . ILE B 1 17 ? 39.281 18.062 -45.75 1 25.72 17 ILE B C 1
ATOM 6259 O O . ILE B 1 17 ? 40.031 17.75 -44.781 1 25.72 17 ILE B O 1
ATOM 6263 N N . SER B 1 18 ? 39.75 18.234 -46.969 1 22.09 18 SER B N 1
ATOM 6264 C CA . SER B 1 18 ? 41.156 18.031 -47.219 1 22.09 18 SER B CA 1
ATOM 6265 C C . SER B 1 18 ? 42 18.984 -46.375 1 22.09 18 SER B C 1
ATOM 6267 O O . SER B 1 18 ? 43.094 18.609 -45.906 1 22.09 18 SER B O 1
ATOM 6269 N N . ALA B 1 19 ? 41.688 20.297 -46.594 1 21.89 19 ALA B N 1
ATOM 6270 C CA . ALA B 1 19 ? 42.781 21.266 -46.562 1 21.89 19 ALA B CA 1
ATOM 6271 C C . ALA B 1 19 ? 43.344 21.438 -45.156 1 21.89 19 ALA B C 1
ATOM 6273 O O . ALA B 1 19 ? 44.531 21.656 -45 1 21.89 19 ALA B O 1
ATOM 6274 N N . CYS B 1 20 ? 42.406 21.531 -44.188 1 21.39 20 CYS B N 1
ATOM 6275 C CA . CYS B 1 20 ? 42.938 22.188 -43 1 21.39 20 CYS B CA 1
ATOM 6276 C C . CYS B 1 20 ? 43.906 21.266 -42.25 1 21.39 20 CYS B C 1
ATOM 6278 O O . CYS B 1 20 ? 44.031 21.359 -41.031 1 21.39 20 CYS B O 1
ATOM 6280 N N . PHE B 1 21 ? 44.469 20.125 -43.062 1 22.53 21 PHE B N 1
ATOM 6281 C CA . PHE B 1 21 ? 45.5 19.188 -42.688 1 22.53 21 PHE B CA 1
ATOM 6282 C C . PHE B 1 21 ? 46.812 19.906 -42.375 1 22.53 21 PHE B C 1
ATOM 6284 O O . PHE B 1 21 ? 47.781 19.297 -41.938 1 22.53 21 PHE B O 1
ATOM 6291 N N . ILE B 1 22 ? 46.938 21 -43.094 1 21.05 22 ILE B N 1
ATOM 6292 C CA . ILE B 1 22 ? 48.344 21.281 -43.406 1 21.05 22 ILE B CA 1
ATOM 6293 C C . ILE B 1 22 ? 49.125 21.453 -42.094 1 21.05 22 ILE B C 1
ATOM 6295 O O . ILE B 1 22 ? 50.156 20.812 -41.875 1 21.05 22 ILE B O 1
ATOM 6299 N N . ILE B 1 23 ? 49.312 22.672 -41.75 1 21.58 23 ILE B N 1
ATOM 6300 C CA . ILE B 1 23 ? 50.625 23.281 -41.531 1 21.58 23 ILE B CA 1
ATOM 6301 C C . ILE B 1 23 ? 51.062 23.062 -40.094 1 21.58 23 ILE B C 1
ATOM 6303 O O . ILE B 1 23 ? 52.25 22.922 -39.812 1 21.58 23 ILE B O 1
ATOM 6307 N N . SER B 1 24 ? 49.969 23.062 -39.219 1 18.88 24 SER B N 1
ATOM 6308 C CA . SER B 1 24 ? 50.562 23.562 -37.969 1 18.88 24 SER B CA 1
ATOM 6309 C C . SER B 1 24 ? 51.469 22.531 -37.344 1 18.88 24 SER B C 1
ATOM 6311 O O . SER B 1 24 ? 51 21.531 -36.781 1 18.88 24 SER B O 1
ATOM 6313 N N . ILE B 1 25 ? 52.406 22 -38.188 1 21.67 25 ILE B N 1
ATOM 6314 C CA . ILE B 1 25 ? 53.562 21.109 -38.062 1 21.67 25 ILE B CA 1
ATOM 6315 C C . ILE B 1 25 ? 54.406 21.516 -36.875 1 21.67 25 ILE B C 1
ATOM 6317 O O . ILE B 1 25 ? 54.875 20.672 -36.094 1 21.67 25 ILE B O 1
ATOM 6321 N N . ILE B 1 26 ? 54.656 22.766 -36.906 1 19.45 26 ILE B N 1
ATOM 6322 C CA . ILE B 1 26 ? 56.062 23.094 -36.688 1 19.45 26 ILE B CA 1
ATOM 6323 C C . ILE B 1 26 ? 56.469 22.734 -35.25 1 19.45 26 ILE B C 1
ATOM 6325 O O . ILE B 1 26 ? 57.469 22.062 -35.031 1 19.45 26 ILE B O 1
ATOM 6329 N N . LEU B 1 27 ? 56.562 23.672 -34.531 1 20.98 27 LEU B N 1
ATOM 6330 C CA . LEU B 1 27 ? 57.75 24.125 -33.781 1 20.98 27 LEU B CA 1
ATOM 6331 C C . LEU B 1 27 ? 57.781 23.469 -32.375 1 20.98 27 LEU B C 1
ATOM 6333 O O . LEU B 1 27 ? 58.531 23.922 -31.516 1 20.98 27 LEU B O 1
ATOM 6337 N N . LEU B 1 28 ? 56.938 22.266 -32.25 1 18.97 28 LEU B N 1
ATOM 6338 C CA . LEU B 1 28 ? 56.719 21.797 -30.875 1 18.97 28 LEU B CA 1
ATOM 6339 C C . LEU B 1 28 ? 58 21.203 -30.297 1 18.97 28 LEU B C 1
ATOM 6341 O O . LEU B 1 28 ? 58.156 19.984 -30.219 1 18.97 28 LEU B O 1
ATOM 6345 N N . THR B 1 29 ? 59 21.953 -30.453 1 18.36 29 THR B N 1
ATOM 6346 C CA . THR B 1 29 ? 60.344 21.438 -30.234 1 18.36 29 THR B CA 1
ATOM 6347 C C . THR B 1 29 ? 60.5 20.906 -28.812 1 18.36 29 THR B C 1
ATOM 6349 O O . THR B 1 29 ? 60.906 19.766 -28.609 1 18.36 29 THR B O 1
ATOM 6352 N N . SER B 1 30 ? 61.062 21.594 -27.891 1 18.14 30 SER B N 1
ATOM 6353 C CA . SER B 1 30 ? 62.375 21.312 -27.281 1 18.14 30 SER B CA 1
ATOM 6354 C C . SER B 1 30 ? 62.219 20.578 -25.969 1 18.14 30 SER B C 1
ATOM 6356 O O . SER B 1 30 ? 62.969 19.656 -25.656 1 18.14 30 SER B O 1
ATOM 6358 N N . ILE B 1 31 ? 61.625 21.094 -24.891 1 22.92 31 ILE B N 1
ATOM 6359 C CA . ILE B 1 31 ? 62.281 21.25 -23.609 1 22.92 31 ILE B CA 1
ATOM 6360 C C . ILE B 1 31 ? 62.188 19.953 -22.812 1 22.92 31 ILE B C 1
ATOM 6362 O O . ILE B 1 31 ? 61.156 19.281 -22.828 1 22.92 31 ILE B O 1
ATOM 6366 N N . GLY B 1 32 ? 63.25 19.531 -22.031 1 18.88 32 GLY B N 1
ATOM 6367 C CA . GLY B 1 32 ? 64 18.438 -21.406 1 18.88 32 GLY B CA 1
ATOM 6368 C C . GLY B 1 32 ? 63.281 17.844 -20.203 1 18.88 32 GLY B C 1
ATOM 6369 O O . GLY B 1 32 ? 62.656 18.562 -19.422 1 18.88 32 GLY B O 1
ATOM 6370 N N . SER B 1 33 ? 63.125 16.344 -20 1 19.92 33 SER B N 1
ATOM 6371 C CA . SER B 1 33 ? 62.219 15.344 -19.453 1 19.92 33 SER B CA 1
ATOM 6372 C C . SER B 1 33 ? 62.5 15.086 -17.984 1 19.92 33 SER B C 1
ATOM 6374 O O . SER B 1 33 ? 61.938 14.156 -17.391 1 19.92 33 SER B O 1
ATOM 6376 N N . ASN B 1 34 ? 62.938 15.953 -17.156 1 22.2 34 ASN B N 1
ATOM 6377 C CA . ASN B 1 34 ? 63.562 15.242 -16.062 1 22.2 34 ASN B CA 1
ATOM 6378 C C . ASN B 1 34 ? 62.531 14.508 -15.203 1 22.2 34 ASN B C 1
ATOM 6380 O O . ASN B 1 34 ? 61.656 15.125 -14.633 1 22.2 34 ASN B O 1
ATOM 6384 N N . LYS B 1 35 ? 62.469 13.023 -15.18 1 21.39 35 LYS B N 1
ATOM 6385 C CA . LYS B 1 35 ? 61.375 12.094 -14.891 1 21.39 35 LYS B CA 1
ATOM 6386 C C . LYS B 1 35 ? 61.25 11.828 -13.391 1 21.39 35 LYS B C 1
ATOM 6388 O O . LYS B 1 35 ? 61.656 10.773 -12.906 1 21.39 35 LYS B O 1
ATOM 6393 N N . ASN B 1 36 ? 61.5 12.711 -12.57 1 22.42 36 ASN B N 1
ATOM 6394 C CA . ASN B 1 36 ? 61.688 12.086 -11.266 1 22.42 36 ASN B CA 1
ATOM 6395 C C . ASN B 1 36 ? 60.438 11.422 -10.766 1 22.42 36 ASN B C 1
ATOM 6397 O O . ASN B 1 36 ? 59.406 12.078 -10.586 1 22.42 36 ASN B O 1
ATOM 6401 N N . THR B 1 37 ? 60.25 10.039 -10.93 1 21.56 37 THR B N 1
ATOM 6402 C CA . THR B 1 37 ? 59.125 9.141 -10.883 1 21.56 37 THR B CA 1
ATOM 6403 C C . THR B 1 37 ? 58.625 8.969 -9.445 1 21.56 37 THR B C 1
ATOM 6405 O O . THR B 1 37 ? 59.219 8.227 -8.664 1 21.56 37 THR B O 1
ATOM 6408 N N . GLN B 1 38 ? 58.469 9.938 -8.648 1 24.52 38 GLN B N 1
ATOM 6409 C CA . GLN B 1 38 ? 58.031 9.57 -7.305 1 24.52 38 GLN B CA 1
ATOM 6410 C C . GLN B 1 38 ? 56.75 8.727 -7.344 1 24.52 38 GLN B C 1
ATOM 6412 O O . GLN B 1 38 ? 55.781 9.094 -8.016 1 24.52 38 GLN B O 1
ATOM 6417 N N . ASN B 1 39 ? 56.781 7.398 -6.965 1 22.61 39 ASN B N 1
ATOM 6418 C CA . ASN B 1 39 ? 55.812 6.312 -6.949 1 22.61 39 ASN B CA 1
ATOM 6419 C C . ASN B 1 39 ? 54.562 6.691 -6.16 1 22.61 39 ASN B C 1
ATOM 6421 O O . ASN B 1 39 ? 54.562 6.648 -4.93 1 22.61 39 ASN B O 1
ATOM 6425 N N . ILE B 1 40 ? 53.906 7.754 -6.348 1 27.44 40 ILE B N 1
ATOM 6426 C CA . ILE B 1 40 ? 52.625 8.117 -5.723 1 27.44 40 ILE B CA 1
ATOM 6427 C C . ILE B 1 40 ? 51.594 7.027 -5.988 1 27.44 40 ILE B C 1
ATOM 6429 O O . ILE B 1 40 ? 50.812 7.125 -6.941 1 27.44 40 ILE B O 1
ATOM 6433 N N . GLU B 1 41 ? 51.969 5.684 -6.023 1 26.64 41 GLU B N 1
ATOM 6434 C CA . GLU B 1 41 ? 51.062 4.754 -6.688 1 26.64 41 GLU B CA 1
ATOM 6435 C C . GLU B 1 41 ? 49.688 4.793 -6.051 1 26.64 41 GLU B C 1
ATOM 6437 O O . GLU B 1 41 ? 48.656 4.816 -6.754 1 26.64 41 GLU B O 1
ATOM 6442 N N . SER B 1 42 ? 49.531 4.258 -4.734 1 30.95 42 SER B N 1
ATOM 6443 C CA . SER B 1 42 ? 48.406 3.379 -4.516 1 30.95 42 SER B CA 1
ATOM 6444 C C . SER B 1 42 ? 47.094 4.152 -4.566 1 30.95 42 SER B C 1
ATOM 6446 O O . SER B 1 42 ? 46.812 4.957 -3.676 1 30.95 42 SER B O 1
ATOM 6448 N N . ASN B 1 43 ? 46.719 4.711 -5.441 1 33.06 43 ASN B N 1
ATOM 6449 C CA . ASN B 1 43 ? 45.406 5.27 -5.766 1 33.06 43 ASN B CA 1
ATOM 6450 C C . ASN B 1 43 ? 44.281 4.309 -5.391 1 33.06 43 ASN B C 1
ATOM 6452 O O . ASN B 1 43 ? 44.125 3.254 -6.008 1 33.06 43 ASN B O 1
ATOM 6456 N N . SER B 1 44 ? 43.969 3.889 -4.113 1 40.28 44 SER B N 1
ATOM 6457 C CA . SER B 1 44 ? 42.969 3.01 -3.5 1 40.28 44 SER B CA 1
ATOM 6458 C C . SER B 1 44 ? 41.719 2.945 -4.336 1 40.28 44 SER B C 1
ATOM 6460 O O . SER B 1 44 ? 41 3.953 -4.5 1 40.28 44 SER B O 1
ATOM 6462 N N . SER B 1 45 ? 41.406 2.23 -5.352 1 48.5 45 SER B N 1
ATOM 6463 C CA . SER B 1 45 ? 40.406 1.933 -6.375 1 48.5 45 SER B CA 1
ATOM 6464 C C . SER B 1 45 ? 39.062 1.631 -5.75 1 48.5 45 SER B C 1
ATOM 6466 O O . SER B 1 45 ? 38.969 0.862 -4.793 1 48.5 45 SER B O 1
ATOM 6468 N N . ASN B 1 46 ? 38.062 2.461 -5.793 1 69.44 46 ASN B N 1
ATOM 6469 C CA . ASN B 1 46 ? 36.656 2.502 -5.352 1 69.44 46 ASN B CA 1
ATOM 6470 C C . ASN B 1 46 ? 35.875 1.278 -5.828 1 69.44 46 ASN B C 1
ATOM 6472 O O . ASN B 1 46 ? 34.688 1.186 -5.613 1 69.44 46 ASN B O 1
ATOM 6476 N N . ILE B 1 47 ? 36.656 0.27 -6.543 1 80.06 47 ILE B N 1
ATOM 6477 C CA . ILE B 1 47 ? 36 -0.937 -7.027 1 80.06 47 ILE B CA 1
ATOM 6478 C C . ILE B 1 47 ? 36.531 -2.152 -6.266 1 80.06 47 ILE B C 1
ATOM 6480 O O . ILE B 1 47 ? 37.75 -2.322 -6.113 1 80.06 47 ILE B O 1
ATOM 6484 N N . ILE B 1 48 ? 35.719 -3.002 -5.738 1 85.69 48 ILE B N 1
ATOM 6485 C CA . ILE B 1 48 ? 36.031 -4.281 -5.102 1 85.69 48 ILE B CA 1
ATOM 6486 C C . ILE B 1 48 ? 35.781 -5.418 -6.09 1 85.69 48 ILE B C 1
ATOM 6488 O O . ILE B 1 48 ? 34.688 -5.527 -6.656 1 85.69 48 ILE B O 1
ATOM 6492 N N . TYR B 1 49 ? 36.844 -6.289 -6.32 1 91.5 49 TYR B N 1
ATOM 6493 C CA . TYR B 1 49 ? 36.688 -7.43 -7.215 1 91.5 49 TYR B CA 1
ATOM 6494 C C . TYR B 1 49 ? 36.469 -8.719 -6.43 1 91.5 49 TYR B C 1
ATOM 6496 O O . TYR B 1 49 ? 37.375 -9.172 -5.711 1 91.5 49 TYR B O 1
ATOM 6504 N N . LYS B 1 50 ? 35.344 -9.359 -6.594 1 91.19 50 LYS B N 1
ATOM 6505 C CA . LYS B 1 50 ? 35.031 -10.633 -5.945 1 91.19 50 LYS B CA 1
ATOM 6506 C C . LYS B 1 50 ? 35.75 -11.797 -6.645 1 91.19 50 LYS B C 1
ATOM 6508 O O . LYS B 1 50 ? 35.688 -11.898 -7.871 1 91.19 50 LYS B O 1
ATOM 6513 N N . ASN B 1 51 ? 36.312 -12.766 -5.879 1 93.56 51 ASN B N 1
ATOM 6514 C CA . ASN B 1 51 ? 37.094 -13.859 -6.438 1 93.56 51 ASN B CA 1
ATOM 6515 C C . ASN B 1 51 ? 36.875 -15.164 -5.691 1 93.56 51 ASN B C 1
ATOM 6517 O O . ASN B 1 51 ? 37.75 -16.031 -5.652 1 93.56 51 ASN B O 1
ATOM 6521 N N . ASP B 1 52 ? 35.75 -15.266 -5.105 1 94.44 52 ASP B N 1
ATOM 6522 C CA . ASP B 1 52 ? 35.406 -16.516 -4.414 1 94.44 52 ASP B CA 1
ATOM 6523 C C . ASP B 1 52 ? 34.938 -17.578 -5.402 1 94.44 52 ASP B C 1
ATOM 6525 O O . ASP B 1 52 ? 34.656 -17.281 -6.562 1 94.44 52 ASP B O 1
ATOM 6529 N N . SER B 1 53 ? 34.906 -18.844 -5.035 1 94.62 53 SER B N 1
ATOM 6530 C CA . SER B 1 53 ? 34.625 -20 -5.887 1 94.62 53 SER B CA 1
ATOM 6531 C C . SER B 1 53 ? 33.25 -19.891 -6.523 1 94.62 53 SER B C 1
ATOM 6533 O O . SER B 1 53 ? 33.062 -20.203 -7.699 1 94.62 53 SER B O 1
ATOM 6535 N N . ILE B 1 54 ? 32.25 -19.484 -5.844 1 94.62 54 ILE B N 1
ATOM 6536 C CA . ILE B 1 54 ? 30.875 -19.406 -6.328 1 94.62 54 ILE B CA 1
ATOM 6537 C C . ILE B 1 54 ? 30.766 -18.312 -7.379 1 94.62 54 ILE B C 1
ATOM 6539 O O . ILE B 1 54 ? 30.109 -18.5 -8.406 1 94.62 54 ILE B O 1
ATOM 6543 N N . SER B 1 55 ? 31.359 -17.156 -7.148 1 94.62 55 SER B N 1
ATOM 6544 C CA . SER B 1 55 ? 31.375 -16.078 -8.125 1 94.62 55 SER B CA 1
ATOM 6545 C C . SER B 1 55 ? 32.094 -16.5 -9.406 1 94.62 55 SER B C 1
ATOM 6547 O O . SER B 1 55 ? 31.641 -16.141 -10.508 1 94.62 55 SER B O 1
ATOM 6549 N N . ASN B 1 56 ? 33.125 -17.234 -9.219 1 95.44 56 ASN B N 1
ATOM 6550 C CA . ASN B 1 56 ? 33.875 -17.719 -10.375 1 95.44 56 ASN B CA 1
ATOM 6551 C C . ASN B 1 56 ? 33.062 -18.734 -11.172 1 95.44 56 ASN B C 1
ATOM 6553 O O . ASN B 1 56 ? 33.125 -18.766 -12.406 1 95.44 56 ASN B O 1
ATOM 6557 N N . GLU B 1 57 ? 32.375 -19.609 -10.492 1 94.81 57 GLU B N 1
ATOM 6558 C CA . GLU B 1 57 ? 31.484 -20.547 -11.148 1 94.81 57 GLU B CA 1
ATOM 6559 C C . GLU B 1 57 ? 30.438 -19.812 -11.977 1 94.81 57 GLU B C 1
ATOM 6561 O O . GLU B 1 57 ? 30.203 -20.156 -13.141 1 94.81 57 GLU B O 1
ATOM 6566 N N . PHE B 1 58 ? 29.844 -18.828 -11.375 1 95.94 58 PHE B N 1
ATOM 6567 C CA . PHE B 1 58 ? 28.844 -18.031 -12.062 1 95.94 58 PHE B CA 1
ATOM 6568 C C . PHE B 1 58 ? 29.438 -17.375 -13.305 1 95.94 58 PHE B C 1
ATOM 6570 O O . PHE B 1 58 ? 28.844 -17.422 -14.383 1 95.94 58 PHE B O 1
ATOM 6577 N N . ALA B 1 59 ? 30.578 -16.781 -13.125 1 96.62 59 ALA B N 1
ATOM 6578 C CA . ALA B 1 59 ? 31.25 -16.094 -14.227 1 96.62 59 ALA B CA 1
ATOM 6579 C C . ALA B 1 59 ? 31.547 -17.062 -15.367 1 96.62 59 ALA B C 1
ATOM 6581 O O . ALA B 1 59 ? 31.391 -16.703 -16.547 1 96.62 59 ALA B O 1
ATOM 6582 N N . THR B 1 60 ? 31.938 -18.188 -15.016 1 95.06 60 THR B N 1
ATOM 6583 C CA . THR B 1 60 ? 32.281 -19.203 -16.016 1 95.06 60 THR B CA 1
ATOM 6584 C C . THR B 1 60 ? 31.031 -19.594 -16.812 1 95.06 60 THR B C 1
ATOM 6586 O O . THR B 1 60 ? 31.078 -19.688 -18.047 1 95.06 60 THR B O 1
ATOM 6589 N N . LEU B 1 61 ? 29.938 -19.859 -16.125 1 94 61 LEU B N 1
ATOM 6590 C CA . LEU B 1 61 ? 28.688 -20.219 -16.781 1 94 61 LEU B CA 1
ATOM 6591 C C . LEU B 1 61 ? 28.203 -19.094 -17.703 1 94 61 LEU B C 1
ATOM 6593 O O . LEU B 1 61 ? 27.688 -19.344 -18.781 1 94 61 LEU B O 1
ATOM 6597 N N . LEU B 1 62 ? 28.359 -17.891 -17.234 1 95.12 62 LEU B N 1
ATOM 6598 C CA . LEU B 1 62 ? 27.984 -16.719 -18.031 1 95.12 62 LEU B CA 1
ATOM 6599 C C . LEU B 1 62 ? 28.797 -16.641 -19.312 1 95.12 62 LEU B C 1
ATOM 6601 O O . LEU B 1 62 ? 28.25 -16.438 -20.391 1 95.12 62 LEU B O 1
ATOM 6605 N N . LEU B 1 63 ? 30.078 -16.859 -19.188 1 94.81 63 LEU B N 1
ATOM 6606 C CA . LEU B 1 63 ? 30.969 -16.75 -20.328 1 94.81 63 LEU B CA 1
ATOM 6607 C C . LEU B 1 63 ? 30.672 -17.828 -21.359 1 94.81 63 LEU B C 1
ATOM 6609 O O . LEU B 1 63 ? 30.906 -17.625 -22.562 1 94.81 63 LEU B O 1
ATOM 6613 N N . GLN B 1 64 ? 30.156 -18.875 -20.938 1 94.38 64 GLN B N 1
ATOM 6614 C CA . GLN B 1 64 ? 29.859 -19.984 -21.828 1 94.38 64 GLN B CA 1
ATOM 6615 C C . GLN B 1 64 ? 28.641 -19.688 -22.703 1 94.38 64 GLN B C 1
ATOM 6617 O O . GLN B 1 64 ? 28.469 -20.297 -23.766 1 94.38 64 GLN B O 1
ATOM 6622 N N . ARG B 1 65 ? 27.875 -18.766 -22.328 1 95.38 65 ARG B N 1
ATOM 6623 C CA . ARG B 1 65 ? 26.641 -18.562 -23.094 1 95.38 65 ARG B CA 1
ATOM 6624 C C . ARG B 1 65 ? 26.672 -17.25 -23.844 1 95.38 65 ARG B C 1
ATOM 6626 O O . ARG B 1 65 ? 25.953 -17.062 -24.828 1 95.38 65 ARG B O 1
ATOM 6633 N N . ILE B 1 66 ? 27.5 -16.312 -23.484 1 96.94 66 ILE B N 1
ATOM 6634 C CA . ILE B 1 66 ? 27.516 -14.977 -24.078 1 96.94 66 ILE B CA 1
ATOM 6635 C C . ILE B 1 66 ? 28.203 -15.016 -25.438 1 96.94 66 ILE B C 1
ATOM 6637 O O . ILE B 1 66 ? 29.203 -15.719 -25.609 1 96.94 66 ILE B O 1
ATOM 6641 N N . ASN B 1 67 ? 27.641 -14.312 -26.406 1 97.25 67 ASN B N 1
ATOM 6642 C CA . ASN B 1 67 ? 28.234 -14.062 -27.719 1 97.25 67 ASN B CA 1
ATOM 6643 C C . ASN B 1 67 ? 28.688 -12.617 -27.875 1 97.25 67 ASN B C 1
ATOM 6645 O O . ASN B 1 67 ? 27.938 -11.766 -28.344 1 97.25 67 ASN B O 1
ATOM 6649 N N . LYS B 1 68 ? 29.922 -12.344 -27.672 1 95.75 68 LYS B N 1
ATOM 6650 C CA . LYS B 1 68 ? 30.453 -10.984 -27.594 1 95.75 68 LYS B CA 1
ATOM 6651 C C . LYS B 1 68 ? 30.578 -10.367 -28.984 1 95.75 68 LYS B C 1
ATOM 6653 O O . LYS B 1 68 ? 30.844 -9.172 -29.109 1 95.75 68 LYS B O 1
ATOM 6658 N N . SER B 1 69 ? 30.328 -11.102 -29.953 1 96.75 69 SER B N 1
ATOM 6659 C CA . SER B 1 69 ? 30.422 -10.586 -31.312 1 96.75 69 SER B CA 1
ATOM 6660 C C . SER B 1 69 ? 29.188 -9.789 -31.672 1 96.75 69 SER B C 1
ATOM 6662 O O . SER B 1 69 ? 29.172 -9.062 -32.688 1 96.75 69 SER B O 1
ATOM 6664 N N . VAL B 1 70 ? 28.203 -9.938 -30.953 1 97.56 70 VAL B N 1
ATOM 6665 C CA . VAL B 1 70 ? 26.953 -9.227 -31.203 1 97.56 70 VAL B CA 1
ATOM 6666 C C . VAL B 1 70 ? 26.828 -8.023 -30.281 1 97.56 70 VAL B C 1
ATOM 6668 O O . VAL B 1 70 ? 27.172 -8.109 -29.094 1 97.56 70 VAL B O 1
ATOM 6671 N N . ASP B 1 71 ? 26.328 -6.906 -30.797 1 97.62 71 ASP B N 1
ATOM 6672 C CA . ASP B 1 71 ? 26.078 -5.711 -30 1 97.62 71 ASP B CA 1
ATOM 6673 C C . ASP B 1 71 ? 24.828 -5.883 -29.141 1 97.62 71 ASP B C 1
ATOM 6675 O O . ASP B 1 71 ? 23.734 -6.094 -29.672 1 97.62 71 ASP B O 1
ATOM 6679 N N . PRO B 1 72 ? 25 -5.777 -27.797 1 98.12 72 PRO B N 1
ATOM 6680 C CA . PRO B 1 72 ? 23.844 -5.953 -26.922 1 98.12 72 PRO B CA 1
ATOM 6681 C C . PRO B 1 72 ? 22.734 -4.941 -27.203 1 98.12 72 PRO B C 1
ATOM 6683 O O . PRO B 1 72 ? 21.578 -5.176 -26.844 1 98.12 72 PRO B O 1
ATOM 6686 N N . CYS B 1 73 ? 23.016 -3.824 -27.828 1 98.38 73 CYS B N 1
ATOM 6687 C CA . CYS B 1 73 ? 22.016 -2.803 -28.109 1 98.38 73 CYS B CA 1
ATOM 6688 C C . CYS B 1 73 ? 21.297 -3.104 -29.406 1 98.38 73 CYS B C 1
ATOM 6690 O O . CYS B 1 73 ? 20.297 -2.443 -29.75 1 98.38 73 CYS B O 1
ATOM 6692 N N . ASP B 1 74 ? 21.75 -4.121 -30.125 1 97.44 74 ASP B N 1
ATOM 6693 C CA . ASP B 1 74 ? 21.078 -4.555 -31.344 1 97.44 74 ASP B CA 1
ATOM 6694 C C . ASP B 1 74 ? 20.219 -5.793 -31.094 1 97.44 74 ASP B C 1
ATOM 6696 O O . ASP B 1 74 ? 19.094 -5.883 -31.594 1 97.44 74 ASP B O 1
ATOM 6700 N N . ASP B 1 75 ? 20.781 -6.73 -30.484 1 97.88 75 ASP B N 1
ATOM 6701 C CA . ASP B 1 75 ? 20.125 -7.988 -30.141 1 97.88 75 ASP B CA 1
ATOM 6702 C C . ASP B 1 75 ? 20.656 -8.555 -28.844 1 97.88 75 ASP B C 1
ATOM 6704 O O . ASP B 1 75 ? 21.578 -9.375 -28.844 1 97.88 75 ASP B O 1
ATOM 6708 N N . PHE B 1 76 ? 19.938 -8.219 -27.797 1 98.56 76 PHE B N 1
ATOM 6709 C CA . PHE B 1 76 ? 20.453 -8.594 -26.5 1 98.56 76 PHE B CA 1
ATOM 6710 C C . PHE B 1 76 ? 20.312 -10.094 -26.266 1 98.56 76 PHE B C 1
ATOM 6712 O O . PHE B 1 76 ? 21.125 -10.695 -25.562 1 98.56 76 PHE B O 1
ATOM 6719 N N . TYR B 1 77 ? 19.297 -10.742 -26.828 1 98.12 77 TYR B N 1
ATOM 6720 C CA . TYR B 1 77 ? 19.156 -12.188 -26.672 1 98.12 77 TYR B CA 1
ATOM 6721 C C . TYR B 1 77 ? 20.359 -12.914 -27.281 1 98.12 77 TYR B C 1
ATOM 6723 O O . TYR B 1 77 ? 20.938 -13.797 -26.641 1 98.12 77 TYR B O 1
ATOM 6731 N N . GLU B 1 78 ? 20.688 -12.547 -28.484 1 97.5 78 GLU B N 1
ATOM 6732 C CA . GLU B 1 78 ? 21.844 -13.164 -29.125 1 97.5 78 GLU B CA 1
ATOM 6733 C C . GLU B 1 78 ? 23.125 -12.875 -28.359 1 97.5 78 GLU B C 1
ATOM 6735 O O . GLU B 1 78 ? 24.016 -13.734 -28.266 1 97.5 78 GLU B O 1
ATOM 6740 N N . TYR B 1 79 ? 23.234 -11.734 -27.891 1 98.19 79 TYR B N 1
ATOM 6741 C CA . TYR B 1 79 ? 24.391 -11.383 -27.078 1 98.19 79 TYR B CA 1
ATOM 6742 C C . TYR B 1 79 ? 24.469 -12.258 -25.828 1 98.19 79 TYR B C 1
ATOM 6744 O O . TYR B 1 79 ? 25.516 -12.844 -25.531 1 98.19 79 TYR B O 1
ATOM 6752 N N . ALA B 1 80 ? 23.391 -12.352 -25.125 1 98.12 80 ALA B N 1
ATOM 6753 C CA . ALA B 1 80 ? 23.344 -12.984 -23.797 1 98.12 80 ALA B CA 1
ATOM 6754 C C . ALA B 1 80 ? 23.266 -14.5 -23.938 1 98.12 80 ALA B C 1
ATOM 6756 O O . ALA B 1 80 ? 23.719 -15.234 -23.047 1 98.12 80 ALA B O 1
ATOM 6757 N N . CYS B 1 81 ? 22.688 -15.055 -25.016 1 97.44 81 CYS B N 1
ATOM 6758 C CA . CYS B 1 81 ? 22.344 -16.469 -25.094 1 97.44 81 CYS B CA 1
ATOM 6759 C C . CYS B 1 81 ? 22.969 -17.109 -26.328 1 97.44 81 CYS B C 1
ATOM 6761 O O . CYS B 1 81 ? 22.875 -18.328 -26.531 1 97.44 81 CYS B O 1
ATOM 6763 N N . GLY B 1 82 ? 23.609 -16.453 -27.141 1 96.19 82 GLY B N 1
ATOM 6764 C CA . GLY B 1 82 ? 23.969 -16.906 -28.469 1 96.19 82 GLY B CA 1
ATOM 6765 C C . GLY B 1 82 ? 24.844 -18.141 -28.453 1 96.19 82 GLY B C 1
ATOM 6766 O O . GLY B 1 82 ? 24.797 -18.953 -29.375 1 96.19 82 GLY B O 1
ATOM 6767 N N . ASN B 1 83 ? 25.703 -18.297 -27.484 1 95.69 83 ASN B N 1
ATOM 6768 C CA . ASN B 1 83 ? 26.609 -19.422 -27.438 1 95.69 83 ASN B CA 1
ATOM 6769 C C . ASN B 1 83 ? 26.078 -20.547 -26.547 1 95.69 83 ASN B C 1
ATOM 6771 O O . ASN B 1 83 ? 26.734 -21.562 -26.344 1 95.69 83 ASN B O 1
ATOM 6775 N N . TRP B 1 84 ? 24.922 -20.359 -26.031 1 95.5 84 TRP B N 1
ATOM 6776 C CA . TRP B 1 84 ? 24.391 -21.344 -25.078 1 95.5 84 TRP B CA 1
ATOM 6777 C C . TRP B 1 84 ? 24.219 -22.703 -25.75 1 95.5 84 TRP B C 1
ATOM 6779 O O . TRP B 1 84 ? 24.578 -23.734 -25.172 1 95.5 84 TRP B O 1
ATOM 6789 N N . ILE B 1 85 ? 23.719 -22.734 -26.984 1 93.06 85 ILE B N 1
ATOM 6790 C CA . ILE B 1 85 ? 23.375 -23.984 -27.656 1 93.06 85 ILE B CA 1
ATOM 6791 C C . ILE B 1 85 ? 24.656 -24.75 -28.016 1 93.06 85 ILE B C 1
ATOM 6793 O O . ILE B 1 85 ? 24.641 -25.984 -28.109 1 93.06 85 ILE B O 1
ATOM 6797 N N . ILE B 1 86 ? 25.719 -24.062 -28.156 1 92.56 86 ILE B N 1
ATOM 6798 C CA . ILE B 1 86 ? 27 -24.688 -28.469 1 92.56 86 ILE B CA 1
ATOM 6799 C C . ILE B 1 86 ? 27.469 -25.531 -27.281 1 92.56 86 ILE B C 1
ATOM 6801 O O . ILE B 1 86 ? 28 -26.625 -27.469 1 92.56 86 ILE B O 1
ATOM 6805 N N . ASN B 1 87 ? 27.125 -25.031 -26.172 1 91.5 87 ASN B N 1
ATOM 6806 C CA . ASN B 1 87 ? 27.594 -25.703 -24.953 1 91.5 87 ASN B CA 1
ATOM 6807 C C . ASN B 1 87 ? 26.5 -26.578 -24.359 1 91.5 87 ASN B C 1
ATOM 6809 O O . ASN B 1 87 ? 26.75 -27.344 -23.422 1 91.5 87 ASN B O 1
ATOM 6813 N N . ASN B 1 88 ? 25.328 -26.516 -24.922 1 92.88 88 ASN B N 1
ATOM 6814 C CA . ASN B 1 88 ? 24.188 -27.328 -24.531 1 92.88 88 ASN B CA 1
ATOM 6815 C C . ASN B 1 88 ? 23.438 -27.891 -25.734 1 92.88 88 ASN B C 1
ATOM 6817 O O . ASN B 1 88 ? 22.297 -27.516 -26 1 92.88 88 ASN B O 1
ATOM 6821 N N . PRO B 1 89 ? 24.016 -28.766 -26.359 1 90.56 89 PRO B N 1
ATOM 6822 C CA . PRO B 1 89 ? 23.375 -29.281 -27.562 1 90.56 89 PRO B CA 1
ATOM 6823 C C . PRO B 1 89 ? 22.062 -30.016 -27.266 1 90.56 89 PRO B C 1
ATOM 6825 O O . PRO B 1 89 ? 21.938 -30.703 -26.25 1 90.56 89 PRO B O 1
ATOM 6828 N N . SER B 1 90 ? 21.141 -29.859 -28.156 1 88.62 90 SER B N 1
ATOM 6829 C CA . SER B 1 90 ? 19.828 -30.484 -27.984 1 88.62 90 SER B CA 1
ATOM 6830 C C . SER B 1 90 ? 19.922 -32 -28.062 1 88.62 90 SER B C 1
ATOM 6832 O O . SER B 1 90 ? 20.562 -32.562 -28.969 1 88.62 90 SER B O 1
ATOM 6834 N N . PRO B 1 91 ? 19.234 -32.625 -27.188 1 87.56 91 PRO B N 1
ATOM 6835 C CA . PRO B 1 91 ? 19.125 -34.062 -27.344 1 87.56 91 PRO B CA 1
ATOM 6836 C C . PRO B 1 91 ? 18.375 -34.469 -28.609 1 87.56 91 PRO B C 1
ATOM 6838 O O . PRO B 1 91 ? 17.531 -33.688 -29.109 1 87.56 91 PRO B O 1
ATOM 6841 N N . ASN B 1 92 ? 18.578 -35.625 -29.109 1 85.56 92 ASN B N 1
ATOM 6842 C CA . ASN B 1 92 ? 18.031 -36.062 -30.391 1 85.56 92 ASN B CA 1
ATOM 6843 C C . ASN B 1 92 ? 16.625 -36.625 -30.234 1 85.56 92 ASN B C 1
ATOM 6845 O O . ASN B 1 92 ? 16.156 -37.375 -31.094 1 85.56 92 ASN B O 1
ATOM 6849 N N . TYR B 1 93 ? 16 -36.375 -29.156 1 83.19 93 TYR B N 1
ATOM 6850 C CA . TYR B 1 93 ? 14.648 -36.875 -28.938 1 83.19 93 TYR B CA 1
ATOM 6851 C C . TYR B 1 93 ? 13.695 -35.75 -28.578 1 83.19 93 TYR B C 1
ATOM 6853 O O . TYR B 1 93 ? 12.578 -36 -28.109 1 83.19 93 TYR B O 1
ATOM 6861 N N . THR B 1 94 ? 14.18 -34.531 -28.703 1 85.25 94 THR B N 1
ATOM 6862 C CA . THR B 1 94 ? 13.328 -33.375 -28.344 1 85.25 94 THR B CA 1
ATOM 6863 C C . THR B 1 94 ? 13.258 -32.375 -29.5 1 85.25 94 THR B C 1
ATOM 6865 O O . THR B 1 94 ? 14.141 -32.344 -30.359 1 85.25 94 THR B O 1
ATOM 6868 N N . SER B 1 95 ? 12.172 -31.641 -29.594 1 85.94 95 SER B N 1
ATOM 6869 C CA . SER B 1 95 ? 12 -30.594 -30.609 1 85.94 95 SER B CA 1
ATOM 6870 C C . SER B 1 95 ? 12.328 -29.219 -30.047 1 85.94 95 SER B C 1
ATOM 6872 O O . SER B 1 95 ? 12.461 -28.25 -30.797 1 85.94 95 SER B O 1
ATOM 6874 N N . SER B 1 96 ? 12.453 -29.125 -28.812 1 89.69 96 SER B N 1
ATOM 6875 C CA . SER B 1 96 ? 12.797 -27.906 -28.109 1 89.69 96 SER B CA 1
ATOM 6876 C C . SER B 1 96 ? 13.766 -28.172 -26.969 1 89.69 96 SER B C 1
ATOM 6878 O O . SER B 1 96 ? 13.656 -29.188 -26.281 1 89.69 96 SER B O 1
ATOM 6880 N N . TRP B 1 97 ? 14.766 -27.312 -26.828 1 92.12 97 TRP B N 1
ATOM 6881 C CA . TRP B 1 97 ? 15.789 -27.453 -25.797 1 92.12 97 TRP B CA 1
ATOM 6882 C C . TRP B 1 97 ? 16.156 -26.094 -25.219 1 92.12 97 TRP B C 1
ATOM 6884 O O . TRP B 1 97 ? 16.656 -25.219 -25.922 1 92.12 97 TRP B O 1
ATOM 6894 N N . THR B 1 98 ? 15.805 -25.953 -23.953 1 94.06 98 THR B N 1
ATOM 6895 C CA . THR B 1 98 ? 16.016 -24.672 -23.281 1 94.06 98 THR B CA 1
ATOM 6896 C C . THR B 1 98 ? 16.766 -24.875 -21.969 1 94.06 98 THR B C 1
ATOM 6898 O O . THR B 1 98 ? 17 -26 -21.547 1 94.06 98 THR B O 1
ATOM 6901 N N . VAL B 1 99 ? 17.172 -23.766 -21.406 1 93.38 99 VAL B N 1
ATOM 6902 C CA . VAL B 1 99 ? 17.844 -23.797 -20.109 1 93.38 99 VAL B CA 1
ATOM 6903 C C . VAL B 1 99 ? 16.953 -24.484 -19.078 1 93.38 99 VAL B C 1
ATOM 6905 O O . VAL B 1 99 ? 17.438 -25.188 -18.188 1 93.38 99 VAL B O 1
ATOM 6908 N N . TYR B 1 100 ? 15.664 -24.375 -19.172 1 91.5 100 TYR B N 1
ATOM 6909 C CA . TYR B 1 100 ? 14.727 -25.062 -18.281 1 91.5 100 TYR B CA 1
ATOM 6910 C C . TYR B 1 100 ? 14.891 -26.562 -18.359 1 91.5 100 TYR B C 1
ATOM 6912 O O . TYR B 1 100 ? 14.844 -27.266 -17.344 1 91.5 100 TYR B O 1
ATOM 6920 N N . ASP B 1 101 ? 15.031 -27 -19.547 1 92.56 101 ASP B N 1
ATOM 6921 C CA . ASP B 1 101 ? 15.211 -28.438 -19.75 1 92.56 101 ASP B CA 1
ATOM 6922 C C . ASP B 1 101 ? 16.5 -28.922 -19.078 1 92.56 101 ASP B C 1
ATOM 6924 O O . ASP B 1 101 ? 16.531 -29.984 -18.469 1 92.56 101 ASP B O 1
ATOM 6928 N N . VAL B 1 102 ? 17.5 -28.125 -19.281 1 93.25 102 VAL B N 1
ATOM 6929 C CA . VAL B 1 102 ? 18.797 -28.484 -18.719 1 93.25 102 VAL B CA 1
ATOM 6930 C C . VAL B 1 102 ? 18.703 -28.484 -17.188 1 93.25 102 VAL B C 1
ATOM 6932 O O . VAL B 1 102 ? 19.188 -29.406 -16.531 1 93.25 102 VAL B O 1
ATOM 6935 N N . VAL B 1 103 ? 18.109 -27.453 -16.625 1 93.69 103 VAL B N 1
ATOM 6936 C CA . VAL B 1 103 ? 17.953 -27.375 -15.188 1 93.69 103 VAL B CA 1
ATOM 6937 C C . VAL B 1 103 ? 17.078 -28.531 -14.695 1 93.69 103 VAL B C 1
ATOM 6939 O O . VAL B 1 103 ? 17.375 -29.141 -13.664 1 93.69 103 VAL B O 1
ATOM 6942 N N . SER B 1 104 ? 16.031 -28.797 -15.414 1 92.56 104 SER B N 1
ATOM 6943 C CA . SER B 1 104 ? 15.156 -29.922 -15.07 1 92.56 104 SER B CA 1
ATOM 6944 C C . SER B 1 104 ? 15.922 -31.234 -15.055 1 92.56 104 SER B C 1
ATOM 6946 O O . SER B 1 104 ? 15.742 -32.062 -14.156 1 92.56 104 SER B O 1
ATOM 6948 N N . GLN B 1 105 ? 16.75 -31.453 -16.031 1 91.62 105 GLN B N 1
ATOM 6949 C CA . GLN B 1 105 ? 17.578 -32.656 -16.094 1 91.62 105 GLN B CA 1
ATOM 6950 C C . GLN B 1 105 ? 18.531 -32.719 -14.906 1 91.62 105 GLN B C 1
ATOM 6952 O O . GLN B 1 105 ? 18.781 -33.812 -14.359 1 91.62 105 GLN B O 1
ATOM 6957 N N . ASN B 1 106 ? 19.109 -31.641 -14.641 1 92.88 106 ASN B N 1
ATOM 6958 C CA . ASN B 1 106 ? 20.031 -31.609 -13.5 1 92.88 106 ASN B CA 1
ATOM 6959 C C . ASN B 1 106 ? 19.312 -31.938 -12.195 1 92.88 106 ASN B C 1
ATOM 6961 O O . ASN B 1 106 ? 19.844 -32.625 -11.344 1 92.88 106 ASN B O 1
ATOM 6965 N N . VAL B 1 107 ? 18.188 -31.359 -12.008 1 93.88 107 VAL B N 1
ATOM 6966 C CA . VAL B 1 107 ? 17.391 -31.672 -10.828 1 93.88 107 VAL B CA 1
ATOM 6967 C C . VAL B 1 107 ? 17.078 -33.156 -10.797 1 93.88 107 VAL B C 1
ATOM 6969 O O . VAL B 1 107 ? 17.109 -33.781 -9.734 1 93.88 107 VAL B O 1
ATOM 6972 N N . GLY B 1 108 ? 16.75 -33.688 -11.969 1 93.25 108 GLY B N 1
ATOM 6973 C CA . GLY B 1 108 ? 16.531 -35.125 -12.07 1 93.25 108 GLY B CA 1
ATOM 6974 C C . GLY B 1 108 ? 17.719 -35.938 -11.578 1 93.25 108 GLY B C 1
ATOM 6975 O O . GLY B 1 108 ? 17.547 -36.938 -10.859 1 93.25 108 GLY B O 1
ATOM 6976 N N . LYS B 1 109 ? 18.891 -35.531 -11.938 1 93.44 109 LYS B N 1
ATOM 6977 C CA . LYS B 1 109 ? 20.094 -36.219 -11.5 1 93.44 109 LYS B CA 1
ATOM 6978 C C . LYS B 1 109 ? 20.25 -36.156 -9.984 1 93.44 109 LYS B C 1
ATOM 6980 O O . LYS B 1 109 ? 20.672 -37.125 -9.352 1 93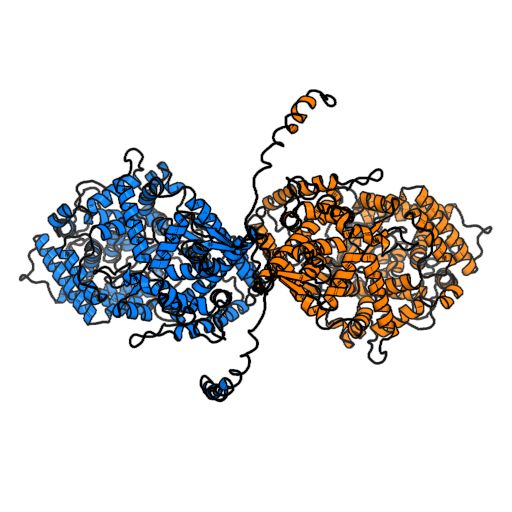.44 109 LYS B O 1
ATOM 6985 N N . LEU B 1 110 ? 19.984 -35 -9.484 1 93.88 110 LEU B N 1
ATOM 6986 C CA . LEU B 1 110 ? 20.062 -34.812 -8.039 1 93.88 110 LEU B CA 1
ATOM 6987 C C . LEU B 1 110 ? 19.031 -35.688 -7.328 1 93.88 110 LEU B C 1
ATOM 6989 O O . LEU B 1 110 ? 19.312 -36.25 -6.273 1 93.88 110 LEU B O 1
ATOM 6993 N N . VAL B 1 111 ? 17.875 -35.781 -7.91 1 93.94 111 VAL B N 1
ATOM 6994 C CA . VAL B 1 111 ? 16.828 -36.625 -7.367 1 93.94 111 VAL B CA 1
ATOM 6995 C C . VAL B 1 111 ? 17.266 -38.094 -7.398 1 93.94 111 VAL B C 1
ATOM 6997 O O . VAL B 1 111 ? 17.109 -38.812 -6.414 1 93.94 111 VAL B O 1
ATOM 7000 N N . GLU B 1 112 ? 17.812 -38.5 -8.492 1 94.19 112 GLU B N 1
ATOM 7001 C CA . GLU B 1 112 ? 18.312 -39.875 -8.617 1 94.19 112 GLU B CA 1
ATOM 7002 C C . GLU B 1 112 ? 19.344 -40.188 -7.543 1 94.19 112 GLU B C 1
ATOM 7004 O O . GLU B 1 112 ? 19.281 -41.219 -6.898 1 94.19 112 GLU B O 1
ATOM 7009 N N . ASP B 1 113 ? 20.25 -39.25 -7.438 1 94.31 113 ASP B N 1
ATOM 7010 C CA . ASP B 1 113 ? 21.266 -39.406 -6.41 1 94.31 113 ASP B CA 1
ATOM 7011 C C . ASP B 1 113 ? 20.641 -39.5 -5.02 1 94.31 113 ASP B C 1
ATOM 7013 O O . ASP B 1 113 ? 21.062 -40.344 -4.211 1 94.31 113 ASP B O 1
ATOM 7017 N N . SER B 1 114 ? 19.672 -38.75 -4.773 1 92.88 114 SER B N 1
ATOM 7018 C CA . SER B 1 114 ? 19 -38.719 -3.477 1 92.88 114 SER B CA 1
ATOM 7019 C C . SER B 1 114 ? 18.266 -40.031 -3.191 1 92.88 114 SER B C 1
ATOM 7021 O O . SER B 1 114 ? 18.281 -40.531 -2.064 1 92.88 114 SER B O 1
ATOM 7023 N N . ILE B 1 115 ? 17.641 -40.531 -4.184 1 91.88 115 ILE B N 1
ATOM 7024 C CA . ILE B 1 115 ? 16.859 -41.75 -4.027 1 91.88 115 ILE B CA 1
ATOM 7025 C C . ILE B 1 115 ? 17.797 -42.938 -3.861 1 91.88 115 ILE B C 1
ATOM 7027 O O . ILE B 1 115 ? 17.594 -43.75 -2.967 1 91.88 115 ILE B O 1
ATOM 7031 N N . ASN B 1 116 ? 18.75 -42.969 -4.633 1 92.56 116 ASN B N 1
ATOM 7032 C CA . ASN B 1 116 ? 19.656 -44.125 -4.648 1 92.56 116 ASN B CA 1
ATOM 7033 C C . ASN B 1 116 ? 20.484 -44.188 -3.371 1 92.56 116 ASN B C 1
ATOM 7035 O O . ASN B 1 116 ? 20.812 -45.281 -2.898 1 92.56 116 ASN B O 1
ATOM 7039 N N . ASN B 1 117 ? 20.781 -43.062 -2.814 1 91.44 117 ASN B N 1
ATOM 7040 C CA . ASN B 1 117 ? 21.688 -43.062 -1.683 1 91.44 117 ASN B CA 1
ATOM 7041 C C . ASN B 1 117 ? 20.969 -42.719 -0.38 1 91.44 117 ASN B C 1
ATOM 7043 O O . ASN B 1 117 ? 21.609 -42.375 0.619 1 91.44 117 ASN B O 1
ATOM 7047 N N . CYS B 1 118 ? 19.703 -42.75 -0.439 1 91.25 118 CYS B N 1
ATOM 7048 C CA . CYS B 1 118 ? 18.984 -42.406 0.785 1 91.25 118 CYS B CA 1
ATOM 7049 C C . CYS B 1 118 ? 19.188 -43.5 1.84 1 91.25 118 CYS B C 1
ATOM 7051 O O . CYS B 1 118 ? 19.375 -44.656 1.506 1 91.25 118 CYS B O 1
ATOM 7053 N N . ASN B 1 119 ? 19.266 -43.062 3.152 1 91.38 119 ASN B N 1
ATOM 7054 C CA . ASN B 1 119 ? 19.281 -44 4.266 1 91.38 119 ASN B CA 1
ATOM 7055 C C . ASN B 1 119 ? 17.891 -44.594 4.535 1 91.38 119 ASN B C 1
ATOM 7057 O O . ASN B 1 119 ? 17.047 -43.906 5.133 1 91.38 119 ASN B O 1
ATOM 7061 N N . ILE B 1 120 ? 17.734 -45.812 4.266 1 91 120 ILE B N 1
ATOM 7062 C CA . ILE B 1 120 ? 16.438 -46.469 4.312 1 91 120 ILE B CA 1
ATOM 7063 C C . ILE B 1 120 ? 15.914 -46.5 5.75 1 91 120 ILE B C 1
ATOM 7065 O O . ILE B 1 120 ? 14.711 -46.406 5.984 1 91 120 ILE B O 1
ATOM 7069 N N . ASN B 1 121 ? 16.797 -46.594 6.676 1 91.44 121 ASN B N 1
ATOM 7070 C CA . ASN B 1 121 ? 16.406 -46.656 8.078 1 91.44 121 ASN B CA 1
ATOM 7071 C C . ASN B 1 121 ? 15.852 -45.344 8.586 1 91.44 121 ASN B C 1
ATOM 7073 O O . ASN B 1 121 ? 15.07 -45.312 9.539 1 91.44 121 ASN B O 1
ATOM 7077 N N . ASP B 1 122 ? 16.219 -44.344 7.965 1 92.06 122 ASP B N 1
ATOM 7078 C CA . ASP B 1 122 ? 15.797 -43.031 8.391 1 92.06 122 ASP B CA 1
ATOM 7079 C C . ASP B 1 122 ? 14.734 -42.469 7.449 1 92.06 122 ASP B C 1
ATOM 7081 O O . ASP B 1 122 ? 14.133 -41.406 7.734 1 92.06 122 ASP B O 1
ATOM 7085 N N . ALA B 1 123 ? 14.508 -43.125 6.398 1 94.81 123 ALA B N 1
ATOM 7086 C CA . ALA B 1 123 ? 13.586 -42.656 5.371 1 94.81 123 ALA B CA 1
ATOM 7087 C C . ALA B 1 123 ? 12.133 -42.844 5.805 1 94.81 123 ALA B C 1
ATOM 7089 O O . ALA B 1 123 ? 11.805 -43.781 6.52 1 94.81 123 ALA B O 1
ATOM 7090 N N . SER B 1 124 ? 11.258 -41.938 5.457 1 95.75 124 SER B N 1
ATOM 7091 C CA . SER B 1 124 ? 9.82 -42.094 5.625 1 95.75 124 SER B CA 1
ATOM 7092 C C . SER B 1 124 ? 9.289 -43.219 4.727 1 95.75 124 SER B C 1
ATOM 7094 O O . SER B 1 124 ? 9.969 -43.625 3.789 1 95.75 124 SER B O 1
ATOM 7096 N N . GLU B 1 125 ? 8.047 -43.656 5 1 95.56 125 GLU B N 1
ATOM 7097 C CA . GLU B 1 125 ? 7.402 -44.625 4.125 1 95.56 125 GLU B CA 1
ATOM 7098 C C . GLU B 1 125 ? 7.223 -44.062 2.717 1 95.56 125 GLU B C 1
ATOM 7100 O O . GLU B 1 125 ? 7.332 -44.812 1.731 1 95.56 125 GLU B O 1
ATOM 7105 N N . GLY B 1 126 ? 6.949 -42.844 2.703 1 94.75 126 GLY B N 1
ATOM 7106 C CA . GLY B 1 126 ? 6.816 -42.188 1.407 1 94.75 126 GLY B CA 1
ATOM 7107 C C . GLY B 1 126 ? 8.07 -42.281 0.564 1 94.75 126 GLY B C 1
ATOM 7108 O O . GLY B 1 126 ? 8.008 -42.625 -0.62 1 94.75 126 GLY B O 1
ATOM 7109 N N . LEU B 1 127 ? 9.211 -42 1.138 1 95.94 127 LEU B N 1
ATOM 7110 C CA . LEU B 1 127 ? 10.477 -42.031 0.412 1 95.94 127 LEU B CA 1
ATOM 7111 C C . LEU B 1 127 ? 10.82 -43.469 -0.009 1 95.94 127 LEU B C 1
ATOM 7113 O O . LEU B 1 127 ? 11.344 -43.688 -1.105 1 95.94 127 LEU B O 1
ATOM 7117 N N . ILE B 1 128 ? 10.531 -44.375 0.858 1 96.31 128 ILE B N 1
ATOM 7118 C CA . ILE B 1 128 ? 10.773 -45.781 0.532 1 96.31 128 ILE B CA 1
ATOM 7119 C C . ILE B 1 128 ? 9.922 -46.188 -0.673 1 96.31 128 ILE B C 1
ATOM 7121 O O . ILE B 1 128 ? 10.406 -46.844 -1.585 1 96.31 128 ILE B O 1
ATOM 7125 N N . LYS B 1 129 ? 8.719 -45.812 -0.689 1 96.19 129 LYS B N 1
ATOM 7126 C CA . LYS B 1 129 ? 7.828 -46.094 -1.809 1 96.19 129 LYS B CA 1
ATOM 7127 C C . LYS B 1 129 ? 8.312 -45.438 -3.09 1 96.19 129 LYS B C 1
ATOM 7129 O O . LYS B 1 129 ? 8.273 -46.031 -4.164 1 96.19 129 LYS B O 1
ATOM 7134 N N . ALA B 1 130 ? 8.727 -44.219 -2.979 1 95.38 130 ALA B N 1
ATOM 7135 C CA . ALA B 1 130 ? 9.258 -43.5 -4.141 1 95.38 130 ALA B CA 1
ATOM 7136 C C . ALA B 1 130 ? 10.469 -44.219 -4.723 1 95.38 130 ALA B C 1
ATOM 7138 O O . ALA B 1 130 ? 10.609 -44.312 -5.945 1 95.38 130 ALA B O 1
ATOM 7139 N N . LYS B 1 131 ? 11.328 -44.656 -3.859 1 95.69 131 LYS B N 1
ATOM 7140 C CA . LYS B 1 131 ? 12.484 -45.438 -4.301 1 95.69 131 LYS B CA 1
ATOM 7141 C C . LYS B 1 131 ? 12.039 -46.719 -5.023 1 95.69 131 LYS B C 1
ATOM 7143 O O . LYS B 1 131 ? 12.586 -47.062 -6.07 1 95.69 131 LYS B O 1
ATOM 7148 N N . GLN B 1 132 ? 11.055 -47.344 -4.488 1 96.06 132 GLN B N 1
ATOM 7149 C CA . GLN B 1 132 ? 10.531 -48.562 -5.109 1 96.06 132 GLN B CA 1
ATOM 7150 C C . GLN B 1 132 ? 9.938 -48.25 -6.484 1 96.06 132 GLN B C 1
ATOM 7152 O O . GLN B 1 132 ? 10.117 -49.031 -7.426 1 96.06 132 GLN B O 1
ATOM 7157 N N . PHE B 1 133 ? 9.195 -47.219 -6.594 1 96.56 133 PHE B N 1
ATOM 7158 C CA . PHE B 1 133 ? 8.656 -46.812 -7.883 1 96.56 133 PHE B CA 1
ATOM 7159 C C . PHE B 1 133 ? 9.781 -46.562 -8.883 1 96.56 133 PHE B C 1
ATOM 7161 O O . PHE B 1 133 ? 9.711 -47 -10.023 1 96.56 133 PHE B O 1
ATOM 7168 N N . TYR B 1 134 ? 10.797 -45.844 -8.469 1 96 134 TYR B N 1
ATOM 7169 C CA . TYR B 1 134 ? 11.914 -45.562 -9.359 1 96 134 TYR B CA 1
ATOM 7170 C C . TYR B 1 134 ? 12.633 -46.812 -9.781 1 96 134 TYR B C 1
ATOM 7172 O O . TYR B 1 134 ? 12.906 -47.031 -10.969 1 96 134 TYR B O 1
ATOM 7180 N N . ASN B 1 135 ? 12.914 -47.688 -8.82 1 96.06 135 ASN B N 1
ATOM 7181 C CA . ASN B 1 135 ? 13.602 -48.969 -9.102 1 96.06 135 ASN B CA 1
ATOM 7182 C C . ASN B 1 135 ? 12.82 -49.812 -10.086 1 96.06 135 ASN B C 1
ATOM 7184 O O . ASN B 1 135 ? 13.414 -50.438 -10.961 1 96.06 135 ASN B O 1
ATOM 7188 N N . THR B 1 136 ? 11.555 -49.812 -9.914 1 96.38 136 THR B N 1
ATOM 7189 C CA . THR B 1 136 ? 10.719 -50.594 -10.82 1 96.38 136 THR B CA 1
ATOM 7190 C C . THR B 1 136 ? 10.695 -49.969 -12.211 1 96.38 136 THR B C 1
ATOM 7192 O O . THR B 1 136 ? 10.734 -50.688 -13.219 1 96.38 136 THR B O 1
ATOM 7195 N N . CYS B 1 137 ? 10.617 -48.719 -12.25 1 96.5 137 CYS B N 1
ATOM 7196 C CA . CYS B 1 137 ? 10.539 -48 -13.516 1 96.5 137 CYS B CA 1
ATOM 7197 C C . CYS B 1 137 ? 11.805 -48.219 -14.344 1 96.5 137 CYS B C 1
ATOM 7199 O O . CYS B 1 137 ? 11.734 -48.406 -15.562 1 96.5 137 CYS B O 1
ATOM 7201 N N . ILE B 1 138 ? 12.977 -48.25 -13.719 1 95.69 138 ILE B N 1
ATOM 7202 C CA . ILE B 1 138 ? 14.234 -48.312 -14.461 1 95.69 138 ILE B CA 1
ATOM 7203 C C . ILE B 1 138 ? 14.609 -49.75 -14.758 1 95.69 138 ILE B C 1
ATOM 7205 O O . ILE B 1 138 ? 15.641 -50.031 -15.375 1 95.69 138 ILE B O 1
ATOM 7209 N N . ASN B 1 139 ? 13.812 -50.688 -14.297 1 96.12 139 ASN B N 1
ATOM 7210 C CA . ASN B 1 139 ? 14.062 -52.094 -14.562 1 96.12 139 ASN B CA 1
ATOM 7211 C C . ASN B 1 139 ? 13.695 -52.469 -15.992 1 96.12 139 ASN B C 1
ATOM 7213 O O . ASN B 1 139 ? 12.641 -53.062 -16.234 1 96.12 139 ASN B O 1
ATOM 7217 N N . VAL B 1 140 ? 14.562 -52.219 -16.875 1 95.12 140 VAL B N 1
ATOM 7218 C CA . VAL B 1 140 ? 14.344 -52.406 -18.297 1 95.12 140 VAL B CA 1
ATOM 7219 C C . VAL B 1 140 ? 14.117 -53.875 -18.609 1 95.12 140 VAL B C 1
ATOM 7221 O O . VAL B 1 140 ? 13.305 -54.219 -19.469 1 95.12 140 VAL B O 1
ATOM 7224 N N . THR B 1 141 ? 14.828 -54.719 -17.953 1 95.81 141 THR B N 1
ATOM 7225 C CA . THR B 1 141 ? 14.711 -56.156 -18.188 1 95.81 141 THR B CA 1
ATOM 7226 C C . THR B 1 141 ? 13.281 -56.625 -17.922 1 95.81 141 THR B C 1
ATOM 7228 O O . THR B 1 141 ? 12.688 -57.312 -18.766 1 95.81 141 THR B O 1
ATOM 7231 N N . LEU B 1 142 ? 12.773 -56.219 -16.812 1 94.81 142 LEU B N 1
ATOM 7232 C CA . LEU B 1 142 ? 11.406 -56.594 -16.469 1 94.81 142 LEU B CA 1
ATOM 7233 C C . LEU B 1 142 ? 10.414 -56.031 -17.484 1 94.81 142 LEU B C 1
ATOM 7235 O O . LEU B 1 142 ? 9.461 -56.719 -17.875 1 94.81 142 LEU B O 1
ATOM 7239 N N . THR B 1 143 ? 10.594 -54.844 -17.922 1 96.38 143 THR B N 1
ATOM 7240 C CA . THR B 1 143 ? 9.703 -54.188 -18.859 1 96.38 143 THR B CA 1
ATOM 7241 C C . THR B 1 143 ? 9.711 -54.875 -20.219 1 96.38 143 THR B C 1
ATOM 7243 O O . THR B 1 143 ? 8.664 -55.062 -20.828 1 96.38 143 THR B O 1
ATOM 7246 N N . GLU B 1 144 ? 10.914 -55.25 -20.688 1 96.62 144 GLU B N 1
ATOM 7247 C CA . GLU B 1 144 ? 11.039 -55.938 -21.984 1 96.62 144 GLU B CA 1
ATOM 7248 C C . GLU B 1 144 ? 10.461 -57.344 -21.953 1 96.62 144 GLU B C 1
ATOM 7250 O O . GLU B 1 144 ? 9.93 -57.812 -22.953 1 96.62 144 GLU B O 1
ATOM 7255 N N . GLU B 1 145 ? 10.57 -57.938 -20.797 1 95.5 145 GLU B N 1
ATOM 7256 C CA . GLU B 1 145 ? 9.992 -59.25 -20.625 1 95.5 145 GLU B CA 1
ATOM 7257 C C . GLU B 1 145 ? 8.469 -59.219 -20.609 1 95.5 145 GLU B C 1
ATOM 7259 O O . GLU B 1 145 ? 7.805 -60.094 -21.172 1 95.5 145 GLU B O 1
ATOM 7264 N N . ASN B 1 146 ? 7.918 -58.219 -20.016 1 94.81 146 ASN B N 1
ATOM 7265 C CA . ASN B 1 146 ? 6.477 -58.094 -19.844 1 94.81 146 ASN B CA 1
ATOM 7266 C C . ASN B 1 146 ? 5.801 -57.656 -21.156 1 94.81 146 ASN B C 1
ATOM 7268 O O . ASN B 1 146 ? 4.645 -58 -21.391 1 94.81 146 ASN B O 1
ATOM 7272 N N . LYS B 1 147 ? 6.539 -56.812 -22.016 1 95.69 147 LYS B N 1
ATOM 7273 C CA . LYS B 1 147 ? 5.965 -56.312 -23.25 1 95.69 147 LYS B CA 1
ATOM 7274 C C . LYS B 1 147 ? 4.578 -55.719 -23 1 95.69 147 LYS B C 1
ATOM 7276 O O . LYS B 1 147 ? 4.43 -54.75 -22.25 1 95.69 147 LYS B O 1
ATOM 7281 N N . GLY B 1 148 ? 3.512 -56.406 -23.578 1 96.88 148 GLY B N 1
ATOM 7282 C CA . GLY B 1 148 ? 2.133 -56 -23.375 1 96.88 148 GLY B CA 1
ATOM 7283 C C . GLY B 1 148 ? 1.318 -57.031 -22.609 1 96.88 148 GLY B C 1
ATOM 7284 O O . GLY B 1 148 ? 0.102 -56.875 -22.469 1 96.88 148 GLY B O 1
ATOM 7285 N N . ILE B 1 149 ? 2.012 -57.906 -21.969 1 97.06 149 ILE B N 1
ATOM 7286 C CA . ILE B 1 149 ? 1.356 -59.094 -21.391 1 97.06 149 ILE B CA 1
ATOM 7287 C C . ILE B 1 149 ? 0.55 -58.688 -20.156 1 97.06 149 ILE B C 1
ATOM 7289 O O . ILE B 1 149 ? -0.614 -59.062 -20.016 1 97.06 149 ILE B O 1
ATOM 7293 N N . VAL B 1 150 ? 1.189 -57.906 -19.281 1 96.25 150 VAL B N 1
ATOM 7294 C CA . VAL B 1 150 ? 0.561 -57.531 -18.016 1 96.25 150 VAL B CA 1
ATOM 7295 C C . VAL B 1 150 ? -0.665 -56.656 -18.297 1 96.25 150 VAL B C 1
ATOM 7297 O O . VAL B 1 150 ? -1.739 -56.906 -17.734 1 96.25 150 VAL B O 1
ATOM 7300 N N . LEU B 1 151 ? -0.526 -55.656 -19.188 1 97.5 151 LEU B N 1
ATOM 7301 C CA . LEU B 1 151 ? -1.653 -54.812 -19.547 1 97.5 151 LEU B CA 1
ATOM 7302 C C . LEU B 1 151 ? -2.732 -55.625 -20.266 1 97.5 151 LEU B C 1
ATOM 7304 O O . LEU B 1 151 ? -3.924 -55.438 -20 1 97.5 151 LEU B O 1
ATOM 7308 N N . GLY B 1 152 ? -2.295 -56.406 -21.219 1 96.94 152 GLY B N 1
ATOM 7309 C CA . GLY B 1 152 ? -3.238 -57.281 -21.922 1 96.94 152 GLY B CA 1
ATOM 7310 C C . GLY B 1 152 ? -4.051 -58.156 -20.984 1 96.94 152 GLY B C 1
ATOM 7311 O O . GLY B 1 152 ? -5.262 -58.281 -21.156 1 96.94 152 GLY B O 1
ATOM 7312 N N . LYS B 1 153 ? -3.416 -58.75 -20.016 1 96.44 153 LYS B N 1
ATOM 7313 C CA . LYS B 1 153 ? -4.094 -59.594 -19.047 1 96.44 153 LYS B CA 1
ATOM 7314 C C . LYS B 1 153 ? -5.117 -58.812 -18.234 1 96.44 153 LYS B C 1
ATOM 7316 O O . LYS B 1 153 ? -6.234 -59.281 -18 1 96.44 153 LYS B O 1
ATOM 7321 N N . LEU B 1 154 ? -4.738 -57.656 -17.734 1 97.38 154 LEU B N 1
ATOM 7322 C CA . LEU B 1 154 ? -5.66 -56.812 -17 1 97.38 154 LEU B CA 1
ATOM 7323 C C . LEU B 1 154 ? -6.906 -56.5 -17.828 1 97.38 154 LEU B C 1
ATOM 7325 O O . LEU B 1 154 ? -8.031 -56.625 -17.328 1 97.38 154 LEU B O 1
ATOM 7329 N N . LEU B 1 155 ? -6.676 -56.156 -19.141 1 97.62 155 LEU B N 1
ATOM 7330 C CA . LEU B 1 155 ? -7.777 -55.75 -20 1 97.62 155 LEU B CA 1
ATOM 7331 C C . LEU B 1 155 ? -8.656 -56.938 -20.359 1 97.62 155 LEU B C 1
ATOM 7333 O O . LEU B 1 155 ? -9.883 -56.844 -20.266 1 97.62 155 LEU B O 1
ATOM 7337 N N . HIS B 1 156 ? -8.102 -58.031 -20.688 1 95.56 156 HIS B N 1
ATOM 7338 C CA . HIS B 1 156 ? -8.828 -59.156 -21.219 1 95.56 156 HIS B CA 1
ATOM 7339 C C . HIS B 1 156 ? -9.516 -59.938 -20.109 1 95.56 156 HIS B C 1
ATOM 7341 O O . HIS B 1 156 ? -10.648 -60.406 -20.266 1 95.56 156 HIS B O 1
ATOM 7347 N N . THR B 1 157 ? -8.852 -60.062 -18.938 1 95.56 157 THR B N 1
ATOM 7348 C CA . THR B 1 157 ? -9.375 -60.938 -17.875 1 95.56 157 THR B CA 1
ATOM 7349 C C . THR B 1 157 ? -9.984 -60.094 -16.75 1 95.56 157 THR B C 1
ATOM 7351 O O . THR B 1 157 ? -10.758 -60.594 -15.938 1 95.56 157 THR B O 1
ATOM 7354 N N . GLY B 1 158 ? -9.609 -58.875 -16.688 1 95.94 158 GLY B N 1
ATOM 7355 C CA . GLY B 1 158 ? -10.039 -58.031 -15.609 1 95.94 158 GLY B CA 1
ATOM 7356 C C . GLY B 1 158 ? -9.227 -58.219 -14.336 1 95.94 158 GLY B C 1
ATOM 7357 O O . GLY B 1 158 ? -9.492 -57.562 -13.32 1 95.94 158 GLY B O 1
ATOM 7358 N N . ARG B 1 159 ? -8.203 -59.031 -14.344 1 95.5 159 ARG B N 1
ATOM 7359 C CA . ARG B 1 159 ? -7.426 -59.344 -13.156 1 95.5 159 ARG B CA 1
ATOM 7360 C C . ARG B 1 159 ? -6.098 -58.594 -13.148 1 95.5 159 ARG B C 1
ATOM 7362 O O . ARG B 1 159 ? -5.355 -58.625 -14.133 1 95.5 159 ARG B O 1
ATOM 7369 N N . PRO B 1 160 ? -5.824 -57.969 -12.039 1 95.94 160 PRO B N 1
ATOM 7370 C CA . PRO B 1 160 ? -4.562 -57.25 -11.953 1 95.94 160 PRO B CA 1
ATOM 7371 C C . PRO B 1 160 ? -3.373 -58.156 -11.641 1 95.94 160 PRO B C 1
ATOM 7373 O O . PRO B 1 160 ? -3.557 -59.312 -11.297 1 95.94 160 PRO B O 1
ATOM 7376 N N . GLU B 1 161 ? -2.246 -57.562 -11.844 1 95 161 GLU B N 1
ATOM 7377 C CA . GLU B 1 161 ? -0.996 -58.281 -11.57 1 95 161 GLU B CA 1
ATOM 7378 C C . GLU B 1 161 ? -0.842 -58.562 -10.086 1 95 161 GLU B C 1
ATOM 7380 O O . GLU B 1 161 ? -0.247 -59.562 -9.711 1 95 161 GLU B O 1
ATOM 7385 N N . ASN B 1 162 ? -1.254 -57.688 -9.234 1 95.31 162 ASN B N 1
ATOM 7386 C CA . ASN B 1 162 ? -1.281 -57.781 -7.781 1 95.31 162 ASN B CA 1
ATOM 7387 C C . ASN B 1 162 ? -2.707 -57.719 -7.242 1 95.31 162 ASN B C 1
ATOM 7389 O O . ASN B 1 162 ? -3.477 -56.812 -7.617 1 95.31 162 ASN B O 1
ATOM 7393 N N . ASP B 1 163 ? -3 -58.562 -6.312 1 94 163 ASP B N 1
ATOM 7394 C CA . ASP B 1 163 ? -4.371 -58.75 -5.844 1 94 163 ASP B CA 1
ATOM 7395 C C . ASP B 1 163 ? -4.875 -57.5 -5.117 1 94 163 ASP B C 1
ATOM 7397 O O . ASP B 1 163 ? -6.082 -57.312 -4.98 1 94 163 ASP B O 1
ATOM 7401 N N . LYS B 1 164 ? -4.004 -56.719 -4.637 1 95.31 164 LYS B N 1
ATOM 7402 C CA . LYS B 1 164 ? -4.398 -55.5 -3.902 1 95.31 164 LYS B CA 1
ATOM 7403 C C . LYS B 1 164 ? -4.648 -54.344 -4.848 1 95.31 164 LYS B C 1
ATOM 7405 O O . LYS B 1 164 ? -5.16 -53.312 -4.438 1 95.31 164 LYS B O 1
ATOM 7410 N N . PHE B 1 165 ? -4.246 -54.531 -6.168 1 97.12 165 PHE B N 1
ATOM 7411 C CA . PHE B 1 165 ? -4.453 -53.469 -7.16 1 97.12 165 PHE B CA 1
ATOM 7412 C C . PHE B 1 165 ? -5.887 -53.5 -7.672 1 97.12 165 PHE B C 1
ATOM 7414 O O . PHE B 1 165 ? -6.625 -54.469 -7.43 1 97.12 165 PHE B O 1
ATOM 7421 N N . ASN B 1 166 ? -6.254 -52.469 -8.297 1 95.5 166 ASN B N 1
ATOM 7422 C CA . ASN B 1 166 ? -7.602 -52.344 -8.852 1 95.5 166 ASN B CA 1
ATOM 7423 C C . ASN B 1 166 ? -7.793 -53.281 -10.039 1 95.5 166 ASN B C 1
ATOM 7425 O O . ASN B 1 166 ? -6.84 -53.594 -10.758 1 95.5 166 ASN B O 1
ATOM 7429 N N . LYS B 1 167 ? -9.047 -53.719 -10.227 1 96.88 167 LYS B N 1
ATOM 7430 C CA . LYS B 1 167 ? -9.398 -54.688 -11.273 1 96.88 167 LYS B CA 1
ATOM 7431 C C . LYS B 1 167 ? -10.656 -54.219 -12.023 1 96.88 167 LYS B C 1
ATOM 7433 O O . LYS B 1 167 ? -11.281 -53.219 -11.664 1 96.88 167 LYS B O 1
ATOM 7438 N N . PHE B 1 168 ? -10.883 -54.875 -13.188 1 96.75 168 PHE B N 1
ATOM 7439 C CA . PHE B 1 168 ? -12.141 -54.656 -13.891 1 96.75 168 PHE B CA 1
ATOM 7440 C C . PHE B 1 168 ? -13.211 -55.625 -13.383 1 96.75 168 PHE B C 1
ATOM 7442 O O . PHE B 1 168 ? -13.227 -56.812 -13.766 1 96.75 168 PHE B O 1
ATOM 7449 N N . LEU B 1 169 ? -14.219 -55.094 -12.617 1 92.94 169 LEU B N 1
ATOM 7450 C CA . LEU B 1 169 ? -15.172 -55.938 -11.891 1 92.94 169 LEU B CA 1
ATOM 7451 C C . LEU B 1 169 ? -16.391 -56.25 -12.75 1 92.94 169 LEU B C 1
ATOM 7453 O O . LEU B 1 169 ? -17.125 -57.188 -12.453 1 92.94 169 LEU B O 1
ATOM 7457 N N . TYR B 1 170 ? -16.578 -55.594 -13.867 1 91.81 170 TYR B N 1
ATOM 7458 C CA . TYR B 1 170 ? -17.859 -55.688 -14.57 1 91.81 170 TYR B CA 1
ATOM 7459 C C . TYR B 1 170 ? -17.656 -56.156 -16 1 91.81 170 TYR B C 1
ATOM 7461 O O . TYR B 1 170 ? -18.438 -55.812 -16.891 1 91.81 170 TYR B O 1
ATOM 7469 N N . ASN B 1 171 ? -16.562 -56.812 -16.281 1 92.69 171 ASN B N 1
ATOM 7470 C CA . ASN B 1 171 ? -16.188 -57.25 -17.625 1 92.69 171 ASN B CA 1
ATOM 7471 C C . ASN B 1 171 ? -16.062 -56.062 -18.578 1 92.69 171 ASN B C 1
ATOM 7473 O O . ASN B 1 171 ? -16.484 -56.156 -19.734 1 92.69 171 ASN B O 1
ATOM 7477 N N . ASN B 1 172 ? -15.695 -55.031 -18 1 95.5 172 ASN B N 1
ATOM 7478 C CA . ASN B 1 172 ? -15.68 -53.781 -18.734 1 95.5 172 ASN B CA 1
ATOM 7479 C C . ASN B 1 172 ? -14.258 -53.375 -19.141 1 95.5 172 ASN B C 1
ATOM 7481 O O . ASN B 1 172 ? -14 -52.219 -19.484 1 95.5 172 ASN B O 1
ATOM 7485 N N . GLY B 1 173 ? -13.242 -54.312 -19.094 1 97.06 173 GLY B N 1
ATOM 7486 C CA . GLY B 1 173 ? -11.859 -54 -19.406 1 97.06 173 GLY B CA 1
ATOM 7487 C C . GLY B 1 173 ? -11.461 -54.406 -20.812 1 97.06 173 GLY B C 1
ATOM 7488 O O . GLY B 1 173 ? -10.445 -53.938 -21.328 1 97.06 173 GLY B O 1
ATOM 7489 N N . LYS B 1 174 ? -12.25 -55.188 -21.469 1 96.88 174 LYS B N 1
ATOM 7490 C CA . LYS B 1 174 ? -11.898 -55.75 -22.781 1 96.88 174 LYS B CA 1
ATOM 7491 C C . LYS B 1 174 ? -11.875 -54.625 -23.844 1 96.88 174 LYS B C 1
ATOM 7493 O O . LYS B 1 174 ? -12.711 -53.719 -23.812 1 96.88 174 LYS B O 1
ATOM 7498 N N . TRP B 1 175 ? -10.914 -54.781 -24.703 1 97.75 175 TRP B N 1
ATOM 7499 C CA . TRP B 1 175 ? -10.805 -53.906 -25.859 1 97.75 175 TRP B CA 1
ATOM 7500 C C . TRP B 1 175 ? -11.406 -54.562 -27.094 1 97.75 175 TRP B C 1
ATOM 7502 O O . TRP B 1 175 ? -10.75 -55.375 -27.75 1 97.75 175 TRP B O 1
ATOM 7512 N N . PRO B 1 176 ? -12.617 -54.094 -27.484 1 96.62 176 PRO B N 1
ATOM 7513 C CA . PRO B 1 176 ? -13.32 -54.781 -28.562 1 96.62 176 PRO B CA 1
ATOM 7514 C C . PRO B 1 176 ? -12.5 -54.844 -29.859 1 96.62 176 PRO B C 1
ATOM 7516 O O . PRO B 1 176 ? -12.648 -55.781 -30.641 1 96.62 176 PRO B O 1
ATOM 7519 N N . LEU B 1 177 ? -11.68 -53.969 -30.047 1 96.56 177 LEU B N 1
ATOM 7520 C CA . LEU B 1 177 ? -10.891 -53.844 -31.266 1 96.56 177 LEU B CA 1
ATOM 7521 C C . LEU B 1 177 ? -10.039 -55.094 -31.453 1 96.56 177 LEU B C 1
ATOM 7523 O O . LEU B 1 177 ? -9.781 -55.531 -32.594 1 96.56 177 LEU B O 1
ATOM 7527 N N . ILE B 1 178 ? -9.602 -55.781 -30.375 1 96.69 178 ILE B N 1
ATOM 7528 C CA . ILE B 1 178 ? -8.688 -56.906 -30.531 1 96.69 178 ILE B CA 1
ATOM 7529 C C . ILE B 1 178 ? -9.258 -58.125 -29.828 1 96.69 178 ILE B C 1
ATOM 7531 O O . ILE B 1 178 ? -8.75 -59.219 -30 1 96.69 178 ILE B O 1
ATOM 7535 N N . ASP B 1 179 ? -10.219 -57.969 -29 1 95.44 179 ASP B N 1
ATOM 7536 C CA . ASP B 1 179 ? -10.766 -59.062 -28.203 1 95.44 179 ASP B CA 1
ATOM 7537 C C . ASP B 1 179 ? -12.133 -59.5 -28.719 1 95.44 179 ASP B C 1
ATOM 7539 O O . ASP B 1 179 ? -13.164 -58.938 -28.328 1 95.44 179 ASP B O 1
ATOM 7543 N N . SER B 1 180 ? -12.203 -60.5 -29.438 1 92.06 180 SER B N 1
ATOM 7544 C CA . SER B 1 180 ? -13.414 -60.969 -30.109 1 92.06 180 SER B CA 1
ATOM 7545 C C . SER B 1 180 ? -14.406 -61.531 -29.109 1 92.06 180 SER B C 1
ATOM 7547 O O . SER B 1 180 ? -15.578 -61.75 -29.438 1 92.06 180 SER B O 1
ATOM 7549 N N . SER B 1 181 ? -14.008 -61.781 -27.906 1 92.38 181 SER B N 1
ATOM 7550 C CA . SER B 1 181 ? -14.906 -62.312 -26.875 1 92.38 181 SER B CA 1
ATOM 7551 C C . SER B 1 181 ? -15.734 -61.188 -26.25 1 92.38 181 SER B C 1
ATOM 7553 O O . SER B 1 181 ? -16.656 -61.469 -25.469 1 92.38 181 SER B O 1
ATOM 7555 N N . TRP B 1 182 ? -15.398 -60 -26.547 1 93.31 182 TRP B N 1
ATOM 7556 C CA . TRP B 1 182 ? -16.188 -58.875 -26.047 1 93.31 182 TRP B CA 1
ATOM 7557 C C . TRP B 1 182 ? -17.625 -58.969 -26.547 1 93.31 182 TRP B C 1
ATOM 7559 O O . TRP B 1 182 ? -17.875 -59.25 -27.719 1 93.31 182 TRP B O 1
ATOM 7569 N N . ASN B 1 183 ? -18.547 -58.75 -25.656 1 92.75 183 ASN B N 1
ATOM 7570 C CA . ASN B 1 183 ? -19.984 -58.688 -25.938 1 92.75 183 ASN B CA 1
ATOM 7571 C C . ASN B 1 183 ? -20.703 -57.719 -25.016 1 92.75 183 ASN B C 1
ATOM 7573 O O . ASN B 1 183 ? -20.516 -57.75 -23.797 1 92.75 183 ASN B O 1
ATOM 7577 N N . LEU B 1 184 ? -21.484 -56.906 -25.672 1 90.62 184 LEU B N 1
ATOM 7578 C CA . LEU B 1 184 ? -22.188 -55.875 -24.922 1 90.62 184 LEU B CA 1
ATOM 7579 C C . LEU B 1 184 ? -23.062 -56.5 -23.828 1 90.62 184 LEU B C 1
ATOM 7581 O O . LEU B 1 184 ? -23.219 -55.938 -22.75 1 90.62 184 LEU B O 1
ATOM 7585 N N . SER B 1 185 ? -23.578 -57.594 -24.047 1 89.69 185 SER B N 1
ATOM 7586 C CA . SER B 1 185 ? -24.5 -58.25 -23.125 1 89.69 185 SER B CA 1
ATOM 7587 C C . SER B 1 185 ? -23.797 -58.656 -21.844 1 89.69 185 SER B C 1
ATOM 7589 O O . SER B 1 185 ? -24.438 -58.875 -20.812 1 89.69 185 SER B O 1
ATOM 7591 N N . ASN B 1 186 ? -22.516 -58.688 -21.906 1 88.75 186 ASN B N 1
ATOM 7592 C CA . ASN B 1 186 ? -21.75 -59.156 -20.75 1 88.75 186 ASN B CA 1
ATOM 7593 C C . ASN B 1 186 ? -21.297 -57.969 -19.906 1 88.75 186 ASN B C 1
ATOM 7595 O O . ASN B 1 186 ? -20.734 -58.156 -18.828 1 88.75 186 ASN B O 1
ATOM 7599 N N . ILE B 1 187 ? -21.562 -56.812 -20.406 1 85.75 187 ILE B N 1
ATOM 7600 C CA . ILE B 1 187 ? -21.141 -55.594 -19.688 1 85.75 187 ILE B CA 1
ATOM 7601 C C . ILE B 1 187 ? -22.25 -55.156 -18.734 1 85.75 187 ILE B C 1
ATOM 7603 O O . ILE B 1 187 ? -23.375 -54.875 -19.156 1 85.75 187 ILE B O 1
ATOM 7607 N N . ASN B 1 188 ? -21.938 -55.094 -17.469 1 86.31 188 ASN B N 1
ATOM 7608 C CA . ASN B 1 188 ? -22.922 -54.875 -16.422 1 86.31 188 ASN B CA 1
ATOM 7609 C C . ASN B 1 188 ? -22.859 -53.438 -15.883 1 86.31 188 ASN B C 1
ATOM 7611 O O . ASN B 1 188 ? -23.031 -53.219 -14.68 1 86.31 188 ASN B O 1
ATOM 7615 N N . ILE B 1 189 ? -22.453 -52.5 -16.656 1 92.69 189 ILE B N 1
ATOM 7616 C CA . ILE B 1 189 ? -22.422 -51.094 -16.203 1 92.69 189 ILE B CA 1
ATOM 7617 C C . ILE B 1 189 ? -22.828 -50.188 -17.359 1 92.69 189 ILE B C 1
ATOM 7619 O O . ILE B 1 189 ? -22.688 -50.531 -18.531 1 92.69 189 ILE B O 1
ATOM 7623 N N . SER B 1 190 ? -23.344 -49 -17.031 1 95.31 190 SER B N 1
ATOM 7624 C CA . SER B 1 190 ? -23.672 -48 -18.031 1 95.31 190 SER B CA 1
ATOM 7625 C C . SER B 1 190 ? -22.422 -47.344 -18.594 1 95.31 190 SER B C 1
ATOM 7627 O O . SER B 1 190 ? -21.328 -47.5 -18.047 1 95.31 190 SER B O 1
ATOM 7629 N N . ILE B 1 191 ? -22.547 -46.719 -19.734 1 96.38 191 ILE B N 1
ATOM 7630 C CA . ILE B 1 191 ? -21.422 -46.031 -20.328 1 96.38 191 ILE B CA 1
ATOM 7631 C C . ILE B 1 191 ? -20.922 -44.906 -19.391 1 96.38 191 ILE B C 1
ATOM 7633 O O . ILE B 1 191 ? -19.719 -44.688 -19.266 1 96.38 191 ILE B O 1
ATOM 7637 N N . GLU B 1 192 ? -21.875 -44.25 -18.703 1 97.31 192 GLU B N 1
ATOM 7638 C CA . GLU B 1 192 ? -21.516 -43.219 -17.75 1 97.31 192 GLU B CA 1
ATOM 7639 C C . GLU B 1 192 ? -20.766 -43.781 -16.547 1 97.31 192 GLU B C 1
ATOM 7641 O O . GLU B 1 192 ? -19.797 -43.188 -16.062 1 97.31 192 GLU B O 1
ATOM 7646 N N . SER B 1 193 ? -21.156 -44.969 -16.141 1 97.19 193 SER B N 1
ATOM 7647 C CA . SER B 1 193 ? -20.438 -45.656 -15.07 1 97.19 193 SER B CA 1
ATOM 7648 C C . SER B 1 193 ? -19.031 -46.031 -15.516 1 97.19 193 SER B C 1
ATOM 7650 O O . SER B 1 193 ? -18.078 -45.969 -14.727 1 97.19 193 SER B O 1
ATOM 7652 N N . GLN B 1 194 ? -18.906 -46.406 -16.719 1 97.44 194 GLN B N 1
ATOM 7653 C CA . GLN B 1 194 ? -17.609 -46.781 -17.25 1 97.44 194 GLN B CA 1
ATOM 7654 C C . GLN B 1 194 ? -16.656 -45.594 -17.25 1 97.44 194 GLN B C 1
ATOM 7656 O O . GLN B 1 194 ? -15.469 -45.719 -16.938 1 97.44 194 GLN B O 1
ATOM 7661 N N . ILE B 1 195 ? -17.172 -44.438 -17.609 1 98.19 195 ILE B N 1
ATOM 7662 C CA . ILE B 1 195 ? -16.391 -43.219 -17.594 1 98.19 195 ILE B CA 1
ATOM 7663 C C . ILE B 1 195 ? -15.883 -42.938 -16.172 1 98.19 195 ILE B C 1
ATOM 7665 O O . ILE B 1 195 ? -14.688 -42.719 -15.977 1 98.19 195 ILE B O 1
ATOM 7669 N N . GLY B 1 196 ? -16.766 -42.969 -15.172 1 98.19 196 GLY B N 1
ATOM 7670 C CA . GLY B 1 196 ? -16.391 -42.75 -13.781 1 98.19 196 GLY B CA 1
ATOM 7671 C C . GLY B 1 196 ? -15.438 -43.812 -13.25 1 98.19 196 GLY B C 1
ATOM 7672 O O . GLY B 1 196 ? -14.5 -43.5 -12.516 1 98.19 196 GLY B O 1
ATOM 7673 N N . TYR B 1 197 ? -15.68 -45.062 -13.688 1 97.88 197 TYR B N 1
ATOM 7674 C CA . TYR B 1 197 ? -14.906 -46.219 -13.219 1 97.88 197 TYR B CA 1
ATOM 7675 C C . TYR B 1 197 ? -13.453 -46.094 -13.664 1 97.88 197 TYR B C 1
ATOM 7677 O O . TYR B 1 197 ? -12.531 -46.281 -12.867 1 97.88 197 TYR B O 1
ATOM 7685 N N . LEU B 1 198 ? -13.227 -45.781 -14.906 1 98.38 198 LEU B N 1
ATOM 7686 C CA . LEU B 1 198 ? -11.875 -45.688 -15.43 1 98.38 198 LEU B CA 1
ATOM 7687 C C . LEU B 1 198 ? -11.102 -44.562 -14.734 1 98.38 198 LEU B C 1
ATOM 7689 O O . LEU B 1 198 ? -9.898 -44.688 -14.492 1 98.38 198 LEU B O 1
ATOM 7693 N N . LYS B 1 199 ? -11.836 -43.531 -14.422 1 98.06 199 LYS B N 1
ATOM 7694 C CA . LYS B 1 199 ? -11.195 -42.438 -13.703 1 98.06 199 LYS B CA 1
ATOM 7695 C C . LYS B 1 199 ? -10.836 -42.844 -12.281 1 98.06 199 LYS B C 1
ATOM 7697 O O . LYS B 1 199 ? -9.688 -42.688 -11.852 1 98.06 199 LYS B O 1
ATOM 7702 N N . LYS B 1 200 ? -11.727 -43.344 -11.539 1 97.75 200 LYS B N 1
ATOM 7703 C CA . LYS B 1 200 ? -11.492 -43.656 -10.133 1 97.75 200 LYS B CA 1
ATOM 7704 C C . LYS B 1 200 ? -10.516 -44.812 -9.984 1 97.75 200 LYS B C 1
ATOM 7706 O O . LYS B 1 200 ? -9.57 -44.75 -9.188 1 97.75 200 LYS B O 1
ATOM 7711 N N . GLU B 1 201 ? -10.656 -45.812 -10.773 1 97.62 201 GLU B N 1
ATOM 7712 C CA . GLU B 1 201 ? -9.938 -47.062 -10.531 1 97.62 201 GLU B CA 1
ATOM 7713 C C . GLU B 1 201 ? -8.578 -47.062 -11.219 1 97.62 201 GLU B C 1
ATOM 7715 O O . GLU B 1 201 ? -7.676 -47.812 -10.836 1 97.62 201 GLU B O 1
ATOM 7720 N N . PHE B 1 202 ? -8.422 -46.188 -12.289 1 97.69 202 PHE B N 1
ATOM 7721 C CA . PHE B 1 202 ? -7.168 -46.281 -13.031 1 97.69 202 PHE B CA 1
ATOM 7722 C C . PHE B 1 202 ? -6.633 -44.875 -13.344 1 97.69 202 PHE B C 1
ATOM 7724 O O . PHE B 1 202 ? -5.566 -44.75 -13.938 1 97.69 202 PHE B O 1
ATOM 7731 N N . GLY B 1 203 ? -7.328 -43.844 -12.93 1 96.5 203 GLY B N 1
ATOM 7732 C CA . GLY B 1 203 ? -6.891 -42.469 -13.133 1 96.5 203 GLY B CA 1
ATOM 7733 C C . GLY B 1 203 ? -6.934 -42.062 -14.594 1 96.5 203 GLY B C 1
ATOM 7734 O O . GLY B 1 203 ? -6.09 -41.281 -15.039 1 96.5 203 GLY B O 1
ATOM 7735 N N . ILE B 1 204 ? -7.883 -42.562 -15.391 1 96.81 204 ILE B N 1
ATOM 7736 C CA . ILE B 1 204 ? -7.934 -42.312 -16.828 1 96.81 204 ILE B CA 1
ATOM 7737 C C . ILE B 1 204 ? -9.102 -41.375 -17.141 1 96.81 204 ILE B C 1
ATOM 7739 O O . ILE B 1 204 ? -10.258 -41.688 -16.859 1 96.81 204 ILE B O 1
ATOM 7743 N N . ASP B 1 205 ? -8.766 -40.25 -17.75 1 95.25 205 ASP B N 1
ATOM 7744 C CA . ASP B 1 205 ? -9.789 -39.344 -18.25 1 95.25 205 ASP B CA 1
ATOM 7745 C C . ASP B 1 205 ? -10.211 -39.719 -19.672 1 95.25 205 ASP B C 1
ATOM 7747 O O . ASP B 1 205 ? -9.367 -40.062 -20.5 1 95.25 205 ASP B O 1
ATOM 7751 N N . THR B 1 206 ? -11.461 -39.625 -19.875 1 97.38 206 THR B N 1
ATOM 7752 C CA . THR B 1 206 ? -11.922 -40.031 -21.188 1 97.38 206 THR B CA 1
ATOM 7753 C C . THR B 1 206 ? -12.773 -38.938 -21.828 1 97.38 206 THR B C 1
ATOM 7755 O O . THR B 1 206 ? -12.305 -38.188 -22.688 1 97.38 206 THR B O 1
ATOM 7758 N N . PHE B 1 207 ? -13.922 -38.562 -21.219 1 97.94 207 PHE B N 1
ATOM 7759 C CA . PHE B 1 207 ? -14.82 -37.594 -21.828 1 97.94 207 PHE B CA 1
ATOM 7760 C C . PHE B 1 207 ? -14.906 -36.344 -20.969 1 97.94 207 PHE B C 1
ATOM 7762 O O . PHE B 1 207 ? -15.18 -35.25 -21.484 1 97.94 207 PHE B O 1
ATOM 7769 N N . ILE B 1 208 ? -14.742 -36.5 -19.688 1 97.12 208 ILE B N 1
ATOM 7770 C CA . ILE B 1 208 ? -14.859 -35.406 -18.734 1 97.12 208 ILE B CA 1
ATOM 7771 C C . ILE B 1 208 ? -13.648 -35.406 -17.812 1 97.12 208 ILE B C 1
ATOM 7773 O O . ILE B 1 208 ? -13.266 -36.438 -17.25 1 97.12 208 ILE B O 1
ATOM 7777 N N . TYR B 1 209 ? -13 -34.281 -17.734 1 95.75 209 TYR B N 1
ATOM 7778 C CA . TYR B 1 209 ? -11.93 -34.125 -16.75 1 95.75 209 TYR B CA 1
ATOM 7779 C C . TYR B 1 209 ? -12.5 -33.719 -15.398 1 95.75 209 TYR B C 1
ATOM 7781 O O . TYR B 1 209 ? -13.328 -32.812 -15.305 1 95.75 209 TYR B O 1
ATOM 7789 N N . THR B 1 210 ? -12.164 -34.438 -14.359 1 96.31 210 THR B N 1
ATOM 7790 C CA . THR B 1 210 ? -12.656 -34.156 -13.016 1 96.31 210 THR B CA 1
ATOM 7791 C C . THR B 1 210 ? -11.5 -33.906 -12.055 1 96.31 210 THR B C 1
ATOM 7793 O O . THR B 1 210 ? -10.461 -34.531 -12.148 1 96.31 210 THR B O 1
ATOM 7796 N N . TYR B 1 211 ? -11.656 -32.969 -11.227 1 94.38 211 TYR B N 1
ATOM 7797 C CA . TYR B 1 211 ? -10.617 -32.562 -10.281 1 94.38 211 TYR B CA 1
ATOM 7798 C C . TYR B 1 211 ? -11.211 -31.828 -9.094 1 94.38 211 TYR B C 1
ATOM 7800 O O . TYR B 1 211 ? -12.125 -31 -9.258 1 94.38 211 TYR B O 1
ATOM 7808 N N . ALA B 1 212 ? -10.828 -32.188 -7.871 1 92.81 212 ALA B N 1
ATOM 7809 C CA . ALA B 1 212 ? -11.203 -31.406 -6.691 1 92.81 212 ALA B CA 1
ATOM 7810 C C . ALA B 1 212 ? -10.367 -30.125 -6.586 1 92.81 212 ALA B C 1
ATOM 7812 O O . ALA B 1 212 ? -9.133 -30.188 -6.613 1 92.81 212 ALA B O 1
ATOM 7813 N N . MET B 1 213 ? -10.93 -29.016 -6.5 1 89.06 213 MET B N 1
ATOM 7814 C CA . MET B 1 213 ? -10.219 -27.734 -6.434 1 89.06 213 MET B CA 1
ATOM 7815 C C . MET B 1 213 ? -10.992 -26.719 -5.598 1 89.06 213 MET B C 1
ATOM 7817 O O . MET B 1 213 ? -12.18 -26.922 -5.32 1 89.06 213 MET B O 1
ATOM 7821 N N . GLY B 1 214 ? -10.312 -25.688 -5.211 1 85.81 214 GLY B N 1
ATOM 7822 C CA . GLY B 1 214 ? -10.977 -24.594 -4.508 1 85.81 214 GLY B CA 1
ATOM 7823 C C . GLY B 1 214 ? -12.055 -23.922 -5.332 1 85.81 214 GLY B C 1
ATOM 7824 O O . GLY B 1 214 ? -11.883 -23.719 -6.539 1 85.81 214 GLY B O 1
ATOM 7825 N N . TYR B 1 215 ? -13.188 -23.5 -4.641 1 87.88 215 TYR B N 1
ATOM 7826 C CA . TYR B 1 215 ? -14.312 -22.828 -5.285 1 87.88 215 TYR B CA 1
ATOM 7827 C C . TYR B 1 215 ? -14.023 -21.344 -5.477 1 87.88 215 TYR B C 1
ATOM 7829 O O . TYR B 1 215 ? -13.664 -20.641 -4.527 1 87.88 215 TYR B O 1
ATOM 7837 N N . ASP B 1 216 ? -14.117 -20.906 -6.66 1 84.19 216 ASP B N 1
ATOM 7838 C CA . ASP B 1 216 ? -13.727 -19.547 -7.016 1 84.19 216 ASP B CA 1
ATOM 7839 C C . ASP B 1 216 ? -14.57 -18.516 -6.27 1 84.19 216 ASP B C 1
ATOM 7841 O O . ASP B 1 216 ? -14.102 -17.406 -5.98 1 84.19 216 ASP B O 1
ATOM 7845 N N . ILE B 1 217 ? -15.812 -18.844 -6 1 85 217 ILE B N 1
ATOM 7846 C CA . ILE B 1 217 ? -16.75 -17.891 -5.406 1 85 217 ILE B CA 1
ATOM 7847 C C . ILE B 1 217 ? -16.578 -17.875 -3.889 1 85 217 ILE B C 1
ATOM 7849 O O . ILE B 1 217 ? -16.828 -16.859 -3.234 1 85 217 ILE B O 1
ATOM 7853 N N . GLN B 1 218 ? -16.125 -19.016 -3.375 1 84.81 218 GLN B N 1
ATOM 7854 C CA . GLN B 1 218 ? -15.914 -19.188 -1.942 1 84.81 218 GLN B CA 1
ATOM 7855 C C . GLN B 1 218 ? -14.609 -19.938 -1.666 1 84.81 218 GLN B C 1
ATOM 7857 O O . GLN B 1 218 ? -14.594 -21.156 -1.579 1 84.81 218 GLN B O 1
ATOM 7862 N N . SER B 1 219 ? -13.648 -19.234 -1.324 1 80.12 219 SER B N 1
ATOM 7863 C CA . SER B 1 219 ? -12.289 -19.75 -1.278 1 80.12 219 SER B CA 1
ATOM 7864 C C . SER B 1 219 ? -12.133 -20.797 -0.184 1 80.12 219 SER B C 1
ATOM 7866 O O . SER B 1 219 ? -11.188 -21.594 -0.208 1 80.12 219 SER B O 1
ATOM 7868 N N . ASN B 1 220 ? -13.023 -20.875 0.734 1 83.12 220 ASN B N 1
ATOM 7869 C CA . ASN B 1 220 ? -12.875 -21.844 1.825 1 83.12 220 ASN B CA 1
ATOM 7870 C C . ASN B 1 220 ? -13.672 -23.109 1.56 1 83.12 220 ASN B C 1
ATOM 7872 O O . ASN B 1 220 ? -14.07 -23.812 2.496 1 83.12 220 ASN B O 1
ATOM 7876 N N . LEU B 1 221 ? -13.977 -23.406 0.322 1 89.31 221 LEU B N 1
ATOM 7877 C CA . LEU B 1 221 ? -14.695 -24.609 -0.068 1 89.31 221 LEU B CA 1
ATOM 7878 C C . LEU B 1 221 ? -14 -25.312 -1.234 1 89.31 221 LEU B C 1
ATOM 7880 O O . LEU B 1 221 ? -13.656 -24.672 -2.23 1 89.31 221 LEU B O 1
ATOM 7884 N N . THR B 1 222 ? -13.711 -26.641 -1.069 1 91.88 222 THR B N 1
ATOM 7885 C CA . THR B 1 222 ? -13.227 -27.469 -2.17 1 91.88 222 THR B CA 1
ATOM 7886 C C . THR B 1 222 ? -14.391 -28.156 -2.867 1 91.88 222 THR B C 1
ATOM 7888 O O . THR B 1 222 ? -15.227 -28.797 -2.213 1 91.88 222 THR B O 1
ATOM 7891 N N . ILE B 1 223 ? -14.43 -28.047 -4.156 1 94.5 223 ILE B N 1
ATOM 7892 C CA . ILE B 1 223 ? -15.539 -28.578 -4.934 1 94.5 223 ILE B CA 1
ATOM 7893 C C . ILE B 1 223 ? -15.008 -29.547 -5.984 1 94.5 223 ILE B C 1
ATOM 7895 O O . ILE B 1 223 ? -13.797 -29.719 -6.125 1 94.5 223 ILE B O 1
ATOM 7899 N N . LEU B 1 224 ? -15.898 -30.266 -6.629 1 96.31 224 LEU B N 1
ATOM 7900 C CA . LEU B 1 224 ? -15.57 -31.109 -7.77 1 96.31 224 LEU B CA 1
ATOM 7901 C C . LEU B 1 224 ? -15.773 -30.359 -9.078 1 96.31 224 LEU B C 1
ATOM 7903 O O . LEU B 1 224 ? -16.891 -30 -9.438 1 96.31 224 LEU B O 1
ATOM 7907 N N . LEU B 1 225 ? -14.742 -30.156 -9.75 1 95.25 225 LEU B N 1
ATOM 7908 C CA . LEU B 1 225 ? -14.805 -29.562 -11.086 1 95.25 225 LEU B CA 1
ATOM 7909 C C . LEU B 1 225 ? -14.992 -30.656 -12.148 1 95.25 225 LEU B C 1
ATOM 7911 O O . LEU B 1 225 ? -14.328 -31.688 -12.102 1 95.25 225 LEU B O 1
ATOM 7915 N N . MET B 1 226 ? -15.875 -30.469 -13.008 1 96.44 226 MET B N 1
ATOM 7916 C CA . MET B 1 226 ? -16.062 -31.25 -14.227 1 96.44 226 MET B CA 1
ATOM 7917 C C . MET B 1 226 ? -15.922 -30.375 -15.461 1 96.44 226 MET B C 1
ATOM 7919 O O . MET B 1 226 ? -16.734 -29.469 -15.688 1 96.44 226 MET B O 1
ATOM 7923 N N . THR B 1 227 ? -14.867 -30.656 -16.281 1 94.88 227 THR B N 1
ATOM 7924 C CA . THR B 1 227 ? -14.625 -29.734 -17.391 1 94.88 227 THR B CA 1
ATOM 7925 C C . THR B 1 227 ? -14.07 -30.469 -18.609 1 94.88 227 THR B C 1
ATOM 7927 O O . THR B 1 227 ? -13.609 -31.609 -18.484 1 94.88 227 THR B O 1
ATOM 7930 N N . GLY B 1 228 ? -14.281 -29.875 -19.734 1 93.31 228 GLY B N 1
ATOM 7931 C CA . GLY B 1 228 ? -13.609 -30.328 -20.938 1 93.31 228 GLY B CA 1
ATOM 7932 C C . GLY B 1 228 ? -12.391 -29.5 -21.281 1 93.31 228 GLY B C 1
ATOM 7933 O O . GLY B 1 228 ? -11.547 -29.922 -22.078 1 93.31 228 GLY B O 1
ATOM 7934 N N . GLU B 1 229 ? -12.289 -28.453 -20.672 1 87.88 229 GLU B N 1
ATOM 7935 C CA . GLU B 1 229 ? -11.242 -27.5 -21.031 1 87.88 229 GLU B CA 1
ATOM 7936 C C . GLU B 1 229 ? -9.852 -28.062 -20.75 1 87.88 229 GLU B C 1
ATOM 7938 O O . GLU B 1 229 ? -8.922 -27.859 -21.531 1 87.88 229 GLU B O 1
ATOM 7943 N N . MET B 1 230 ? -9.75 -28.781 -19.641 1 87.5 230 MET B N 1
ATOM 7944 C CA . MET B 1 230 ? -8.461 -29.281 -19.188 1 87.5 230 MET B CA 1
ATOM 7945 C C . MET B 1 230 ? -8.328 -30.781 -19.5 1 87.5 230 MET B C 1
ATOM 7947 O O . MET B 1 230 ? -7.438 -31.453 -18.969 1 87.5 230 MET B O 1
ATOM 7951 N N . LEU B 1 231 ? -9.211 -31.25 -20.281 1 92.56 231 LEU B N 1
ATOM 7952 C CA . LEU B 1 231 ? -9.188 -32.688 -20.609 1 92.56 231 LEU B CA 1
ATOM 7953 C C . LEU B 1 231 ? -8.055 -33 -21.578 1 92.56 231 LEU B C 1
ATOM 7955 O O . LEU B 1 231 ? -8.039 -32.5 -22.703 1 92.56 231 LEU B O 1
ATOM 7959 N N . PRO B 1 232 ? -7.164 -33.812 -21.078 1 90.12 232 PRO B N 1
ATOM 7960 C CA . PRO B 1 232 ? -6.176 -34.281 -22.047 1 90.12 232 PRO B CA 1
ATOM 7961 C C . PRO B 1 232 ? -6.738 -35.375 -22.984 1 90.12 232 PRO B C 1
ATOM 7963 O O . PRO B 1 232 ? -7.336 -36.344 -22.516 1 90.12 232 PRO B O 1
ATOM 7966 N N . LEU B 1 233 ? -6.621 -35.125 -24.281 1 92.12 233 LEU B N 1
ATOM 7967 C CA . LEU B 1 233 ? -6.957 -36.156 -25.266 1 92.12 233 LEU B CA 1
ATOM 7968 C C . LEU B 1 233 ? -5.723 -36.969 -25.641 1 92.12 233 LEU B C 1
ATOM 7970 O O . LEU B 1 233 ? -4.738 -37 -24.891 1 92.12 233 LEU B O 1
ATOM 7974 N N . GLY B 1 234 ? -5.871 -37.688 -26.641 1 89.25 234 GLY B N 1
ATOM 7975 C CA . GLY B 1 234 ? -4.773 -38.562 -27.047 1 89.25 234 GLY B CA 1
ATOM 7976 C C . GLY B 1 234 ? -3.523 -37.812 -27.438 1 89.25 234 GLY B C 1
ATOM 7977 O O . GLY B 1 234 ? -2.414 -38.344 -27.359 1 89.25 234 GLY B O 1
ATOM 7978 N N . LEU B 1 235 ? -3.736 -36.594 -27.812 1 87 235 LEU B N 1
ATOM 7979 C CA . LEU B 1 235 ? -2.605 -35.781 -28.234 1 87 235 LEU B CA 1
ATOM 7980 C C . LEU B 1 235 ? -2.17 -34.812 -27.125 1 87 235 LEU B C 1
ATOM 7982 O O . LEU B 1 235 ? -1.216 -34.062 -27.297 1 87 235 LEU B O 1
ATOM 7986 N N . GLY B 1 236 ? -2.822 -34.938 -26.016 1 83.25 236 GLY B N 1
ATOM 7987 C CA . GLY B 1 236 ? -2.479 -34.062 -24.906 1 83.25 236 GLY B CA 1
ATOM 7988 C C . GLY B 1 236 ? -3.475 -32.938 -24.703 1 83.25 236 GLY B C 1
ATOM 7989 O O . GLY B 1 236 ? -4.484 -32.844 -25.391 1 83.25 236 GLY B O 1
ATOM 7990 N N . ILE B 1 237 ? -3.115 -32.125 -23.703 1 76.38 237 ILE B N 1
ATOM 7991 C CA . ILE B 1 237 ? -3.977 -31 -23.359 1 76.38 237 ILE B CA 1
ATOM 7992 C C . ILE B 1 237 ? -3.756 -29.844 -24.359 1 76.38 237 ILE B C 1
ATOM 7994 O O . ILE B 1 237 ? -2.631 -29.625 -24.812 1 76.38 237 ILE B O 1
ATOM 7998 N N . PHE B 1 238 ? -4.832 -29.203 -24.797 1 70.75 238 PHE B N 1
ATOM 7999 C CA . PHE B 1 238 ? -4.836 -28 -25.625 1 70.75 238 PHE B CA 1
ATOM 8000 C C . PHE B 1 238 ? -4.281 -28.312 -27.016 1 70.75 238 PHE B C 1
ATOM 8002 O O . PHE B 1 238 ? -3.527 -27.516 -27.578 1 70.75 238 PHE B O 1
ATOM 8009 N N . SER B 1 239 ? -4.469 -29.469 -27.516 1 78.56 239 SER B N 1
ATOM 8010 C CA . SER B 1 239 ? -3.963 -29.922 -28.812 1 78.56 239 SER B CA 1
ATOM 8011 C C . SER B 1 239 ? -5.098 -30.109 -29.812 1 78.56 239 SER B C 1
ATOM 8013 O O . SER B 1 239 ? -4.945 -30.828 -30.797 1 78.56 239 SER B O 1
ATOM 8015 N N . GLN B 1 240 ? -6.188 -29.484 -29.594 1 82.12 240 GLN B N 1
ATOM 8016 C CA . GLN B 1 240 ? -7.398 -29.734 -30.359 1 82.12 240 GLN B CA 1
ATOM 8017 C C . GLN B 1 240 ? -7.195 -29.391 -31.844 1 82.12 240 GLN B C 1
ATOM 8019 O O . GLN B 1 240 ? -7.715 -30.062 -32.719 1 82.12 240 GLN B O 1
ATOM 8024 N N . GLU B 1 241 ? -6.43 -28.438 -32.125 1 82.69 241 GLU B N 1
ATOM 8025 C CA . GLU B 1 241 ? -6.242 -28 -33.5 1 82.69 241 GLU B CA 1
ATOM 8026 C C . GLU B 1 241 ? -5.57 -29.078 -34.344 1 82.69 241 GLU B C 1
ATOM 8028 O O . GLU B 1 241 ? -5.824 -29.188 -35.531 1 82.69 241 GLU B O 1
ATOM 8033 N N . ASN B 1 242 ? -4.789 -29.891 -33.688 1 86.5 242 ASN B N 1
ATOM 8034 C CA . ASN B 1 242 ? -4.035 -30.922 -34.375 1 86.5 242 ASN B CA 1
ATOM 8035 C C . ASN B 1 242 ? -4.949 -32.031 -34.906 1 86.5 242 ASN B C 1
ATOM 8037 O O . ASN B 1 242 ? -4.574 -32.781 -35.781 1 86.5 242 ASN B O 1
ATOM 8041 N N . TYR B 1 243 ? -6.074 -32.188 -34.312 1 91.56 243 TYR B N 1
ATOM 8042 C CA . TYR B 1 243 ? -7.004 -33.219 -34.719 1 91.56 243 TYR B CA 1
ATOM 8043 C C . TYR B 1 243 ? -7.617 -32.938 -36.062 1 91.56 243 TYR B C 1
ATOM 8045 O O . TYR B 1 243 ? -8.227 -33.812 -36.688 1 91.56 243 TYR B O 1
ATOM 8053 N N . PHE B 1 244 ? -7.398 -31.734 -36.562 1 90.06 244 PHE B N 1
ATOM 8054 C CA . PHE B 1 244 ? -7.949 -31.359 -37.875 1 90.06 244 PHE B CA 1
ATOM 8055 C C . PHE B 1 244 ? -6.867 -31.375 -38.938 1 90.06 244 PHE B C 1
ATOM 8057 O O . PHE B 1 244 ? -7.066 -30.828 -40.031 1 90.06 244 PHE B O 1
ATOM 8064 N N . ASN B 1 245 ? -5.754 -31.906 -38.625 1 91.12 245 ASN B N 1
ATOM 8065 C CA . ASN B 1 245 ? -4.656 -32.125 -39.562 1 91.12 245 ASN B CA 1
ATOM 8066 C C . ASN B 1 245 ? -4.617 -33.562 -40.062 1 91.12 245 ASN B C 1
ATOM 8068 O O . ASN B 1 245 ? -4.289 -34.469 -39.281 1 91.12 245 ASN B O 1
ATOM 8072 N N . ASP B 1 246 ? -4.742 -33.75 -41.281 1 93.38 246 ASP B N 1
ATOM 8073 C CA . ASP B 1 246 ? -4.883 -35.094 -41.844 1 93.38 246 ASP B CA 1
ATOM 8074 C C . ASP B 1 246 ? -3.607 -35.906 -41.656 1 93.38 246 ASP B C 1
ATOM 8076 O O . ASP B 1 246 ? -3.668 -37.094 -41.406 1 93.38 246 ASP B O 1
ATOM 8080 N N . LYS B 1 247 ? -2.557 -35.219 -41.844 1 93 247 LYS B N 1
ATOM 8081 C CA . LYS B 1 247 ? -1.285 -35.938 -41.719 1 93 247 LYS B CA 1
ATOM 8082 C C . LYS B 1 247 ? -1.096 -36.469 -40.312 1 93 247 LYS B C 1
ATOM 8084 O O . LYS B 1 247 ? -0.645 -37.594 -40.125 1 93 247 LYS B O 1
ATOM 8089 N N . ILE B 1 248 ? -1.415 -35.688 -39.344 1 92.81 248 ILE B N 1
ATOM 8090 C CA . ILE B 1 248 ? -1.271 -36.094 -37.938 1 92.81 248 ILE B CA 1
ATOM 8091 C C . ILE B 1 248 ? -2.275 -37.188 -37.625 1 92.81 248 ILE B C 1
ATOM 8093 O O . ILE B 1 248 ? -1.941 -38.125 -36.906 1 92.81 248 ILE B O 1
ATOM 8097 N N . MET B 1 249 ? -3.477 -37.094 -38.156 1 95.38 249 MET B N 1
ATOM 8098 C CA . MET B 1 249 ? -4.504 -38.094 -37.875 1 95.38 249 MET B CA 1
ATOM 8099 C C . MET B 1 249 ? -4.156 -39.438 -38.5 1 95.38 249 MET B C 1
ATOM 8101 O O . MET B 1 249 ? -4.422 -40.5 -37.906 1 95.38 249 MET B O 1
ATOM 8105 N N . ASP B 1 250 ? -3.566 -39.312 -39.656 1 96.06 250 ASP B N 1
ATOM 8106 C CA . ASP B 1 250 ? -3.098 -40.562 -40.281 1 96.06 250 ASP B CA 1
ATOM 8107 C C . ASP B 1 250 ? -2.023 -41.219 -39.438 1 96.06 250 ASP B C 1
ATOM 8109 O O . ASP B 1 250 ? -2.059 -42.438 -39.219 1 96.06 250 ASP B O 1
ATOM 8113 N N . ALA B 1 251 ? -1.116 -40.438 -38.969 1 96.06 251 ALA B N 1
ATOM 8114 C CA . ALA B 1 251 ? -0.048 -40.969 -38.125 1 96.06 251 ALA B CA 1
ATOM 8115 C C . ALA B 1 251 ? -0.606 -41.531 -36.844 1 96.06 251 ALA B C 1
ATOM 8117 O O . ALA B 1 251 ? -0.126 -42.562 -36.344 1 96.06 251 ALA B O 1
ATOM 8118 N N . TYR B 1 252 ? -1.557 -40.844 -36.312 1 96.62 252 TYR B N 1
ATOM 8119 C CA . TYR B 1 252 ? -2.178 -41.312 -35.062 1 96.62 252 TYR B CA 1
ATOM 8120 C C . TYR B 1 252 ? -2.918 -42.625 -35.281 1 96.62 252 TYR B C 1
ATOM 8122 O O . TYR B 1 252 ? -2.861 -43.5 -34.438 1 96.62 252 TYR B O 1
ATOM 8130 N N . SER B 1 253 ? -3.59 -42.719 -36.375 1 97.25 253 SER B N 1
ATOM 8131 C CA . SER B 1 253 ? -4.273 -43.969 -36.719 1 97.25 253 SER B CA 1
ATOM 8132 C C . SER B 1 253 ? -3.289 -45.125 -36.875 1 97.25 253 SER B C 1
ATOM 8134 O O . SER B 1 253 ? -3.57 -46.25 -36.438 1 97.25 253 SER B O 1
ATOM 8136 N N . VAL B 1 254 ? -2.203 -44.844 -37.438 1 97.44 254 VAL B N 1
ATOM 8137 C CA . VAL B 1 254 ? -1.164 -45.875 -37.594 1 97.44 254 VAL B CA 1
ATOM 8138 C C . VAL B 1 254 ? -0.663 -46.312 -36.219 1 97.44 254 VAL B C 1
ATOM 8140 O O . VAL B 1 254 ? -0.459 -47.5 -35.969 1 97.44 254 VAL B O 1
ATOM 8143 N N . LEU B 1 255 ? -0.435 -45.344 -35.344 1 97.75 255 LEU B N 1
ATOM 8144 C CA . LEU B 1 255 ? -0.043 -45.688 -33.969 1 97.75 255 LEU B CA 1
ATOM 8145 C C . LEU B 1 255 ? -1.064 -46.625 -33.344 1 97.75 255 LEU B C 1
ATOM 8147 O O . LEU B 1 255 ? -0.697 -47.656 -32.75 1 97.75 255 LEU B O 1
ATOM 8151 N N . GLN B 1 256 ? -2.342 -46.281 -33.469 1 97.94 256 GLN B N 1
ATOM 8152 C CA . GLN B 1 256 ? -3.416 -47.094 -32.875 1 97.94 256 GLN B CA 1
ATOM 8153 C C . GLN B 1 256 ? -3.42 -48.5 -33.438 1 97.94 256 GLN B C 1
ATOM 8155 O O . GLN B 1 256 ? -3.535 -49.469 -32.688 1 97.94 256 GLN B O 1
ATOM 8160 N N . GLU B 1 257 ? -3.291 -48.594 -34.688 1 98 257 GLU B N 1
ATOM 8161 C CA . GLU B 1 257 ? -3.324 -49.875 -35.375 1 98 257 GLU B CA 1
ATOM 8162 C C . GLU B 1 257 ? -2.139 -50.75 -34.969 1 98 257 GLU B C 1
ATOM 8164 O O . GLU B 1 257 ? -2.309 -51.938 -34.625 1 98 257 GLU B O 1
ATOM 8169 N N . LYS B 1 258 ? -0.978 -50.188 -34.969 1 98.06 258 LYS B N 1
ATOM 8170 C CA . LYS B 1 258 ? 0.225 -50.969 -34.656 1 98.06 258 LYS B CA 1
ATOM 8171 C C . LYS B 1 258 ? 0.21 -51.406 -33.188 1 98.06 258 LYS B C 1
ATOM 8173 O O . LYS B 1 258 ? 0.622 -52.531 -32.875 1 98.06 258 LYS B O 1
ATOM 8178 N N . VAL B 1 259 ? -0.219 -50.531 -32.344 1 98.19 259 VAL B N 1
ATOM 8179 C CA . VAL B 1 259 ? -0.325 -50.875 -30.922 1 98.19 259 VAL B CA 1
ATOM 8180 C C . VAL B 1 259 ? -1.343 -52 -30.75 1 98.19 259 VAL B C 1
ATOM 8182 O O . VAL B 1 259 ? -1.138 -52.938 -29.953 1 98.19 259 VAL B O 1
ATOM 8185 N N . ALA B 1 260 ? -2.467 -51.969 -31.5 1 98.06 260 ALA B N 1
ATOM 8186 C CA . ALA B 1 260 ? -3.49 -53 -31.438 1 98.06 260 ALA B CA 1
ATOM 8187 C C . ALA B 1 260 ? -2.916 -54.344 -31.844 1 98.06 260 ALA B C 1
ATOM 8189 O O . ALA B 1 260 ? -3.18 -55.375 -31.172 1 98.06 260 ALA B O 1
ATOM 8190 N N . TYR B 1 261 ? -2.141 -54.375 -32.875 1 97.62 261 TYR B N 1
ATOM 8191 C CA . TYR B 1 261 ? -1.523 -55.625 -33.312 1 97.62 261 TYR B CA 1
ATOM 8192 C C . TYR B 1 261 ? -0.566 -56.156 -32.25 1 97.62 261 TYR B C 1
ATOM 8194 O O . TYR B 1 261 ? -0.585 -57.344 -31.938 1 97.62 261 TYR B O 1
ATOM 8202 N N . LEU B 1 262 ? 0.301 -55.281 -31.688 1 97.75 262 LEU B N 1
ATOM 8203 C CA . LEU B 1 262 ? 1.27 -55.688 -30.688 1 97.75 262 LEU B CA 1
ATOM 8204 C C . LEU B 1 262 ? 0.565 -56.219 -29.438 1 97.75 262 LEU B C 1
ATOM 8206 O O . LEU B 1 262 ? 0.976 -57.25 -28.891 1 97.75 262 LEU B O 1
ATOM 8210 N N . LEU B 1 263 ? -0.479 -55.531 -29.016 1 97.75 263 LEU B N 1
ATOM 8211 C CA . LEU B 1 263 ? -1.172 -55.906 -27.797 1 97.75 263 LEU B CA 1
ATOM 8212 C C . LEU B 1 263 ? -1.93 -57.219 -28.016 1 97.75 263 LEU B C 1
ATOM 8214 O O . LEU B 1 263 ? -2.023 -58.031 -27.094 1 97.75 263 LEU B O 1
ATOM 8218 N N . ALA B 1 264 ? -2.537 -57.406 -29.203 1 97.19 264 ALA B N 1
ATOM 8219 C CA . ALA B 1 264 ? -3.174 -58.688 -29.516 1 97.19 264 ALA B CA 1
ATOM 8220 C C . ALA B 1 264 ? -2.17 -59.844 -29.453 1 97.19 264 ALA B C 1
ATOM 8222 O O . ALA B 1 264 ? -2.467 -60.875 -28.891 1 97.19 264 ALA B O 1
ATOM 8223 N N . ARG B 1 265 ? -1.016 -59.594 -29.984 1 96.31 265 ARG B N 1
ATOM 8224 C CA . ARG B 1 265 ? 0.053 -60.594 -29.953 1 96.31 265 ARG B CA 1
ATOM 8225 C C . ARG B 1 265 ? 0.443 -60.938 -28.516 1 96.31 265 ARG B C 1
ATOM 8227 O O . ARG B 1 265 ? 0.446 -62.094 -28.125 1 96.31 265 ARG B O 1
ATOM 8234 N N . ASP B 1 266 ? 0.75 -59.969 -27.812 1 96.62 266 ASP B N 1
ATOM 8235 C CA . ASP B 1 266 ? 1.289 -60.156 -26.469 1 96.62 266 ASP B CA 1
ATOM 8236 C C . ASP B 1 266 ? 0.227 -60.688 -25.516 1 96.62 266 ASP B C 1
ATOM 8238 O O . ASP B 1 266 ? 0.554 -61.312 -24.5 1 96.62 266 ASP B O 1
ATOM 8242 N N . SER B 1 267 ? -1.032 -60.438 -25.844 1 94.81 267 SER B N 1
ATOM 8243 C CA . SER B 1 267 ? -2.139 -60.938 -25.047 1 94.81 267 SER B CA 1
ATOM 8244 C C . SER B 1 267 ? -2.594 -62.312 -25.531 1 94.81 267 SER B C 1
ATOM 8246 O O . SER B 1 267 ? -3.514 -62.906 -24.969 1 94.81 267 SER B O 1
ATOM 8248 N N . ASN B 1 268 ? -2.055 -62.844 -26.547 1 93.94 268 ASN B N 1
ATOM 8249 C CA . ASN B 1 268 ? -2.396 -64.125 -27.188 1 93.94 268 ASN B CA 1
ATOM 8250 C C . ASN B 1 268 ? -3.857 -64.125 -27.625 1 93.94 268 ASN B C 1
ATOM 8252 O O . ASN B 1 268 ? -4.59 -65.062 -27.297 1 93.94 268 ASN B O 1
ATOM 8256 N N . LEU B 1 269 ? -4.238 -63.031 -28.203 1 93.88 269 LEU B N 1
ATOM 8257 C CA . LEU B 1 269 ? -5.59 -62.938 -28.75 1 93.88 269 LEU B CA 1
ATOM 8258 C C . LEU B 1 269 ? -5.598 -63.188 -30.25 1 93.88 269 LEU B C 1
ATOM 8260 O O . LEU B 1 269 ? -4.684 -62.75 -30.953 1 93.88 269 LEU B O 1
ATOM 8264 N N . THR B 1 270 ? -6.602 -63.875 -30.703 1 91.12 270 THR B N 1
ATOM 8265 C CA . THR B 1 270 ? -6.746 -64.125 -32.125 1 91.12 270 THR B CA 1
ATOM 8266 C C . THR B 1 270 ? -7.648 -63.125 -32.781 1 91.12 270 THR B C 1
ATOM 8268 O O . THR B 1 270 ? -8.797 -62.938 -32.375 1 91.12 270 THR B O 1
ATOM 8271 N N . LEU B 1 271 ? -7.148 -62.469 -33.688 1 92.06 271 LEU B N 1
ATOM 8272 C CA . LEU B 1 271 ? -7.906 -61.438 -34.438 1 92.06 271 LEU B CA 1
ATOM 8273 C C . LEU B 1 271 ? -8.812 -62.125 -35.469 1 92.06 271 LEU B C 1
ATOM 8275 O O . LEU B 1 271 ? -8.453 -63.125 -36.062 1 92.06 271 LEU B O 1
ATOM 8279 N N . ILE B 1 272 ? -9.898 -61.531 -35.656 1 85.5 272 ILE B N 1
ATOM 8280 C CA . ILE B 1 272 ? -10.797 -62 -36.688 1 85.5 272 ILE B CA 1
ATOM 8281 C C . ILE B 1 272 ? -10.148 -61.781 -38.062 1 85.5 272 ILE B C 1
ATOM 8283 O O . ILE B 1 272 ? -9.797 -60.656 -38.438 1 85.5 272 ILE B O 1
ATOM 8287 N N . ASP B 1 273 ? -9.992 -62.781 -38.812 1 87.25 273 ASP B N 1
ATOM 8288 C CA . ASP B 1 273 ? -9.359 -62.812 -40.125 1 87.25 273 ASP B CA 1
ATOM 8289 C C . ASP B 1 273 ? -7.918 -62.312 -40.062 1 87.25 273 ASP B C 1
ATOM 8291 O O . ASP B 1 273 ? -7.375 -61.812 -41.062 1 87.25 273 ASP B O 1
ATOM 8295 N N . GLY B 1 274 ? -7.406 -62.312 -38.906 1 89.5 274 GLY B N 1
ATOM 8296 C CA . GLY B 1 274 ? -6.016 -61.938 -38.688 1 89.5 274 GLY B CA 1
ATOM 8297 C C . GLY B 1 274 ? -5.762 -60.438 -38.812 1 89.5 274 GLY B C 1
ATOM 8298 O O . GLY B 1 274 ? -4.609 -60 -38.844 1 89.5 274 GLY B O 1
ATOM 8299 N N . LYS B 1 275 ? -6.816 -59.656 -38.875 1 93.88 275 LYS B N 1
ATOM 8300 C CA . LYS B 1 275 ? -6.637 -58.219 -39.094 1 93.88 275 LYS B CA 1
ATOM 8301 C C . LYS B 1 275 ? -7.5 -57.406 -38.125 1 93.88 275 LYS B C 1
ATOM 8303 O O . LYS B 1 275 ? -8.516 -57.906 -37.625 1 93.88 275 LYS B O 1
ATOM 8308 N N . ILE B 1 276 ? -7.023 -56.219 -37.875 1 94.44 276 ILE B N 1
ATOM 8309 C CA . ILE B 1 276 ? -7.809 -55.25 -37.125 1 94.44 276 ILE B CA 1
ATOM 8310 C C . ILE B 1 276 ? -8.938 -54.719 -38 1 94.44 276 ILE B C 1
ATOM 8312 O O . ILE B 1 276 ? -8.727 -54.375 -39.156 1 94.44 276 ILE B O 1
ATOM 8316 N N . ASN B 1 277 ? -10.133 -54.719 -37.438 1 95.31 277 ASN B N 1
ATOM 8317 C CA . ASN B 1 277 ? -11.258 -54.156 -38.156 1 95.31 277 ASN B CA 1
ATOM 8318 C C . ASN B 1 277 ? -11.055 -52.656 -38.438 1 95.31 277 ASN B C 1
ATOM 8320 O O . ASN B 1 277 ? -11.055 -51.844 -37.5 1 95.31 277 ASN B O 1
ATOM 8324 N N . LYS B 1 278 ? -10.961 -52.312 -39.719 1 95.31 278 LYS B N 1
ATOM 8325 C CA . LYS B 1 278 ? -10.656 -50.938 -40.125 1 95.31 278 LYS B CA 1
ATOM 8326 C C . LYS B 1 278 ? -11.781 -50 -39.719 1 95.31 278 LYS B C 1
ATOM 8328 O O . LYS B 1 278 ? -11.531 -48.844 -39.406 1 95.31 278 LYS B O 1
ATOM 8333 N N . ASN B 1 279 ? -12.938 -50.5 -39.844 1 95.94 279 ASN B N 1
ATOM 8334 C CA . ASN B 1 279 ? -14.07 -49.656 -39.469 1 95.94 279 ASN B CA 1
ATOM 8335 C C . ASN B 1 279 ? -14.07 -49.344 -37.969 1 95.94 279 ASN B C 1
ATOM 8337 O O . ASN B 1 279 ? -14.367 -48.219 -37.562 1 95.94 279 ASN B O 1
ATOM 8341 N N . ASP B 1 280 ? -13.773 -50.375 -37.125 1 96.31 280 ASP B N 1
ATOM 8342 C CA . ASP B 1 280 ? -13.688 -50.156 -35.688 1 96.31 280 ASP B CA 1
ATOM 8343 C C . ASP B 1 280 ? -12.602 -49.156 -35.344 1 96.31 280 ASP B C 1
ATOM 8345 O O . ASP B 1 280 ? -12.781 -48.281 -34.5 1 96.31 280 ASP B O 1
ATOM 8349 N N . LEU B 1 281 ? -11.461 -49.25 -36.031 1 97.31 281 LEU B N 1
ATOM 8350 C CA . LEU B 1 281 ? -10.352 -48.344 -35.844 1 97.31 281 LEU B CA 1
ATOM 8351 C C . LEU B 1 281 ? -10.758 -46.906 -36.219 1 97.31 281 LEU B C 1
ATOM 8353 O O . LEU B 1 281 ? -10.461 -45.969 -35.469 1 97.31 281 LEU B O 1
ATOM 8357 N N . LYS B 1 282 ? -11.414 -46.75 -37.281 1 97.38 282 LYS B N 1
ATOM 8358 C CA . LYS B 1 282 ? -11.867 -45.469 -37.781 1 97.38 282 LYS B CA 1
ATOM 8359 C C . LYS B 1 282 ? -12.867 -44.844 -36.812 1 97.38 282 LYS B C 1
ATOM 8361 O O . LYS B 1 282 ? -12.797 -43.625 -36.531 1 97.38 282 LYS B O 1
ATOM 8366 N N . MET B 1 283 ? -13.812 -45.656 -36.344 1 97.62 283 MET B N 1
ATOM 8367 C CA . MET B 1 283 ? -14.844 -45.125 -35.469 1 97.62 283 MET B CA 1
ATOM 8368 C C . MET B 1 283 ? -14.242 -44.719 -34.125 1 97.62 283 MET B C 1
ATOM 8370 O O . MET B 1 283 ? -14.641 -43.688 -33.562 1 97.62 283 MET B O 1
ATOM 8374 N N . MET B 1 284 ? -13.289 -45.5 -33.625 1 97.56 284 MET B N 1
ATOM 8375 C CA . MET B 1 284 ? -12.594 -45.156 -32.375 1 97.56 284 MET B CA 1
ATOM 8376 C C . MET B 1 284 ? -11.914 -43.781 -32.5 1 97.56 284 MET B C 1
ATOM 8378 O O . MET B 1 284 ? -12.039 -42.938 -31.625 1 97.56 284 MET B O 1
ATOM 8382 N N . LEU B 1 285 ? -11.211 -43.562 -33.562 1 97.62 285 LEU B N 1
ATOM 8383 C CA . LEU B 1 285 ? -10.523 -42.312 -33.844 1 97.62 285 LEU B CA 1
ATOM 8384 C C . LEU B 1 285 ? -11.531 -41.188 -34 1 97.62 285 LEU B C 1
ATOM 8386 O O . LEU B 1 285 ? -11.305 -40.062 -33.531 1 97.62 285 LEU B O 1
ATOM 8390 N N . GLN B 1 286 ? -12.617 -41.469 -34.688 1 97.44 286 GLN B N 1
ATOM 8391 C CA . GLN B 1 286 ? -13.625 -40.438 -34.938 1 97.44 286 GLN B CA 1
ATOM 8392 C C . GLN B 1 286 ? -14.266 -39.938 -33.656 1 97.44 286 GLN B C 1
ATOM 8394 O O . GLN B 1 286 ? -14.617 -38.781 -33.531 1 97.44 286 GLN B O 1
ATOM 8399 N N . VAL B 1 287 ? -14.461 -40.844 -32.688 1 97.94 287 VAL B N 1
ATOM 8400 C CA . VAL B 1 287 ? -14.969 -40.438 -31.391 1 97.94 287 VAL B CA 1
ATOM 8401 C C . VAL B 1 287 ? -14.078 -39.344 -30.797 1 97.94 287 VAL B C 1
ATOM 8403 O O . VAL B 1 287 ? -14.578 -38.312 -30.312 1 97.94 287 VAL B O 1
ATOM 8406 N N . GLU B 1 288 ? -12.773 -39.562 -30.828 1 97.5 288 GLU B N 1
ATOM 8407 C CA . GLU B 1 288 ? -11.812 -38.594 -30.25 1 97.5 288 GLU B CA 1
ATOM 8408 C C . GLU B 1 288 ? -11.789 -37.312 -31.047 1 97.5 288 GLU B C 1
ATOM 8410 O O . GLU B 1 288 ? -11.695 -36.219 -30.469 1 97.5 288 GLU B O 1
ATOM 8415 N N . ILE B 1 289 ? -11.875 -37.344 -32.344 1 97.06 289 ILE B N 1
ATOM 8416 C CA . ILE B 1 289 ? -11.906 -36.188 -33.219 1 97.06 289 ILE B CA 1
ATOM 8417 C C . ILE B 1 289 ? -13.148 -35.344 -32.906 1 97.06 289 ILE B C 1
ATOM 8419 O O . ILE B 1 289 ? -13.07 -34.125 -32.781 1 97.06 289 ILE B O 1
ATOM 8423 N N . ASP B 1 290 ? -14.273 -36.031 -32.781 1 97.31 290 ASP B N 1
ATOM 8424 C CA . ASP B 1 290 ? -15.516 -35.312 -32.469 1 97.31 290 ASP B CA 1
ATOM 8425 C C . ASP B 1 290 ? -15.469 -34.688 -31.094 1 97.31 290 ASP B C 1
ATOM 8427 O O . ASP B 1 290 ? -15.992 -33.594 -30.891 1 97.31 290 ASP B O 1
ATOM 8431 N N . LEU B 1 291 ? -14.914 -35.438 -30.188 1 97.31 291 LEU B N 1
ATOM 8432 C CA . LEU B 1 291 ? -14.75 -34.875 -28.859 1 97.31 291 LEU B CA 1
ATOM 8433 C C . LEU B 1 291 ? -13.859 -33.625 -28.891 1 97.31 291 LEU B C 1
ATOM 8435 O O . LEU B 1 291 ? -14.148 -32.625 -28.234 1 97.31 291 LEU B O 1
ATOM 8439 N N . ALA B 1 292 ? -12.688 -33.688 -29.609 1 95.62 292 ALA B N 1
ATOM 8440 C CA . ALA B 1 292 ? -11.805 -32.531 -29.781 1 95.62 292 ALA B CA 1
ATOM 8441 C C . ALA B 1 292 ? -12.555 -31.344 -30.375 1 95.62 292 ALA B C 1
ATOM 8443 O O . ALA B 1 292 ? -12.344 -30.203 -29.969 1 95.62 292 ALA B O 1
ATOM 8444 N N . LYS B 1 293 ? -13.414 -31.578 -31.297 1 94.81 293 LYS B N 1
ATOM 8445 C CA . LYS B 1 293 ? -14.227 -30.531 -31.922 1 94.81 293 LYS B CA 1
ATOM 8446 C C . LYS B 1 293 ? -15.18 -29.906 -30.922 1 94.81 293 LYS B C 1
ATOM 8448 O O . LYS B 1 293 ? -15.391 -28.688 -30.938 1 94.81 293 LYS B O 1
ATOM 8453 N N . VAL B 1 294 ? -15.766 -30.734 -30.094 1 94.69 294 VAL B N 1
ATOM 8454 C CA . VAL B 1 294 ? -16.672 -30.25 -29.062 1 94.69 294 VAL B CA 1
ATOM 8455 C C . VAL B 1 294 ? -15.914 -29.312 -28.125 1 94.69 294 VAL B C 1
ATOM 8457 O O . VAL B 1 294 ? -16.406 -28.234 -27.781 1 94.69 294 VAL B O 1
ATOM 8460 N N . ILE B 1 295 ? -14.758 -29.766 -27.672 1 93.25 295 ILE B N 1
ATOM 8461 C CA . ILE B 1 295 ? -13.961 -28.969 -26.75 1 93.25 295 ILE B CA 1
ATOM 8462 C C . ILE B 1 295 ? -13.609 -27.625 -27.391 1 93.25 295 ILE B C 1
ATOM 8464 O O . ILE B 1 295 ? -13.734 -26.578 -26.766 1 93.25 295 ILE B O 1
ATOM 8468 N N . GLN B 1 296 ? -13.203 -27.609 -28.609 1 88.88 296 GLN B N 1
ATOM 8469 C CA . GLN B 1 296 ? -12.852 -26.391 -29.328 1 88.88 296 GLN B CA 1
ATOM 8470 C C . GLN B 1 296 ? -14.055 -25.453 -29.438 1 88.88 296 GLN B C 1
ATOM 8472 O O . GLN B 1 296 ? -13.945 -24.25 -29.188 1 88.88 296 GLN B O 1
ATOM 8477 N N . ASN B 1 297 ? -15.148 -25.984 -29.812 1 89.12 297 ASN B N 1
ATOM 8478 C CA . ASN B 1 297 ? -16.359 -25.203 -30.062 1 89.12 297 ASN B CA 1
ATOM 8479 C C . ASN B 1 297 ? -16.906 -24.594 -28.766 1 89.12 297 ASN B C 1
ATOM 8481 O O . ASN B 1 297 ? -17.469 -23.5 -28.781 1 89.12 297 ASN B O 1
ATOM 8485 N N . VAL B 1 298 ? -16.75 -25.312 -27.688 1 90.38 298 VAL B N 1
ATOM 8486 C CA . VAL B 1 298 ? -17.328 -24.859 -26.422 1 90.38 298 VAL B CA 1
ATOM 8487 C C . VAL B 1 298 ? -16.406 -23.844 -25.75 1 90.38 298 VAL B C 1
ATOM 8489 O O . VAL B 1 298 ? -16.859 -22.844 -25.219 1 90.38 298 VAL B O 1
ATOM 8492 N N . TYR B 1 299 ? -15.148 -24.109 -25.781 1 86.5 299 TYR B N 1
ATOM 8493 C CA . TYR B 1 299 ? -14.25 -23.344 -24.906 1 86.5 299 TYR B CA 1
ATOM 8494 C C . TYR B 1 299 ? -13.43 -22.344 -25.719 1 86.5 299 TYR B C 1
ATOM 8496 O O . TYR B 1 299 ? -12.914 -21.375 -25.156 1 86.5 299 TYR B O 1
ATOM 8504 N N . MET B 1 300 ? -13.117 -22.469 -26.922 1 76.62 300 MET B N 1
ATOM 8505 C CA . MET B 1 300 ? -12.219 -21.594 -27.672 1 76.62 300 MET B CA 1
ATOM 8506 C C . MET B 1 300 ? -13 -20.531 -28.453 1 76.62 300 MET B C 1
ATOM 8508 O O . MET B 1 300 ? -12.422 -19.734 -29.188 1 76.62 300 MET B O 1
ATOM 8512 N N . LYS B 1 301 ? -14.273 -20.5 -28.172 1 72.38 301 LYS B N 1
ATOM 8513 C CA . LYS B 1 301 ? -15.086 -19.453 -28.781 1 72.38 301 LYS B CA 1
ATOM 8514 C C . LYS B 1 301 ? -15.273 -18.281 -27.844 1 72.38 301 LYS B C 1
ATOM 8516 O O . LYS B 1 301 ? -15.219 -18.438 -26.625 1 72.38 301 LYS B O 1
ATOM 8521 N N . PRO B 1 302 ? -15.281 -17 -28.453 1 62.53 302 PRO B N 1
ATOM 8522 C CA . PRO B 1 302 ? -15.398 -15.773 -27.641 1 62.53 302 PRO B CA 1
ATOM 8523 C C . PRO B 1 302 ? -16.562 -15.828 -26.656 1 62.53 302 PRO B C 1
ATOM 8525 O O . PRO B 1 302 ? -16.484 -15.242 -25.578 1 62.53 302 PRO B O 1
ATOM 8528 N N . ASN B 1 303 ? -17.672 -16.547 -27.016 1 62.03 303 ASN B N 1
ATOM 8529 C CA . ASN B 1 303 ? -18.844 -16.562 -26.156 1 62.03 303 ASN B CA 1
ATOM 8530 C C . ASN B 1 303 ? -18.891 -17.812 -25.281 1 62.03 303 ASN B C 1
ATOM 8532 O O . ASN B 1 303 ? -19.953 -18.328 -24.984 1 62.03 303 ASN B O 1
ATOM 8536 N N . SER B 1 304 ? -17.672 -18.203 -24.969 1 70.81 304 SER B N 1
ATOM 8537 C CA . SER B 1 304 ? -17.656 -19.359 -24.078 1 70.81 304 SER B CA 1
ATOM 8538 C C . SER B 1 304 ? -18.25 -19 -22.719 1 70.81 304 SER B C 1
ATOM 8540 O O . SER B 1 304 ? -17.938 -17.953 -22.156 1 70.81 304 SER B O 1
ATOM 8542 N N . ASN B 1 305 ? -19.359 -19.734 -22.375 1 70.31 305 ASN B N 1
ATOM 8543 C CA . ASN B 1 305 ? -20.078 -19.438 -21.141 1 70.31 305 ASN B CA 1
ATOM 8544 C C . ASN B 1 305 ? -19.719 -20.422 -20.031 1 70.31 305 ASN B C 1
ATOM 8546 O O . ASN B 1 305 ? -20.281 -21.516 -19.953 1 70.31 305 ASN B O 1
ATOM 8550 N N . THR B 1 306 ? -18.719 -20.25 -19.328 1 81.12 306 THR B N 1
ATOM 8551 C CA . THR B 1 306 ? -18.438 -21.016 -18.109 1 81.12 306 THR B CA 1
ATOM 8552 C C . THR B 1 306 ? -19.125 -20.391 -16.906 1 81.12 306 THR B C 1
ATOM 8554 O O . THR B 1 306 ? -19.391 -19.188 -16.891 1 81.12 306 THR B O 1
ATOM 8557 N N . THR B 1 307 ? -19.672 -21.281 -16.078 1 84.94 307 THR B N 1
ATOM 8558 C CA . THR B 1 307 ? -20.406 -20.812 -14.906 1 84.94 307 THR B CA 1
ATOM 8559 C C . THR B 1 307 ? -19.766 -21.312 -13.617 1 84.94 307 THR B C 1
ATOM 8561 O O . THR B 1 307 ? -19.016 -22.297 -13.641 1 84.94 307 THR B O 1
ATOM 8564 N N . ASP B 1 308 ? -20.078 -20.625 -12.57 1 86.31 308 ASP B N 1
ATOM 8565 C CA . ASP B 1 308 ? -19.578 -21.016 -11.258 1 86.31 308 ASP B CA 1
ATOM 8566 C C . ASP B 1 308 ? -20.688 -21.656 -10.422 1 86.31 308 ASP B C 1
ATOM 8568 O O . ASP B 1 308 ? -20.516 -21.875 -9.219 1 86.31 308 ASP B O 1
ATOM 8572 N N . ASP B 1 309 ? -21.734 -22.016 -11.07 1 91.31 309 ASP B N 1
ATOM 8573 C CA . ASP B 1 309 ? -22.859 -22.594 -10.336 1 91.31 309 ASP B CA 1
ATOM 8574 C C . ASP B 1 309 ? -22.5 -23.969 -9.766 1 91.31 309 ASP B C 1
ATOM 8576 O O . ASP B 1 309 ? -21.781 -24.75 -10.406 1 91.31 309 ASP B O 1
ATOM 8580 N N . LEU B 1 310 ? -22.969 -24.234 -8.602 1 94.75 310 LEU B N 1
ATOM 8581 C CA . LEU B 1 310 ? -22.781 -25.547 -7.988 1 94.75 310 LEU B CA 1
ATOM 8582 C C . LEU B 1 310 ? -24.062 -26.375 -8.094 1 94.75 310 LEU B C 1
ATOM 8584 O O . LEU B 1 310 ? -25.172 -25.828 -7.961 1 94.75 310 LEU B O 1
ATOM 8588 N N . TYR B 1 311 ? -23.875 -27.578 -8.32 1 95.19 311 TYR B N 1
ATOM 8589 C CA . TYR B 1 311 ? -25 -28.484 -8.5 1 95.19 311 TYR B CA 1
ATOM 8590 C C . TYR B 1 311 ? -24.969 -29.609 -7.465 1 95.19 311 TYR B C 1
ATOM 8592 O O . TYR B 1 311 ? -23.891 -30.031 -7.031 1 95.19 311 TYR B O 1
ATOM 8600 N N . SER B 1 312 ? -26.156 -30.031 -7.066 1 93.81 312 SER B N 1
ATOM 8601 C CA . SER B 1 312 ? -26.391 -31.281 -6.367 1 93.81 312 SER B CA 1
ATOM 8602 C C . SER B 1 312 ? -26.812 -32.375 -7.332 1 93.81 312 SER B C 1
ATOM 8604 O O . SER B 1 312 ? -27.016 -32.125 -8.523 1 93.81 312 SER B O 1
ATOM 8606 N N . LEU B 1 313 ? -26.875 -33.656 -6.797 1 95.5 313 LEU B N 1
ATOM 8607 C CA . LEU B 1 313 ? -27.359 -34.75 -7.641 1 95.5 313 LEU B CA 1
ATOM 8608 C C . LEU B 1 313 ? -28.75 -34.438 -8.188 1 95.5 313 LEU B C 1
ATOM 8610 O O . LEU B 1 313 ? -29.016 -34.656 -9.367 1 95.5 313 LEU B O 1
ATOM 8614 N N . ILE B 1 314 ? -29.594 -33.812 -7.379 1 93.75 314 ILE B N 1
ATOM 8615 C CA . ILE B 1 314 ? -30.984 -33.531 -7.738 1 93.75 314 ILE B CA 1
ATOM 8616 C C . ILE B 1 314 ? -31.016 -32.469 -8.828 1 93.75 314 ILE B C 1
ATOM 8618 O O . ILE B 1 314 ? -31.703 -32.594 -9.828 1 93.75 314 ILE B O 1
ATOM 8622 N N . THR B 1 315 ? -30.281 -31.453 -8.602 1 94.25 315 THR B N 1
ATOM 8623 C CA . THR B 1 315 ? -30.312 -30.344 -9.562 1 94.25 315 THR B CA 1
ATOM 8624 C C . THR B 1 315 ? -29.672 -30.781 -10.883 1 94.25 315 THR B C 1
ATOM 8626 O O . THR B 1 315 ? -30.062 -30.312 -11.953 1 94.25 315 THR B O 1
ATOM 8629 N N . LEU B 1 316 ? -28.656 -31.672 -10.836 1 95.81 316 LEU B N 1
ATOM 8630 C CA . LEU B 1 316 ? -28.047 -32.188 -12.055 1 95.81 316 LEU B CA 1
ATOM 8631 C C . LEU B 1 316 ? -29.062 -32.969 -12.883 1 95.81 316 LEU B C 1
ATOM 8633 O O . LEU B 1 316 ? -29.141 -32.812 -14.102 1 95.81 316 LEU B O 1
ATOM 8637 N N . GLN B 1 317 ? -29.781 -33.781 -12.195 1 95.19 317 GLN B N 1
ATOM 8638 C CA . GLN B 1 317 ? -30.781 -34.625 -12.867 1 95.19 317 GLN B CA 1
ATOM 8639 C C . GLN B 1 317 ? -31.875 -33.781 -13.477 1 95.19 317 GLN B C 1
ATOM 8641 O O . GLN B 1 317 ? -32.469 -34.125 -14.5 1 95.19 317 GLN B O 1
ATOM 8646 N N . GLN B 1 318 ? -32.125 -32.594 -12.883 1 94.56 318 GLN B N 1
ATOM 8647 C CA . GLN B 1 318 ? -33.125 -31.672 -13.383 1 94.56 318 GLN B CA 1
ATOM 8648 C C . GLN B 1 318 ? -32.625 -30.922 -14.617 1 94.56 318 GLN B C 1
ATOM 8650 O O . GLN B 1 318 ? -33.344 -30.797 -15.609 1 94.56 318 GLN B O 1
ATOM 8655 N N . VAL B 1 319 ? -31.406 -30.438 -14.57 1 93.69 319 VAL B N 1
ATOM 8656 C CA . VAL B 1 319 ? -30.922 -29.547 -15.617 1 93.69 319 VAL B CA 1
ATOM 8657 C C . VAL B 1 319 ? -30.453 -30.359 -16.812 1 93.69 319 VAL B C 1
ATOM 8659 O O . VAL B 1 319 ? -30.484 -29.875 -17.953 1 93.69 319 VAL B O 1
ATOM 8662 N N . LEU B 1 320 ? -30.016 -31.578 -16.594 1 94.31 320 LEU B N 1
ATOM 8663 C CA . LEU B 1 320 ? -29.594 -32.469 -17.688 1 94.31 320 LEU B CA 1
ATOM 8664 C C . LEU B 1 320 ? -30.125 -33.875 -17.484 1 94.31 320 LEU B C 1
ATOM 8666 O O . LEU B 1 320 ? -29.344 -34.812 -17.234 1 94.31 320 LEU B O 1
ATOM 8670 N N . PRO B 1 321 ? -31.344 -34.031 -17.797 1 92.81 321 PRO B N 1
ATOM 8671 C CA . PRO B 1 321 ? -31.922 -35.375 -17.703 1 92.81 321 PRO B CA 1
ATOM 8672 C C . PRO B 1 321 ? -31.375 -36.312 -18.766 1 92.81 321 PRO B C 1
ATOM 8674 O O . PRO B 1 321 ? -30.953 -35.875 -19.844 1 92.81 321 PRO B O 1
ATOM 8677 N N . GLY B 1 322 ? -31.297 -37.562 -18.562 1 92.06 322 GLY B N 1
ATOM 8678 C CA . GLY B 1 322 ? -30.859 -38.562 -19.547 1 92.06 322 GLY B CA 1
ATOM 8679 C C . GLY B 1 322 ? -29.406 -38.969 -19.359 1 92.06 322 GLY B C 1
ATOM 8680 O O . GLY B 1 322 ? -28.969 -39.969 -19.938 1 92.06 322 GLY B O 1
ATOM 8681 N N . PHE B 1 323 ? -28.688 -38.156 -18.75 1 95.31 323 PHE B N 1
ATOM 8682 C CA . PHE B 1 323 ? -27.359 -38.594 -18.328 1 95.31 323 PHE B CA 1
ATOM 8683 C C . PHE B 1 323 ? -27.453 -39.375 -17.031 1 95.31 323 PHE B C 1
ATOM 8685 O O . PHE B 1 323 ? -28.094 -38.969 -16.062 1 95.31 323 PHE B O 1
ATOM 8692 N N . ALA B 1 324 ? -26.828 -40.531 -16.969 1 96.31 324 ALA B N 1
ATOM 8693 C CA . ALA B 1 324 ? -26.938 -41.375 -15.789 1 96.31 324 ALA B CA 1
ATOM 8694 C C . ALA B 1 324 ? -26.016 -40.875 -14.672 1 96.31 324 ALA B C 1
ATOM 8696 O O . ALA B 1 324 ? -25.031 -41.531 -14.328 1 96.31 324 ALA B O 1
ATOM 8697 N N . TRP B 1 325 ? -26.484 -39.844 -13.992 1 97.06 325 TRP B N 1
ATOM 8698 C CA . TRP B 1 325 ? -25.672 -39.156 -13 1 97.06 325 TRP B CA 1
ATOM 8699 C C . TRP B 1 325 ? -25.344 -40.062 -11.82 1 97.06 325 TRP B C 1
ATOM 8701 O O . TRP B 1 325 ? -24.219 -40.094 -11.336 1 97.06 325 TRP B O 1
ATOM 8711 N N . LYS B 1 326 ? -26.281 -40.75 -11.359 1 96 326 LYS B N 1
ATOM 8712 C CA . LYS B 1 326 ? -26.062 -41.656 -10.219 1 96 326 LYS B CA 1
ATOM 8713 C C . LYS B 1 326 ? -25 -42.719 -10.547 1 96 326 LYS B C 1
ATOM 8715 O O . LYS B 1 326 ? -24.094 -42.969 -9.742 1 96 326 LYS B O 1
ATOM 8720 N N . ASP B 1 327 ? -25.141 -43.312 -11.781 1 96.62 327 ASP B N 1
ATOM 8721 C CA . ASP B 1 327 ? -24.172 -44.312 -12.219 1 96.62 327 ASP B CA 1
ATOM 8722 C C . ASP B 1 327 ? -22.781 -43.688 -12.32 1 96.62 327 ASP B C 1
ATOM 8724 O O . ASP B 1 327 ? -21.812 -44.281 -11.836 1 96.62 327 ASP B O 1
ATOM 8728 N N . TYR B 1 328 ? -22.719 -42.594 -12.906 1 97.62 328 TYR B N 1
ATOM 8729 C CA . TYR B 1 328 ? -21.438 -41.906 -13.133 1 97.62 328 TYR B CA 1
ATOM 8730 C C . TYR B 1 328 ? -20.781 -41.531 -11.805 1 97.62 328 TYR B C 1
ATOM 8732 O O . TYR B 1 328 ? -19.625 -41.906 -11.562 1 97.62 328 TYR B O 1
ATOM 8740 N N . LEU B 1 329 ? -21.484 -40.875 -10.891 1 97.81 329 LEU B N 1
ATOM 8741 C CA . LEU B 1 329 ? -20.922 -40.312 -9.672 1 97.81 329 LEU B CA 1
ATOM 8742 C C . LEU B 1 329 ? -20.609 -41.438 -8.672 1 97.81 329 LEU B C 1
ATOM 8744 O O . LEU B 1 329 ? -19.609 -41.344 -7.941 1 97.81 329 LEU B O 1
ATOM 8748 N N . SER B 1 330 ? -21.422 -42.438 -8.625 1 96.69 330 SER B N 1
ATOM 8749 C CA . SER B 1 330 ? -21.156 -43.562 -7.707 1 96.69 330 SER B CA 1
ATOM 8750 C C . SER B 1 330 ? -19.906 -44.312 -8.109 1 96.69 330 SER B C 1
ATOM 8752 O O . SER B 1 330 ? -19.203 -44.875 -7.262 1 96.69 330 SER B O 1
ATOM 8754 N N . SER B 1 331 ? -19.625 -44.344 -9.453 1 97.38 331 SER B N 1
ATOM 8755 C CA . SER B 1 331 ? -18.438 -45.031 -9.953 1 97.38 331 SER B CA 1
ATOM 8756 C C . SER B 1 331 ? -17.203 -44.125 -9.836 1 97.38 331 SER B C 1
ATOM 8758 O O . SER B 1 331 ? -16.078 -44.625 -9.781 1 97.38 331 SER B O 1
ATOM 8760 N N . LEU B 1 332 ? -17.391 -42.906 -9.797 1 98.06 332 LEU B N 1
ATOM 8761 C CA . LEU B 1 332 ? -16.297 -41.906 -9.859 1 98.06 332 LEU B CA 1
ATOM 8762 C C . LEU B 1 332 ? -15.789 -41.594 -8.461 1 98.06 332 LEU B C 1
ATOM 8764 O O . LEU B 1 332 ? -14.586 -41.469 -8.25 1 98.06 332 LEU B O 1
ATOM 8768 N N . LEU B 1 333 ? -16.672 -41.469 -7.5 1 97.75 333 LEU B N 1
ATOM 8769 C CA . LEU B 1 333 ? -16.344 -40.812 -6.234 1 97.75 333 LEU B CA 1
ATOM 8770 C C . LEU B 1 333 ? -16.188 -41.844 -5.125 1 97.75 333 LEU B C 1
ATOM 8772 O O . LEU B 1 333 ? -16.859 -42.875 -5.133 1 97.75 333 LEU B O 1
ATOM 8776 N N . PRO B 1 334 ? -15.25 -41.5 -4.18 1 96.12 334 PRO B N 1
ATOM 8777 C CA . PRO B 1 334 ? -15.281 -42.281 -2.949 1 96.12 334 PRO B CA 1
ATOM 8778 C C . PRO B 1 334 ? -16.641 -42.25 -2.258 1 96.12 334 PRO B C 1
ATOM 8780 O O . PRO B 1 334 ? -17.344 -41.219 -2.328 1 96.12 334 PRO B O 1
ATOM 8783 N N . LYS B 1 335 ? -16.891 -43.281 -1.556 1 95.62 335 LYS B N 1
ATOM 8784 C CA . LYS B 1 335 ? -18.203 -43.438 -0.944 1 95.62 335 LYS B CA 1
ATOM 8785 C C . LYS B 1 335 ? -18.547 -42.25 -0.042 1 95.62 335 LYS B C 1
ATOM 8787 O O . LYS B 1 335 ? -19.672 -41.75 -0.058 1 95.62 335 LYS B O 1
ATOM 8792 N N . THR B 1 336 ? -17.625 -41.812 0.739 1 94.88 336 THR B N 1
ATOM 8793 C CA . THR B 1 336 ? -17.844 -40.719 1.694 1 94.88 336 THR B CA 1
ATOM 8794 C C . THR B 1 336 ? -18.297 -39.438 0.978 1 94.88 336 THR B C 1
ATOM 8796 O O . THR B 1 336 ? -19.141 -38.719 1.478 1 94.88 336 THR B O 1
ATOM 8799 N N . ILE B 1 337 ? -17.766 -39.188 -0.168 1 95.44 337 ILE B N 1
ATOM 8800 C CA . ILE B 1 337 ? -18.078 -37.969 -0.93 1 95.44 337 ILE B CA 1
ATOM 8801 C C . ILE B 1 337 ? -19.406 -38.188 -1.67 1 95.44 337 ILE B C 1
ATOM 8803 O O . ILE B 1 337 ? -20.25 -37.281 -1.704 1 95.44 337 ILE B O 1
ATOM 8807 N N . TYR B 1 338 ? -19.547 -39.375 -2.236 1 95.69 338 TYR B N 1
ATOM 8808 C CA . TYR B 1 338 ? -20.797 -39.688 -2.941 1 95.69 338 TYR B CA 1
ATOM 8809 C C . TYR B 1 338 ? -22 -39.531 -2.014 1 95.69 338 TYR B C 1
ATOM 8811 O O . TYR B 1 338 ? -23.031 -39 -2.41 1 95.69 338 TYR B O 1
ATOM 8819 N N . ASP B 1 339 ? -21.828 -39.969 -0.814 1 94.94 339 ASP B N 1
ATOM 8820 C CA . ASP B 1 339 ? -22.906 -39.906 0.165 1 94.94 339 ASP B CA 1
ATOM 8821 C C . ASP B 1 339 ? -23.312 -38.469 0.429 1 94.94 339 ASP B C 1
ATOM 8823 O O . ASP B 1 339 ? -24.5 -38.156 0.567 1 94.94 339 ASP B O 1
ATOM 8827 N N . LYS B 1 340 ? -22.359 -37.594 0.455 1 93.75 340 LYS B N 1
ATOM 8828 C CA . LYS B 1 340 ? -22.641 -36.188 0.669 1 93.75 340 LYS B CA 1
ATOM 8829 C C . LYS B 1 340 ? -23.438 -35.594 -0.494 1 93.75 340 LYS B C 1
ATOM 8831 O O . LYS B 1 340 ? -24.344 -34.781 -0.29 1 93.75 340 LYS B O 1
ATOM 8836 N N . ILE B 1 341 ? -23.109 -36 -1.658 1 93.06 341 ILE B N 1
ATOM 8837 C CA . ILE B 1 341 ? -23.797 -35.531 -2.855 1 93.06 341 ILE B CA 1
ATOM 8838 C C . ILE B 1 341 ? -25.203 -36.125 -2.9 1 93.06 341 ILE B C 1
ATOM 8840 O O . ILE B 1 341 ? -26.156 -35.406 -3.242 1 93.06 341 ILE B O 1
ATOM 8844 N N . LEU B 1 342 ? -25.328 -37.344 -2.498 1 92.31 342 LEU B N 1
ATOM 8845 C CA . LEU B 1 342 ? -26.625 -38.031 -2.432 1 92.31 342 LEU B CA 1
ATOM 8846 C C . LEU B 1 342 ? -27.547 -37.312 -1.445 1 92.31 342 LEU B C 1
ATOM 8848 O O . LEU B 1 342 ? -28.766 -37.25 -1.654 1 92.31 342 LEU B O 1
ATOM 8852 N N . ASP B 1 343 ? -26.984 -36.719 -0.447 1 92.56 343 ASP B N 1
ATOM 8853 C CA . ASP B 1 343 ? -27.734 -36.031 0.599 1 92.56 343 ASP B CA 1
ATOM 8854 C C . ASP B 1 343 ? -28.156 -34.656 0.149 1 92.56 343 ASP B C 1
ATOM 8856 O O . ASP B 1 343 ? -28.812 -33.906 0.903 1 92.56 343 ASP B O 1
ATOM 8860 N N . GLY B 1 344 ? -27.781 -34.25 -0.974 1 92.69 344 GLY B N 1
ATOM 8861 C CA . GLY B 1 344 ? -28.312 -33.031 -1.534 1 92.69 344 GLY B CA 1
ATOM 8862 C C . GLY B 1 344 ? -27.312 -31.875 -1.495 1 92.69 344 GLY B C 1
ATOM 8863 O O . GLY B 1 344 ? -27.625 -30.766 -1.895 1 92.69 344 GLY B O 1
ATOM 8864 N N . LYS B 1 345 ? -26.125 -32.094 -1.041 1 94.25 345 LYS B N 1
ATOM 8865 C CA . LYS B 1 345 ? -25.125 -31.016 -0.969 1 94.25 345 LYS B CA 1
ATOM 8866 C C . LYS B 1 345 ? -24.719 -30.547 -2.363 1 94.25 345 LYS B C 1
ATOM 8868 O O . LYS B 1 345 ? -24.531 -31.375 -3.266 1 94.25 345 LYS B O 1
ATOM 8873 N N . LYS B 1 346 ? -24.625 -29.266 -2.605 1 95.44 346 LYS B N 1
ATOM 8874 C CA . LYS B 1 346 ? -24.172 -28.672 -3.859 1 95.44 346 LYS B CA 1
ATOM 8875 C C . LYS B 1 346 ? -22.656 -28.531 -3.889 1 95.44 346 LYS B C 1
ATOM 8877 O O . LYS B 1 346 ? -22.109 -27.547 -3.389 1 95.44 346 LYS B O 1
ATOM 8882 N N . LEU B 1 347 ? -21.938 -29.516 -4.598 1 96.62 347 LEU B N 1
ATOM 8883 C CA . LEU B 1 347 ? -20.484 -29.547 -4.547 1 96.62 347 LEU B CA 1
ATOM 8884 C C . LEU B 1 347 ? -19.891 -29.703 -5.945 1 96.62 347 LEU B C 1
ATOM 8886 O O . LEU B 1 347 ? -18.672 -29.719 -6.109 1 96.62 347 LEU B O 1
ATOM 8890 N N . ILE B 1 348 ? -20.75 -29.703 -6.984 1 97.31 348 ILE B N 1
ATOM 8891 C CA . ILE B 1 348 ? -20.266 -30.016 -8.32 1 97.31 348 ILE B CA 1
ATOM 8892 C C . ILE B 1 348 ? -20.359 -28.797 -9.219 1 97.31 348 ILE B C 1
ATOM 8894 O O . ILE B 1 348 ? -21.422 -28.172 -9.328 1 97.31 348 ILE B O 1
ATOM 8898 N N . ASN B 1 349 ? -19.312 -28.453 -9.789 1 96.19 349 ASN B N 1
ATOM 8899 C CA . ASN B 1 349 ? -19.281 -27.422 -10.82 1 96.19 349 ASN B CA 1
ATOM 8900 C C . ASN B 1 349 ? -19.078 -28.031 -12.211 1 96.19 349 ASN B C 1
ATOM 8902 O O . ASN B 1 349 ? -18.125 -28.781 -12.43 1 96.19 349 ASN B O 1
ATOM 8906 N N . LEU B 1 350 ? -19.906 -27.734 -13.148 1 95.56 350 LEU B N 1
ATOM 8907 C CA . LEU B 1 350 ? -19.859 -28.328 -14.477 1 95.56 350 LEU B CA 1
ATOM 8908 C C . LEU B 1 350 ? -18.969 -27.5 -15.406 1 95.56 350 LEU B C 1
ATOM 8910 O O . LEU B 1 350 ? -18.703 -27.906 -16.531 1 95.56 350 LEU B O 1
ATOM 8914 N N . ASP B 1 351 ? -18.438 -26.453 -14.914 1 93.19 351 ASP B N 1
ATOM 8915 C CA . ASP B 1 351 ? -17.656 -25.516 -15.727 1 93.19 351 ASP B CA 1
ATOM 8916 C C . ASP B 1 351 ? -18.484 -24.984 -16.906 1 93.19 351 ASP B C 1
ATOM 8918 O O . ASP B 1 351 ? -18.734 -23.781 -17 1 93.19 351 ASP B O 1
ATOM 8922 N N . SER B 1 352 ? -19.031 -25.875 -17.797 1 93.75 352 SER B N 1
ATOM 8923 C CA . SER B 1 352 ? -19.938 -25.562 -18.891 1 93.75 352 SER B CA 1
ATOM 8924 C C . SER B 1 352 ? -21.031 -26.625 -19.031 1 93.75 352 SER B C 1
ATOM 8926 O O . SER B 1 352 ? -20.734 -27.766 -19.375 1 93.75 352 SER B O 1
ATOM 8928 N N . LEU B 1 353 ? -22.234 -26.156 -18.844 1 92.69 353 LEU B N 1
ATOM 8929 C CA . LEU B 1 353 ? -23.375 -27.047 -19.047 1 92.69 353 LEU B CA 1
ATOM 8930 C C . LEU B 1 353 ? -23.438 -27.5 -20.5 1 92.69 353 LEU B C 1
ATOM 8932 O O . LEU B 1 353 ? -23.797 -28.641 -20.797 1 92.69 353 LEU B O 1
ATOM 8936 N N . THR B 1 354 ? -23.047 -26.609 -21.344 1 93.25 354 THR B N 1
ATOM 8937 C CA . THR B 1 354 ? -23.062 -26.891 -22.781 1 93.25 354 THR B CA 1
ATOM 8938 C C . THR B 1 354 ? -22.109 -28.047 -23.109 1 93.25 354 THR B C 1
ATOM 8940 O O . THR B 1 354 ? -22.422 -28.891 -23.938 1 93.25 354 THR B O 1
ATOM 8943 N N . TYR B 1 355 ? -21.016 -28.062 -22.484 1 95.25 355 TYR B N 1
ATOM 8944 C CA . TYR B 1 355 ? -20.047 -29.125 -22.75 1 95.25 355 TYR B CA 1
ATOM 8945 C C . TYR B 1 355 ? -20.625 -30.484 -22.375 1 95.25 355 TYR B C 1
ATOM 8947 O O . TYR B 1 355 ? -20.516 -31.438 -23.141 1 95.25 355 TYR B O 1
ATOM 8955 N N . ILE B 1 356 ? -21.172 -30.609 -21.219 1 96.06 356 ILE B N 1
ATOM 8956 C CA . ILE B 1 356 ? -21.703 -31.891 -20.75 1 96.06 356 ILE B CA 1
ATOM 8957 C C . ILE B 1 356 ? -22.875 -32.312 -21.656 1 96.06 356 ILE B C 1
ATOM 8959 O O . ILE B 1 356 ? -23.047 -33.5 -21.922 1 96.06 356 ILE B O 1
ATOM 8963 N N . LEU B 1 357 ? -23.641 -31.344 -22.062 1 95.25 357 LEU B N 1
ATOM 8964 C CA . LEU B 1 357 ? -24.719 -31.625 -23.016 1 95.25 357 LEU B CA 1
ATOM 8965 C C . LEU B 1 357 ? -24.172 -32.219 -24.312 1 95.25 357 LEU B C 1
ATOM 8967 O O . LEU B 1 357 ? -24.734 -33.188 -24.844 1 95.25 357 LEU B O 1
ATOM 8971 N N . GLU B 1 358 ? -23.125 -31.641 -24.766 1 96.19 358 GLU B N 1
ATOM 8972 C CA . GLU B 1 358 ? -22.516 -32.125 -26.016 1 96.19 358 GLU B CA 1
ATOM 8973 C C . GLU B 1 358 ? -21.906 -33.5 -25.812 1 96.19 358 GLU B C 1
ATOM 8975 O O . GLU B 1 358 ? -21.922 -34.312 -26.734 1 96.19 358 GLU B O 1
ATOM 8980 N N . VAL B 1 359 ? -21.328 -33.719 -24.703 1 97.19 359 VAL B N 1
ATOM 8981 C CA . VAL B 1 359 ? -20.797 -35.062 -24.391 1 97.19 359 VAL B CA 1
ATOM 8982 C C . VAL B 1 359 ? -21.922 -36.094 -24.406 1 97.19 359 VAL B C 1
ATOM 8984 O O . VAL B 1 359 ? -21.766 -37.188 -24.969 1 97.19 359 VAL B O 1
ATOM 8987 N N . LYS B 1 360 ? -23.031 -35.75 -23.781 1 96.5 360 LYS B N 1
ATOM 8988 C CA . LYS B 1 360 ? -24.188 -36.656 -23.797 1 96.5 360 LYS B CA 1
ATOM 8989 C C . LYS B 1 360 ? -24.609 -37 -25.219 1 96.5 360 LYS B C 1
ATOM 8991 O O . LYS B 1 360 ? -24.891 -38.156 -25.547 1 96.5 360 LYS B O 1
ATOM 8996 N N . LYS B 1 361 ? -24.609 -35.969 -26.031 1 97.19 361 LYS B N 1
ATOM 8997 C CA . LYS B 1 361 ? -24.984 -36.188 -27.422 1 97.19 361 LYS B CA 1
ATOM 8998 C C . LYS B 1 361 ? -24 -37.125 -28.125 1 97.19 361 LYS B C 1
ATOM 9000 O O . LYS B 1 361 ? -24.391 -37.938 -28.922 1 97.19 361 LYS B O 1
ATOM 9005 N N . LEU B 1 362 ? -22.766 -36.938 -27.828 1 97.56 362 LEU B N 1
ATOM 9006 C CA . LEU B 1 362 ? -21.734 -37.781 -28.406 1 97.56 362 LEU B CA 1
ATOM 9007 C C . LEU B 1 362 ? -21.922 -39.25 -27.953 1 97.56 362 LEU B C 1
ATOM 9009 O O . LEU B 1 362 ? -21.75 -40.156 -28.766 1 97.56 362 LEU B O 1
ATOM 9013 N N . LEU B 1 363 ? -22.25 -39.438 -26.719 1 97.19 363 LEU B N 1
ATOM 9014 C CA . LEU B 1 363 ? -22.438 -40.781 -26.188 1 97.19 363 LEU B CA 1
ATOM 9015 C C . LEU B 1 363 ? -23.625 -41.469 -26.844 1 97.19 363 LEU B C 1
ATOM 9017 O O . LEU B 1 363 ? -23.625 -42.688 -27.016 1 97.19 363 LEU B O 1
ATOM 9021 N N . LEU B 1 364 ? -24.594 -40.656 -27.281 1 95.94 364 LEU B N 1
ATOM 9022 C CA . LEU B 1 364 ? -25.781 -41.188 -27.922 1 95.94 364 LEU B CA 1
ATOM 9023 C C . LEU B 1 364 ? -25.531 -41.438 -29.406 1 95.94 364 LEU B C 1
ATOM 9025 O O . LEU B 1 364 ? -26.188 -42.312 -30 1 95.94 364 LEU B O 1
ATOM 9029 N N . LYS B 1 365 ? -24.609 -40.75 -29.891 1 97.25 365 LYS B N 1
ATOM 9030 C CA . LYS B 1 365 ? -24.328 -40.812 -31.312 1 97.25 365 LYS B CA 1
ATOM 9031 C C . LYS B 1 365 ? -23.609 -42.125 -31.688 1 97.25 365 LYS B C 1
ATOM 9033 O O . LYS B 1 365 ? -23.812 -42.656 -32.781 1 97.25 365 LYS B O 1
ATOM 9038 N N . TYR B 1 366 ? -22.828 -42.625 -30.859 1 97.69 366 TYR B N 1
ATOM 9039 C CA . TYR B 1 366 ? -21.984 -43.75 -31.172 1 97.69 366 TYR B CA 1
ATOM 9040 C C . TYR B 1 366 ? -22.484 -45.031 -30.484 1 97.69 366 TYR B C 1
ATOM 9042 O O . TYR B 1 366 ? -23.203 -44.938 -29.484 1 97.69 366 TYR B O 1
ATOM 9050 N N . GLN B 1 367 ? -22.078 -46.188 -31.078 1 96.12 367 GLN B N 1
ATOM 9051 C CA . GLN B 1 367 ? -22.359 -47.469 -30.438 1 96.12 367 GLN B CA 1
ATOM 9052 C C . GLN B 1 367 ? -21.453 -47.656 -29.219 1 96.12 367 GLN B C 1
ATOM 9054 O O . GLN B 1 367 ? -20.344 -47.125 -29.156 1 96.12 367 GLN B O 1
ATOM 9059 N N . PHE B 1 368 ? -22.016 -48.469 -28.266 1 95.31 368 PHE B N 1
ATOM 9060 C CA . PHE B 1 368 ? -21.266 -48.75 -27.047 1 95.31 368 PHE B CA 1
ATOM 9061 C C . PHE B 1 368 ? -19.875 -49.281 -27.391 1 95.31 368 PHE B C 1
ATOM 9063 O O . PHE B 1 368 ? -18.891 -48.938 -26.734 1 95.31 368 PHE B O 1
ATOM 9070 N N . LYS B 1 369 ? -19.734 -50.062 -28.469 1 96.25 369 LYS B N 1
ATOM 9071 C CA . LYS B 1 369 ? -18.469 -50.656 -28.875 1 96.25 369 LYS B CA 1
ATOM 9072 C C . LYS B 1 369 ? -17.453 -49.594 -29.266 1 96.25 369 LYS B C 1
ATOM 9074 O O . LYS B 1 369 ? -16.281 -49.688 -28.891 1 96.25 369 LYS B O 1
ATOM 9079 N N . ASP B 1 370 ? -17.953 -48.594 -30 1 97.94 370 ASP B N 1
ATOM 9080 C CA . ASP B 1 370 ? -17.078 -47.5 -30.422 1 97.94 370 ASP B CA 1
ATOM 9081 C C . ASP B 1 370 ? -16.562 -46.719 -29.203 1 97.94 370 ASP B C 1
ATOM 9083 O O . ASP B 1 370 ? -15.367 -46.406 -29.141 1 97.94 370 ASP B O 1
ATOM 9087 N N . LEU B 1 371 ? -17.469 -46.5 -28.281 1 98.19 371 LEU B N 1
ATOM 9088 C CA . LEU B 1 371 ? -17.125 -45.75 -27.062 1 98.19 371 LEU B CA 1
ATOM 9089 C C . LEU B 1 371 ? -16.172 -46.562 -26.188 1 98.19 371 LEU B C 1
ATOM 9091 O O . LEU B 1 371 ? -15.211 -46 -25.641 1 98.19 371 LEU B O 1
ATOM 9095 N N . GLN B 1 372 ? -16.438 -47.812 -26.062 1 97.19 372 GLN B N 1
ATOM 9096 C CA . GLN B 1 372 ? -15.57 -48.719 -25.312 1 97.19 372 GLN B CA 1
ATOM 9097 C C . GLN B 1 372 ? -14.172 -48.75 -25.938 1 97.19 372 GLN B C 1
ATOM 9099 O O . GLN B 1 372 ? -13.172 -48.719 -25.219 1 97.19 372 GLN B O 1
ATOM 9104 N N . ASN B 1 373 ? -14.078 -48.812 -27.25 1 98.19 373 ASN B N 1
ATOM 9105 C CA . ASN B 1 373 ? -12.789 -48.781 -27.938 1 98.19 373 ASN B CA 1
ATOM 9106 C C . ASN B 1 373 ? -12.008 -47.531 -27.625 1 98.19 373 ASN B C 1
ATOM 9108 O O . ASN B 1 373 ? -10.812 -47.594 -27.312 1 98.19 373 ASN B O 1
ATOM 9112 N N . TYR B 1 374 ? -12.664 -46.438 -27.641 1 98.19 374 TYR B N 1
ATOM 9113 C CA . TYR B 1 374 ? -12.008 -45.156 -27.344 1 98.19 374 TYR B CA 1
ATOM 9114 C C . TYR B 1 374 ? -11.539 -45.125 -25.906 1 98.19 374 TYR B C 1
ATOM 9116 O O . TYR B 1 374 ? -10.398 -44.75 -25.625 1 98.19 374 TYR B O 1
ATOM 9124 N N . MET B 1 375 ? -12.438 -45.469 -24.953 1 98.38 375 MET B N 1
ATOM 9125 C CA . MET B 1 375 ? -12.125 -45.344 -23.531 1 98.38 375 MET B CA 1
ATOM 9126 C C . MET B 1 375 ? -10.953 -46.25 -23.172 1 98.38 375 MET B C 1
ATOM 9128 O O . MET B 1 375 ? -10.055 -45.844 -22.422 1 98.38 375 MET B O 1
ATOM 9132 N N . ILE B 1 376 ? -10.93 -47.438 -23.672 1 98.12 376 ILE B N 1
ATOM 9133 C CA . ILE B 1 376 ? -9.844 -48.375 -23.375 1 98.12 376 ILE B CA 1
ATOM 9134 C C . ILE B 1 376 ? -8.57 -47.906 -24.078 1 98.12 376 ILE B C 1
ATOM 9136 O O . ILE B 1 376 ? -7.469 -48.062 -23.547 1 98.12 376 ILE B O 1
ATOM 9140 N N . TRP B 1 377 ? -8.664 -47.344 -25.281 1 98.12 377 TRP B N 1
ATOM 9141 C CA . TRP B 1 377 ? -7.5 -46.75 -25.953 1 98.12 377 TRP B CA 1
ATOM 9142 C C . TRP B 1 377 ? -6.84 -45.688 -25.062 1 98.12 377 TRP B C 1
ATOM 9144 O O . TRP B 1 377 ? -5.613 -45.625 -24.984 1 98.12 377 TRP B O 1
ATOM 9154 N N . ARG B 1 378 ? -7.66 -44.875 -24.422 1 97.94 378 ARG B N 1
ATOM 9155 C CA . ARG B 1 378 ? -7.105 -43.875 -23.531 1 97.94 378 ARG B CA 1
ATOM 9156 C C . ARG B 1 378 ? -6.25 -44.5 -22.438 1 97.94 378 ARG B C 1
ATOM 9158 O O . ARG B 1 378 ? -5.172 -44 -22.109 1 97.94 378 ARG B O 1
ATOM 9165 N N . LEU B 1 379 ? -6.754 -45.531 -21.812 1 97.94 379 LEU B N 1
ATOM 9166 C CA . LEU B 1 379 ? -5.992 -46.25 -20.797 1 97.94 379 LEU B CA 1
ATOM 9167 C C . LEU B 1 379 ? -4.695 -46.812 -21.375 1 97.94 379 LEU B C 1
ATOM 9169 O O . LEU B 1 379 ? -3.633 -46.688 -20.766 1 97.94 379 LEU B O 1
ATOM 9173 N N . ILE B 1 380 ? -4.762 -47.375 -22.594 1 98 380 ILE B N 1
ATOM 9174 C CA . ILE B 1 380 ? -3.596 -47.938 -23.266 1 98 380 ILE B CA 1
ATOM 9175 C C . ILE B 1 380 ? -2.59 -46.844 -23.562 1 98 380 ILE B C 1
ATOM 9177 O O . ILE B 1 380 ? -1.396 -46.969 -23.281 1 98 380 ILE B O 1
ATOM 9181 N N . LYS B 1 381 ? -3.105 -45.75 -24.094 1 97 381 LYS B N 1
ATOM 9182 C CA . LYS B 1 381 ? -2.248 -44.625 -24.469 1 97 381 LYS B CA 1
ATOM 9183 C C . LYS B 1 381 ? -1.483 -44.094 -23.266 1 97 381 LYS B C 1
ATOM 9185 O O . LYS B 1 381 ? -0.295 -43.781 -23.359 1 97 381 LYS B O 1
ATOM 9190 N N . TYR B 1 382 ? -2.123 -43.969 -22.094 1 94.38 382 TYR B N 1
ATOM 9191 C CA . TYR B 1 382 ? -1.493 -43.5 -20.875 1 94.38 382 TYR B CA 1
ATOM 9192 C C . TYR B 1 382 ? -0.432 -44.5 -20.391 1 94.38 382 TYR B C 1
ATOM 9194 O O . TYR B 1 382 ? 0.472 -44.125 -19.641 1 94.38 382 TYR B O 1
ATOM 9202 N N . SER B 1 383 ? -0.481 -45.719 -20.828 1 96.25 383 SER B N 1
ATOM 9203 C CA . SER B 1 383 ? 0.424 -46.75 -20.359 1 96.25 383 SER B CA 1
ATOM 9204 C C . SER B 1 383 ? 1.634 -46.906 -21.281 1 96.25 383 SER B C 1
ATOM 9206 O O . SER B 1 383 ? 2.688 -47.375 -20.859 1 96.25 383 SER B O 1
ATOM 9208 N N . LEU B 1 384 ? 1.532 -46.438 -22.516 1 96.5 384 LEU B N 1
ATOM 9209 C CA . LEU B 1 384 ? 2.492 -46.719 -23.578 1 96.5 384 LEU B CA 1
ATOM 9210 C C . LEU B 1 384 ? 3.891 -46.25 -23.172 1 96.5 384 LEU B C 1
ATOM 9212 O O . LEU B 1 384 ? 4.867 -46.969 -23.375 1 96.5 384 LEU B O 1
ATOM 9216 N N . PRO B 1 385 ? 4.043 -45.094 -22.531 1 94.75 385 PRO B N 1
ATOM 9217 C CA . PRO B 1 385 ? 5.395 -44.625 -22.219 1 94.75 385 PRO B CA 1
ATOM 9218 C C . PRO B 1 385 ? 6.141 -45.531 -21.266 1 94.75 385 PRO B C 1
ATOM 9220 O O . PRO B 1 385 ? 7.367 -45.438 -21.141 1 94.75 385 PRO B O 1
ATOM 9223 N N . TYR B 1 386 ? 5.434 -46.469 -20.641 1 95.56 386 TYR B N 1
ATOM 9224 C CA . TYR B 1 386 ? 6.035 -47.312 -19.594 1 95.56 386 TYR B CA 1
ATOM 9225 C C . TYR B 1 386 ? 6.078 -48.75 -20.016 1 95.56 386 TYR B C 1
ATOM 9227 O O . TYR B 1 386 ? 6.305 -49.656 -19.203 1 95.56 386 TYR B O 1
ATOM 9235 N N . MET B 1 387 ? 5.777 -49 -21.266 1 97 387 MET B N 1
ATOM 9236 C CA . MET B 1 387 ? 5.816 -50.344 -21.812 1 97 387 MET B CA 1
ATOM 9237 C C . MET B 1 387 ? 7.129 -50.594 -22.547 1 97 387 MET B C 1
ATOM 9239 O O . MET B 1 387 ? 8.047 -49.781 -22.484 1 97 387 MET B O 1
ATOM 9243 N N . SER B 1 388 ? 7.328 -51.781 -23.219 1 96.94 388 SER B N 1
ATOM 9244 C CA . SER B 1 388 ? 8.586 -52.188 -23.844 1 96.94 388 SER B CA 1
ATOM 9245 C C . SER B 1 388 ? 8.93 -51.312 -25.031 1 96.94 388 SER B C 1
ATOM 9247 O O . SER B 1 388 ? 8.086 -50.531 -25.5 1 96.94 388 SER B O 1
ATOM 9249 N N . THR B 1 389 ? 10.148 -51.469 -25.5 1 96.5 389 THR B N 1
ATOM 9250 C CA . THR B 1 389 ? 10.695 -50.625 -26.562 1 96.5 389 THR B CA 1
ATOM 9251 C C . THR B 1 389 ? 9.852 -50.75 -27.828 1 96.5 389 THR B C 1
ATOM 9253 O O . THR B 1 389 ? 9.688 -49.781 -28.562 1 96.5 389 THR B O 1
ATOM 9256 N N . GLU B 1 390 ? 9.242 -51.844 -28.094 1 97.44 390 GLU B N 1
ATOM 9257 C CA . GLU B 1 390 ? 8.383 -52 -29.266 1 97.44 390 GLU B CA 1
ATOM 9258 C C . GLU B 1 390 ? 7.223 -51.031 -29.219 1 97.44 390 GLU B C 1
ATOM 9260 O O . GLU B 1 390 ? 6.812 -50.5 -30.266 1 97.44 390 GLU B O 1
ATOM 9265 N N . TYR B 1 391 ? 6.727 -50.844 -28.062 1 97.75 391 TYR B N 1
ATOM 9266 C CA . TYR B 1 391 ? 5.613 -49.938 -27.891 1 97.75 391 TYR B CA 1
ATOM 9267 C C . TYR B 1 391 ? 6.098 -48.469 -27.859 1 97.75 391 TYR B C 1
ATOM 9269 O O . TYR B 1 391 ? 5.508 -47.625 -28.516 1 97.75 391 TYR B O 1
ATOM 9277 N N . THR B 1 392 ? 7.195 -48.188 -27.109 1 96.88 392 THR B N 1
ATOM 9278 C CA . THR B 1 392 ? 7.68 -46.812 -26.969 1 96.88 392 THR B CA 1
ATOM 9279 C C . THR B 1 392 ? 8.234 -46.281 -28.281 1 96.88 392 THR B C 1
ATOM 9281 O O . THR B 1 392 ? 8.164 -45.094 -28.578 1 96.88 392 THR B O 1
ATOM 9284 N N . GLN B 1 393 ? 8.719 -47.188 -29.078 1 96.5 393 GLN B N 1
ATOM 9285 C CA . GLN B 1 393 ? 9.18 -46.781 -30.406 1 96.5 393 GLN B CA 1
ATOM 9286 C C . GLN B 1 393 ? 8.023 -46.312 -31.266 1 96.5 393 GLN B C 1
ATOM 9288 O O . GLN B 1 393 ? 8.18 -45.344 -32.031 1 96.5 393 GLN B O 1
ATOM 9293 N N . LEU B 1 394 ? 6.906 -46.969 -31.172 1 97.19 394 LEU B N 1
ATOM 9294 C CA . LEU B 1 394 ? 5.734 -46.531 -31.906 1 97.19 394 LEU B CA 1
ATOM 9295 C C . LEU B 1 394 ? 5.336 -45.125 -31.484 1 97.19 394 LEU B C 1
ATOM 9297 O O . LEU B 1 394 ? 4.941 -44.281 -32.312 1 97.19 394 LEU B O 1
ATOM 9301 N N . LEU B 1 395 ? 5.426 -44.875 -30.203 1 95.25 395 LEU B N 1
ATOM 9302 C CA . LEU B 1 395 ? 5.145 -43.531 -29.688 1 95.25 395 LEU B CA 1
ATOM 9303 C C . LEU B 1 395 ? 6.145 -42.531 -30.234 1 95.25 395 LEU B C 1
ATOM 9305 O O . LEU B 1 395 ? 5.773 -41.406 -30.578 1 95.25 395 LEU B O 1
ATOM 9309 N N . ALA B 1 396 ? 7.383 -42.906 -30.219 1 94.81 396 ALA B N 1
ATOM 9310 C CA . ALA B 1 396 ? 8.43 -42.031 -30.734 1 94.81 396 ALA B CA 1
ATOM 9311 C C . ALA B 1 396 ? 8.18 -41.719 -32.219 1 94.81 396 ALA B C 1
ATOM 9313 O O . ALA B 1 396 ? 8.391 -40.562 -32.656 1 94.81 396 ALA B O 1
ATOM 9314 N N . ASP B 1 397 ? 7.781 -42.656 -32.938 1 95.88 397 ASP B N 1
ATOM 9315 C CA . ASP B 1 397 ? 7.477 -42.469 -34.344 1 95.88 397 ASP B CA 1
ATOM 9316 C C . ASP B 1 397 ? 6.355 -41.438 -34.531 1 95.88 397 ASP B C 1
ATOM 9318 O O . ASP B 1 397 ? 6.434 -40.562 -35.406 1 95.88 397 ASP B O 1
ATOM 9322 N N . PHE B 1 398 ? 5.375 -41.625 -33.844 1 95.12 398 PHE B N 1
ATOM 9323 C CA . PHE B 1 398 ? 4.258 -40.688 -33.906 1 95.12 398 PHE B CA 1
ATOM 9324 C C . PHE B 1 398 ? 4.699 -39.281 -33.5 1 95.12 398 PHE B C 1
ATOM 9326 O O . PHE B 1 398 ? 4.34 -38.281 -34.156 1 95.12 398 PHE B O 1
ATOM 9333 N N . SER B 1 399 ? 5.418 -39.188 -32.375 1 91.06 399 SER B N 1
ATOM 9334 C CA . SER B 1 399 ? 5.883 -37.906 -31.859 1 91.06 399 SER B CA 1
ATOM 9335 C C . SER B 1 399 ? 6.758 -37.188 -32.875 1 91.06 399 SER B C 1
ATOM 9337 O O . SER B 1 399 ? 6.742 -35.938 -32.969 1 91.06 399 SER B O 1
ATOM 9339 N N . ALA B 1 400 ? 7.539 -37.906 -33.594 1 91.88 400 ALA B N 1
ATOM 9340 C CA . ALA B 1 400 ? 8.391 -37.344 -34.625 1 91.88 400 ALA B CA 1
ATOM 9341 C C . ALA B 1 400 ? 7.555 -36.625 -35.656 1 91.88 400 ALA B C 1
ATOM 9343 O O . ALA B 1 400 ? 7.965 -35.562 -36.156 1 91.88 400 ALA B O 1
ATOM 9344 N N . ILE B 1 401 ? 6.441 -37.156 -35.969 1 90.44 401 ILE B N 1
ATOM 9345 C CA . ILE B 1 401 ? 5.551 -36.531 -36.938 1 90.44 401 ILE B CA 1
ATOM 9346 C C . ILE B 1 401 ? 4.816 -35.375 -36.281 1 90.44 401 ILE B C 1
ATOM 9348 O O . ILE B 1 401 ? 4.703 -34.312 -36.906 1 90.44 401 ILE B O 1
ATOM 9352 N N . LEU B 1 402 ? 4.324 -35.594 -35.156 1 87.19 402 LEU B N 1
ATOM 9353 C CA . LEU B 1 402 ? 3.525 -34.594 -34.469 1 87.19 402 LEU B CA 1
ATOM 9354 C C . LEU B 1 402 ? 4.359 -33.344 -34.125 1 87.19 402 LEU B C 1
ATOM 9356 O O . LEU B 1 402 ? 3.885 -32.219 -34.281 1 87.19 402 LEU B O 1
ATOM 9360 N N . TYR B 1 403 ? 5.637 -33.5 -33.688 1 85.75 403 TYR B N 1
ATOM 9361 C CA . TYR B 1 403 ? 6.422 -32.375 -33.156 1 85.75 403 TYR B CA 1
ATOM 9362 C C . TYR B 1 403 ? 7.645 -32.125 -34.031 1 85.75 403 TYR B C 1
ATOM 9364 O O . TYR B 1 403 ? 8.383 -31.156 -33.812 1 85.75 403 TYR B O 1
ATOM 9372 N N . GLY B 1 404 ? 7.926 -32.844 -35.031 1 81.62 404 GLY B N 1
ATOM 9373 C CA . GLY B 1 404 ? 9.094 -32.688 -35.906 1 81.62 404 GLY B CA 1
ATOM 9374 C C . GLY B 1 404 ? 10.398 -33.031 -35.188 1 81.62 404 GLY B C 1
ATOM 9375 O O . GLY B 1 404 ? 11.414 -32.344 -35.406 1 81.62 404 GLY B O 1
ATOM 9376 N N . GLN B 1 405 ? 10.336 -33.969 -34.25 1 85.69 405 GLN B N 1
ATOM 9377 C CA . GLN B 1 405 ? 11.523 -34.406 -33.531 1 85.69 405 GLN B CA 1
ATOM 9378 C C . GLN B 1 405 ? 12.055 -35.719 -34.094 1 85.69 405 GLN B C 1
ATOM 9380 O O . GLN B 1 405 ? 11.375 -36.375 -34.875 1 85.69 405 GLN B O 1
ATOM 9385 N N . PRO B 1 406 ? 13.328 -36 -33.75 1 85.94 406 PRO B N 1
ATOM 9386 C CA . PRO B 1 406 ? 13.805 -37.312 -34.156 1 85.94 406 PRO B CA 1
ATOM 9387 C C . PRO B 1 406 ? 12.969 -38.438 -33.562 1 85.94 406 PRO B C 1
ATOM 9389 O O . PRO B 1 406 ? 12.398 -38.281 -32.469 1 85.94 406 PRO B O 1
ATOM 9392 N N . ASN B 1 407 ? 12.828 -39.469 -34.25 1 90.62 407 ASN B N 1
ATOM 9393 C CA . ASN B 1 407 ? 12.008 -40.562 -33.812 1 90.62 407 ASN B CA 1
ATOM 9394 C C . ASN B 1 407 ? 12.766 -41.469 -32.844 1 90.62 407 ASN B C 1
ATOM 9396 O O . ASN B 1 407 ? 12.688 -42.719 -32.938 1 90.62 407 ASN B O 1
ATOM 9400 N N . GLN B 1 408 ? 13.508 -40.875 -31.953 1 92.56 408 GLN B N 1
ATOM 9401 C CA . GLN B 1 408 ? 14.242 -41.625 -30.938 1 92.56 408 GLN B CA 1
ATOM 9402 C C . GLN B 1 408 ? 13.453 -41.719 -29.641 1 92.56 408 GLN B C 1
ATOM 9404 O O . GLN B 1 408 ? 12.812 -40.75 -29.219 1 92.56 408 GLN B O 1
ATOM 9409 N N . VAL B 1 409 ? 13.492 -42.906 -29.094 1 93.25 409 VAL B N 1
ATOM 9410 C CA . VAL B 1 409 ? 12.805 -43.156 -27.828 1 93.25 409 VAL B CA 1
ATOM 9411 C C . VAL B 1 409 ? 13.5 -42.375 -26.719 1 93.25 409 VAL B C 1
ATOM 9413 O O . VAL B 1 409 ? 14.727 -42.312 -26.656 1 93.25 409 VAL B O 1
ATOM 9416 N N . THR B 1 410 ? 12.773 -41.75 -25.875 1 90.62 410 THR B N 1
ATOM 9417 C CA . THR B 1 410 ? 13.32 -41.094 -24.688 1 90.62 410 THR B CA 1
ATOM 9418 C C . THR B 1 410 ? 14.008 -42.094 -23.781 1 90.62 410 THR B C 1
ATOM 9420 O O . THR B 1 410 ? 13.469 -43.156 -23.516 1 90.62 410 THR B O 1
ATOM 9423 N N . PRO B 1 411 ? 15.195 -41.688 -23.297 1 90.44 411 PRO B N 1
ATOM 9424 C CA . PRO B 1 411 ? 15.867 -42.594 -22.375 1 90.44 411 PRO B CA 1
ATOM 9425 C C . PRO B 1 411 ? 15.016 -42.938 -21.141 1 90.44 411 PRO B C 1
ATOM 9427 O O . PRO B 1 411 ? 14.352 -42.031 -20.609 1 90.44 411 PRO B O 1
ATOM 9430 N N . VAL B 1 412 ? 15.023 -44.219 -20.75 1 93.31 412 VAL B N 1
ATOM 9431 C CA . VAL B 1 412 ? 14.18 -44.719 -19.672 1 93.31 412 VAL B CA 1
ATOM 9432 C C . VAL B 1 412 ? 14.445 -43.938 -18.406 1 93.31 412 VAL B C 1
ATOM 9434 O O . VAL B 1 412 ? 13.516 -43.594 -17.656 1 93.31 412 VAL B O 1
ATOM 9437 N N . ASN B 1 413 ? 15.688 -43.656 -18.172 1 90.62 413 ASN B N 1
ATOM 9438 C CA . ASN B 1 413 ? 16.031 -42.906 -16.969 1 90.62 413 ASN B CA 1
ATOM 9439 C C . ASN B 1 413 ? 15.359 -41.531 -16.953 1 90.62 413 ASN B C 1
ATOM 9441 O O . ASN B 1 413 ? 14.906 -41.062 -15.906 1 90.62 413 ASN B O 1
ATOM 9445 N N . GLU B 1 414 ? 15.312 -40.875 -18.078 1 89.81 414 GLU B N 1
ATOM 9446 C CA . GLU B 1 414 ? 14.672 -39.562 -18.172 1 89.81 414 GLU B CA 1
ATOM 9447 C C . GLU B 1 414 ? 13.164 -39.688 -17.938 1 89.81 414 GLU B C 1
ATOM 9449 O O . GLU B 1 414 ? 12.578 -38.844 -17.25 1 89.81 414 GLU B O 1
ATOM 9454 N N . THR B 1 415 ? 12.586 -40.656 -18.469 1 91.81 415 THR B N 1
ATOM 9455 C CA . THR B 1 415 ? 11.156 -40.906 -18.281 1 91.81 415 THR B CA 1
ATOM 9456 C C . THR B 1 415 ? 10.844 -41.188 -16.812 1 91.81 415 THR B C 1
ATOM 9458 O O . THR B 1 415 ? 9.891 -40.625 -16.266 1 91.81 415 THR B O 1
ATOM 9461 N N . CYS B 1 416 ? 11.648 -42 -16.203 1 94.88 416 CYS B N 1
ATOM 9462 C CA . CYS B 1 416 ? 11.398 -42.438 -14.828 1 94.88 416 CYS B CA 1
ATOM 9463 C C . CYS B 1 416 ? 11.641 -41.281 -13.844 1 94.88 416 CYS B C 1
ATOM 9465 O O . CYS B 1 416 ? 10.914 -41.125 -12.859 1 94.88 416 CYS B O 1
ATOM 9467 N N . LEU B 1 417 ? 12.594 -40.5 -14.117 1 91.62 417 LEU B N 1
ATOM 9468 C CA . LEU B 1 417 ? 12.883 -39.375 -13.25 1 91.62 417 LEU B CA 1
ATOM 9469 C C . LEU B 1 417 ? 11.789 -38.312 -13.367 1 91.62 417 LEU B C 1
ATOM 9471 O O . LEU B 1 417 ? 11.422 -37.688 -12.367 1 91.62 417 LEU B O 1
ATOM 9475 N N . GLY B 1 418 ? 11.344 -38.062 -14.578 1 89.06 418 GLY B N 1
ATOM 9476 C CA . GLY B 1 418 ? 10.195 -37.188 -14.742 1 89.06 418 GLY B CA 1
ATOM 9477 C C . GLY B 1 418 ? 8.961 -37.656 -14.016 1 89.06 418 GLY B C 1
ATOM 9478 O O . GLY B 1 418 ? 8.219 -36.844 -13.438 1 89.06 418 GLY B O 1
ATOM 9479 N N . TYR B 1 419 ? 8.805 -38.875 -13.992 1 88.94 419 TYR B N 1
ATOM 9480 C CA . TYR B 1 419 ? 7.645 -39.469 -13.344 1 88.94 419 TYR B CA 1
ATOM 9481 C C . TYR B 1 419 ? 7.699 -39.312 -11.836 1 88.94 419 TYR B C 1
ATOM 9483 O O . TYR B 1 419 ? 6.73 -38.844 -11.219 1 88.94 419 TYR B O 1
ATOM 9491 N N . VAL B 1 420 ? 8.773 -39.625 -11.195 1 90.88 420 VAL B N 1
ATOM 9492 C CA . VAL B 1 420 ? 8.844 -39.656 -9.734 1 90.88 420 VAL B CA 1
ATOM 9493 C C . VAL B 1 420 ? 8.852 -38.219 -9.195 1 90.88 420 VAL B C 1
ATOM 9495 O O . VAL B 1 420 ? 8.43 -37.969 -8.062 1 90.88 420 VAL B O 1
ATOM 9498 N N . ARG B 1 421 ? 9.312 -37.312 -9.977 1 89.19 421 ARG B N 1
ATOM 9499 C CA . ARG B 1 421 ? 9.297 -35.906 -9.562 1 89.19 421 ARG B CA 1
ATOM 9500 C C . ARG B 1 421 ? 7.875 -35.344 -9.523 1 89.19 421 ARG B C 1
ATOM 9502 O O . ARG B 1 421 ? 7.582 -34.438 -8.766 1 89.19 421 ARG B O 1
ATOM 9509 N N . GLY B 1 422 ? 7.082 -35.938 -10.312 1 83.19 422 GLY B N 1
ATOM 9510 C CA . GLY B 1 422 ? 5.668 -35.594 -10.234 1 83.19 422 GLY B CA 1
ATOM 9511 C C . GLY B 1 422 ? 5.305 -34.375 -11.016 1 83.19 422 GLY B C 1
ATOM 9512 O O . GLY B 1 422 ? 6.156 -33.781 -11.688 1 83.19 422 GLY B O 1
ATOM 9513 N N . ASN B 1 423 ? 4.004 -34.031 -11.016 1 73.12 423 ASN B N 1
ATOM 9514 C CA . ASN B 1 423 ? 3.449 -32.844 -11.664 1 73.12 423 ASN B CA 1
ATOM 9515 C C . ASN B 1 423 ? 2.434 -32.156 -10.766 1 73.12 423 ASN B C 1
ATOM 9517 O O . ASN B 1 423 ? 2.232 -32.562 -9.617 1 73.12 423 ASN B O 1
ATOM 9521 N N . TYR B 1 424 ? 1.879 -31.031 -11.266 1 67.94 424 TYR B N 1
ATOM 9522 C CA . TYR B 1 424 ? 1.016 -30.172 -10.469 1 67.94 424 TYR B CA 1
ATOM 9523 C C . TYR B 1 424 ? -0.427 -30.656 -10.508 1 67.94 424 TYR B C 1
ATOM 9525 O O . TYR B 1 424 ? -1.287 -30.125 -9.797 1 67.94 424 TYR B O 1
ATOM 9533 N N . GLU B 1 425 ? -0.65 -31.625 -11.195 1 67.5 425 GLU B N 1
ATOM 9534 C CA . GLU B 1 425 ? -2.035 -31.938 -11.531 1 67.5 425 GLU B CA 1
ATOM 9535 C C . GLU B 1 425 ? -2.674 -32.812 -10.453 1 67.5 425 GLU B C 1
ATOM 9537 O O . GLU B 1 425 ? -3.822 -32.594 -10.07 1 67.5 425 GLU B O 1
ATOM 9542 N N . MET B 1 426 ? -1.945 -33.812 -9.977 1 77.44 426 MET B N 1
ATOM 9543 C CA . MET B 1 426 ? -2.473 -34.812 -9.047 1 77.44 426 MET B CA 1
ATOM 9544 C C . MET B 1 426 ? -1.438 -35.156 -7.98 1 77.44 426 MET B C 1
ATOM 9546 O O . MET B 1 426 ? -0.241 -34.938 -8.18 1 77.44 426 MET B O 1
ATOM 9550 N N . PRO B 1 427 ? -2.029 -35.562 -6.824 1 81.62 427 PRO B N 1
ATOM 9551 C CA . PRO B 1 427 ? -1.086 -36.125 -5.848 1 81.62 427 PRO B CA 1
ATOM 9552 C C . PRO B 1 427 ? -0.097 -37.094 -6.473 1 81.62 427 PRO B C 1
ATOM 9554 O O . PRO B 1 427 ? -0.465 -37.875 -7.363 1 81.62 427 PRO B O 1
ATOM 9557 N N . ASN B 1 428 ? 1.122 -37 -6.082 1 91.06 428 ASN B N 1
ATOM 9558 C CA . ASN B 1 428 ? 2.203 -37.812 -6.656 1 91.06 428 ASN B CA 1
ATOM 9559 C C . ASN B 1 428 ? 3.309 -38.062 -5.637 1 91.06 428 ASN B C 1
ATOM 9561 O O . ASN B 1 428 ? 3.055 -38.094 -4.43 1 91.06 428 ASN B O 1
ATOM 9565 N N . LEU B 1 429 ? 4.496 -38.438 -6.156 1 94.88 429 LEU B N 1
ATOM 9566 C CA . LEU B 1 429 ? 5.594 -38.844 -5.281 1 94.88 429 LEU B CA 1
ATOM 9567 C C . LEU B 1 429 ? 6.496 -37.656 -4.957 1 94.88 429 LEU B C 1
ATOM 9569 O O . LEU B 1 429 ? 7.496 -37.812 -4.254 1 94.88 429 LEU B O 1
ATOM 9573 N N . GLY B 1 430 ? 6.113 -36.5 -5.43 1 93 430 GLY B N 1
ATOM 9574 C CA . GLY B 1 430 ? 6.973 -35.344 -5.348 1 93 430 GLY B CA 1
ATOM 9575 C C . GLY B 1 430 ? 7.344 -34.969 -3.924 1 93 430 GLY B C 1
ATOM 9576 O O . GLY B 1 430 ? 8.484 -34.562 -3.654 1 93 430 GLY B O 1
ATOM 9577 N N . TYR B 1 431 ? 6.457 -35.062 -2.943 1 92.19 431 TYR B N 1
ATOM 9578 C CA . TYR B 1 431 ? 6.734 -34.75 -1.548 1 92.19 431 TYR B CA 1
ATOM 9579 C C . TYR B 1 431 ? 7.715 -35.719 -0.943 1 92.19 431 TYR B C 1
ATOM 9581 O O . TYR B 1 431 ? 8.609 -35.344 -0.188 1 92.19 431 TYR B O 1
ATOM 9589 N N . ALA B 1 432 ? 7.516 -36.969 -1.309 1 93.69 432 ALA B N 1
ATOM 9590 C CA . ALA B 1 432 ? 8.398 -38.031 -0.807 1 93.69 432 ALA B CA 1
ATOM 9591 C C . ALA B 1 432 ? 9.82 -37.812 -1.308 1 93.69 432 ALA B C 1
ATOM 9593 O O . ALA B 1 432 ? 10.781 -37.938 -0.538 1 93.69 432 ALA B O 1
ATOM 9594 N N . ILE B 1 433 ? 9.875 -37.531 -2.568 1 94.5 433 ILE B N 1
ATOM 9595 C CA . ILE B 1 433 ? 11.164 -37.312 -3.211 1 94.5 433 ILE B CA 1
ATOM 9596 C C . ILE B 1 433 ? 11.867 -36.094 -2.598 1 94.5 433 ILE B C 1
ATOM 9598 O O . ILE B 1 433 ? 13.086 -36.094 -2.451 1 94.5 433 ILE B O 1
ATOM 9602 N N . THR B 1 434 ? 11.141 -35.156 -2.264 1 93.19 434 THR B N 1
ATOM 9603 C CA . THR B 1 434 ? 11.688 -33.906 -1.704 1 93.19 434 THR B CA 1
ATOM 9604 C C . THR B 1 434 ? 12.398 -34.188 -0.384 1 93.19 434 THR B C 1
ATOM 9606 O O . THR B 1 434 ? 13.414 -33.562 -0.08 1 93.19 434 THR B O 1
ATOM 9609 N N . GLU B 1 435 ? 11.883 -35.062 0.441 1 93.25 435 GLU B N 1
ATOM 9610 C CA . GLU B 1 435 ? 12.562 -35.438 1.673 1 93.25 435 GLU B CA 1
ATOM 9611 C C . GLU B 1 435 ? 14.008 -35.875 1.398 1 93.25 435 GLU B C 1
ATOM 9613 O O . GLU B 1 435 ? 14.938 -35.375 2.047 1 93.25 435 GLU B O 1
ATOM 9618 N N . GLY B 1 436 ? 14.188 -36.781 0.436 1 92.94 436 GLY B N 1
ATOM 9619 C CA . GLY B 1 436 ? 15.523 -37.25 0.075 1 92.94 436 GLY B CA 1
ATOM 9620 C C . GLY B 1 436 ? 16.391 -36.125 -0.494 1 92.94 436 GLY B C 1
ATOM 9621 O O . GLY B 1 436 ? 17.578 -36.031 -0.173 1 92.94 436 GLY B O 1
ATOM 9622 N N . PHE B 1 437 ? 15.758 -35.344 -1.325 1 93.31 437 PHE B N 1
ATOM 9623 C CA . PHE B 1 437 ? 16.453 -34.25 -2 1 93.31 437 PHE B CA 1
ATOM 9624 C C . PHE B 1 437 ? 17.016 -33.281 -0.989 1 93.31 437 PHE B C 1
ATOM 9626 O O . PHE B 1 437 ? 18.188 -32.875 -1.095 1 93.31 437 PHE B O 1
ATOM 9633 N N . VAL B 1 438 ? 16.25 -32.844 0.016 1 91.56 438 VAL B N 1
ATOM 9634 C CA . VAL B 1 438 ? 16.625 -31.828 1.002 1 91.56 438 VAL B CA 1
ATOM 9635 C C . VAL B 1 438 ? 17.703 -32.406 1.922 1 91.56 438 VAL B C 1
ATOM 9637 O O . VAL B 1 438 ? 18.688 -31.703 2.246 1 91.56 438 VAL B O 1
ATOM 9640 N N . LYS B 1 439 ? 17.625 -33.5 2.336 1 88.56 439 LYS B N 1
ATOM 9641 C CA . LYS B 1 439 ? 18.578 -34.125 3.256 1 88.56 439 LYS B CA 1
ATOM 9642 C C . LYS B 1 439 ? 19.953 -34.281 2.619 1 88.56 439 LYS B C 1
ATOM 9644 O O . LYS B 1 439 ? 20.969 -34.125 3.297 1 88.56 439 LYS B O 1
ATOM 9649 N N . LYS B 1 440 ? 19.984 -34.375 1.353 1 86.44 440 LYS B N 1
ATOM 9650 C CA . LYS B 1 440 ? 21.25 -34.719 0.702 1 86.44 440 LYS B CA 1
ATOM 9651 C C . LYS B 1 440 ? 21.828 -33.5 -0.015 1 86.44 440 LYS B C 1
ATOM 9653 O O . LYS B 1 440 ? 23.047 -33.312 -0.031 1 86.44 440 LYS B O 1
ATOM 9658 N N . ASN B 1 441 ? 21.016 -32.719 -0.629 1 78.31 441 ASN B N 1
ATOM 9659 C CA . ASN B 1 441 ? 21.531 -31.828 -1.654 1 78.31 441 ASN B CA 1
ATOM 9660 C C . ASN B 1 441 ? 21.141 -30.375 -1.381 1 78.31 441 ASN B C 1
ATOM 9662 O O . ASN B 1 441 ? 21.328 -29.5 -2.238 1 78.31 441 ASN B O 1
ATOM 9666 N N . PHE B 1 442 ? 20.656 -30.078 -0.319 1 77.69 442 PHE B N 1
ATOM 9667 C CA . PHE B 1 442 ? 20.156 -28.734 -0.145 1 77.69 442 PHE B CA 1
ATOM 9668 C C . PHE B 1 442 ? 20.828 -28.047 1.035 1 77.69 442 PHE B C 1
ATOM 9670 O O . PHE B 1 442 ? 20.891 -28.594 2.133 1 77.69 442 PHE B O 1
ATOM 9677 N N . HIS B 1 443 ? 21.344 -26.922 0.65 1 76.56 443 HIS B N 1
ATOM 9678 C CA . HIS B 1 443 ? 22.016 -26.125 1.675 1 76.56 443 HIS B CA 1
ATOM 9679 C C . HIS B 1 443 ? 21.016 -25.547 2.67 1 76.56 443 HIS B C 1
ATOM 9681 O O . HIS B 1 443 ? 19.953 -25.047 2.275 1 76.56 443 HIS B O 1
ATOM 9687 N N . THR B 1 444 ? 21.359 -25.453 3.799 1 78.81 444 THR B N 1
ATOM 9688 C CA . THR B 1 444 ? 20.469 -25.094 4.898 1 78.81 444 THR B CA 1
ATOM 9689 C C . THR B 1 444 ? 20.047 -23.625 4.809 1 78.81 444 THR B C 1
ATOM 9691 O O . THR B 1 444 ? 18.922 -23.281 5.18 1 78.81 444 THR B O 1
ATOM 9694 N N . ASN B 1 445 ? 20.875 -22.812 4.117 1 90.31 445 ASN B N 1
ATOM 9695 C CA . ASN B 1 445 ? 20.625 -21.375 4.102 1 90.31 445 ASN B CA 1
ATOM 9696 C C . ASN B 1 445 ? 19.812 -20.969 2.867 1 90.31 445 ASN B C 1
ATOM 9698 O O . ASN B 1 445 ? 19.328 -19.844 2.781 1 90.31 445 ASN B O 1
ATOM 9702 N N . THR B 1 446 ? 19.719 -21.906 1.922 1 91.81 446 THR B N 1
ATOM 9703 C CA . THR B 1 446 ? 19.078 -21.578 0.653 1 91.81 446 THR B CA 1
ATOM 9704 C C . THR B 1 446 ? 17.625 -21.125 0.874 1 91.81 446 THR B C 1
ATOM 9706 O O . THR B 1 446 ? 17.203 -20.109 0.325 1 91.81 446 THR B O 1
ATOM 9709 N N . LYS B 1 447 ? 16.938 -21.891 1.659 1 93.06 447 LYS B N 1
ATOM 9710 C CA . LYS B 1 447 ? 15.531 -21.562 1.897 1 93.06 447 LYS B CA 1
ATOM 9711 C C . LYS B 1 447 ? 15.383 -20.188 2.541 1 93.06 447 LYS B C 1
ATOM 9713 O O . LYS B 1 447 ? 14.562 -19.375 2.098 1 93.06 447 LYS B O 1
ATOM 9718 N N . ASP B 1 448 ? 16.172 -19.859 3.506 1 93.31 448 ASP B N 1
ATOM 9719 C CA . ASP B 1 448 ? 16.094 -18.578 4.199 1 93.31 448 ASP B CA 1
ATOM 9720 C C . ASP B 1 448 ? 16.5 -17.438 3.277 1 93.31 448 ASP B C 1
ATOM 9722 O O . ASP B 1 448 ? 15.828 -16.406 3.234 1 93.31 448 ASP B O 1
ATOM 9726 N N . ASP B 1 449 ? 17.562 -17.641 2.611 1 95.12 449 ASP B N 1
ATOM 9727 C CA . ASP B 1 449 ? 18.062 -16.609 1.709 1 95.12 449 ASP B CA 1
ATOM 9728 C C . ASP B 1 449 ? 17.078 -16.328 0.59 1 95.12 449 ASP B C 1
ATOM 9730 O O . ASP B 1 449 ? 16.828 -15.164 0.26 1 95.12 449 ASP B O 1
ATOM 9734 N N . ALA B 1 450 ? 16.531 -17.359 0.029 1 96.44 450 ALA B N 1
ATOM 9735 C CA . ALA B 1 450 ? 15.547 -17.188 -1.033 1 96.44 450 ALA B CA 1
ATOM 9736 C C . ALA B 1 450 ? 14.273 -16.531 -0.504 1 96.44 450 ALA B C 1
ATOM 9738 O O . ALA B 1 450 ? 13.641 -15.734 -1.21 1 96.44 450 ALA B O 1
ATOM 9739 N N . THR B 1 451 ? 13.961 -16.875 0.708 1 95.94 451 THR B N 1
ATOM 9740 C CA . THR B 1 451 ? 12.789 -16.266 1.33 1 95.94 451 THR B CA 1
ATOM 9741 C C . THR B 1 451 ? 12.945 -14.758 1.453 1 95.94 451 THR B C 1
ATOM 9743 O O . THR B 1 451 ? 12 -14.008 1.213 1 95.94 451 THR B O 1
ATOM 9746 N N . ILE B 1 452 ? 14.078 -14.289 1.803 1 94.44 452 ILE B N 1
ATOM 9747 C CA . ILE B 1 452 ? 14.367 -12.859 1.925 1 94.44 452 ILE B CA 1
ATOM 9748 C C . ILE B 1 452 ? 14.266 -12.195 0.554 1 94.44 452 ILE B C 1
ATOM 9750 O O . ILE B 1 452 ? 13.664 -11.133 0.417 1 94.44 452 ILE B O 1
ATOM 9754 N N . LEU B 1 453 ? 14.852 -12.828 -0.426 1 96.62 453 LEU B N 1
ATOM 9755 C CA . LEU B 1 453 ? 14.805 -12.305 -1.789 1 96.62 453 LEU B CA 1
ATOM 9756 C C . LEU B 1 453 ? 13.367 -12.164 -2.271 1 96.62 453 LEU B C 1
ATOM 9758 O O . LEU B 1 453 ? 13 -11.133 -2.84 1 96.62 453 LEU B O 1
ATOM 9762 N N . ILE B 1 454 ? 12.586 -13.195 -2.01 1 97.25 454 ILE B N 1
ATOM 9763 C CA . ILE B 1 454 ? 11.188 -13.203 -2.447 1 97.25 454 ILE B CA 1
ATOM 9764 C C . ILE B 1 454 ? 10.414 -12.109 -1.719 1 97.25 454 ILE B C 1
ATOM 9766 O O . ILE B 1 454 ? 9.602 -11.414 -2.324 1 97.25 454 ILE B O 1
ATOM 9770 N N . LYS B 1 455 ? 10.672 -12 -0.486 1 94.44 455 LYS B N 1
ATOM 9771 C CA . LYS B 1 455 ? 10.039 -10.938 0.291 1 94.44 455 LYS B CA 1
ATOM 9772 C C . LYS B 1 455 ? 10.383 -9.562 -0.274 1 94.44 455 LYS B C 1
ATOM 9774 O O . LYS B 1 455 ? 9.516 -8.695 -0.385 1 94.44 455 LYS B O 1
ATOM 9779 N N . ASP B 1 456 ? 11.609 -9.32 -0.604 1 93.69 456 ASP B N 1
ATOM 9780 C CA . ASP B 1 456 ? 12.055 -8.062 -1.2 1 93.69 456 ASP B CA 1
ATOM 9781 C C . ASP B 1 456 ? 11.289 -7.766 -2.49 1 93.69 456 ASP B C 1
ATOM 9783 O O . ASP B 1 456 ? 10.883 -6.629 -2.732 1 93.69 456 ASP B O 1
ATOM 9787 N N . VAL B 1 457 ? 11.156 -8.758 -3.275 1 96.94 457 VAL B N 1
ATOM 9788 C CA . VAL B 1 457 ? 10.492 -8.594 -4.566 1 96.94 457 VAL B CA 1
ATOM 9789 C C . VAL B 1 457 ? 9.016 -8.289 -4.355 1 96.94 457 VAL B C 1
ATOM 9791 O O . VAL B 1 457 ? 8.438 -7.445 -5.047 1 96.94 457 VAL B O 1
ATOM 9794 N N . LYS B 1 458 ? 8.391 -8.992 -3.438 1 96.12 458 LYS B N 1
ATOM 9795 C CA . LYS B 1 458 ? 6.992 -8.734 -3.119 1 96.12 458 LYS B CA 1
ATOM 9796 C C . LYS B 1 458 ? 6.793 -7.285 -2.678 1 96.12 458 LYS B C 1
ATOM 9798 O O . LYS B 1 458 ? 5.887 -6.602 -3.16 1 96.12 458 LYS B O 1
ATOM 9803 N N . GLU B 1 459 ? 7.656 -6.824 -1.791 1 90.44 459 GLU B N 1
ATOM 9804 C CA . GLU B 1 459 ? 7.582 -5.453 -1.301 1 90.44 459 GLU B CA 1
ATOM 9805 C C . GLU B 1 459 ? 7.785 -4.449 -2.434 1 90.44 459 GLU B C 1
ATOM 9807 O O . GLU B 1 459 ? 7.145 -3.396 -2.461 1 90.44 459 GLU B O 1
ATOM 9812 N N . SER B 1 460 ? 8.672 -4.77 -3.271 1 92.94 460 SER B N 1
ATOM 9813 C CA . SER B 1 460 ? 8.922 -3.898 -4.418 1 92.94 460 SER B CA 1
ATOM 9814 C C . SER B 1 460 ? 7.719 -3.854 -5.352 1 92.94 460 SER B C 1
ATOM 9816 O O . SER B 1 460 ? 7.434 -2.816 -5.953 1 92.94 460 SER B O 1
ATOM 9818 N N . LEU B 1 461 ? 7.09 -5.02 -5.535 1 94.12 461 LEU B N 1
ATOM 9819 C CA . LEU B 1 461 ? 5.859 -5.035 -6.316 1 94.12 461 LEU B CA 1
ATOM 9820 C C . LEU B 1 461 ? 4.801 -4.137 -5.688 1 94.12 461 LEU B C 1
ATOM 9822 O O . LEU B 1 461 ? 4.105 -3.402 -6.395 1 94.12 461 LEU B O 1
ATOM 9826 N N . GLU B 1 462 ? 4.691 -4.199 -4.391 1 92.56 462 GLU B N 1
ATOM 9827 C CA . GLU B 1 462 ? 3.795 -3.305 -3.664 1 92.56 462 GLU B CA 1
ATOM 9828 C C . GLU B 1 462 ? 4.152 -1.843 -3.918 1 92.56 462 GLU B C 1
ATOM 9830 O O . GLU B 1 462 ? 3.268 -1.016 -4.156 1 92.56 462 GLU B O 1
ATOM 9835 N N . TYR B 1 463 ? 5.375 -1.553 -3.9 1 87.25 463 TYR B N 1
ATOM 9836 C CA . TYR B 1 463 ? 5.863 -0.196 -4.129 1 87.25 463 TYR B CA 1
ATOM 9837 C C . TYR B 1 463 ? 5.512 0.282 -5.531 1 87.25 463 TYR B C 1
ATOM 9839 O O . TYR B 1 463 ? 5.086 1.425 -5.715 1 87.25 463 TYR B O 1
ATOM 9847 N N . ILE B 1 464 ? 5.727 -0.562 -6.449 1 89.38 464 ILE B N 1
ATOM 9848 C CA . ILE B 1 464 ? 5.43 -0.226 -7.836 1 89.38 464 ILE B CA 1
ATOM 9849 C C . ILE B 1 464 ? 3.934 0.047 -7.992 1 89.38 464 ILE B C 1
ATOM 9851 O O . ILE B 1 464 ? 3.533 0.938 -8.742 1 89.38 464 ILE B O 1
ATOM 9855 N N . MET B 1 465 ? 3.145 -0.675 -7.312 1 91 465 MET B N 1
ATOM 9856 C CA . MET B 1 465 ? 1.704 -0.444 -7.336 1 91 465 MET B CA 1
ATOM 9857 C C . MET B 1 465 ? 1.36 0.91 -6.723 1 91 465 MET B C 1
ATOM 9859 O O . MET B 1 465 ? 0.495 1.625 -7.23 1 91 465 MET B O 1
ATOM 9863 N N . LEU B 1 466 ? 2.025 1.193 -5.691 1 86.44 466 LEU B N 1
ATOM 9864 C CA . LEU B 1 466 ? 1.814 2.463 -5.004 1 86.44 466 LEU B CA 1
ATOM 9865 C C . LEU B 1 466 ? 2.135 3.639 -5.922 1 86.44 466 LEU B C 1
ATOM 9867 O O . LEU B 1 466 ? 1.488 4.684 -5.848 1 86.44 466 LEU B O 1
ATOM 9871 N N . GLN B 1 467 ? 3.045 3.48 -6.789 1 83.94 467 GLN B N 1
ATOM 9872 C CA . GLN B 1 467 ? 3.502 4.555 -7.668 1 83.94 467 GLN B CA 1
ATOM 9873 C C . GLN B 1 467 ? 2.684 4.598 -8.953 1 83.94 467 GLN B C 1
ATOM 9875 O O . GLN B 1 467 ? 2.801 5.543 -9.742 1 83.94 467 GLN B O 1
ATOM 9880 N N . SER B 1 468 ? 1.904 3.586 -9.172 1 86.75 468 SER B N 1
ATOM 9881 C CA . SER B 1 468 ? 1.142 3.5 -10.414 1 86.75 468 SER B CA 1
ATOM 9882 C C . SER B 1 468 ? 0.155 4.656 -10.539 1 86.75 468 SER B C 1
ATOM 9884 O O . SER B 1 468 ? -0.544 4.988 -9.578 1 86.75 468 SER B O 1
ATOM 9886 N N . GLU B 1 469 ? 0.054 5.258 -11.734 1 84.69 469 GLU B N 1
ATOM 9887 C CA . GLU B 1 469 ? -0.788 6.434 -11.93 1 84.69 469 GLU B CA 1
ATOM 9888 C C . GLU B 1 469 ? -2.113 6.059 -12.586 1 84.69 469 GLU B C 1
ATOM 9890 O O . GLU B 1 469 ? -3.033 6.875 -12.656 1 84.69 469 GLU B O 1
ATOM 9895 N N . TRP B 1 470 ? -2.193 4.84 -13.094 1 88.81 470 TRP B N 1
ATOM 9896 C CA . TRP B 1 470 ? -3.416 4.477 -13.805 1 88.81 470 TRP B CA 1
ATOM 9897 C C . TRP B 1 470 ? -4.48 3.975 -12.836 1 88.81 470 TRP B C 1
ATOM 9899 O O . TRP B 1 470 ? -5.668 3.947 -13.164 1 88.81 470 TRP B O 1
ATOM 9909 N N . MET B 1 471 ? -4.062 3.52 -11.641 1 92.69 471 MET B N 1
ATOM 9910 C CA . MET B 1 471 ? -5.02 3.084 -10.625 1 92.69 471 MET B CA 1
ATOM 9911 C C . MET B 1 471 ? -5.562 4.273 -9.844 1 92.69 471 MET B C 1
ATOM 9913 O O . MET B 1 471 ? -4.797 5.113 -9.367 1 92.69 471 MET B O 1
ATOM 9917 N N . ASP B 1 472 ? -6.898 4.309 -9.781 1 93.75 472 ASP B N 1
ATOM 9918 C CA . ASP B 1 472 ? -7.461 5.305 -8.867 1 93.75 472 ASP B CA 1
ATOM 9919 C C . ASP B 1 472 ? -7.254 4.895 -7.414 1 93.75 472 ASP B C 1
ATOM 9921 O O . ASP B 1 472 ? -6.727 3.818 -7.133 1 93.75 472 ASP B O 1
ATOM 9925 N N . GLU B 1 473 ? -7.594 5.691 -6.453 1 91.31 473 GLU B N 1
ATOM 9926 C CA . GLU B 1 473 ? -7.281 5.492 -5.039 1 91.31 473 GLU B CA 1
ATOM 9927 C C . GLU B 1 473 ? -7.941 4.223 -4.504 1 91.31 473 GLU B C 1
ATOM 9929 O O . GLU B 1 473 ? -7.344 3.494 -3.713 1 91.31 473 GLU B O 1
ATOM 9934 N N . VAL B 1 474 ? -9.164 3.945 -4.945 1 93.25 474 VAL B N 1
ATOM 9935 C CA . VAL B 1 474 ? -9.891 2.775 -4.469 1 93.25 474 VAL B CA 1
ATOM 9936 C C . VAL B 1 474 ? -9.211 1.503 -4.969 1 93.25 474 VAL B C 1
ATOM 9938 O O . VAL B 1 474 ? -8.914 0.603 -4.18 1 93.25 474 VAL B O 1
ATOM 9941 N N . THR B 1 475 ? -8.984 1.484 -6.289 1 95.25 475 THR B N 1
ATOM 9942 C CA . THR B 1 475 ? -8.344 0.323 -6.891 1 95.25 475 THR B CA 1
ATOM 9943 C C . THR B 1 475 ? -6.945 0.12 -6.309 1 95.25 475 THR B C 1
ATOM 9945 O O . THR B 1 475 ? -6.551 -1.009 -6.012 1 95.25 475 THR B O 1
ATOM 9948 N N . LYS B 1 476 ? -6.242 1.182 -6.129 1 94.94 476 LYS B N 1
ATOM 9949 C CA . LYS B 1 476 ? -4.891 1.12 -5.582 1 94.94 476 LYS B CA 1
ATOM 9950 C C . LYS B 1 476 ? -4.898 0.553 -4.164 1 94.94 476 LYS B C 1
ATOM 9952 O O . LYS B 1 476 ? -4.078 -0.307 -3.83 1 94.94 476 LYS B O 1
ATOM 9957 N N . SER B 1 477 ? -5.785 1.042 -3.336 1 92.75 477 SER B N 1
ATOM 9958 C CA . SER B 1 477 ? -5.895 0.564 -1.962 1 92.75 477 SER B CA 1
ATOM 9959 C C . SER B 1 477 ? -6.234 -0.922 -1.92 1 92.75 477 SER B C 1
ATOM 9961 O O . SER B 1 477 ? -5.664 -1.672 -1.124 1 92.75 477 SER B O 1
ATOM 9963 N N . ASN B 1 478 ? -7.121 -1.339 -2.777 1 95 478 ASN B N 1
ATOM 9964 C CA . ASN B 1 478 ? -7.496 -2.748 -2.836 1 95 478 ASN B CA 1
ATOM 9965 C C . ASN B 1 478 ? -6.344 -3.613 -3.336 1 95 478 ASN B C 1
ATOM 9967 O O . ASN B 1 478 ? -6.145 -4.73 -2.855 1 95 478 ASN B O 1
ATOM 9971 N N . ALA B 1 479 ? -5.645 -3.105 -4.344 1 95.69 479 ALA B N 1
ATOM 9972 C CA . ALA B 1 479 ? -4.504 -3.836 -4.883 1 95.69 479 ALA B CA 1
ATOM 9973 C C . ALA B 1 479 ? -3.438 -4.059 -3.814 1 95.69 479 ALA B C 1
ATOM 9975 O O . ALA B 1 479 ? -2.885 -5.152 -3.699 1 95.69 479 ALA B O 1
ATOM 9976 N N . LEU B 1 480 ? -3.174 -3.059 -3.062 1 94.69 480 LEU B N 1
ATOM 9977 C CA . LEU B 1 480 ? -2.164 -3.164 -2.016 1 94.69 480 LEU B CA 1
ATOM 9978 C C . LEU B 1 480 ? -2.615 -4.129 -0.922 1 94.69 480 LEU B C 1
ATOM 9980 O O . LEU B 1 480 ? -1.807 -4.898 -0.396 1 94.69 480 LEU B O 1
ATOM 9984 N N . LYS B 1 481 ? -3.873 -4.027 -0.538 1 94.06 481 LYS B N 1
ATOM 9985 C CA . LYS B 1 481 ? -4.391 -4.996 0.423 1 94.06 481 LYS B CA 1
ATOM 9986 C C . LYS B 1 481 ? -4.168 -6.426 -0.063 1 94.06 481 LYS B C 1
ATOM 9988 O O . LYS B 1 481 ? -3.693 -7.277 0.691 1 94.06 481 LYS B O 1
ATOM 9993 N N . LYS B 1 482 ? -4.543 -6.707 -1.272 1 95.44 482 LYS B N 1
ATOM 9994 C CA . LYS B 1 482 ? -4.352 -8.039 -1.835 1 95.44 482 LYS B CA 1
ATOM 9995 C C . LYS B 1 482 ? -2.879 -8.438 -1.819 1 95.44 482 LYS B C 1
ATOM 9997 O O . LYS B 1 482 ? -2.541 -9.578 -1.493 1 95.44 482 LYS B O 1
ATOM 10002 N N . ALA B 1 483 ? -1.988 -7.535 -2.24 1 96.25 483 ALA B N 1
ATOM 10003 C CA . ALA B 1 483 ? -0.555 -7.816 -2.262 1 96.25 483 ALA B CA 1
ATOM 10004 C C . ALA B 1 483 ? -0.033 -8.125 -0.861 1 96.25 483 ALA B C 1
ATOM 10006 O O . ALA B 1 483 ? 0.772 -9.039 -0.679 1 96.25 483 ALA B O 1
ATOM 10007 N N . ILE B 1 484 ? -0.494 -7.375 0.138 1 93.62 484 ILE B N 1
ATOM 10008 C CA . ILE B 1 484 ? -0.066 -7.555 1.521 1 93.62 484 ILE B CA 1
ATOM 10009 C C . ILE B 1 484 ? -0.504 -8.93 2.021 1 93.62 484 ILE B C 1
ATOM 10011 O O . ILE B 1 484 ? 0.263 -9.625 2.689 1 93.62 484 ILE B O 1
ATOM 10015 N N . PHE B 1 485 ? -1.68 -9.359 1.582 1 93.38 485 PHE B N 1
ATOM 10016 C CA . PHE B 1 485 ? -2.25 -10.617 2.059 1 93.38 485 PHE B CA 1
ATOM 10017 C C . PHE B 1 485 ? -1.699 -11.797 1.267 1 93.38 485 PHE B C 1
ATOM 10019 O O . PHE B 1 485 ? -1.868 -12.953 1.665 1 93.38 485 PHE B O 1
ATOM 10026 N N . MET B 1 486 ? -1.045 -11.594 0.154 1 94.75 486 MET B N 1
ATOM 10027 C CA . MET B 1 486 ? -0.518 -12.68 -0.668 1 94.75 486 MET B CA 1
ATOM 10028 C C . MET B 1 486 ? 0.509 -13.5 0.106 1 94.75 486 MET B C 1
ATOM 10030 O O . MET B 1 486 ? 1.5 -12.953 0.597 1 94.75 486 MET B O 1
ATOM 10034 N N . LYS B 1 487 ? 0.263 -14.797 0.165 1 92.62 487 LYS B N 1
ATOM 10035 C CA . LYS B 1 487 ? 1.202 -15.68 0.85 1 92.62 487 LYS B CA 1
ATOM 10036 C C . LYS B 1 487 ? 2.311 -16.141 -0.093 1 92.62 487 LYS B C 1
ATOM 10038 O O . LYS B 1 487 ? 2.078 -16.328 -1.291 1 92.62 487 LYS B O 1
ATOM 10043 N N . THR B 1 488 ? 3.51 -16.266 0.4 1 94.12 488 THR B N 1
ATOM 10044 C CA . THR B 1 488 ? 4.637 -16.766 -0.378 1 94.12 488 THR B CA 1
ATOM 10045 C C . THR B 1 488 ? 5.18 -18.047 0.232 1 94.12 488 THR B C 1
ATOM 10047 O O . THR B 1 488 ? 5.414 -18.125 1.44 1 94.12 488 THR B O 1
ATOM 10050 N N . PHE B 1 489 ? 5.281 -19.062 -0.596 1 93.12 489 PHE B N 1
ATOM 10051 C CA . PHE B 1 489 ? 5.844 -20.344 -0.194 1 93.12 489 PHE B CA 1
ATOM 10052 C C . PHE B 1 489 ? 7.164 -20.609 -0.907 1 93.12 489 PHE B C 1
ATOM 10054 O O . PHE B 1 489 ? 7.207 -20.688 -2.137 1 93.12 489 PHE B O 1
ATOM 10061 N N . THR B 1 490 ? 8.211 -20.828 -0.107 1 94.12 490 THR B N 1
ATOM 10062 C CA . THR B 1 490 ? 9.555 -20.938 -0.668 1 94.12 490 THR B CA 1
ATOM 10063 C C . THR B 1 490 ? 10.109 -22.344 -0.438 1 94.12 490 THR B C 1
ATOM 10065 O O . THR B 1 490 ? 10.078 -22.859 0.685 1 94.12 490 THR B O 1
ATOM 10068 N N . ALA B 1 491 ? 10.602 -22.984 -1.49 1 94.19 491 ALA B N 1
ATOM 10069 C CA . ALA B 1 491 ? 11.383 -24.219 -1.51 1 94.19 491 ALA B CA 1
ATOM 10070 C C . ALA B 1 491 ? 10.492 -25.438 -1.292 1 94.19 491 ALA B C 1
ATOM 10072 O O . ALA B 1 491 ? 10.242 -26.203 -2.225 1 94.19 491 ALA B O 1
ATOM 10073 N N . TYR B 1 492 ? 9.953 -25.656 -0.046 1 92.31 492 TYR B N 1
ATOM 10074 C CA . TYR B 1 492 ? 9.109 -26.797 0.291 1 92.31 492 TYR B CA 1
ATOM 10075 C C . TYR B 1 492 ? 8.344 -26.547 1.587 1 92.31 492 TYR B C 1
ATOM 10077 O O . TYR B 1 492 ? 8.781 -25.766 2.428 1 92.31 492 TYR B O 1
ATOM 10085 N N . PRO B 1 493 ? 7.152 -27.188 1.707 1 89.88 493 PRO B N 1
ATOM 10086 C CA . PRO B 1 493 ? 6.469 -27.094 2.998 1 89.88 493 PRO B CA 1
ATOM 10087 C C . PRO B 1 493 ? 7.191 -27.844 4.109 1 89.88 493 PRO B C 1
ATOM 10089 O O . PRO B 1 493 ? 7.73 -28.938 3.871 1 89.88 493 PRO B O 1
ATOM 10092 N N . ASP B 1 494 ? 7.113 -27.359 5.301 1 85.62 494 ASP B N 1
ATOM 10093 C CA . ASP B 1 494 ? 7.906 -27.891 6.406 1 85.62 494 ASP B CA 1
ATOM 10094 C C . ASP B 1 494 ? 7.477 -29.312 6.758 1 85.62 494 ASP B C 1
ATOM 10096 O O . ASP B 1 494 ? 8.297 -30.125 7.188 1 85.62 494 ASP B O 1
ATOM 10100 N N . TRP B 1 495 ? 6.25 -29.641 6.562 1 88.5 495 TRP B N 1
ATOM 10101 C CA . TRP B 1 495 ? 5.734 -30.938 6.98 1 88.5 495 TRP B CA 1
ATOM 10102 C C . TRP B 1 495 ? 6.379 -32.062 6.176 1 88.5 495 TRP B C 1
ATOM 10104 O O . TRP B 1 495 ? 6.379 -33.219 6.609 1 88.5 495 TRP B O 1
ATOM 10114 N N . VAL B 1 496 ? 6.949 -31.797 4.977 1 89.81 496 VAL B N 1
ATOM 10115 C CA . VAL B 1 496 ? 7.551 -32.812 4.105 1 89.81 496 VAL B CA 1
ATOM 10116 C C . VAL B 1 496 ? 8.75 -33.438 4.801 1 89.81 496 VAL B C 1
ATOM 10118 O O . VAL B 1 496 ? 9.109 -34.562 4.516 1 89.81 496 VAL B O 1
ATOM 10121 N N . MET B 1 497 ? 9.328 -32.688 5.754 1 89.94 497 MET B N 1
ATOM 10122 C CA . MET B 1 497 ? 10.5 -33.188 6.469 1 89.94 497 MET B CA 1
ATOM 10123 C C . MET B 1 497 ? 10.086 -33.938 7.734 1 89.94 497 MET B C 1
ATOM 10125 O O . MET B 1 497 ? 10.93 -34.5 8.438 1 89.94 497 MET B O 1
ATOM 10129 N N . ASN B 1 498 ? 8.781 -34 8.008 1 92.38 498 ASN B N 1
ATOM 10130 C CA . ASN B 1 498 ? 8.242 -34.75 9.133 1 92.38 498 ASN B CA 1
ATOM 10131 C C . ASN B 1 498 ? 7.84 -36.156 8.734 1 92.38 498 ASN B C 1
ATOM 10133 O O . ASN B 1 498 ? 6.84 -36.375 8.047 1 92.38 498 ASN B O 1
ATOM 10137 N N . LYS B 1 499 ? 8.531 -37.094 9.281 1 93.62 499 LYS B N 1
ATOM 10138 C CA . LYS B 1 499 ? 8.359 -38.5 8.906 1 93.62 499 LYS B CA 1
ATOM 10139 C C . LYS B 1 499 ? 6.93 -38.969 9.18 1 93.62 499 LYS B C 1
ATOM 10141 O O . LYS B 1 499 ? 6.336 -39.688 8.367 1 93.62 499 LYS B O 1
ATOM 10146 N N . THR B 1 500 ? 6.402 -38.531 10.273 1 94.69 500 THR B N 1
ATOM 10147 C CA . THR B 1 500 ? 5.059 -38.938 10.664 1 94.69 500 THR B CA 1
ATOM 10148 C C . THR B 1 500 ? 4.023 -38.406 9.68 1 94.69 500 THR B C 1
ATOM 10150 O O . THR B 1 500 ? 3.133 -39.125 9.242 1 94.69 500 THR B O 1
ATOM 10153 N N . LEU B 1 501 ? 4.156 -37.219 9.312 1 92.5 501 LEU B N 1
ATOM 10154 C CA . LEU B 1 501 ? 3.203 -36.625 8.398 1 92.5 501 LEU B CA 1
ATOM 10155 C C . LEU B 1 501 ? 3.338 -37.188 6.996 1 92.5 501 LEU B C 1
ATOM 10157 O O . LEU B 1 501 ? 2.342 -37.375 6.285 1 92.5 501 LEU B O 1
ATOM 10161 N N . GLN B 1 502 ? 4.516 -37.562 6.59 1 92.44 502 GLN B N 1
ATOM 10162 C CA . GLN B 1 502 ? 4.734 -38.219 5.309 1 92.44 502 GLN B CA 1
ATOM 10163 C C . GLN B 1 502 ? 4.082 -39.594 5.289 1 92.44 502 GLN B C 1
ATOM 10165 O O . GLN B 1 502 ? 3.459 -39.969 4.293 1 92.44 502 GLN B O 1
ATOM 10170 N N . ASN B 1 503 ? 4.25 -40.281 6.406 1 95.5 503 ASN B N 1
ATOM 10171 C CA . ASN B 1 503 ? 3.652 -41.594 6.5 1 95.5 503 ASN B CA 1
ATOM 10172 C C . ASN B 1 503 ? 2.129 -41.531 6.41 1 95.5 503 ASN B C 1
ATOM 10174 O O . ASN B 1 503 ? 1.506 -42.375 5.77 1 95.5 503 ASN B O 1
ATOM 10178 N N . ILE B 1 504 ? 1.628 -40.531 7.016 1 93.88 504 ILE B N 1
ATOM 10179 C CA . ILE B 1 504 ? 0.181 -40.344 6.977 1 93.88 504 ILE B CA 1
ATOM 10180 C C . ILE B 1 504 ? -0.253 -39.969 5.559 1 93.88 504 ILE B C 1
ATOM 10182 O O . ILE B 1 504 ? -1.245 -40.5 5.051 1 93.88 504 ILE B O 1
ATOM 10186 N N . TYR B 1 505 ? 0.496 -39.188 4.855 1 92.5 505 TYR B N 1
ATOM 10187 C CA . TYR B 1 505 ? 0.144 -38.719 3.52 1 92.5 505 TYR B CA 1
ATOM 10188 C C . TYR B 1 505 ? 0.146 -39.875 2.521 1 92.5 505 TYR B C 1
ATOM 10190 O O . TYR B 1 505 ? -0.726 -39.938 1.653 1 92.5 505 TYR B O 1
ATOM 10198 N N . TYR B 1 506 ? 1.066 -40.812 2.643 1 95.38 506 TYR B N 1
ATOM 10199 C CA . TYR B 1 506 ? 1.252 -41.875 1.643 1 95.38 506 TYR B CA 1
ATOM 10200 C C . TYR B 1 506 ? 0.716 -43.188 2.145 1 95.38 506 TYR B C 1
ATOM 10202 O O . TYR B 1 506 ? 1.029 -44.25 1.582 1 95.38 506 TYR B O 1
ATOM 10210 N N . LYS B 1 507 ? -0.031 -43.25 3.182 1 94.94 507 LYS B N 1
ATOM 10211 C CA . LYS B 1 507 ? -0.456 -44.469 3.871 1 94.94 507 LYS B CA 1
ATOM 10212 C C . LYS B 1 507 ? -1.163 -45.406 2.914 1 94.94 507 LYS B C 1
ATOM 10214 O O . LYS B 1 507 ? -0.926 -46.625 2.947 1 94.94 507 LYS B O 1
ATOM 10219 N N . ASP B 1 508 ? -1.973 -45 1.978 1 94.94 508 ASP B N 1
ATOM 10220 C CA . ASP B 1 508 ? -2.814 -45.844 1.162 1 94.94 508 ASP B CA 1
ATOM 10221 C C . ASP B 1 508 ? -2.184 -46.094 -0.206 1 94.94 508 ASP B C 1
ATOM 10223 O O . ASP B 1 508 ? -2.764 -46.781 -1.047 1 94.94 508 ASP B O 1
ATOM 10227 N N . LEU B 1 509 ? -1.02 -45.562 -0.484 1 96.88 509 LEU B N 1
ATOM 10228 C CA . LEU B 1 509 ? -0.292 -45.875 -1.716 1 96.88 509 LEU B CA 1
ATOM 10229 C C . LEU B 1 509 ? 0.468 -47.188 -1.604 1 96.88 509 LEU B C 1
ATOM 10231 O O . LEU B 1 509 ? 1.268 -47.375 -0.683 1 96.88 509 LEU B O 1
ATOM 10235 N N . LEU B 1 510 ? 0.21 -48.094 -2.535 1 96.75 510 LEU B N 1
ATOM 10236 C CA . LEU B 1 510 ? 0.886 -49.375 -2.535 1 96.75 510 LEU B CA 1
ATOM 10237 C C . LEU B 1 510 ? 2.078 -49.375 -3.484 1 96.75 510 LEU B C 1
ATOM 10239 O O . LEU B 1 510 ? 2.008 -48.812 -4.57 1 96.75 510 LEU B O 1
ATOM 10243 N N . ALA B 1 511 ? 3.166 -49.938 -3.031 1 95.81 511 ALA B N 1
ATOM 10244 C CA . ALA B 1 511 ? 4.371 -50.062 -3.85 1 95.81 511 ALA B CA 1
ATOM 10245 C C . ALA B 1 511 ? 5.047 -51.406 -3.639 1 95.81 511 ALA B C 1
ATOM 10247 O O . ALA B 1 511 ? 6.215 -51.469 -3.244 1 95.81 511 ALA B O 1
ATOM 10248 N N . PRO B 1 512 ? 4.367 -52.438 -4.004 1 95.62 512 PRO B N 1
ATOM 10249 C CA . PRO B 1 512 ? 4.969 -53.781 -3.818 1 95.62 512 PRO B CA 1
ATOM 10250 C C . PRO B 1 512 ? 6.113 -54.031 -4.789 1 95.62 512 PRO B C 1
ATOM 10252 O O . PRO B 1 512 ? 6.18 -53.438 -5.859 1 95.62 512 PRO B O 1
ATOM 10255 N N . GLN B 1 513 ? 7.02 -54.969 -4.422 1 92.5 513 GLN B N 1
ATOM 10256 C CA . GLN B 1 513 ? 8.102 -55.438 -5.289 1 92.5 513 GLN B CA 1
ATOM 10257 C C . GLN B 1 513 ? 7.609 -56.5 -6.258 1 92.5 513 GLN B C 1
ATOM 10259 O O . GLN B 1 513 ? 6.602 -57.156 -6.004 1 92.5 513 GLN B O 1
ATOM 10264 N N . GLY B 1 514 ? 8.211 -56.594 -7.375 1 91.25 514 GLY B N 1
ATOM 10265 C CA . GLY B 1 514 ? 7.992 -57.688 -8.297 1 91.25 514 GLY B CA 1
ATOM 10266 C C . GLY B 1 514 ? 6.828 -57.469 -9.242 1 91.25 514 GLY B C 1
ATOM 10267 O O . GLY B 1 514 ? 6.359 -58.375 -9.906 1 91.25 514 GLY B O 1
ATOM 10268 N N . VAL B 1 515 ? 6.266 -56.312 -9.312 1 95.44 515 VAL B N 1
ATOM 10269 C CA . VAL B 1 515 ? 5.188 -55.969 -10.242 1 95.44 515 VAL B CA 1
ATOM 10270 C C . VAL B 1 515 ? 5.73 -55.125 -11.367 1 95.44 515 VAL B C 1
ATOM 10272 O O . VAL B 1 515 ? 6.82 -54.531 -11.258 1 95.44 515 VAL B O 1
ATOM 10275 N N . SER B 1 516 ? 4.98 -55.062 -12.484 1 96.62 516 SER B N 1
ATOM 10276 C CA . SER B 1 516 ? 5.367 -54.219 -13.609 1 96.62 516 SER B CA 1
ATOM 10277 C C . SER B 1 516 ? 5.145 -52.719 -13.289 1 96.62 516 SER B C 1
ATOM 10279 O O . SER B 1 516 ? 4.32 -52.406 -12.438 1 96.62 516 SER B O 1
ATOM 10281 N N . PHE B 1 517 ? 5.902 -51.875 -13.953 1 96.62 517 PHE B N 1
ATOM 10282 C CA . PHE B 1 517 ? 5.719 -50.469 -13.727 1 96.62 517 PHE B CA 1
ATOM 10283 C C . PHE B 1 517 ? 4.355 -50 -14.234 1 96.62 517 PHE B C 1
ATOM 10285 O O . PHE B 1 517 ? 3.746 -49.094 -13.664 1 96.62 517 PHE B O 1
ATOM 10292 N N . VAL B 1 518 ? 3.855 -50.594 -15.305 1 97.06 518 VAL B N 1
ATOM 10293 C CA . VAL B 1 518 ? 2.529 -50.25 -15.82 1 97.06 518 VAL B CA 1
ATOM 10294 C C . VAL B 1 518 ? 1.489 -50.438 -14.719 1 97.06 518 VAL B C 1
ATOM 10296 O O . VAL B 1 518 ? 0.628 -49.594 -14.523 1 97.06 518 VAL B O 1
ATOM 10299 N N . SER B 1 519 ? 1.582 -51.562 -14 1 96.56 519 SER B N 1
ATOM 10300 C CA . SER B 1 519 ? 0.648 -51.812 -12.906 1 96.56 519 SER B CA 1
ATOM 10301 C C . SER B 1 519 ? 0.808 -50.812 -11.781 1 96.56 519 SER B C 1
ATOM 10303 O O . SER B 1 519 ? -0.183 -50.344 -11.219 1 96.56 519 SER B O 1
ATOM 10305 N N . LEU B 1 520 ? 2.025 -50.5 -11.438 1 95.88 520 LEU B N 1
ATOM 10306 C CA . LEU B 1 520 ? 2.295 -49.5 -10.398 1 95.88 520 LEU B CA 1
ATOM 10307 C C . LEU B 1 520 ? 1.747 -48.125 -10.797 1 95.88 520 LEU B C 1
ATOM 10309 O O . LEU B 1 520 ? 1.204 -47.406 -9.961 1 95.88 520 LEU B O 1
ATOM 10313 N N . ASN B 1 521 ? 2.023 -47.812 -12.039 1 95.75 521 ASN B N 1
ATOM 10314 C CA . ASN B 1 521 ? 1.549 -46.5 -12.539 1 95.75 521 ASN B CA 1
ATOM 10315 C C . ASN B 1 521 ? 0.031 -46.406 -12.43 1 95.75 521 ASN B C 1
ATOM 10317 O O . ASN B 1 521 ? -0.486 -45.375 -11.984 1 95.75 521 ASN B O 1
ATOM 10321 N N . LEU B 1 522 ? -0.714 -47.375 -12.852 1 96.81 522 LEU B N 1
ATOM 10322 C CA . LEU B 1 522 ? -2.172 -47.344 -12.781 1 96.81 522 LEU B CA 1
ATOM 10323 C C . LEU B 1 522 ? -2.641 -47.281 -11.336 1 96.81 522 LEU B C 1
ATOM 10325 O O . LEU B 1 522 ? -3.633 -46.625 -11.031 1 96.81 522 LEU B O 1
ATOM 10329 N N . MET B 1 523 ? -1.918 -47.969 -10.477 1 95.5 523 MET B N 1
ATOM 10330 C CA . MET B 1 523 ? -2.217 -47.938 -9.047 1 95.5 523 MET B CA 1
ATOM 10331 C C . MET B 1 523 ? -2.01 -46.531 -8.5 1 95.5 523 MET B C 1
ATOM 10333 O O . MET B 1 523 ? -2.852 -46 -7.758 1 95.5 523 MET B O 1
ATOM 10337 N N . LEU B 1 524 ? -0.894 -45.938 -8.797 1 96.06 524 LEU B N 1
ATOM 10338 C CA . LEU B 1 524 ? -0.604 -44.562 -8.328 1 96.06 524 LEU B CA 1
ATOM 10339 C C . LEU B 1 524 ? -1.646 -43.594 -8.852 1 96.06 524 LEU B C 1
ATOM 10341 O O . LEU B 1 524 ? -2.09 -42.719 -8.109 1 96.06 524 LEU B O 1
ATOM 10345 N N . ARG B 1 525 ? -1.99 -43.688 -10.086 1 95.94 525 ARG B N 1
ATOM 10346 C CA . ARG B 1 525 ? -2.975 -42.781 -10.68 1 95.94 525 ARG B CA 1
ATOM 10347 C C . ARG B 1 525 ? -4.312 -42.875 -9.953 1 95.94 525 ARG B C 1
ATOM 10349 O O . ARG B 1 525 ? -4.953 -41.875 -9.688 1 95.94 525 ARG B O 1
ATOM 10356 N N . SER B 1 526 ? -4.719 -44.094 -9.688 1 96.75 526 SER B N 1
ATOM 10357 C CA . SER B 1 526 ? -5.953 -44.281 -8.938 1 96.75 526 SER B CA 1
ATOM 10358 C C . SER B 1 526 ? -5.855 -43.688 -7.539 1 96.75 526 SER B C 1
ATOM 10360 O O . SER B 1 526 ? -6.77 -42.969 -7.098 1 96.75 526 SER B O 1
ATOM 10362 N N . TRP B 1 527 ? -4.797 -43.969 -6.859 1 96.5 527 TRP B N 1
ATOM 10363 C CA . TRP B 1 527 ? -4.562 -43.406 -5.531 1 96.5 527 TRP B CA 1
ATOM 10364 C C . TRP B 1 527 ? -4.641 -41.875 -5.555 1 96.5 527 TRP B C 1
ATOM 10366 O O . TRP B 1 527 ? -5.234 -41.281 -4.664 1 96.5 527 TRP B O 1
ATOM 10376 N N . ALA B 1 528 ? -4.008 -41.312 -6.531 1 95 528 ALA B N 1
ATOM 10377 C CA . ALA B 1 528 ? -3.971 -39.875 -6.66 1 95 528 ALA B CA 1
ATOM 10378 C C . ALA B 1 528 ? -5.375 -39.281 -6.816 1 95 528 ALA B C 1
ATOM 10380 O O . ALA B 1 528 ? -5.707 -38.281 -6.219 1 95 528 ALA B O 1
ATOM 10381 N N . VAL B 1 529 ? -6.172 -39.906 -7.625 1 96.12 529 VAL B N 1
ATOM 10382 C CA . VAL B 1 529 ? -7.539 -39.469 -7.875 1 96.12 529 VAL B CA 1
ATOM 10383 C C . VAL B 1 529 ? -8.344 -39.531 -6.578 1 96.12 529 VAL B C 1
ATOM 10385 O O . VAL B 1 529 ? -9.016 -38.562 -6.219 1 96.12 529 VAL B O 1
ATOM 10388 N N . VAL B 1 530 ? -8.25 -40.594 -5.891 1 96.38 530 VAL B N 1
ATOM 10389 C CA . VAL B 1 530 ? -9 -40.781 -4.656 1 96.38 530 VAL B CA 1
ATOM 10390 C C . VAL B 1 530 ? -8.547 -39.781 -3.617 1 96.38 530 VAL B C 1
ATOM 10392 O O . VAL B 1 530 ? -9.375 -39.156 -2.945 1 96.38 530 VAL B O 1
ATOM 10395 N N . LYS B 1 531 ? -7.289 -39.625 -3.541 1 93.38 531 LYS B N 1
ATOM 10396 C CA . LYS B 1 531 ? -6.738 -38.656 -2.588 1 93.38 531 LYS B CA 1
ATOM 10397 C C . LYS B 1 531 ? -7.207 -37.25 -2.896 1 93.38 531 LYS B C 1
ATOM 10399 O O . LYS B 1 531 ? -7.508 -36.469 -1.985 1 93.38 531 LYS B O 1
ATOM 10404 N N . ASN B 1 532 ? -7.156 -36.875 -4.121 1 93.31 532 ASN B N 1
ATOM 10405 C CA . ASN B 1 532 ? -7.645 -35.562 -4.535 1 93.31 532 ASN B CA 1
ATOM 10406 C C . ASN B 1 532 ? -9.125 -35.375 -4.207 1 93.31 532 ASN B C 1
ATOM 10408 O O . ASN B 1 532 ? -9.523 -34.344 -3.674 1 93.31 532 ASN B O 1
ATOM 10412 N N . PHE B 1 533 ? -9.922 -36.375 -4.48 1 95.94 533 PHE B N 1
ATOM 10413 C CA . PHE B 1 533 ? -11.367 -36.281 -4.32 1 95.94 533 PHE B CA 1
ATOM 10414 C C . PHE B 1 533 ? -11.75 -36.25 -2.846 1 95.94 533 PHE B C 1
ATOM 10416 O O . PHE B 1 533 ? -12.789 -35.688 -2.484 1 95.94 533 PHE B O 1
ATOM 10423 N N . GLU B 1 534 ? -10.938 -36.75 -2.021 1 93.62 534 GLU B N 1
ATOM 10424 C CA . GLU B 1 534 ? -11.211 -36.75 -0.588 1 93.62 534 GLU B CA 1
ATOM 10425 C C . GLU B 1 534 ? -11.203 -35.344 -0.025 1 93.62 534 GLU B C 1
ATOM 10427 O O . GLU B 1 534 ? -11.727 -35.094 1.065 1 93.62 534 GLU B O 1
ATOM 10432 N N . LEU B 1 535 ? -10.648 -34.469 -0.789 1 91.5 535 LEU B N 1
ATOM 10433 C CA . LEU B 1 535 ? -10.578 -33.062 -0.336 1 91.5 535 LEU B CA 1
ATOM 10434 C C . LEU B 1 535 ? -11.906 -32.344 -0.554 1 91.5 535 LEU B C 1
ATOM 10436 O O . LEU B 1 535 ? -12.141 -31.281 -0.001 1 91.5 535 LEU B O 1
ATOM 10440 N N . ILE B 1 536 ? -12.797 -32.875 -1.321 1 94.56 536 ILE B N 1
ATOM 10441 C CA . ILE B 1 536 ? -14.07 -32.25 -1.623 1 94.56 536 ILE B CA 1
ATOM 10442 C C . ILE B 1 536 ? -14.852 -32.031 -0.329 1 94.56 536 ILE B C 1
ATOM 10444 O O . ILE B 1 536 ? -14.906 -32.906 0.538 1 94.56 536 ILE B O 1
ATOM 10448 N N . ASP B 1 537 ? -15.375 -30.797 -0.208 1 94.31 537 ASP B N 1
ATOM 10449 C CA . ASP B 1 537 ? -16.188 -30.344 0.92 1 94.31 537 ASP B CA 1
ATOM 10450 C C . ASP B 1 537 ? -15.312 -30.062 2.143 1 94.31 537 ASP B C 1
ATOM 10452 O O . ASP B 1 537 ? -15.773 -30.188 3.279 1 94.31 537 ASP B O 1
ATOM 10456 N N . THR B 1 538 ? -14.07 -29.906 1.934 1 90.06 538 THR B N 1
ATOM 10457 C CA . THR B 1 538 ? -13.18 -29.422 2.98 1 90.06 538 THR B CA 1
ATOM 10458 C C . THR B 1 538 ? -12.766 -27.984 2.709 1 90.06 538 THR B C 1
ATOM 10460 O O . THR B 1 538 ? -12.977 -27.469 1.61 1 90.06 538 THR B O 1
ATOM 10463 N N . LYS B 1 539 ? -12.242 -27.344 3.883 1 84.88 539 LYS B N 1
ATOM 10464 C CA . LYS B 1 539 ? -11.68 -26 3.717 1 84.88 539 LYS B CA 1
ATOM 10465 C C . LYS B 1 539 ? -10.328 -26.062 3.02 1 84.88 539 LYS B C 1
ATOM 10467 O O . LYS B 1 539 ? -9.477 -26.875 3.371 1 84.88 539 LYS B O 1
ATOM 10472 N N . THR B 1 540 ? -10.211 -25.312 2.004 1 73.5 540 THR B N 1
ATOM 10473 C CA . THR B 1 540 ? -8.922 -25.219 1.327 1 73.5 540 THR B CA 1
ATOM 10474 C C . THR B 1 540 ? -7.836 -24.766 2.295 1 73.5 540 THR B C 1
ATOM 10476 O O . THR B 1 540 ? -8.055 -23.875 3.117 1 73.5 540 THR B O 1
ATOM 10479 N N . ASN B 1 541 ? -6.797 -25.547 2.299 1 66.94 541 ASN B N 1
ATOM 10480 C CA . ASN B 1 541 ? -5.664 -25.125 3.117 1 66.94 541 ASN B CA 1
ATOM 10481 C C . ASN B 1 541 ? -4.824 -24.062 2.406 1 66.94 541 ASN B C 1
ATOM 10483 O O . ASN B 1 541 ? -3.986 -24.391 1.565 1 66.94 541 ASN B O 1
ATOM 10487 N N . PHE B 1 542 ? -4.988 -22.906 2.787 1 59.03 542 PHE B N 1
ATOM 10488 C CA . PHE B 1 542 ? -4.352 -21.766 2.152 1 59.03 542 PHE B CA 1
ATOM 10489 C C . PHE B 1 542 ? -2.854 -21.75 2.43 1 59.03 542 PHE B C 1
ATOM 10491 O O . PHE B 1 542 ? -2.1 -21.031 1.778 1 59.03 542 PHE B O 1
ATOM 10498 N N . LEU B 1 543 ? -2.447 -22.641 3.254 1 53.66 543 LEU B N 1
ATOM 10499 C CA . LEU B 1 543 ? -1.043 -22.625 3.646 1 53.66 543 LEU B CA 1
ATOM 10500 C C . LEU B 1 543 ? -0.289 -23.781 2.994 1 53.66 543 LEU B C 1
ATOM 10502 O O . LEU B 1 543 ? 0.886 -24.016 3.291 1 53.66 543 LEU B O 1
ATOM 10506 N N . ASP B 1 544 ? -0.962 -24.234 2.041 1 65.69 544 ASP B N 1
ATOM 10507 C CA . ASP B 1 544 ? -0.29 -25.406 1.495 1 65.69 544 ASP B CA 1
ATOM 10508 C C . ASP B 1 544 ? 0.441 -25.062 0.198 1 65.69 544 ASP B C 1
ATOM 10510 O O . ASP B 1 544 ? -0.012 -24.219 -0.573 1 65.69 544 ASP B O 1
ATOM 10514 N N . PHE B 1 545 ? 1.682 -25.641 0.169 1 71.44 545 PHE B N 1
ATOM 10515 C CA . PHE B 1 545 ? 2.498 -25.625 -1.039 1 71.44 545 PHE B CA 1
ATOM 10516 C C . PHE B 1 545 ? 1.802 -26.359 -2.176 1 71.44 545 PHE B C 1
ATOM 10518 O O . PHE B 1 545 ? 1.566 -27.562 -2.086 1 71.44 545 PHE B O 1
ATOM 10525 N N . HIS B 1 546 ? 1.371 -25.562 -3.189 1 71 546 HIS B N 1
ATOM 10526 C CA . HIS B 1 546 ? 0.64 -26.188 -4.281 1 71 546 HIS B CA 1
ATOM 10527 C C . HIS B 1 546 ? 1.593 -26.844 -5.277 1 71 546 HIS B C 1
ATOM 10529 O O . HIS B 1 546 ? 2.426 -26.172 -5.883 1 71 546 HIS B O 1
ATOM 10535 N N . GLY B 1 547 ? 1.795 -28.312 -5.227 1 77.62 547 GLY B N 1
ATOM 10536 C CA . GLY B 1 547 ? 2.607 -29 -6.215 1 77.62 547 GLY B CA 1
ATOM 10537 C C . GLY B 1 547 ? 3.848 -29.641 -5.621 1 77.62 547 GLY B C 1
ATOM 10538 O O . GLY B 1 547 ? 4.145 -29.469 -4.438 1 77.62 547 GLY B O 1
ATOM 10539 N N . PRO B 1 548 ? 4.57 -30.359 -6.512 1 88.38 548 PRO B N 1
ATOM 10540 C CA . PRO B 1 548 ? 5.785 -31 -6.012 1 88.38 548 PRO B CA 1
ATOM 10541 C C . PRO B 1 548 ? 6.945 -30.031 -5.832 1 88.38 548 PRO B C 1
ATOM 10543 O O . PRO B 1 548 ? 7.293 -29.297 -6.762 1 88.38 548 PRO B O 1
ATOM 10546 N N . PRO B 1 549 ? 7.598 -30.062 -4.695 1 91.5 549 PRO B N 1
ATOM 10547 C CA . PRO B 1 549 ? 8.656 -29.094 -4.422 1 91.5 549 PRO B CA 1
ATOM 10548 C C . PRO B 1 549 ? 9.898 -29.312 -5.285 1 91.5 549 PRO B C 1
ATOM 10550 O O . PRO B 1 549 ? 10.773 -28.438 -5.348 1 91.5 549 PRO B O 1
ATOM 10553 N N . VAL B 1 550 ? 9.992 -30.375 -6.023 1 92.88 550 VAL B N 1
ATOM 10554 C CA . VAL B 1 550 ? 11.172 -30.609 -6.844 1 92.88 550 VAL B CA 1
ATOM 10555 C C . VAL B 1 550 ? 10.867 -30.25 -8.297 1 92.88 550 VAL B C 1
ATOM 10557 O O . VAL B 1 550 ? 11.688 -30.5 -9.188 1 92.88 550 VAL B O 1
ATOM 10560 N N . ALA B 1 551 ? 9.781 -29.688 -8.508 1 90.12 551 ALA B N 1
ATOM 10561 C CA . ALA B 1 551 ? 9.453 -29.188 -9.836 1 90.12 551 ALA B CA 1
ATOM 10562 C C . ALA B 1 551 ? 10.312 -27.984 -10.195 1 90.12 551 ALA B C 1
ATOM 10564 O O . ALA B 1 551 ? 10.711 -27.219 -9.32 1 90.12 551 ALA B O 1
ATOM 10565 N N . THR B 1 552 ? 10.586 -27.891 -11.484 1 91.25 552 THR B N 1
ATOM 10566 C CA . THR B 1 552 ? 11.352 -26.75 -11.977 1 91.25 552 THR B CA 1
ATOM 10567 C C . THR B 1 552 ? 10.422 -25.703 -12.602 1 91.25 552 THR B C 1
ATOM 10569 O O . THR B 1 552 ? 10.43 -25.516 -13.812 1 91.25 552 THR B O 1
ATOM 10572 N N . ASP B 1 553 ? 9.641 -25.141 -11.781 1 90 553 ASP B N 1
ATOM 10573 C CA . ASP B 1 553 ? 8.672 -24.125 -12.164 1 90 553 ASP B CA 1
ATOM 10574 C C . ASP B 1 553 ? 8.188 -23.344 -10.938 1 90 553 ASP B C 1
ATOM 10576 O O . ASP B 1 553 ? 8.305 -23.812 -9.812 1 90 553 ASP B O 1
ATOM 10580 N N . ALA B 1 554 ? 7.836 -22.094 -11.109 1 93.38 554 ALA B N 1
ATOM 10581 C CA . ALA B 1 554 ? 7.141 -21.297 -10.102 1 93.38 554 ALA B CA 1
ATOM 10582 C C . ALA B 1 554 ? 5.73 -20.938 -10.562 1 93.38 554 ALA B C 1
ATOM 10584 O O . ALA B 1 554 ? 5.434 -20.984 -11.758 1 93.38 554 ALA B O 1
ATOM 10585 N N . TRP B 1 555 ? 4.801 -20.641 -9.562 1 92.25 555 TRP B N 1
ATOM 10586 C CA . TRP B 1 555 ? 3.445 -20.359 -10.016 1 92.25 555 TRP B CA 1
ATOM 10587 C C . TRP B 1 555 ? 2.707 -19.484 -9.008 1 92.25 555 TRP B C 1
ATOM 10589 O O . TRP B 1 555 ? 3.084 -19.438 -7.832 1 92.25 555 TRP B O 1
ATOM 10599 N N . TYR B 1 556 ? 1.731 -18.75 -9.516 1 93.56 556 TYR B N 1
ATOM 10600 C CA . TYR B 1 556 ? 0.735 -18.016 -8.742 1 93.56 556 TYR B CA 1
ATOM 10601 C C . TYR B 1 556 ? -0.598 -18.766 -8.734 1 93.56 556 TYR B C 1
ATOM 10603 O O . TYR B 1 556 ? -1.017 -19.297 -9.758 1 93.56 556 TYR B O 1
ATOM 10611 N N . THR B 1 557 ? -1.176 -18.828 -7.578 1 89 557 THR B N 1
ATOM 10612 C CA . THR B 1 557 ? -2.492 -19.438 -7.453 1 89 557 THR B CA 1
ATOM 10613 C C . THR B 1 557 ? -3.537 -18.406 -7.047 1 89 557 THR B C 1
ATOM 10615 O O . THR B 1 557 ? -3.545 -17.938 -5.906 1 89 557 THR B O 1
ATOM 10618 N N . ALA B 1 558 ? -4.492 -18.141 -7.863 1 88.44 558 ALA B N 1
ATOM 10619 C CA . ALA B 1 558 ? -5.473 -17.094 -7.668 1 88.44 558 ALA B CA 1
ATOM 10620 C C . ALA B 1 558 ? -6.43 -17.422 -6.527 1 88.44 558 ALA B C 1
ATOM 10622 O O . ALA B 1 558 ? -6.77 -16.562 -5.719 1 88.44 558 ALA B O 1
ATOM 10623 N N . THR B 1 559 ? -6.859 -18.656 -6.34 1 83 559 THR B N 1
ATOM 10624 C CA . THR B 1 559 ? -7.906 -19.047 -5.406 1 83 559 THR B CA 1
ATOM 10625 C C . THR B 1 559 ? -7.395 -19 -3.969 1 83 559 THR B C 1
ATOM 10627 O O . THR B 1 559 ? -8.18 -19 -3.021 1 83 559 THR B O 1
ATOM 10630 N N . THR B 1 560 ? -6.082 -19 -3.824 1 87.31 560 THR B N 1
ATOM 10631 C CA . THR B 1 560 ? -5.52 -18.859 -2.484 1 87.31 560 THR B CA 1
ATOM 10632 C C . THR B 1 560 ? -4.703 -17.578 -2.373 1 87.31 560 THR B C 1
ATOM 10634 O O . THR B 1 560 ? -4.082 -17.312 -1.34 1 87.31 560 THR B O 1
ATOM 10637 N N . ASN B 1 561 ? -4.672 -16.797 -3.436 1 91.19 561 ASN B N 1
ATOM 10638 C CA . ASN B 1 561 ? -3.832 -15.602 -3.484 1 91.19 561 ASN B CA 1
ATOM 10639 C C . ASN B 1 561 ? -2.443 -15.875 -2.914 1 91.19 561 ASN B C 1
ATOM 10641 O O . ASN B 1 561 ? -2.021 -15.219 -1.96 1 91.19 561 ASN B O 1
ATOM 10645 N N . SER B 1 562 ? -1.721 -16.828 -3.664 1 92.56 562 SER B N 1
ATOM 10646 C CA . SER B 1 562 ? -0.427 -17.25 -3.133 1 92.56 562 SER B CA 1
ATOM 10647 C C . SER B 1 562 ? 0.581 -17.484 -4.254 1 92.56 562 SER B C 1
ATOM 10649 O O . SER B 1 562 ? 0.201 -17.797 -5.383 1 92.56 562 SER B O 1
ATOM 10651 N N . PHE B 1 563 ? 1.791 -17.25 -3.873 1 95.69 563 PHE B N 1
ATOM 10652 C CA . PHE B 1 563 ? 2.941 -17.516 -4.73 1 95.69 563 PHE B CA 1
ATOM 10653 C C . PHE B 1 563 ? 3.766 -18.672 -4.184 1 95.69 563 PHE B C 1
ATOM 10655 O O . PHE B 1 563 ? 3.973 -18.781 -2.973 1 95.69 563 PHE B O 1
ATOM 10662 N N . SER B 1 564 ? 4.215 -19.578 -5.145 1 93.38 564 SER B N 1
ATOM 10663 C CA . SER B 1 564 ? 5.062 -20.703 -4.746 1 93.38 564 SER B CA 1
ATOM 10664 C C . SER B 1 564 ? 6.281 -20.828 -5.652 1 93.38 564 SER B C 1
ATOM 10666 O O . SER B 1 564 ? 6.168 -20.703 -6.875 1 93.38 564 SER B O 1
ATOM 10668 N N . ILE B 1 565 ? 7.418 -21.047 -5.051 1 95.44 565 ILE B N 1
ATOM 10669 C CA . ILE B 1 565 ? 8.633 -21.375 -5.785 1 95.44 565 ILE B CA 1
ATOM 10670 C C . ILE B 1 565 ? 9.312 -22.578 -5.152 1 95.44 565 ILE B C 1
ATOM 10672 O O . ILE B 1 565 ? 9.883 -22.484 -4.066 1 95.44 565 ILE B O 1
ATOM 10676 N N . PRO B 1 566 ? 9.305 -23.719 -5.848 1 93.69 566 PRO B N 1
ATOM 10677 C CA . PRO B 1 566 ? 9.852 -24.969 -5.309 1 93.69 566 PRO B CA 1
ATOM 10678 C C . PRO B 1 566 ? 11.383 -25 -5.316 1 93.69 566 PRO B C 1
ATOM 10680 O O . PRO B 1 566 ? 12.008 -24.234 -6.059 1 93.69 566 PRO B O 1
ATOM 10683 N N . ILE B 1 567 ? 11.891 -25.875 -4.578 1 93.75 567 ILE B N 1
ATOM 10684 C CA . ILE B 1 567 ? 13.336 -26.031 -4.465 1 93.75 567 ILE B CA 1
ATOM 10685 C C . ILE B 1 567 ? 13.914 -26.469 -5.809 1 93.75 567 ILE B C 1
ATOM 10687 O O . ILE B 1 567 ? 15.07 -26.172 -6.121 1 93.75 567 ILE B O 1
ATOM 10691 N N . GLY B 1 568 ? 13.141 -27.156 -6.645 1 93.62 568 GLY B N 1
ATOM 10692 C CA . GLY B 1 568 ? 13.586 -27.547 -7.973 1 93.62 568 GLY B CA 1
ATOM 10693 C C . GLY B 1 568 ? 13.867 -26.375 -8.883 1 93.62 568 GLY B C 1
ATOM 10694 O O . GLY B 1 568 ? 14.648 -26.469 -9.828 1 93.62 568 GLY B O 1
ATOM 10695 N N . GLU B 1 569 ? 13.203 -25.297 -8.602 1 94.25 569 GLU B N 1
ATOM 10696 C CA . GLU B 1 569 ? 13.414 -24.078 -9.375 1 94.25 569 GLU B CA 1
ATOM 10697 C C . GLU B 1 569 ? 14.578 -23.266 -8.82 1 94.25 569 GLU B C 1
ATOM 10699 O O . GLU B 1 569 ? 15.188 -22.469 -9.547 1 94.25 569 GLU B O 1
ATOM 10704 N N . LEU B 1 570 ? 14.867 -23.438 -7.551 1 95.44 570 LEU B N 1
ATOM 10705 C CA . LEU B 1 570 ? 15.961 -22.734 -6.891 1 95.44 570 LEU B CA 1
ATOM 10706 C C . LEU B 1 570 ? 17.297 -23.422 -7.141 1 95.44 570 LEU B C 1
ATOM 10708 O O . LEU B 1 570 ? 17.969 -23.844 -6.191 1 95.44 570 LEU B O 1
ATOM 10712 N N . GLN B 1 571 ? 17.625 -23.516 -8.445 1 94.25 571 GLN B N 1
ATOM 10713 C CA . GLN B 1 571 ? 18.844 -24.156 -8.93 1 94.25 571 GLN B CA 1
ATOM 10714 C C . GLN B 1 571 ? 19.609 -23.234 -9.875 1 94.25 571 GLN B C 1
ATOM 10716 O O . GLN B 1 571 ? 19.016 -22.359 -10.523 1 94.25 571 GLN B O 1
ATOM 10721 N N . PRO B 1 572 ? 20.984 -23.328 -9.977 1 93 572 PRO B N 1
ATOM 10722 C CA . PRO B 1 572 ? 21.734 -22.547 -10.969 1 93 572 PRO B CA 1
ATOM 10723 C C . PRO B 1 572 ? 21.328 -22.891 -12.406 1 93 572 PRO B C 1
ATOM 10725 O O . PRO B 1 572 ? 20.984 -24.047 -12.695 1 93 572 PRO B O 1
ATOM 10728 N N . PRO B 1 573 ? 21.281 -22.031 -13.266 1 93.88 573 PRO B N 1
ATOM 10729 C CA . PRO B 1 573 ? 21.734 -20.656 -13.062 1 93.88 573 PRO B CA 1
ATOM 10730 C C . PRO B 1 573 ? 20.641 -19.75 -12.539 1 93.88 573 PRO B C 1
ATOM 10732 O O . PRO B 1 573 ? 20.844 -18.531 -12.414 1 93.88 573 PRO B O 1
ATOM 10735 N N . PHE B 1 574 ? 19.469 -20.281 -12.234 1 95.31 574 PHE B N 1
ATOM 10736 C CA . PHE B 1 574 ? 18.344 -19.453 -11.828 1 95.31 574 PHE B CA 1
ATOM 10737 C C . PHE B 1 574 ? 18.578 -18.844 -10.453 1 95.31 574 PHE B C 1
ATOM 10739 O O . PHE B 1 574 ? 18.156 -17.719 -10.18 1 95.31 574 PHE B O 1
ATOM 10746 N N . TYR B 1 575 ? 19.234 -19.625 -9.633 1 96 575 TYR B N 1
ATOM 10747 C CA . TYR B 1 575 ? 19.516 -19.203 -8.266 1 96 575 TYR B CA 1
ATOM 10748 C C . TYR B 1 575 ? 20.609 -20.047 -7.652 1 96 575 TYR B C 1
ATOM 10750 O O . TYR B 1 575 ? 20.734 -21.234 -7.949 1 96 575 TYR B O 1
ATOM 10758 N N . LYS B 1 576 ? 21.391 -19.453 -6.875 1 95.56 576 LYS B N 1
ATOM 10759 C CA . LYS B 1 576 ? 22.328 -20.156 -6 1 95.56 576 LYS B CA 1
ATOM 10760 C C . LYS B 1 576 ? 22.672 -19.297 -4.781 1 95.56 576 LYS B C 1
ATOM 10762 O O . LYS B 1 576 ? 22.922 -18.094 -4.906 1 95.56 576 LYS B O 1
ATOM 10767 N N . TYR B 1 577 ? 22.594 -20.016 -3.635 1 94.56 577 TYR B N 1
ATOM 10768 C CA . TYR B 1 577 ? 23.094 -19.328 -2.453 1 94.56 577 TYR B CA 1
ATOM 10769 C C . TYR B 1 577 ? 24.547 -18.938 -2.629 1 94.56 577 TYR B C 1
ATOM 10771 O O . TYR B 1 577 ? 25.391 -19.781 -2.951 1 94.56 577 TYR B O 1
ATOM 10779 N N . GLY B 1 578 ? 24.812 -17.625 -2.557 1 92.69 578 GLY B N 1
ATOM 10780 C CA . GLY B 1 578 ? 26.172 -17.156 -2.725 1 92.69 578 GLY B CA 1
ATOM 10781 C C . GLY B 1 578 ? 26.391 -16.422 -4.035 1 92.69 578 GLY B C 1
ATOM 10782 O O . GLY B 1 578 ? 27.375 -15.688 -4.188 1 92.69 578 GLY B O 1
ATOM 10783 N N . TYR B 1 579 ? 25.516 -16.641 -5.012 1 94.75 579 TYR B N 1
ATOM 10784 C CA . TYR B 1 579 ? 25.594 -15.828 -6.219 1 94.75 579 TYR B CA 1
ATOM 10785 C C . TYR B 1 579 ? 25.484 -14.352 -5.887 1 94.75 579 TYR B C 1
ATOM 10787 O O . TYR B 1 579 ? 24.906 -13.977 -4.855 1 94.75 579 TYR B O 1
ATOM 10795 N N . PRO B 1 580 ? 26.094 -13.453 -6.809 1 93.94 580 PRO B N 1
ATOM 10796 C CA . PRO B 1 580 ? 25.812 -12.031 -6.598 1 93.94 580 PRO B CA 1
ATOM 10797 C C . PRO B 1 580 ? 24.328 -11.719 -6.559 1 93.94 580 PRO B C 1
ATOM 10799 O O . PRO B 1 580 ? 23.547 -12.305 -7.312 1 93.94 580 PRO B O 1
ATOM 10802 N N . ASP B 1 581 ? 23.953 -10.797 -5.707 1 94.19 581 ASP B N 1
ATOM 10803 C CA . ASP B 1 581 ? 22.547 -10.391 -5.617 1 94.19 581 ASP B CA 1
ATOM 10804 C C . ASP B 1 581 ? 22 -10.031 -6.992 1 94.19 581 ASP B C 1
ATOM 10806 O O . ASP B 1 581 ? 20.859 -10.391 -7.324 1 94.19 581 ASP B O 1
ATOM 10810 N N . ALA B 1 582 ? 22.844 -9.359 -7.766 1 95.88 582 ALA B N 1
ATOM 10811 C CA . ALA B 1 582 ? 22.422 -8.969 -9.109 1 95.88 582 ALA B CA 1
ATOM 10812 C C . ALA B 1 582 ? 21.953 -10.188 -9.906 1 95.88 582 ALA B C 1
ATOM 10814 O O . ALA B 1 582 ? 20.922 -10.125 -10.586 1 95.88 582 ALA B O 1
ATOM 10815 N N . ALA B 1 583 ? 22.672 -11.266 -9.797 1 96.75 583 ALA B N 1
ATOM 10816 C CA . ALA B 1 583 ? 22.375 -12.484 -10.547 1 96.75 583 ALA B CA 1
ATOM 10817 C C . ALA B 1 583 ? 21.078 -13.125 -10.039 1 96.75 583 ALA B C 1
ATOM 10819 O O . ALA B 1 583 ? 20.188 -13.453 -10.836 1 96.75 583 ALA B O 1
ATOM 10820 N N . ASN B 1 584 ? 20.953 -13.297 -8.734 1 97.5 584 ASN B N 1
ATOM 10821 C CA . ASN B 1 584 ? 19.781 -13.945 -8.156 1 97.5 584 ASN B CA 1
ATOM 10822 C C . ASN B 1 584 ? 18.516 -13.109 -8.367 1 97.5 584 ASN B C 1
ATOM 10824 O O . ASN B 1 584 ? 17.453 -13.648 -8.688 1 97.5 584 ASN B O 1
ATOM 10828 N N . TYR B 1 585 ? 18.594 -11.812 -8.164 1 97.75 585 TYR B N 1
ATOM 10829 C CA . TYR B 1 585 ? 17.422 -10.961 -8.359 1 97.75 585 TYR B CA 1
ATOM 10830 C C . TYR B 1 585 ? 17.047 -10.883 -9.828 1 97.75 585 TYR B C 1
ATOM 10832 O O . TYR B 1 585 ? 15.859 -10.852 -10.172 1 97.75 585 TYR B O 1
ATOM 10840 N N . GLY B 1 586 ? 18 -10.875 -10.695 1 97.62 586 GLY B N 1
ATOM 10841 C CA . GLY B 1 586 ? 17.75 -10.805 -12.125 1 97.62 586 GLY B CA 1
ATOM 10842 C C . GLY B 1 586 ? 17.094 -12.055 -12.68 1 97.62 586 GLY B C 1
ATOM 10843 O O . GLY B 1 586 ? 16.422 -12.008 -13.711 1 97.62 586 GLY B O 1
ATOM 10844 N N . ALA B 1 587 ? 17.297 -13.102 -12.008 1 96.62 587 ALA B N 1
ATOM 10845 C CA . ALA B 1 587 ? 16.734 -14.367 -12.469 1 96.62 587 ALA B CA 1
ATOM 10846 C C . ALA B 1 587 ? 15.531 -14.773 -11.625 1 96.62 587 ALA B C 1
ATOM 10848 O O . ALA B 1 587 ? 14.398 -14.398 -11.938 1 96.62 587 ALA B O 1
ATOM 10849 N N . VAL B 1 588 ? 15.773 -15.367 -10.469 1 97 588 VAL B N 1
ATOM 10850 C CA . VAL B 1 588 ? 14.68 -15.836 -9.625 1 97 588 VAL B CA 1
ATOM 10851 C C . VAL B 1 588 ? 13.828 -14.648 -9.172 1 97 588 VAL B C 1
ATOM 10853 O O . VAL B 1 588 ? 12.609 -14.766 -9.039 1 97 588 VAL B O 1
ATOM 10856 N N . GLY B 1 589 ? 14.508 -13.547 -8.961 1 98 589 GLY B N 1
ATOM 10857 C CA . GLY B 1 589 ? 13.742 -12.367 -8.594 1 98 589 GLY B CA 1
ATOM 10858 C C . GLY B 1 589 ? 12.734 -11.953 -9.641 1 98 589 GLY B C 1
ATOM 10859 O O . GLY B 1 589 ? 11.578 -11.656 -9.32 1 98 589 GLY B O 1
ATOM 10860 N N . ALA B 1 590 ? 13.133 -11.93 -10.867 1 98 590 ALA B N 1
ATOM 10861 C CA . ALA B 1 590 ? 12.25 -11.562 -11.969 1 98 590 ALA B CA 1
ATOM 10862 C C . ALA B 1 590 ? 11.109 -12.57 -12.109 1 98 590 ALA B C 1
ATOM 10864 O O . ALA B 1 590 ? 9.969 -12.195 -12.367 1 98 590 ALA B O 1
ATOM 10865 N N . VAL B 1 591 ? 11.43 -13.805 -11.938 1 97.19 591 VAL B N 1
ATOM 10866 C CA . VAL B 1 591 ? 10.422 -14.859 -12.031 1 97.19 591 VAL B CA 1
ATOM 10867 C C . VAL B 1 591 ? 9.406 -14.711 -10.898 1 97.19 591 VAL B C 1
ATOM 10869 O O . VAL B 1 591 ? 8.203 -14.859 -11.117 1 97.19 591 VAL B O 1
ATOM 10872 N N . ALA B 1 592 ? 9.922 -14.5 -9.719 1 97.94 592 ALA B N 1
ATOM 10873 C CA . ALA B 1 592 ? 9.031 -14.289 -8.586 1 97.94 592 ALA B CA 1
ATOM 10874 C C . ALA B 1 592 ? 8.086 -13.117 -8.836 1 97.94 592 ALA B C 1
ATOM 10876 O O . ALA B 1 592 ? 6.883 -13.219 -8.602 1 97.94 592 ALA B O 1
ATOM 10877 N N . GLY B 1 593 ? 8.672 -12.047 -9.297 1 98 593 GLY B N 1
ATOM 10878 C CA . GLY B 1 593 ? 7.84 -10.906 -9.648 1 98 593 GLY B CA 1
ATOM 10879 C C . GLY B 1 593 ? 6.824 -11.219 -10.727 1 98 593 GLY B C 1
ATOM 10880 O O . GLY B 1 593 ? 5.672 -10.781 -10.648 1 98 593 GLY B O 1
ATOM 10881 N N . HIS B 1 594 ? 7.242 -11.938 -11.758 1 97.56 594 HIS B N 1
ATOM 10882 C CA . HIS B 1 594 ? 6.375 -12.383 -12.844 1 97.56 594 HIS B CA 1
ATOM 10883 C C . HIS B 1 594 ? 5.156 -13.133 -12.297 1 97.56 594 HIS B C 1
ATOM 10885 O O . HIS B 1 594 ? 4.02 -12.773 -12.602 1 97.56 594 HIS B O 1
ATOM 10891 N N . GLU B 1 595 ? 5.445 -14.086 -11.438 1 97.19 595 GLU B N 1
ATOM 10892 C CA . GLU B 1 595 ? 4.367 -14.922 -10.914 1 97.19 595 GLU B CA 1
ATOM 10893 C C . GLU B 1 595 ? 3.445 -14.125 -9.992 1 97.19 595 GLU B C 1
ATOM 10895 O O . GLU B 1 595 ? 2.223 -14.234 -10.086 1 97.19 595 GLU B O 1
ATOM 10900 N N . MET B 1 596 ? 4 -13.336 -9.18 1 97.69 596 MET B N 1
ATOM 10901 C CA . MET B 1 596 ? 3.18 -12.586 -8.242 1 97.69 596 MET B CA 1
ATOM 10902 C C . MET B 1 596 ? 2.338 -11.539 -8.969 1 97.69 596 MET B C 1
ATOM 10904 O O . MET B 1 596 ? 1.214 -11.25 -8.555 1 97.69 596 MET B O 1
ATOM 10908 N N . SER B 1 597 ? 2.814 -10.969 -10.016 1 97.44 597 SER B N 1
ATOM 10909 C CA . SER B 1 597 ? 2.086 -9.938 -10.75 1 97.44 597 SER B CA 1
ATOM 10910 C C . SER B 1 597 ? 0.837 -10.508 -11.414 1 97.44 597 SER B C 1
ATOM 10912 O O . SER B 1 597 ? -0.094 -9.766 -11.742 1 97.44 597 SER B O 1
ATOM 10914 N N . HIS B 1 598 ? 0.843 -11.852 -11.648 1 96.44 598 HIS B N 1
ATOM 10915 C CA . HIS B 1 598 ? -0.352 -12.484 -12.195 1 96.44 598 HIS B CA 1
ATOM 10916 C C . HIS B 1 598 ? -1.562 -12.242 -11.297 1 96.44 598 HIS B C 1
ATOM 10918 O O . HIS B 1 598 ? -2.705 -12.328 -11.758 1 96.44 598 HIS B O 1
ATOM 10924 N N . GLY B 1 599 ? -1.359 -11.93 -10.078 1 96.12 599 GLY B N 1
ATOM 10925 C CA . GLY B 1 599 ? -2.455 -11.586 -9.18 1 96.12 599 GLY B CA 1
ATOM 10926 C C . GLY B 1 599 ? -3.148 -10.289 -9.562 1 96.12 599 GLY B C 1
ATOM 10927 O O . GLY B 1 599 ? -4.254 -10.016 -9.094 1 96.12 599 GLY B O 1
ATOM 10928 N N . PHE B 1 600 ? -2.584 -9.5 -10.469 1 95.75 600 PHE B N 1
ATOM 10929 C CA . PHE B 1 600 ? -3.078 -8.156 -10.734 1 95.75 600 PHE B CA 1
ATOM 10930 C C . PHE B 1 600 ? -3.232 -7.926 -12.234 1 95.75 600 PHE B C 1
ATOM 10932 O O . PHE B 1 600 ? -3.26 -6.781 -12.695 1 95.75 600 PHE B O 1
ATOM 10939 N N . ASP B 1 601 ? -3.215 -8.961 -13.016 1 92.69 601 ASP B N 1
ATOM 10940 C CA . ASP B 1 601 ? -3.342 -8.844 -14.461 1 92.69 601 ASP B CA 1
ATOM 10941 C C . ASP B 1 601 ? -4.789 -9.047 -14.906 1 92.69 601 ASP B C 1
ATOM 10943 O O . ASP B 1 601 ? -5.719 -8.867 -14.109 1 92.69 601 ASP B O 1
ATOM 10947 N N . ALA B 1 602 ? -4.992 -9.297 -16.156 1 87.06 602 ALA B N 1
ATOM 10948 C CA . ALA B 1 602 ? -6.332 -9.32 -16.734 1 87.06 602 ALA B CA 1
ATOM 10949 C C . ALA B 1 602 ? -7.188 -10.406 -16.078 1 87.06 602 ALA B C 1
ATOM 10951 O O . ALA B 1 602 ? -8.406 -10.242 -15.938 1 87.06 602 ALA B O 1
ATOM 10952 N N . THR B 1 603 ? -6.574 -11.477 -15.594 1 86.12 603 THR B N 1
ATOM 10953 C CA . THR B 1 603 ? -7.316 -12.586 -15 1 86.12 603 THR B CA 1
ATOM 10954 C C . THR B 1 603 ? -7.238 -12.523 -13.477 1 86.12 603 THR B C 1
ATOM 10956 O O . THR B 1 603 ? -8.25 -12.68 -12.789 1 86.12 603 THR B O 1
ATOM 10959 N N . GLY B 1 604 ? -6.094 -12.234 -12.984 1 90.81 604 GLY B N 1
ATOM 10960 C CA . GLY B 1 604 ? -5.852 -12.273 -11.555 1 90.81 604 GLY B CA 1
ATOM 10961 C C . GLY B 1 604 ? -6.609 -11.203 -10.789 1 90.81 604 GLY B C 1
ATOM 10962 O O . GLY B 1 604 ? -6.961 -11.398 -9.625 1 90.81 604 GLY B O 1
ATOM 10963 N N . HIS B 1 605 ? -6.949 -10.078 -11.445 1 91.56 605 HIS B N 1
ATOM 10964 C CA . HIS B 1 605 ? -7.602 -8.984 -10.742 1 91.56 605 HIS B CA 1
ATOM 10965 C C . HIS B 1 605 ? -9.055 -9.32 -10.43 1 91.56 605 HIS B C 1
ATOM 10967 O O . HIS B 1 605 ? -9.703 -8.625 -9.641 1 91.56 605 HIS B O 1
ATOM 10973 N N . GLN B 1 606 ? -9.508 -10.438 -11.016 1 89.88 606 GLN B N 1
ATOM 10974 C CA . GLN B 1 606 ? -10.875 -10.852 -10.742 1 89.88 606 GLN B CA 1
ATOM 10975 C C . GLN B 1 606 ? -10.992 -11.5 -9.367 1 89.88 606 GLN B C 1
ATOM 10977 O O . GLN B 1 606 ? -12.094 -11.656 -8.844 1 89.88 606 GLN B O 1
ATOM 10982 N N . PHE B 1 607 ? -9.859 -11.898 -8.82 1 91.69 607 PHE B N 1
ATOM 10983 C CA . PHE B 1 607 ? -9.828 -12.531 -7.504 1 91.69 607 PHE B CA 1
ATOM 10984 C C . PHE B 1 607 ? -9.367 -11.539 -6.441 1 91.69 607 PHE B C 1
ATOM 10986 O O . PHE B 1 607 ? -8.453 -10.75 -6.676 1 91.69 607 PHE B O 1
ATOM 10993 N N . ASP B 1 608 ? -10.07 -11.555 -5.285 1 93.06 608 ASP B N 1
ATOM 10994 C CA . ASP B 1 608 ? -9.727 -10.625 -4.211 1 93.06 608 ASP B CA 1
ATOM 10995 C C . ASP B 1 608 ? -8.641 -11.203 -3.307 1 93.06 608 ASP B C 1
ATOM 10997 O O . ASP B 1 608 ? -7.992 -12.195 -3.662 1 93.06 608 ASP B O 1
ATOM 11001 N N . GLU B 1 609 ? -8.32 -10.555 -2.164 1 92.25 609 GLU B N 1
ATOM 11002 C CA . GLU B 1 609 ? -7.203 -10.891 -1.283 1 92.25 609 GLU B CA 1
ATOM 11003 C C . GLU B 1 609 ? -7.422 -12.242 -0.61 1 92.25 609 GLU B C 1
ATOM 11005 O O . GLU B 1 609 ? -6.477 -12.852 -0.095 1 92.25 609 GLU B O 1
ATOM 11010 N N . TYR B 1 610 ? -8.633 -12.727 -0.654 1 87.38 610 TYR B N 1
ATOM 11011 C CA . TYR B 1 610 ? -8.938 -14.008 -0.027 1 87.38 610 TYR B CA 1
ATOM 11012 C C . TYR B 1 610 ? -9.094 -15.102 -1.073 1 87.38 610 TYR B C 1
ATOM 11014 O O . TYR B 1 610 ? -9.398 -16.25 -0.738 1 87.38 610 TYR B O 1
ATOM 11022 N N . GLY B 1 611 ? -8.914 -14.773 -2.41 1 87.81 611 GLY B N 1
ATOM 11023 C CA . GLY B 1 611 ? -8.984 -15.758 -3.479 1 87.81 611 GLY B CA 1
ATOM 11024 C C . GLY B 1 611 ? -10.391 -15.953 -4.02 1 87.81 611 GLY B C 1
ATOM 11025 O O . GLY B 1 611 ? -10.664 -16.938 -4.711 1 87.81 611 GLY B O 1
ATOM 11026 N N . ASN B 1 612 ? -11.312 -15.031 -3.691 1 87.94 612 ASN B N 1
ATOM 11027 C CA . ASN B 1 612 ? -12.672 -15.094 -4.199 1 87.94 612 ASN B CA 1
ATOM 11028 C C . ASN B 1 612 ? -12.852 -14.219 -5.438 1 87.94 612 ASN B C 1
ATOM 11030 O O . ASN B 1 612 ? -12.258 -13.141 -5.531 1 87.94 612 ASN B O 1
ATOM 11034 N N . ILE B 1 613 ? -13.617 -14.695 -6.312 1 88.25 613 ILE B N 1
ATOM 11035 C CA . ILE B 1 613 ? -14 -13.836 -7.422 1 88.25 613 ILE B CA 1
ATOM 11036 C C . ILE B 1 613 ? -14.812 -12.648 -6.898 1 88.25 613 ILE B C 1
ATOM 11038 O O . ILE B 1 613 ? -15.859 -12.836 -6.27 1 88.25 613 ILE B O 1
ATOM 11042 N N . ASN B 1 614 ? -14.266 -11.547 -6.961 1 88.88 614 ASN B N 1
ATOM 11043 C CA . ASN B 1 614 ? -14.828 -10.266 -6.527 1 88.88 614 ASN B CA 1
ATOM 11044 C C . ASN B 1 614 ? -14.266 -9.102 -7.34 1 88.88 614 ASN B C 1
ATOM 11046 O O . ASN B 1 614 ? -13.047 -8.938 -7.438 1 88.88 614 ASN B O 1
ATOM 11050 N N . ASP B 1 615 ? -15.164 -8.414 -7.945 1 87.88 615 ASP B N 1
ATOM 11051 C CA . ASP B 1 615 ? -14.711 -7.27 -8.734 1 87.88 615 ASP B CA 1
ATOM 11052 C C . ASP B 1 615 ? -14.297 -6.109 -7.84 1 87.88 615 ASP B C 1
ATOM 11054 O O . ASP B 1 615 ? -15.125 -5.281 -7.457 1 87.88 615 ASP B O 1
ATOM 11058 N N . TRP B 1 616 ? -13.055 -5.938 -7.539 1 91.62 616 TRP B N 1
ATOM 11059 C CA . TRP B 1 616 ? -12.562 -4.945 -6.594 1 91.62 616 TRP B CA 1
ATOM 11060 C C . TRP B 1 616 ? -11.852 -3.805 -7.32 1 91.62 616 TRP B C 1
ATOM 11062 O O . TRP B 1 616 ? -11.336 -2.883 -6.688 1 91.62 616 TRP B O 1
ATOM 11072 N N . TRP B 1 617 ? -11.727 -3.848 -8.656 1 93 617 TRP B N 1
ATOM 11073 C CA . TRP B 1 617 ? -11.273 -2.713 -9.453 1 93 617 TRP B CA 1
ATOM 11074 C C . TRP B 1 617 ? -12.438 -1.794 -9.805 1 93 617 TRP B C 1
ATOM 11076 O O . TRP B 1 617 ? -13.555 -2.258 -10.031 1 93 617 TRP B O 1
ATOM 11086 N N . THR B 1 618 ? -12.18 -0.483 -9.867 1 94.12 618 THR B N 1
ATOM 11087 C CA . THR B 1 618 ? -13.164 0.423 -10.453 1 94.12 618 THR B CA 1
ATOM 11088 C C . THR B 1 618 ? -13.172 0.303 -11.977 1 94.12 618 THR B C 1
ATOM 11090 O O . THR B 1 618 ? -12.188 -0.138 -12.578 1 94.12 618 THR B O 1
ATOM 11093 N N . ASN B 1 619 ? -14.289 0.657 -12.641 1 93.06 619 ASN B N 1
ATOM 11094 C CA . ASN B 1 619 ? -14.398 0.645 -14.094 1 93.06 619 ASN B CA 1
ATOM 11095 C C . ASN B 1 619 ? -13.352 1.545 -14.742 1 93.06 619 ASN B C 1
ATOM 11097 O O . ASN B 1 619 ? -12.797 1.204 -15.789 1 93.06 619 ASN B O 1
ATOM 11101 N N . LYS B 1 620 ? -13.094 2.609 -14.055 1 94.19 620 LYS B N 1
ATOM 11102 C CA . LYS B 1 620 ? -12.117 3.559 -14.586 1 94.19 620 LYS B CA 1
ATOM 11103 C C . LYS B 1 620 ? -10.719 2.949 -14.625 1 94.19 620 LYS B C 1
ATOM 11105 O O . LYS B 1 620 ? -10.016 3.066 -15.633 1 94.19 620 LYS B O 1
ATOM 11110 N N . SER B 1 621 ? -10.328 2.389 -13.539 1 94.25 621 SER B N 1
ATOM 11111 C CA . SER B 1 621 ? -9.016 1.762 -13.477 1 94.25 621 SER B CA 1
ATOM 11112 C C . SER B 1 621 ? -8.906 0.614 -14.477 1 94.25 621 SER B C 1
ATOM 11114 O O . SER B 1 621 ? -7.852 0.41 -15.086 1 94.25 621 SER B O 1
ATOM 11116 N N . GLU B 1 622 ? -9.969 -0.182 -14.688 1 92.88 622 GLU B N 1
ATOM 11117 C CA . GLU B 1 622 ? -9.961 -1.279 -15.656 1 92.88 622 GLU B CA 1
ATOM 11118 C C . GLU B 1 622 ? -9.789 -0.762 -17.078 1 92.88 622 GLU B C 1
ATOM 11120 O O . GLU B 1 622 ? -9.047 -1.351 -17.875 1 92.88 622 GLU B O 1
ATOM 11125 N N . GLU B 1 623 ? -10.477 0.262 -17.375 1 93.25 623 GLU B N 1
ATOM 11126 C CA . GLU B 1 623 ? -10.367 0.876 -18.688 1 93.25 623 GLU B CA 1
ATOM 11127 C C . GLU B 1 623 ? -8.945 1.369 -18.953 1 93.25 623 GLU B C 1
ATOM 11129 O O . GLU B 1 623 ? -8.398 1.167 -20.031 1 93.25 623 GLU B O 1
ATOM 11134 N N . MET B 1 624 ? -8.391 1.999 -17.969 1 93.12 624 MET B N 1
ATOM 11135 C CA . MET B 1 624 ? -7.027 2.506 -18.094 1 93.12 624 MET B CA 1
ATOM 11136 C C . MET B 1 624 ? -6.035 1.358 -18.25 1 93.12 624 MET B C 1
ATOM 11138 O O . MET B 1 624 ? -5.094 1.448 -19.047 1 93.12 624 MET B O 1
ATOM 11142 N N . PHE B 1 625 ? -6.227 0.319 -17.5 1 93.44 625 PHE B N 1
ATOM 11143 C CA . PHE B 1 625 ? -5.379 -0.862 -17.609 1 93.44 625 PHE B CA 1
ATOM 11144 C C . PHE B 1 625 ? -5.426 -1.429 -19.016 1 93.44 625 PHE B C 1
ATOM 11146 O O . PHE B 1 625 ? -4.383 -1.713 -19.625 1 93.44 625 PHE B O 1
ATOM 11153 N N . ASN B 1 626 ? -6.578 -1.602 -19.547 1 92.06 626 ASN B N 1
ATOM 11154 C CA . ASN B 1 626 ? -6.766 -2.146 -20.891 1 92.06 626 ASN B CA 1
ATOM 11155 C C . ASN B 1 626 ? -6.109 -1.267 -21.938 1 92.06 626 ASN B C 1
ATOM 11157 O O . ASN B 1 626 ? -5.555 -1.771 -22.922 1 92.06 626 ASN B O 1
ATOM 11161 N N . GLU B 1 627 ? -6.168 -0.057 -21.703 1 91.12 627 GLU B N 1
ATOM 11162 C CA . GLU B 1 627 ? -5.512 0.873 -22.609 1 91.12 627 GLU B CA 1
ATOM 11163 C C . GLU B 1 627 ? -3.998 0.683 -22.594 1 91.12 627 GLU B C 1
ATOM 11165 O O . GLU B 1 627 ? -3.35 0.741 -23.641 1 91.12 627 GLU B O 1
ATOM 11170 N N . LYS B 1 628 ? -3.514 0.445 -21.469 1 91.38 628 LYS B N 1
ATOM 11171 C CA . LYS B 1 628 ? -2.072 0.252 -21.328 1 91.38 628 LYS B CA 1
ATOM 11172 C C . LYS B 1 628 ? -1.63 -1.062 -21.969 1 91.38 628 LYS B C 1
ATOM 11174 O O . LYS B 1 628 ? -0.51 -1.169 -22.469 1 91.38 628 LYS B O 1
ATOM 11179 N N . LEU B 1 629 ? -2.494 -2.086 -22.047 1 93.62 629 LEU B N 1
ATOM 11180 C CA . LEU B 1 629 ? -2.17 -3.383 -22.625 1 93.62 629 LEU B CA 1
ATOM 11181 C C . LEU B 1 629 ? -1.964 -3.266 -24.125 1 93.62 629 LEU B C 1
ATOM 11183 O O . LEU B 1 629 ? -1.214 -4.047 -24.719 1 93.62 629 LEU B O 1
ATOM 11187 N N . ILE B 1 630 ? -2.627 -2.273 -24.719 1 94.81 630 ILE B N 1
ATOM 11188 C CA . ILE B 1 630 ? -2.611 -2.123 -26.172 1 94.81 630 ILE B CA 1
ATOM 11189 C C . ILE B 1 630 ? -1.185 -1.865 -26.641 1 94.81 630 ILE B C 1
ATOM 11191 O O . ILE B 1 630 ? -0.763 -2.393 -27.672 1 94.81 630 ILE B O 1
ATOM 11195 N N . CYS B 1 631 ? -0.488 -1.1 -25.891 1 94.94 631 CYS B N 1
ATOM 11196 C CA . CYS B 1 631 ? 0.9 -0.818 -26.234 1 94.94 631 CYS B CA 1
ATOM 11197 C C . CYS B 1 631 ? 1.71 -2.105 -26.328 1 94.94 631 CYS B C 1
ATOM 11199 O O . CYS B 1 631 ? 2.449 -2.307 -27.297 1 94.94 631 CYS B O 1
ATOM 11201 N N . MET B 1 632 ? 1.579 -3 -25.422 1 95.56 632 MET B N 1
ATOM 11202 C CA . MET B 1 632 ? 2.318 -4.258 -25.375 1 95.56 632 MET B CA 1
ATOM 11203 C C . MET B 1 632 ? 1.839 -5.203 -26.484 1 95.56 632 MET B C 1
ATOM 11205 O O . MET B 1 632 ? 2.639 -5.922 -27.078 1 95.56 632 MET B O 1
ATOM 11209 N N . GLU B 1 633 ? 0.513 -5.254 -26.719 1 96.19 633 GLU B N 1
ATOM 11210 C CA . GLU B 1 633 ? -0.042 -6.078 -27.781 1 96.19 633 GLU B CA 1
ATOM 11211 C C . GLU B 1 633 ? 0.564 -5.703 -29.141 1 96.19 633 GLU B C 1
ATOM 11213 O O . GLU B 1 633 ? 0.984 -6.582 -29.906 1 96.19 633 GLU B O 1
ATOM 11218 N N . LYS B 1 634 ? 0.625 -4.418 -29.312 1 96.56 634 LYS B N 1
ATOM 11219 C CA . LYS B 1 634 ? 1.152 -3.92 -30.578 1 96.56 634 LYS B CA 1
ATOM 11220 C C . LYS B 1 634 ? 2.648 -4.195 -30.688 1 96.56 634 LYS B C 1
ATOM 11222 O O . LYS B 1 634 ? 3.131 -4.598 -31.75 1 96.56 634 LYS B O 1
ATOM 11227 N N . GLN B 1 635 ? 3.322 -3.984 -29.625 1 96.5 635 GLN B N 1
ATOM 11228 C CA . GLN B 1 635 ? 4.766 -4.199 -29.641 1 96.5 635 GLN B CA 1
ATOM 11229 C C . GLN B 1 635 ? 5.105 -5.652 -29.969 1 96.5 635 GLN B C 1
ATOM 11231 O O . GLN B 1 635 ? 5.934 -5.918 -30.828 1 96.5 635 GLN B O 1
ATOM 11236 N N . PHE B 1 636 ? 4.496 -6.59 -29.359 1 97.38 636 PHE B N 1
ATOM 11237 C CA . PHE B 1 636 ? 4.855 -7.996 -29.5 1 97.38 636 PHE B CA 1
ATOM 11238 C C . PHE B 1 636 ? 4.332 -8.555 -30.828 1 97.38 636 PHE B C 1
ATOM 11240 O O . PHE B 1 636 ? 4.895 -9.5 -31.375 1 97.38 636 PHE B O 1
ATOM 11247 N N . SER B 1 637 ? 3.258 -7.961 -31.344 1 96.69 637 SER B N 1
ATOM 11248 C CA . SER B 1 637 ? 2.736 -8.383 -32.625 1 96.69 637 SER B CA 1
ATOM 11249 C C . SER B 1 637 ? 3.721 -8.07 -33.75 1 96.69 637 SER B C 1
ATOM 11251 O O . SER B 1 637 ? 3.619 -8.633 -34.844 1 96.69 637 SER B O 1
ATOM 11253 N N . LYS B 1 638 ? 4.648 -7.25 -33.438 1 96.19 638 LYS B N 1
ATOM 11254 C CA . LYS B 1 638 ? 5.621 -6.848 -34.438 1 96.19 638 LYS B CA 1
ATOM 11255 C C . LYS B 1 638 ? 6.805 -7.809 -34.5 1 96.19 638 LYS B C 1
ATOM 11257 O O . LYS B 1 638 ? 7.602 -7.785 -35.438 1 96.19 638 LYS B O 1
ATOM 11262 N N . TYR B 1 639 ? 6.93 -8.648 -33.531 1 96.88 639 TYR B N 1
ATOM 11263 C CA . TYR B 1 639 ? 8.023 -9.609 -33.5 1 96.88 639 TYR B CA 1
ATOM 11264 C C . TYR B 1 639 ? 7.691 -10.836 -34.344 1 96.88 639 TYR B C 1
ATOM 11266 O O . TYR B 1 639 ? 6.742 -11.562 -34.031 1 96.88 639 TYR B O 1
ATOM 11274 N N . CYS B 1 640 ? 8.547 -11.102 -35.344 1 96.31 640 CYS B N 1
ATOM 11275 C CA . CYS B 1 640 ? 8.297 -12.188 -36.281 1 96.31 640 CYS B CA 1
ATOM 11276 C C . CYS B 1 640 ? 9.547 -13.031 -36.5 1 96.31 640 CYS B C 1
ATOM 11278 O O . CYS B 1 640 ? 10.664 -12.562 -36.25 1 96.31 640 CYS B O 1
ATOM 11280 N N . TYR B 1 641 ? 9.336 -14.289 -36.719 1 94.44 641 TYR B N 1
ATOM 11281 C CA . TYR B 1 641 ? 10.344 -15.188 -37.281 1 94.44 641 TYR B CA 1
ATOM 11282 C C . TYR B 1 641 ? 10.164 -15.367 -38.781 1 94.44 641 TYR B C 1
ATOM 11284 O O . TYR B 1 641 ? 9.102 -15.781 -39.25 1 94.44 641 TYR B O 1
ATOM 11292 N N . PRO B 1 642 ? 11.203 -15.055 -39.5 1 92.25 642 PRO B N 1
ATOM 11293 C CA . PRO B 1 642 ? 11.062 -15.094 -40.938 1 92.25 642 PRO B CA 1
ATOM 11294 C C . PRO B 1 642 ? 10.57 -16.453 -41.469 1 92.25 642 PRO B C 1
ATOM 11296 O O . PRO B 1 642 ? 11.133 -17.484 -41.094 1 92.25 642 PRO B O 1
ATOM 11299 N N . ASN B 1 643 ? 9.602 -16.469 -42.25 1 92 643 ASN B N 1
ATOM 11300 C CA . ASN B 1 643 ? 9.031 -17.609 -42.938 1 92 643 ASN B CA 1
ATOM 11301 C C . ASN B 1 643 ? 8.359 -18.578 -41.969 1 92 643 ASN B C 1
ATOM 11303 O O . ASN B 1 643 ? 8.141 -19.75 -42.312 1 92 643 ASN B O 1
ATOM 11307 N N . ILE B 1 644 ? 8.156 -18.266 -40.844 1 92.81 644 ILE B N 1
ATOM 11308 C CA . ILE B 1 644 ? 7.465 -19.125 -39.875 1 92.81 644 ILE B CA 1
ATOM 11309 C C . ILE B 1 644 ? 6.199 -18.422 -39.375 1 92.81 644 ILE B C 1
ATOM 11311 O O . ILE B 1 644 ? 5.094 -18.953 -39.531 1 92.81 644 ILE B O 1
ATOM 11315 N N . GLY B 1 645 ? 6.359 -17.141 -38.812 1 94 645 GLY B N 1
ATOM 11316 C CA . GLY B 1 645 ? 5.211 -16.375 -38.344 1 94 645 GLY B CA 1
ATOM 11317 C C . GLY B 1 645 ? 5.578 -15.328 -37.312 1 94 645 GLY B C 1
ATOM 11318 O O . GLY B 1 645 ? 6.758 -15.125 -37.031 1 94 645 GLY B O 1
ATOM 11319 N N . CYS B 1 646 ? 4.496 -14.57 -36.938 1 96.12 646 CYS B N 1
ATOM 11320 C CA . CYS B 1 646 ? 4.676 -13.531 -35.938 1 96.12 646 CYS B CA 1
ATOM 11321 C C . CYS B 1 646 ? 3.961 -13.891 -34.625 1 96.12 646 CYS B C 1
ATOM 11323 O O . CYS B 1 646 ? 3.064 -14.734 -34.625 1 96.12 646 CYS B O 1
ATOM 11325 N N . ILE B 1 647 ? 4.434 -13.297 -33.562 1 96 647 ILE B N 1
ATOM 11326 C CA . ILE B 1 647 ? 3.791 -13.484 -32.281 1 96 647 ILE B CA 1
ATOM 11327 C C . ILE B 1 647 ? 2.391 -12.875 -32.281 1 96 647 ILE B C 1
ATOM 11329 O O . ILE B 1 647 ? 2.189 -11.789 -32.844 1 96 647 ILE B O 1
ATOM 11333 N N . ASN B 1 648 ? 1.443 -13.609 -31.781 1 93.62 648 ASN B N 1
ATOM 11334 C CA . ASN B 1 648 ? 0.13 -13.031 -31.516 1 93.62 648 ASN B CA 1
ATOM 11335 C C . ASN B 1 648 ? 0.124 -12.219 -30.234 1 93.62 648 ASN B C 1
ATOM 11337 O O . ASN B 1 648 ? -0.128 -12.758 -29.156 1 93.62 648 ASN B O 1
ATOM 11341 N N . GLY B 1 649 ? 0.297 -10.938 -30.422 1 94.25 649 GLY B N 1
ATOM 11342 C CA . GLY B 1 649 ? 0.46 -10.062 -29.266 1 94.25 649 GLY B CA 1
ATOM 11343 C C . GLY B 1 649 ? -0.725 -10.094 -28.328 1 94.25 649 GLY B C 1
ATOM 11344 O O . GLY B 1 649 ? -0.564 -9.922 -27.109 1 94.25 649 GLY B O 1
ATOM 11345 N N . LYS B 1 650 ? -1.912 -10.234 -28.797 1 91.5 650 LYS B N 1
ATOM 11346 C CA . LYS B 1 650 ? -3.109 -10.289 -27.953 1 91.5 650 LYS B CA 1
ATOM 11347 C C . LYS B 1 650 ? -3.125 -11.562 -27.109 1 91.5 650 LYS B C 1
ATOM 11349 O O . LYS B 1 650 ? -3.494 -11.523 -25.938 1 91.5 650 LYS B O 1
ATOM 11354 N N . ASN B 1 651 ? -2.633 -12.625 -27.703 1 89.38 651 ASN B N 1
ATOM 11355 C CA . ASN B 1 651 ? -2.615 -13.906 -27 1 89.38 651 ASN B CA 1
ATOM 11356 C C . ASN B 1 651 ? -1.531 -13.938 -25.922 1 89.38 651 ASN B C 1
ATOM 11358 O O . ASN B 1 651 ? -1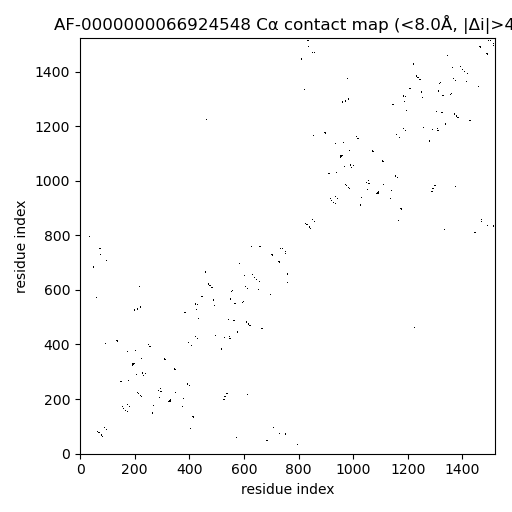.686 -14.609 -24.891 1 89.38 651 ASN B O 1
ATOM 11362 N N . THR B 1 652 ? -0.443 -13.195 -26.156 1 95 652 THR B N 1
ATOM 11363 C CA . THR B 1 652 ? 0.712 -13.328 -25.281 1 95 652 THR B CA 1
ATOM 11364 C C . THR B 1 652 ? 0.797 -12.156 -24.312 1 95 652 THR B C 1
ATOM 11366 O O . THR B 1 652 ? 1.695 -12.102 -23.469 1 95 652 THR B O 1
ATOM 11369 N N . VAL B 1 653 ? -0.157 -11.227 -24.328 1 95.44 653 VAL B N 1
ATOM 11370 C CA . VAL B 1 653 ? -0.024 -9.938 -23.656 1 95.44 653 VAL B CA 1
ATOM 11371 C C . VAL B 1 653 ? 0.049 -10.156 -22.141 1 95.44 653 VAL B C 1
ATOM 11373 O O . VAL B 1 653 ? 0.82 -9.484 -21.453 1 95.44 653 VAL B O 1
ATOM 11376 N N . ASN B 1 654 ? -0.713 -11.062 -21.609 1 93.75 654 ASN B N 1
ATOM 11377 C CA . ASN B 1 654 ? -0.723 -11.289 -20.172 1 93.75 654 ASN B CA 1
ATOM 11378 C C . ASN B 1 654 ? 0.643 -11.742 -19.656 1 93.75 654 ASN B C 1
ATOM 11380 O O . ASN B 1 654 ? 1.122 -11.258 -18.641 1 93.75 654 ASN B O 1
ATOM 11384 N N . GLU B 1 655 ? 1.271 -12.641 -20.391 1 95.38 655 GLU B N 1
ATOM 11385 C CA . GLU B 1 655 ? 2.588 -13.156 -20.016 1 95.38 655 GLU B CA 1
ATOM 11386 C C . GLU B 1 655 ? 3.668 -12.094 -20.219 1 95.38 655 GLU B C 1
ATOM 11388 O O . GLU B 1 655 ? 4.602 -11.984 -19.422 1 95.38 655 GLU B O 1
ATOM 11393 N N . ASN B 1 656 ? 3.484 -11.352 -21.281 1 96.88 656 ASN B N 1
ATOM 11394 C CA . ASN B 1 656 ? 4.469 -10.312 -21.578 1 96.88 656 ASN B CA 1
ATOM 11395 C C . ASN B 1 656 ? 4.438 -9.195 -20.531 1 96.88 656 ASN B C 1
ATOM 11397 O O . ASN B 1 656 ? 5.484 -8.68 -20.141 1 96.88 656 ASN B O 1
ATOM 11401 N N . VAL B 1 657 ? 3.242 -8.844 -20.141 1 95.88 657 VAL B N 1
ATOM 11402 C CA . VAL B 1 657 ? 3.082 -7.828 -19.109 1 95.88 657 VAL B CA 1
ATOM 11403 C C . VAL B 1 657 ? 3.652 -8.344 -17.781 1 95.88 657 VAL B C 1
ATOM 11405 O O . VAL B 1 657 ? 4.266 -7.586 -17.031 1 95.88 657 VAL B O 1
ATOM 11408 N N . ALA B 1 658 ? 3.475 -9.578 -17.516 1 96.88 658 ALA B N 1
ATOM 11409 C CA . ALA B 1 658 ? 4.012 -10.188 -16.297 1 96.88 658 ALA B CA 1
ATOM 11410 C C . ALA B 1 658 ? 5.539 -10.156 -16.297 1 96.88 658 ALA B C 1
ATOM 11412 O O . ALA B 1 658 ? 6.16 -9.922 -15.266 1 96.88 658 ALA B O 1
ATOM 11413 N N . ASP B 1 659 ? 6.141 -10.438 -17.453 1 97.38 659 ASP B N 1
ATOM 11414 C CA . ASP B 1 659 ? 7.59 -10.344 -17.562 1 97.38 659 ASP B CA 1
ATOM 11415 C C . ASP B 1 659 ? 8.078 -8.945 -17.219 1 97.38 659 ASP B C 1
ATOM 11417 O O . ASP B 1 659 ? 9.055 -8.789 -16.469 1 97.38 659 ASP B O 1
ATOM 11421 N N . LEU B 1 660 ? 7.426 -7.996 -17.781 1 97.06 660 LEU B N 1
ATOM 11422 C CA . LEU B 1 660 ? 7.812 -6.605 -17.562 1 97.06 660 LEU B CA 1
ATOM 11423 C C . LEU B 1 660 ? 7.641 -6.223 -16.094 1 97.06 660 LEU B C 1
ATOM 11425 O O . LEU B 1 660 ? 8.539 -5.633 -15.484 1 97.06 660 LEU B O 1
ATOM 11429 N N . ALA B 1 661 ? 6.48 -6.531 -15.531 1 96.12 661 ALA B N 1
ATOM 11430 C CA . ALA B 1 661 ? 6.203 -6.23 -14.125 1 96.12 661 ALA B CA 1
ATOM 11431 C C . ALA B 1 661 ? 7.191 -6.945 -13.203 1 96.12 661 ALA B C 1
ATOM 11433 O O . ALA B 1 661 ? 7.688 -6.355 -12.242 1 96.12 661 ALA B O 1
ATOM 11434 N N . GLY B 1 662 ? 7.422 -8.211 -13.508 1 97.5 662 GLY B N 1
ATOM 11435 C CA . GLY B 1 662 ? 8.328 -9 -12.695 1 97.5 662 GLY B CA 1
ATOM 11436 C C . GLY B 1 662 ? 9.75 -8.469 -12.688 1 97.5 662 GLY B C 1
ATOM 11437 O O . GLY B 1 662 ? 10.375 -8.375 -11.633 1 97.5 662 GLY B O 1
ATOM 11438 N N . LEU B 1 663 ? 10.219 -8.094 -13.867 1 97.69 663 LEU B N 1
ATOM 11439 C CA . LEU B 1 663 ? 11.578 -7.57 -13.953 1 97.69 663 LEU B CA 1
ATOM 11440 C C . LEU B 1 663 ? 11.688 -6.219 -13.25 1 97.69 663 LEU B C 1
ATOM 11442 O O . LEU B 1 663 ? 12.688 -5.934 -12.594 1 97.69 663 LEU B O 1
ATOM 11446 N N . LYS B 1 664 ? 10.711 -5.398 -13.383 1 95.81 664 LYS B N 1
ATOM 11447 C CA . LYS B 1 664 ? 10.703 -4.105 -12.703 1 95.81 664 LYS B CA 1
ATOM 11448 C C . LYS B 1 664 ? 10.727 -4.277 -11.188 1 95.81 664 LYS B C 1
ATOM 11450 O O . LYS B 1 664 ? 11.438 -3.562 -10.484 1 95.81 664 LYS B O 1
ATOM 11455 N N . ALA B 1 665 ? 9.906 -5.152 -10.695 1 96.19 665 ALA B N 1
ATOM 11456 C CA . ALA B 1 665 ? 9.867 -5.422 -9.258 1 96.19 665 ALA B CA 1
ATOM 11457 C C . ALA B 1 665 ? 11.219 -5.938 -8.766 1 96.19 665 ALA B C 1
ATOM 11459 O O . ALA B 1 665 ? 11.703 -5.512 -7.715 1 96.19 665 ALA B O 1
ATOM 11460 N N . ALA B 1 666 ? 11.758 -6.883 -9.531 1 97.75 666 ALA B N 1
ATOM 11461 C CA . ALA B 1 666 ? 13.055 -7.445 -9.164 1 97.75 666 ALA B CA 1
ATOM 11462 C C . ALA B 1 666 ? 14.141 -6.371 -9.188 1 97.75 666 ALA B C 1
ATOM 11464 O O . ALA B 1 666 ? 15.023 -6.352 -8.32 1 97.75 666 ALA B O 1
ATOM 11465 N N . LEU B 1 667 ? 14.125 -5.551 -10.219 1 95.81 667 LEU B N 1
ATOM 11466 C CA . LEU B 1 667 ? 15.094 -4.469 -10.336 1 95.81 667 LEU B CA 1
ATOM 11467 C C . LEU B 1 667 ? 15 -3.52 -9.148 1 95.81 667 LEU B C 1
ATOM 11469 O O . LEU B 1 667 ? 16.016 -3.146 -8.562 1 95.81 667 LEU B O 1
ATOM 11473 N N . LYS B 1 668 ? 13.797 -3.115 -8.844 1 91.06 668 LYS B N 1
ATOM 11474 C CA . LYS B 1 668 ? 13.594 -2.223 -7.707 1 91.06 668 LYS B CA 1
ATOM 11475 C C . LYS B 1 668 ? 14.086 -2.855 -6.41 1 91.06 668 LYS B C 1
ATOM 11477 O O . LYS B 1 668 ? 14.727 -2.191 -5.59 1 91.06 668 LYS B O 1
ATOM 11482 N N . ALA B 1 669 ? 13.766 -4.07 -6.172 1 93.31 669 ALA B N 1
ATOM 11483 C CA . ALA B 1 669 ? 14.227 -4.797 -4.992 1 93.31 669 ALA B CA 1
ATOM 11484 C C . ALA B 1 669 ? 15.75 -4.816 -4.922 1 93.31 669 ALA B C 1
ATOM 11486 O O . ALA B 1 669 ? 16.328 -4.594 -3.857 1 93.31 669 ALA B O 1
ATOM 11487 N N . TYR B 1 670 ? 16.344 -5.109 -6.059 1 94 670 TYR B N 1
ATOM 11488 C CA . TYR B 1 670 ? 17.797 -5.156 -6.152 1 94 670 TYR B CA 1
ATOM 11489 C C . TYR B 1 670 ? 18.406 -3.793 -5.844 1 94 670 TYR B C 1
ATOM 11491 O O . TYR B 1 670 ? 19.391 -3.699 -5.105 1 94 670 TYR B O 1
ATOM 11499 N N . GLU B 1 671 ? 17.828 -2.797 -6.379 1 87.5 671 GLU B N 1
ATOM 11500 C CA . GLU B 1 671 ? 18.328 -1.439 -6.16 1 87.5 671 GLU B CA 1
ATOM 11501 C C . GLU B 1 671 ? 18.234 -1.054 -4.684 1 87.5 671 GLU B C 1
ATOM 11503 O O . GLU B 1 671 ? 19.156 -0.452 -4.137 1 87.5 671 GLU B O 1
ATOM 11508 N N . ILE B 1 672 ? 17.109 -1.368 -4.09 1 80.62 672 ILE B N 1
ATOM 11509 C CA . ILE B 1 672 ? 16.906 -1.064 -2.678 1 80.62 672 ILE B CA 1
ATOM 11510 C C . ILE B 1 672 ? 17.938 -1.823 -1.842 1 80.62 672 ILE B C 1
ATOM 11512 O O . ILE B 1 672 ? 18.531 -1.265 -0.912 1 80.62 672 ILE B O 1
ATOM 11516 N N . LYS B 1 673 ? 18.109 -3.055 -2.191 1 82.81 673 LYS B N 1
ATOM 11517 C CA . LYS B 1 673 ? 19.109 -3.865 -1.487 1 82.81 673 LYS B CA 1
ATOM 11518 C C . LYS B 1 673 ? 20.5 -3.266 -1.62 1 82.81 673 LYS B C 1
ATOM 11520 O O . LYS B 1 673 ? 21.281 -3.266 -0.661 1 82.81 673 LYS B O 1
ATOM 11525 N N . LYS B 1 674 ? 20.781 -2.801 -2.744 1 79.94 674 LYS B N 1
ATOM 11526 C CA . LYS B 1 674 ? 22.078 -2.191 -3.031 1 79.94 674 LYS B CA 1
ATOM 11527 C C . LYS B 1 674 ? 22.297 -0.944 -2.182 1 79.94 674 LYS B C 1
ATOM 11529 O O . LYS B 1 674 ? 23.422 -0.701 -1.705 1 79.94 674 LYS B O 1
ATOM 11534 N N . ILE B 1 675 ? 21.312 -0.2 -1.988 1 68.56 675 ILE B N 1
ATOM 11535 C CA . ILE B 1 675 ? 21.406 1.055 -1.249 1 68.56 675 ILE B CA 1
ATOM 11536 C C . ILE B 1 675 ? 21.531 0.765 0.244 1 68.56 675 ILE B C 1
ATOM 11538 O O . ILE B 1 675 ? 22.297 1.439 0.949 1 68.56 675 ILE B O 1
ATOM 11542 N N . THR B 1 676 ? 20.734 -0.147 0.689 1 63.69 676 THR B N 1
ATOM 11543 C CA . THR B 1 676 ? 20.688 -0.451 2.115 1 63.69 676 THR B CA 1
ATOM 11544 C C . THR B 1 676 ? 22 -1.072 2.58 1 63.69 676 THR B C 1
ATOM 11546 O O . THR B 1 676 ? 22.406 -0.9 3.734 1 63.69 676 THR B O 1
ATOM 11549 N N . HIS B 1 677 ? 22.656 -1.753 1.722 1 58.62 677 HIS B N 1
ATOM 11550 C CA . HIS B 1 677 ? 23.844 -2.486 2.156 1 58.62 677 HIS B CA 1
ATOM 11551 C C . HIS B 1 677 ? 25.109 -1.91 1.528 1 58.62 677 HIS B C 1
ATOM 11553 O O . HIS B 1 677 ? 26.156 -2.547 1.554 1 58.62 677 HIS B O 1
ATOM 11559 N N . HIS B 1 678 ? 25.016 -0.756 1.055 1 57.34 678 HIS B N 1
ATOM 11560 C CA . HIS B 1 678 ? 26.125 -0.268 0.243 1 57.34 678 HIS B CA 1
ATOM 11561 C C . HIS B 1 678 ? 27.266 0.229 1.118 1 57.34 678 HIS B C 1
ATOM 11563 O O . HIS B 1 678 ? 27.062 1.026 2.033 1 57.34 678 HIS B O 1
ATOM 11569 N N . SER B 1 679 ? 28.328 -0.605 1.07 1 54.81 679 SER B N 1
ATOM 11570 C CA . SER B 1 679 ? 29.609 -0.19 1.632 1 54.81 679 SER B CA 1
ATOM 11571 C C . SER B 1 679 ? 30.141 1.067 0.945 1 54.81 679 SER B C 1
ATOM 11573 O O . SER B 1 679 ? 31.172 1.601 1.326 1 54.81 679 SER B O 1
ATOM 11575 N N . GLY B 1 680 ? 29.344 1.654 0.001 1 59.44 680 GLY B N 1
ATOM 11576 C CA . GLY B 1 680 ? 29.766 2.832 -0.735 1 59.44 680 GLY B CA 1
ATOM 11577 C C . GLY B 1 680 ? 30.719 2.512 -1.869 1 59.44 680 GLY B C 1
ATOM 11578 O O . GLY B 1 680 ? 31.047 3.377 -2.688 1 59.44 680 GLY B O 1
ATOM 11579 N N . LYS B 1 681 ? 31.297 1.159 -2.094 1 68.12 681 LYS B N 1
ATOM 11580 C CA . LYS B 1 681 ? 32.25 0.76 -3.125 1 68.12 681 LYS B CA 1
ATOM 11581 C C . LYS B 1 681 ? 31.562 -0.054 -4.219 1 68.12 681 LYS B C 1
ATOM 11583 O O . LYS B 1 681 ? 30.609 -0.802 -3.949 1 68.12 681 LYS B O 1
ATOM 11588 N N . GLU B 1 682 ? 32 0.1 -5.469 1 80 682 GLU B N 1
ATOM 11589 C CA . GLU B 1 682 ? 31.516 -0.697 -6.59 1 80 682 GLU B CA 1
ATOM 11590 C C . GLU B 1 682 ? 32.094 -2.109 -6.555 1 80 682 GLU B C 1
ATOM 11592 O O . GLU B 1 682 ? 33.281 -2.295 -6.301 1 80 682 GLU B O 1
ATOM 11597 N N . GLU B 1 683 ? 31.234 -3.125 -6.781 1 87.69 683 GLU B N 1
ATOM 11598 C CA . GLU B 1 683 ? 31.656 -4.523 -6.82 1 87.69 683 GLU B CA 1
ATOM 11599 C C . GLU B 1 683 ? 31.672 -5.055 -8.25 1 87.69 683 GLU B C 1
ATOM 11601 O O . GLU B 1 683 ? 30.797 -4.723 -9.047 1 87.69 683 GLU B O 1
ATOM 11606 N N . ARG B 1 684 ? 32.75 -5.871 -8.594 1 93.56 684 ARG B N 1
ATOM 11607 C CA . ARG B 1 684 ? 32.875 -6.582 -9.859 1 93.56 684 ARG B CA 1
ATOM 11608 C C . ARG B 1 684 ? 33.375 -8 -9.641 1 93.56 684 ARG B C 1
ATOM 11610 O O . ARG B 1 684 ? 33.844 -8.344 -8.547 1 93.56 684 ARG B O 1
ATOM 11617 N N . LEU B 1 685 ? 33.156 -8.852 -10.648 1 96.06 685 LEU B N 1
ATOM 11618 C CA . LEU B 1 685 ? 33.719 -10.195 -10.578 1 96.06 685 LEU B CA 1
ATOM 11619 C C . LEU B 1 685 ? 35.094 -10.25 -11.242 1 96.06 685 LEU B C 1
ATOM 11621 O O . LEU B 1 685 ? 35.281 -9.734 -12.344 1 96.06 685 LEU B O 1
ATOM 11625 N N . LYS B 1 686 ? 35.969 -10.852 -10.633 1 95.44 686 LYS B N 1
ATOM 11626 C CA . LYS B 1 686 ? 37.344 -10.867 -11.094 1 95.44 686 LYS B CA 1
ATOM 11627 C C . LYS B 1 686 ? 37.469 -11.508 -12.477 1 95.44 686 LYS B C 1
ATOM 11629 O O . LYS B 1 686 ? 38.219 -11.031 -13.328 1 95.44 686 LYS B O 1
ATOM 11634 N N . LEU B 1 687 ? 36.719 -12.516 -12.734 1 95.88 687 LEU B N 1
ATOM 11635 C CA . LEU B 1 687 ? 36.844 -13.281 -13.969 1 95.88 687 LEU B CA 1
ATOM 11636 C C . LEU B 1 687 ? 36.188 -12.555 -15.125 1 95.88 687 LEU B C 1
ATOM 11638 O O . LEU B 1 687 ? 36.438 -12.852 -16.297 1 95.88 687 LEU B O 1
ATOM 11642 N N . ILE B 1 688 ? 35.281 -11.719 -14.836 1 96.31 688 ILE B N 1
ATOM 11643 C CA . ILE B 1 688 ? 34.594 -10.93 -15.852 1 96.31 688 ILE B CA 1
ATOM 11644 C C . ILE B 1 688 ? 34.531 -9.469 -15.422 1 96.31 688 ILE B C 1
ATOM 11646 O O . ILE B 1 688 ? 33.469 -8.883 -15.352 1 96.31 688 ILE B O 1
ATOM 11650 N N . PRO B 1 689 ? 35.656 -8.898 -15.297 1 94.94 689 PRO B N 1
ATOM 11651 C CA . PRO B 1 689 ? 35.719 -7.562 -14.703 1 94.94 689 PRO B CA 1
ATOM 11652 C C . PRO B 1 689 ? 35.062 -6.488 -15.57 1 94.94 689 PRO B C 1
ATOM 11654 O O . PRO B 1 689 ? 34.812 -5.379 -15.094 1 94.94 689 PRO B O 1
ATOM 11657 N N . GLU B 1 690 ? 34.844 -6.785 -16.734 1 94.12 690 GLU B N 1
ATOM 11658 C CA . GLU B 1 690 ? 34.281 -5.797 -17.656 1 94.12 690 GLU B CA 1
ATOM 11659 C C . GLU B 1 690 ? 32.781 -5.543 -17.359 1 94.12 690 GLU B C 1
ATOM 11661 O O . GLU B 1 690 ? 32.219 -4.535 -17.781 1 94.12 690 GLU B O 1
ATOM 11666 N N . TYR B 1 691 ? 32.156 -6.398 -16.656 1 96.5 691 TYR B N 1
ATOM 11667 C CA . TYR B 1 691 ? 30.719 -6.262 -16.406 1 96.5 691 TYR B CA 1
ATOM 11668 C C . TYR B 1 691 ? 30.453 -5.668 -15.031 1 96.5 691 TYR B C 1
ATOM 11670 O O . TYR B 1 691 ? 31.078 -6.074 -14.047 1 96.5 691 TYR B O 1
ATOM 11678 N N . THR B 1 692 ? 29.562 -4.719 -15.055 1 94.69 692 THR B N 1
ATOM 11679 C CA . THR B 1 692 ? 29.062 -4.211 -13.781 1 94.69 692 THR B CA 1
ATOM 11680 C C . THR B 1 692 ? 28.016 -5.156 -13.195 1 94.69 692 THR B C 1
ATOM 11682 O O . THR B 1 692 ? 27.5 -6.031 -13.898 1 94.69 692 THR B O 1
ATOM 11685 N N . MET B 1 693 ? 27.703 -4.961 -11.898 1 94.44 693 MET B N 1
ATOM 11686 C CA . MET B 1 693 ? 26.656 -5.766 -11.273 1 94.44 693 MET B CA 1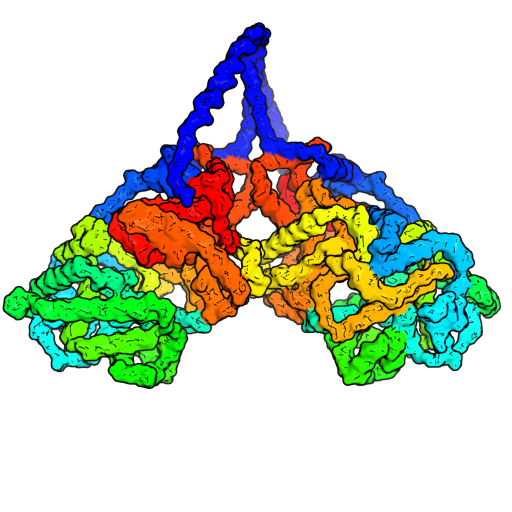
ATOM 11687 C C . MET B 1 693 ? 25.312 -5.5 -11.922 1 94.44 693 MET B C 1
ATOM 11689 O O . MET B 1 693 ? 24.5 -6.414 -12.07 1 94.44 693 MET B O 1
ATOM 11693 N N . ASP B 1 694 ? 25.047 -4.27 -12.359 1 94.62 694 ASP B N 1
ATOM 11694 C CA . ASP B 1 694 ? 23.812 -3.947 -13.047 1 94.62 694 ASP B CA 1
ATOM 11695 C C . ASP B 1 694 ? 23.688 -4.715 -14.359 1 94.62 694 ASP B C 1
ATOM 11697 O O . ASP B 1 694 ? 22.609 -5.188 -14.719 1 94.62 694 ASP B O 1
ATOM 11701 N N . GLN B 1 695 ? 24.797 -4.785 -15.055 1 97.25 695 GLN B N 1
ATOM 11702 C CA . GLN B 1 695 ? 24.797 -5.543 -16.297 1 97.25 695 GLN B CA 1
ATOM 11703 C C . GLN B 1 695 ? 24.562 -7.031 -16.047 1 97.25 695 GLN B C 1
ATOM 11705 O O . GLN B 1 695 ? 23.859 -7.691 -16.812 1 97.25 695 GLN B O 1
ATOM 11710 N N . LEU B 1 696 ? 25.156 -7.527 -14.945 1 97.75 696 LEU B N 1
ATOM 11711 C CA . LEU B 1 696 ? 24.969 -8.93 -14.594 1 97.75 696 LEU B CA 1
ATOM 11712 C C . LEU B 1 696 ? 23.5 -9.234 -14.297 1 97.75 696 LEU B C 1
ATOM 11714 O O . LEU B 1 696 ? 23.031 -10.336 -14.586 1 97.75 696 LEU B O 1
ATOM 11718 N N . PHE B 1 697 ? 22.781 -8.297 -13.742 1 97.88 697 PHE B N 1
ATOM 11719 C CA . PHE B 1 697 ? 21.344 -8.422 -13.469 1 97.88 697 PHE B CA 1
ATOM 11720 C C . PHE B 1 697 ? 20.578 -8.766 -14.734 1 97.88 697 PHE B C 1
ATOM 11722 O O . PHE B 1 697 ? 19.828 -9.734 -14.766 1 97.88 697 PHE B O 1
ATOM 11729 N N . TYR B 1 698 ? 20.828 -8.07 -15.797 1 98.38 698 TYR B N 1
ATOM 11730 C CA . TYR B 1 698 ? 20.094 -8.25 -17.047 1 98.38 698 TYR B CA 1
ATOM 11731 C C . TYR B 1 698 ? 20.594 -9.484 -17.797 1 98.38 698 TYR B C 1
ATOM 11733 O O . TYR B 1 698 ? 19.812 -10.164 -18.469 1 98.38 698 TYR B O 1
ATOM 11741 N N . LEU B 1 699 ? 21.875 -9.734 -17.688 1 98.12 699 LEU B N 1
ATOM 11742 C CA . LEU B 1 699 ? 22.422 -10.922 -18.328 1 98.12 699 LEU B CA 1
ATOM 11743 C C . LEU B 1 699 ? 21.828 -12.188 -17.719 1 98.12 699 LEU B C 1
ATOM 11745 O O . LEU B 1 699 ? 21.547 -13.148 -18.438 1 98.12 699 LEU B O 1
ATOM 11749 N N . ASN B 1 700 ? 21.625 -12.203 -16.453 1 96.81 700 ASN B N 1
ATOM 11750 C CA . ASN B 1 700 ? 21.078 -13.406 -15.844 1 96.81 700 ASN B CA 1
ATOM 11751 C C . ASN B 1 700 ? 19.562 -13.484 -16 1 96.81 700 ASN B C 1
ATOM 11753 O O . ASN B 1 700 ? 18.984 -14.562 -15.914 1 96.81 700 ASN B O 1
ATOM 11757 N N . PHE B 1 701 ? 18.891 -12.344 -16.266 1 97.69 701 PHE B N 1
ATOM 11758 C CA . PHE B 1 701 ? 17.484 -12.391 -16.672 1 97.69 701 PHE B CA 1
ATOM 11759 C C . PHE B 1 701 ? 17.328 -13.18 -17.969 1 97.69 701 PHE B C 1
ATOM 11761 O O . PHE B 1 701 ? 16.453 -14.023 -18.094 1 97.69 701 PHE B O 1
ATOM 11768 N N . ALA B 1 702 ? 18.203 -12.906 -18.828 1 96.94 702 ALA B N 1
ATOM 11769 C CA . ALA B 1 702 ? 18.141 -13.547 -20.141 1 96.94 702 ALA B CA 1
ATOM 11770 C C . ALA B 1 702 ? 18.438 -15.039 -20.031 1 96.94 702 ALA B C 1
ATOM 11772 O O . ALA B 1 702 ? 17.984 -15.828 -20.875 1 96.94 702 ALA B O 1
ATOM 11773 N N . SER B 1 703 ? 19.156 -15.453 -18.969 1 91.62 703 SER B N 1
ATOM 11774 C CA . SER B 1 703 ? 19.547 -16.844 -18.828 1 91.62 703 SER B CA 1
ATOM 11775 C C . SER B 1 703 ? 18.328 -17.766 -18.781 1 91.62 703 SER B C 1
ATOM 11777 O O . SER B 1 703 ? 18.359 -18.891 -19.297 1 91.62 703 SER B O 1
ATOM 11779 N N . PHE B 1 704 ? 17.219 -17.344 -18.281 1 90.31 704 PHE B N 1
ATOM 11780 C CA . PHE B 1 704 ? 16 -18.141 -18.125 1 90.31 704 PHE B CA 1
ATOM 11781 C C . PHE B 1 704 ? 15.43 -18.531 -19.484 1 90.31 704 PHE B C 1
ATOM 11783 O O . PHE B 1 704 ? 14.695 -19.5 -19.609 1 90.31 704 PHE B O 1
ATOM 11790 N N . TRP B 1 705 ? 15.867 -17.812 -20.469 1 94.25 705 TRP B N 1
ATOM 11791 C CA . TRP B 1 705 ? 15.117 -17.906 -21.719 1 94.25 705 TRP B CA 1
ATOM 11792 C C . TRP B 1 705 ? 15.984 -18.469 -22.828 1 94.25 705 TRP B C 1
ATOM 11794 O O . TRP B 1 705 ? 15.531 -18.609 -23.969 1 94.25 705 TRP B O 1
ATOM 11804 N N . CYS B 1 706 ? 17.219 -18.797 -22.547 1 95.75 706 CYS B N 1
ATOM 11805 C CA . CYS B 1 706 ? 18.109 -19.344 -23.562 1 95.75 706 CYS B CA 1
ATOM 11806 C C . CYS B 1 706 ? 17.625 -20.688 -24.062 1 95.75 706 CYS B C 1
ATOM 11808 O O . CYS B 1 706 ? 17.141 -21.516 -23.281 1 95.75 706 CYS B O 1
ATOM 11810 N N . GLY B 1 707 ? 17.641 -20.859 -25.297 1 93.88 707 GLY B N 1
ATOM 11811 C CA . GLY B 1 707 ? 17.219 -22.141 -25.844 1 93.88 707 GLY B CA 1
ATOM 11812 C C . GLY B 1 707 ? 17.031 -22.109 -27.359 1 93.88 707 GLY B C 1
ATOM 11813 O O . GLY B 1 707 ? 17.406 -21.141 -28.016 1 93.88 707 GLY B O 1
ATOM 11814 N N . LYS B 1 708 ? 16.594 -23.234 -27.844 1 89.69 708 LYS B N 1
ATOM 11815 C CA . LYS B 1 708 ? 16.344 -23.406 -29.266 1 89.69 708 LYS B CA 1
ATOM 11816 C C . LYS B 1 708 ? 15.164 -24.344 -29.516 1 89.69 708 LYS B C 1
ATOM 11818 O O . LYS B 1 708 ? 14.898 -25.234 -28.703 1 89.69 708 LYS B O 1
ATOM 11823 N N . GLU B 1 709 ? 14.453 -24.031 -30.5 1 89.06 709 GLU B N 1
ATOM 11824 C CA . GLU B 1 709 ? 13.32 -24.859 -30.906 1 89.06 709 GLU B CA 1
ATOM 11825 C C . GLU B 1 709 ? 13.367 -25.172 -32.406 1 89.06 709 GLU B C 1
ATOM 11827 O O . GLU B 1 709 ? 13.867 -24.359 -33.188 1 89.06 709 GLU B O 1
ATOM 11832 N N . SER B 1 710 ? 12.75 -26.328 -32.75 1 87.25 710 SER B N 1
ATOM 11833 C CA . SER B 1 710 ? 12.578 -26.625 -34.188 1 87.25 710 SER B CA 1
ATOM 11834 C C . SER B 1 710 ? 11.562 -25.688 -34.812 1 87.25 710 SER B C 1
ATOM 11836 O O . SER B 1 710 ? 10.805 -25.016 -34.125 1 87.25 710 SER B O 1
ATOM 11838 N N . LYS B 1 711 ? 11.578 -25.703 -36.094 1 88.31 711 LYS B N 1
ATOM 11839 C CA . LYS B 1 711 ? 10.648 -24.859 -36.844 1 88.31 711 LYS B CA 1
ATOM 11840 C C . LYS B 1 711 ? 9.203 -25.25 -36.562 1 88.31 711 LYS B C 1
ATOM 11842 O O . LYS B 1 711 ? 8.344 -24.375 -36.406 1 88.31 711 LYS B O 1
ATOM 11847 N N . GLU B 1 712 ? 8.93 -26.562 -36.531 1 84.75 712 GLU B N 1
ATOM 11848 C CA . GLU B 1 712 ? 7.582 -27.062 -36.281 1 84.75 712 GLU B CA 1
ATOM 11849 C C . GLU B 1 712 ? 7.117 -26.719 -34.875 1 84.75 712 GLU B C 1
ATOM 11851 O O . GLU B 1 712 ? 5.98 -26.281 -34.656 1 84.75 712 GLU B O 1
ATOM 11856 N N . SER B 1 713 ? 8 -26.922 -33.969 1 86.88 713 SER B N 1
ATOM 11857 C CA . SER B 1 713 ? 7.688 -26.594 -32.594 1 86.88 713 SER B CA 1
ATOM 11858 C C . SER B 1 713 ? 7.453 -25.094 -32.406 1 86.88 713 SER B C 1
ATOM 11860 O O . SER B 1 713 ? 6.535 -24.688 -31.688 1 86.88 713 SER B O 1
ATOM 11862 N N . LEU B 1 714 ? 8.273 -24.297 -33.031 1 90.25 714 LEU B N 1
ATOM 11863 C CA . LEU B 1 714 ? 8.133 -22.859 -32.969 1 90.25 714 LEU B CA 1
ATOM 11864 C C . LEU B 1 714 ? 6.812 -22.406 -33.562 1 90.25 714 LEU B C 1
ATOM 11866 O O . LEU B 1 714 ? 6.164 -21.484 -33.031 1 90.25 714 LEU B O 1
ATOM 11870 N N . LYS B 1 715 ? 6.469 -22.984 -34.594 1 86.56 715 LYS B N 1
ATOM 11871 C CA . LYS B 1 715 ? 5.195 -22.641 -35.219 1 86.56 715 LYS B CA 1
ATOM 11872 C C . LYS B 1 715 ? 4.027 -22.938 -34.281 1 86.56 715 LYS B C 1
ATOM 11874 O O . LYS B 1 715 ? 3.094 -22.125 -34.188 1 86.56 715 LYS B O 1
ATOM 11879 N N . MET B 1 716 ? 4.082 -24.078 -33.688 1 82.81 716 MET B N 1
ATOM 11880 C CA . MET B 1 716 ? 3.047 -24.438 -32.719 1 82.81 716 MET B CA 1
ATOM 11881 C C . MET B 1 716 ? 3.002 -23.422 -31.594 1 82.81 716 MET B C 1
ATOM 11883 O O . MET B 1 716 ? 1.922 -23.031 -31.141 1 82.81 716 MET B O 1
ATOM 11887 N N . THR B 1 717 ? 4.156 -23.031 -31.141 1 86.38 717 THR B N 1
ATOM 11888 C CA . THR B 1 717 ? 4.258 -22.047 -30.078 1 86.38 717 THR B CA 1
ATOM 11889 C C . THR B 1 717 ? 3.629 -20.734 -30.5 1 86.38 717 THR B C 1
ATOM 11891 O O . THR B 1 717 ? 2.846 -20.141 -29.75 1 86.38 717 THR B O 1
ATOM 11894 N N . LEU B 1 718 ? 3.891 -20.234 -31.641 1 88.69 718 LEU B N 1
ATOM 11895 C CA . LEU B 1 718 ? 3.4 -18.969 -32.156 1 88.69 718 LEU B CA 1
ATOM 11896 C C . LEU B 1 718 ? 1.886 -19 -32.344 1 88.69 718 LEU B C 1
ATOM 11898 O O . LEU B 1 718 ? 1.211 -17.984 -32.125 1 88.69 718 LEU B O 1
ATOM 11902 N N . ASP B 1 719 ? 1.436 -20.172 -32.594 1 80.19 719 ASP B N 1
ATOM 11903 C CA . ASP B 1 719 ? 0.019 -20.281 -32.938 1 80.19 719 ASP B CA 1
ATOM 11904 C C . ASP B 1 719 ? -0.825 -20.516 -31.688 1 80.19 719 ASP B C 1
ATOM 11906 O O . ASP B 1 719 ? -1.96 -20.047 -31.609 1 80.19 719 ASP B O 1
ATOM 11910 N N . GLU B 1 720 ? -0.225 -21.25 -30.734 1 76.81 720 GLU B N 1
ATOM 11911 C CA . GLU B 1 720 ? -1.107 -21.797 -29.703 1 76.81 720 GLU B CA 1
ATOM 11912 C C . GLU B 1 720 ? -0.674 -21.344 -28.312 1 76.81 720 GLU B C 1
ATOM 11914 O O . GLU B 1 720 ? -1.484 -21.328 -27.375 1 76.81 720 GLU B O 1
ATOM 11919 N N . ASP B 1 721 ? 0.515 -21 -28.172 1 80.25 721 ASP B N 1
ATOM 11920 C CA . ASP B 1 721 ? 1.051 -20.781 -26.828 1 80.25 721 ASP B CA 1
ATOM 11921 C C . ASP B 1 721 ? 0.787 -19.359 -26.359 1 80.25 721 ASP B C 1
ATOM 11923 O O . ASP B 1 721 ? 0.918 -18.406 -27.125 1 80.25 721 ASP B O 1
ATOM 11927 N N . SER B 1 722 ? 0.367 -19.266 -25.109 1 86.75 722 SER B N 1
ATOM 11928 C CA . SER B 1 722 ? 0.164 -17.953 -24.5 1 86.75 722 SER B CA 1
ATOM 11929 C C . SER B 1 722 ? 1.493 -17.297 -24.125 1 86.75 722 SER B C 1
ATOM 11931 O O . SER B 1 722 ? 1.543 -16.109 -23.812 1 86.75 722 SER B O 1
ATOM 11933 N N . HIS B 1 723 ? 2.518 -18.047 -24.188 1 90.75 723 HIS B N 1
ATOM 11934 C CA . HIS B 1 723 ? 3.848 -17.531 -23.906 1 90.75 723 HIS B CA 1
ATOM 11935 C C . HIS B 1 723 ? 4.586 -17.172 -25.203 1 90.75 723 HIS B C 1
ATOM 11937 O O . HIS B 1 723 ? 4.52 -17.906 -26.172 1 90.75 723 HIS B O 1
ATOM 11943 N N . SER B 1 724 ? 5.215 -16.062 -25.188 1 95.12 724 SER B N 1
ATOM 11944 C CA . SER B 1 724 ? 6.098 -15.688 -26.297 1 95.12 724 SER B CA 1
ATOM 11945 C C . SER B 1 724 ? 7.355 -16.547 -26.312 1 95.12 724 SER B C 1
ATOM 11947 O O . SER B 1 724 ? 7.762 -17.078 -25.281 1 95.12 724 SER B O 1
ATOM 11949 N N . PRO B 1 725 ? 7.957 -16.656 -27.531 1 94.88 725 PRO B N 1
ATOM 11950 C CA . PRO B 1 725 ? 9.25 -17.359 -27.578 1 94.88 725 PRO B CA 1
ATOM 11951 C C . PRO B 1 725 ? 10.32 -16.672 -26.719 1 94.88 725 PRO B C 1
ATOM 11953 O O . PRO B 1 725 ? 10.336 -15.445 -26.609 1 94.88 725 PRO B O 1
ATOM 11956 N N . GLY B 1 726 ? 11.266 -17.484 -26.203 1 95.31 726 GLY B N 1
ATOM 11957 C CA . GLY B 1 726 ? 12.281 -17.016 -25.281 1 95.31 726 GLY B CA 1
ATOM 11958 C C . GLY B 1 726 ? 13.008 -15.773 -25.766 1 95.31 726 GLY B C 1
ATOM 11959 O O . GLY B 1 726 ? 13.227 -14.836 -24.984 1 95.31 726 GLY B O 1
ATOM 11960 N N . LYS B 1 727 ? 13.32 -15.773 -27.047 1 95.94 727 LYS B N 1
ATOM 11961 C CA . LYS B 1 727 ? 14.039 -14.648 -27.641 1 95.94 727 LYS B CA 1
ATOM 11962 C C . LYS B 1 727 ? 13.305 -13.328 -27.391 1 95.94 727 LYS B C 1
ATOM 11964 O O . LYS B 1 727 ? 13.898 -12.359 -26.922 1 95.94 727 LYS B O 1
ATOM 11969 N N . TYR B 1 728 ? 12.07 -13.336 -27.594 1 97.12 728 TYR B N 1
ATOM 11970 C CA . TYR B 1 728 ? 11.336 -12.078 -27.547 1 97.12 728 TYR B CA 1
ATOM 11971 C C . TYR B 1 728 ? 10.805 -11.797 -26.141 1 97.12 728 TYR B C 1
ATOM 11973 O O . TYR B 1 728 ? 10.414 -10.672 -25.844 1 97.12 728 TYR B O 1
ATOM 11981 N N . ARG B 1 729 ? 10.781 -12.766 -25.25 1 97.19 729 ARG B N 1
ATOM 11982 C CA . ARG B 1 729 ? 10.57 -12.461 -23.844 1 97.19 729 ARG B CA 1
ATOM 11983 C C . ARG B 1 729 ? 11.695 -11.594 -23.281 1 97.19 729 ARG B C 1
ATOM 11985 O O . ARG B 1 729 ? 11.461 -10.711 -22.469 1 97.19 729 ARG B O 1
ATOM 11992 N N . VAL B 1 730 ? 12.906 -11.844 -23.828 1 98.12 730 VAL B N 1
ATOM 11993 C CA . VAL B 1 730 ? 14.07 -11.062 -23.406 1 98.12 730 VAL B CA 1
ATOM 11994 C C . VAL B 1 730 ? 14.031 -9.688 -24.062 1 98.12 730 VAL B C 1
ATOM 11996 O O . VAL B 1 730 ? 14.055 -8.664 -23.391 1 98.12 730 VAL B O 1
ATOM 11999 N N . ILE B 1 731 ? 13.922 -9.68 -25.359 1 98.12 731 ILE B N 1
ATOM 12000 C CA . ILE B 1 731 ? 14.031 -8.453 -26.141 1 98.12 731 ILE B CA 1
ATOM 12001 C C . ILE B 1 731 ? 12.875 -7.52 -25.797 1 98.12 731 ILE B C 1
ATOM 12003 O O . ILE B 1 731 ? 13.086 -6.355 -25.438 1 98.12 731 ILE B O 1
ATOM 12007 N N . GLY B 1 732 ? 11.656 -8.055 -25.906 1 97.69 732 GLY B N 1
ATOM 12008 C CA . GLY B 1 732 ? 10.477 -7.238 -25.703 1 97.69 732 GLY B CA 1
ATOM 12009 C C . GLY B 1 732 ? 10.406 -6.637 -24.312 1 97.69 732 GLY B C 1
ATOM 12010 O O . GLY B 1 732 ? 9.945 -5.508 -24.141 1 97.69 732 GLY B O 1
ATOM 12011 N N . THR B 1 733 ? 10.844 -7.312 -23.281 1 97.75 733 THR B N 1
ATOM 12012 C CA . THR B 1 733 ? 10.82 -6.828 -21.906 1 97.75 733 THR B CA 1
ATOM 12013 C C . THR B 1 733 ? 11.867 -5.734 -21.703 1 97.75 733 THR B C 1
ATOM 12015 O O . THR B 1 733 ? 11.562 -4.66 -21.188 1 97.75 733 THR B O 1
ATOM 12018 N N . LEU B 1 734 ? 13.086 -5.961 -22.172 1 98.25 734 LEU B N 1
ATOM 12019 C CA . LEU B 1 734 ? 14.211 -5.082 -21.891 1 98.25 734 LEU B CA 1
ATOM 12020 C C . LEU B 1 734 ? 14.109 -3.787 -22.688 1 98.25 734 LEU B C 1
ATOM 12022 O O . LEU B 1 734 ? 14.602 -2.744 -22.25 1 98.25 734 LEU B O 1
ATOM 12026 N N . GLN B 1 735 ? 13.414 -3.85 -23.812 1 97.75 735 GLN B N 1
ATOM 12027 C CA . GLN B 1 735 ? 13.195 -2.646 -24.609 1 97.75 735 GLN B CA 1
ATOM 12028 C C . GLN B 1 735 ? 12.383 -1.611 -23.844 1 97.75 735 GLN B C 1
ATOM 12030 O O . GLN B 1 735 ? 12.445 -0.417 -24.141 1 97.75 735 GLN B O 1
ATOM 12035 N N . ASN B 1 736 ? 11.648 -2.086 -22.891 1 96.88 736 ASN B N 1
ATOM 12036 C CA . ASN B 1 736 ? 10.75 -1.205 -22.156 1 96.88 736 ASN B CA 1
ATOM 12037 C C . ASN B 1 736 ? 11.336 -0.788 -20.812 1 96.88 736 ASN B C 1
ATOM 12039 O O . ASN B 1 736 ? 10.648 -0.19 -19.984 1 96.88 736 ASN B O 1
ATOM 12043 N N . ILE B 1 737 ? 12.586 -1.06 -20.516 1 95.88 737 ILE B N 1
ATOM 12044 C CA . ILE B 1 737 ? 13.25 -0.766 -19.25 1 95.88 737 ILE B CA 1
ATOM 12045 C C . ILE B 1 737 ? 14.344 0.272 -19.469 1 95.88 737 ILE B C 1
ATOM 12047 O O . ILE B 1 737 ? 15.477 -0.075 -19.812 1 95.88 737 ILE B O 1
ATOM 12051 N N . PRO B 1 738 ? 14.133 1.509 -19.141 1 93.12 738 PRO B N 1
ATOM 12052 C CA . PRO B 1 738 ? 15.133 2.551 -19.344 1 93.12 738 PRO B CA 1
ATOM 12053 C C . PRO B 1 738 ? 16.438 2.268 -18.609 1 93.12 738 PRO B C 1
ATOM 12055 O O . PRO B 1 738 ? 17.516 2.605 -19.094 1 93.12 738 PRO B O 1
ATOM 12058 N N . GLU B 1 739 ? 16.344 1.696 -17.438 1 92.69 739 GLU B N 1
ATOM 12059 C CA . GLU B 1 739 ? 17.516 1.366 -16.641 1 92.69 739 GLU B CA 1
ATOM 12060 C C . GLU B 1 739 ? 18.438 0.411 -17.391 1 92.69 739 GLU B C 1
ATOM 12062 O O . GLU B 1 739 ? 19.656 0.481 -17.25 1 92.69 739 GLU B O 1
ATOM 12067 N N . PHE B 1 740 ? 17.891 -0.473 -18.172 1 96.94 740 PHE B N 1
ATOM 12068 C CA . PHE B 1 740 ? 18.688 -1.377 -19 1 96.94 740 PHE B CA 1
ATOM 12069 C C . PHE B 1 740 ? 19.531 -0.597 -20 1 96.94 740 PHE B C 1
ATOM 12071 O O . PHE B 1 740 ? 20.719 -0.842 -20.125 1 96.94 740 PHE B O 1
ATOM 12078 N N . SER B 1 741 ? 18.844 0.268 -20.734 1 95.5 741 SER B N 1
ATOM 12079 C CA . SER B 1 741 ? 19.531 1.053 -21.75 1 95.5 741 SER B CA 1
ATOM 12080 C C . SER B 1 741 ? 20.656 1.871 -21.141 1 95.5 741 SER B C 1
ATOM 12082 O O . SER B 1 741 ? 21.688 2.09 -21.781 1 95.5 741 SER B O 1
ATOM 12084 N N . ARG B 1 742 ? 20.516 2.295 -19.953 1 91.88 742 ARG B N 1
ATOM 12085 C CA . ARG B 1 742 ? 21.562 3.029 -19.25 1 91.88 742 ARG B CA 1
ATOM 12086 C C . ARG B 1 742 ? 22.734 2.109 -18.891 1 91.88 742 ARG B C 1
ATOM 12088 O O . ARG B 1 742 ? 23.891 2.477 -19.062 1 91.88 742 ARG B O 1
ATOM 12095 N N . ALA B 1 743 ? 22.359 0.933 -18.422 1 94.44 743 ALA B N 1
ATOM 12096 C CA . ALA B 1 743 ? 23.375 -0.009 -17.969 1 94.44 743 ALA B CA 1
ATOM 12097 C C . ALA B 1 743 ? 24.281 -0.432 -19.125 1 94.44 743 ALA B C 1
ATOM 12099 O O . ALA B 1 743 ? 25.484 -0.635 -18.953 1 94.44 743 ALA B O 1
ATOM 12100 N N . PHE B 1 744 ? 23.766 -0.542 -20.312 1 97.25 744 PHE B N 1
ATOM 12101 C CA . PHE B 1 744 ? 24.531 -1.017 -21.453 1 97.25 744 PHE B CA 1
ATOM 12102 C C . PHE B 1 744 ? 24.844 0.131 -22.406 1 97.25 744 PHE B C 1
ATOM 12104 O O . PHE B 1 744 ? 25.375 -0.089 -23.5 1 97.25 744 PHE B O 1
ATOM 12111 N N . ASN B 1 745 ? 24.453 1.336 -22.031 1 94.69 745 ASN B N 1
ATOM 12112 C CA . ASN B 1 745 ? 24.719 2.555 -22.781 1 94.69 745 ASN B CA 1
ATOM 12113 C C . ASN B 1 745 ? 24.156 2.482 -24.203 1 94.69 745 ASN B C 1
ATOM 12115 O O . ASN B 1 745 ? 24.875 2.738 -25.172 1 94.69 745 ASN B O 1
ATOM 12119 N N . CYS B 1 746 ? 22.953 2.023 -24.266 1 97.56 746 CYS B N 1
ATOM 12120 C CA . CYS B 1 746 ? 22.297 1.964 -25.562 1 97.56 746 CYS B CA 1
ATOM 12121 C C . CYS B 1 746 ? 21.781 3.338 -25.969 1 97.56 746 CYS B C 1
ATOM 12123 O O . CYS B 1 746 ? 21.078 4.004 -25.203 1 97.56 746 CYS B O 1
ATOM 12125 N N . GLN B 1 747 ? 22.031 3.752 -27.156 1 95.94 747 GLN B N 1
ATOM 12126 C CA . GLN B 1 747 ? 21.594 5.051 -27.656 1 95.94 747 GLN B CA 1
ATOM 12127 C C . GLN B 1 747 ? 20.078 5.066 -27.906 1 95.94 747 GLN B C 1
ATOM 12129 O O . GLN B 1 747 ? 19.5 4.055 -28.297 1 95.94 747 GLN B O 1
ATOM 12134 N N . ILE B 1 748 ? 19.5 6.234 -27.703 1 95.25 748 ILE B N 1
ATOM 12135 C CA . ILE B 1 748 ? 18.078 6.395 -27.969 1 95.25 748 ILE B CA 1
ATOM 12136 C C . ILE B 1 748 ? 17.797 6.109 -29.453 1 95.25 748 ILE B C 1
ATOM 12138 O O . ILE B 1 748 ? 18.516 6.598 -30.328 1 95.25 748 ILE B O 1
ATOM 12142 N N . GLY B 1 749 ? 16.875 5.25 -29.703 1 95.38 749 GLY B N 1
ATOM 12143 C CA . GLY B 1 749 ? 16.516 4.914 -31.078 1 95.38 749 GLY B CA 1
ATOM 12144 C C . GLY B 1 749 ? 17.078 3.584 -31.531 1 95.38 749 GLY B C 1
ATOM 12145 O O . GLY B 1 749 ? 16.656 3.043 -32.562 1 95.38 749 GLY B O 1
ATOM 12146 N N . SER B 1 750 ? 18.078 3.07 -30.797 1 97.06 750 SER B N 1
ATOM 12147 C CA . SER B 1 750 ? 18.578 1.734 -31.109 1 97.06 750 SER B CA 1
ATOM 12148 C C . SER B 1 750 ? 17.484 0.686 -30.922 1 97.06 750 SER B C 1
ATOM 12150 O O . SER B 1 750 ? 16.438 0.971 -30.344 1 97.06 750 SER B O 1
ATOM 12152 N N . LYS B 1 751 ? 17.688 -0.489 -31.406 1 96.38 751 LYS B N 1
ATOM 12153 C CA . LYS B 1 751 ? 16.688 -1.553 -31.344 1 96.38 751 LYS B CA 1
ATOM 12154 C C . LYS B 1 751 ? 16.328 -1.888 -29.906 1 96.38 751 LYS B C 1
ATOM 12156 O O . LYS B 1 751 ? 15.18 -2.213 -29.609 1 96.38 751 LYS B O 1
ATOM 12161 N N . MET B 1 752 ? 17.328 -1.816 -29.016 1 98.12 752 MET B N 1
ATOM 12162 C CA . MET B 1 752 ? 17.078 -2.186 -27.625 1 98.12 752 MET B CA 1
ATOM 12163 C C . MET B 1 752 ? 16.75 -0.955 -26.781 1 98.12 752 MET B C 1
ATOM 12165 O O . MET B 1 752 ? 16.578 -1.057 -25.578 1 98.12 752 MET B O 1
ATOM 12169 N N . ASN B 1 753 ? 16.703 0.231 -27.375 1 97.69 753 ASN B N 1
ATOM 12170 C CA . ASN B 1 753 ? 16.312 1.465 -26.703 1 97.69 753 ASN B CA 1
ATOM 12171 C C . ASN B 1 753 ? 15.391 2.311 -27.562 1 97.69 753 ASN B C 1
ATOM 12173 O O . ASN B 1 753 ? 15.711 3.457 -27.891 1 97.69 753 ASN B O 1
ATOM 12177 N N . PRO B 1 754 ? 14.297 1.744 -27.844 1 96.56 754 PRO B N 1
ATOM 12178 C CA . PRO B 1 754 ? 13.352 2.523 -28.641 1 96.56 754 PRO B CA 1
ATOM 12179 C C . PRO B 1 754 ? 12.898 3.801 -27.938 1 96.56 754 PRO B C 1
ATOM 12181 O O . PRO B 1 754 ? 12.922 3.873 -26.719 1 96.56 754 PRO B O 1
ATOM 12184 N N . ILE B 1 755 ? 12.438 4.746 -28.703 1 93.94 755 ILE B N 1
ATOM 12185 C CA . ILE B 1 755 ? 11.977 6.02 -28.172 1 93.94 755 ILE B CA 1
ATOM 12186 C C . ILE B 1 755 ? 10.688 5.809 -27.375 1 93.94 755 ILE B C 1
ATOM 12188 O O . ILE B 1 755 ? 10.57 6.285 -26.234 1 93.94 755 ILE B O 1
ATOM 12192 N N . ASP B 1 756 ? 9.742 5.098 -28.016 1 91.44 756 ASP B N 1
ATOM 12193 C CA . ASP B 1 756 ? 8.484 4.82 -27.328 1 91.44 756 ASP B CA 1
ATOM 12194 C C . ASP B 1 756 ? 8.57 3.527 -26.516 1 91.44 756 ASP B C 1
ATOM 12196 O O . ASP B 1 756 ? 8.953 2.482 -27.047 1 91.44 756 ASP B O 1
ATOM 12200 N N . LYS B 1 757 ? 8.375 3.615 -25.312 1 94.25 757 LYS B N 1
ATOM 12201 C CA . LYS B 1 757 ? 8.383 2.461 -24.422 1 94.25 757 LYS B CA 1
ATOM 12202 C C . LYS B 1 757 ? 7.004 2.223 -23.812 1 94.25 757 LYS B C 1
ATOM 12204 O O . LYS B 1 757 ? 6.246 3.17 -23.594 1 94.25 757 LYS B O 1
ATOM 12209 N N . CYS B 1 758 ? 6.727 0.959 -23.688 1 93.81 758 CYS B N 1
ATOM 12210 C CA . CYS B 1 758 ? 5.484 0.603 -23 1 93.81 758 CYS B CA 1
ATOM 12211 C C . CYS B 1 758 ? 5.688 0.536 -21.5 1 93.81 758 CYS B C 1
ATOM 12213 O O . CYS B 1 758 ? 6.746 0.109 -21.031 1 93.81 758 CYS B O 1
ATOM 12215 N N . SER B 1 759 ? 4.805 1.156 -20.766 1 88 759 SER B N 1
ATOM 12216 C CA . SER B 1 759 ? 4.84 1.103 -19.312 1 88 759 SER B CA 1
ATOM 12217 C C . SER B 1 759 ? 3.445 0.875 -18.734 1 88 759 SER B C 1
ATOM 12219 O O . SER B 1 759 ? 2.508 1.609 -19.062 1 88 759 SER B O 1
ATOM 12221 N N . ILE B 1 760 ? 3.275 -0.176 -18.031 1 83.62 760 ILE B N 1
ATOM 12222 C CA . ILE B 1 760 ? 2.006 -0.416 -17.359 1 83.62 760 ILE B CA 1
ATOM 12223 C C . ILE B 1 760 ? 2.158 -0.129 -15.867 1 83.62 760 ILE B C 1
ATOM 12225 O O . ILE B 1 760 ? 1.241 0.401 -15.234 1 83.62 760 ILE B O 1
ATOM 12229 N N . TRP B 1 761 ? 3.352 -0.556 -15.367 1 80.75 761 TRP B N 1
ATOM 12230 C CA . TRP B 1 761 ? 3.604 -0.327 -13.953 1 80.75 761 TRP B CA 1
ATOM 12231 C C . TRP B 1 761 ? 4.734 0.677 -13.75 1 80.75 761 TRP B C 1
ATOM 12233 O O . TRP B 1 761 ? 5.73 0.652 -14.484 1 80.75 761 TRP B O 1
#

InterPro domains:
  IPR000718 Peptidase M13 [PS51885] (47-761)
  IPR000718 Peptidase M13 [PTHR11733] (14-758)
  IPR000718 Peptidase M13 [cd08662] (70-759)
  IPR008753 Peptidase M13, N-terminal domain [PF05649] (72-493)
  IPR018497 Peptidase M13, C-terminal domain [PF01431] (554-760)
  IPR018497 Peptidase M13, C-terminal domain [PR00786] (495-507)
  IPR018497 Peptidase M13, C-terminal domain [PR00786] (563-575)
  IPR018497 Peptidase M13, C-terminal domain [PR00786] (584-600)
  IPR018497 Peptidase M13, C-terminal domain [PR00786] (655-666)
  IPR024079 Metallopeptidase, catalytic domain superfamily [G3DSA:3.40.390.10] (58-761)
  IPR042089 Peptidase M13, domain 2 [G3DSA:1.10.1380.10] (98-540)

Sequence (1522 aa):
MNVKIKIFLFTVFAILISACFIISIILLTSIGSNKNTQNIESNSSNIIYKNDSISNEFATLLLQRINKSVDPCDDFYEYACGNWIINNPSPNYTSSWTVYDVVSQNVGKLVEDSINNCNINDASEGLIKAKQFYNTCINVTLTEENKGIVLGKLLHTGRPENDKFNKFLYNNGKWPLIDSSWNLSNINISIESQIGYLKKEFGIDTFIYTYAMGYDIQSNLTILLMTGEMLPLGLGIFSQENYFNDKIMDAYSVLQEKVAYLLARDSNLTLIDGKINKNDLKMMLQVEIDLAKVIQNVYMKPNSNTTDDLYSLITLQQVLPGFAWKDYLSSLLPKTIYDKILDGKKLINLDSLTYILEVKKLLLKYQFKDLQNYMIWRLIKYSLPYMSTEYTQLLADFSAILYGQPNQVTPVNETCLGYVRGNYEMPNLGYAITEGFVKKNFHTNTKDDATILIKDVKESLEYIMLQSEWMDEVTKSNALKKAIFMKTFTAYPDWVMNKTLQNIYYKDLLAPQGVSFVSLNLMLRSWAVVKNFELIDTKTNFLDFHGPPVATDAWYTATTNSFSIPIGELQPPFYKYGYPDAANYGAVGAVAGHEMSHGFDATGHQFDEYGNINDWWTNKSEEMFNEKLICMEKQFSKYCYPNIGCINGKNTVNENVADLAGLKAALKAYEIKKITHHSGKEERLKLIPEYTMDQLFYLNFASFWCGKESKESLKMTLDEDSHSPGKYRVIGTLQNIPEFSRAFNCQIGSKMNPIDKCSIWMNVKIKIFLFTVFAILISACFIISIILLTSIGSNKNTQNIESNSSNIIYKNDSISNEFATLLLQRINKSVDPCDDFYEYACGNWIINNPSPNYTSSWTVYDVVSQNVGKLVEDSINNCNINDASEGLIKAKQFYNTCINVTLTEENKGIVLGKLLHTGRPENDKFNKFLYNNGKWPLIDSSWNLSNINISIESQIGYLKKEFGIDTFIYTYAMGYDIQSNLTILLMTGEMLPLGLGIFSQENYFNDKIMDAYSVLQEKVAYLLARDSNLTLIDGKINKNDLKMMLQVEIDLAKVIQNVYMKPNSNTTDDLYSLITLQQVLPGFAWKDYLSSLLPKTIYDKILDGKKLINLDSLTYILEVKKLLLKYQFKDLQNYMIWRLIKYSLPYMSTEYTQLLADFSAILYGQPNQVTPVNETCLGYVRGNYEMPNLGYAITEGFVKKNFHTNTKDDATILIKDVKESLEYIMLQSEWMDEVTKSNALKKAIFMKTFTAYPDWVMNKTLQNIYYKDLLAPQGVSFVSLNLMLRSWAVVKNFELIDTKTNFLDFHGPPVATDAWYTATTNSFSIPIGELQPPFYKYGYPDAANYGAVGAVAGHEMSHGFDATGHQFDEYGNINDWWTNKSEEMFNEKLICMEKQFSKYCYPNIGCINGKNTVNENVADLAGLKAALKAYEIKKITHHSGKEERLKLIPEYTMDQLFYLNFASFWCGKESKESLKMTLDEDSHSPGKYRVIGTLQNIPEFSRAFNCQIGSKMNPIDKCSIW

Foldseek 3Di:
DDDDVPPPVPDPVPDVVPDVPPDVPDDPDDDDDDDPCPCPPPPVALAAADADPVQVVLVVLQVQAADCVDACLFFVLCRLGVRVCVVVPDDQLDQWDALLVVLLVVLLVLLVVLLVPPDPVVAFPLSVLLSLLLVQLQPQVVQQVLFLAQVLCQQQVQDHPDNLAGTDPFNLRHQVQQAVPDDPVSGDADLLLVQQQCCQRQNFHFQWDWFWDAQQAHLFFTFIETELQQDQALVGHQCLVCLPPPQLLVLVLVLLQLVSLSNSVSNVTQGDVNGGDPVLSVLLSVLRNLSSVLNCVQCVDPPNDFDSFFFAPVRCCVVDPPRPSLSNDVSNADPVLSVVSVVPDGRYGHRDPSSVVVSSVSVVVDDPSSSSNNRSVRLVSVLQLSHHPSSQLSVLSSVCSVAVGRSDRPDSSVVSSVQCCDKLGWDHSLLSSLLSSCVPPNDPCLQVVVVVLLVLLLVLLLVVLVVFPLADPQQSVQVNLLSVLAAEATAADPCSNPSVSSCVLCVPQDSDPDHHSSSSSSSRSSVRSNSRNVCGGGTDDLPHARIRLLDQDWAADLSSNYTYHHNSVCDPPQHDVPHPLLLVLLHVQLRSQLRNCLCPFPPNCLGGSRSHRDNRGDPSSVVSLVVLLVVQQVLQQPAADPPQGGARSVLQSSSLVSSQRSNSSSVSSSVVVCVVPPPSRFYAHPSCRVAGSNRSNLSSNLSNQHIDRHSSNQNCCRVRNNHDHSSCSSQSNQCQPVSNCVRSVNDECRSSPDPDHRDSD/DDDDDDDPDVPPVPPVVPPVPDDPPDDPDDDDCPCPPPCPPDPPALAAADADPVQVVLVVLQVQAADCVDACLFFVLCRLGVRVCVVVPDDQQDQWDAPLVVLLVVLLVLLVVLLVPPDPVPAFPLSVLLSLLLVQLQPQVVQQVLFLAQVLCQQQVQDHPDNLAGTDPQNLRHQVQQAVPDDPVSGDADLLLVQQQCCQRQVFHFQWDWFWDAQQAHLFFTFIETDDQQDQALVGHQCLVVLPPPQLLVLVLVLLQLVSLSNSVSNVTQGDVNGGDPVLSVLLSVLRNLSSVLNCVQCVDPPNDFDSFFFAPVVCCVVDPPRPSLSNDVSNADPVLSVVSVVPDGRYGNRDPSSVVVSSVSVVVDDPSSSSNNRSVRLVSVLQLSHHPSSQLSVLSSCCSVAVGRSDRPDSSVVSSVQCCDKLGWDHSLLSSLLSSCVPPNDPCLQVVVVVLLVLLLVLLLVVLVVFPLADPQQSVQVNLLSVLAAEATAADPCSNPSVSSCVLCVPQDSDPDHHSSSSSSSRSSVRSNSRNVCGGGTDDLPHARIRLLDQDWAADLSSNYTYHHNSVCDPPQHDVPHPLLLNLLHVQLRSQLRNCLCPFPPNCLGGSRSHRDNRGDPSSVVSLVVLLVVQQVLQQPAADPPQGGARSVLQSSSLVSSLRSNSSSVSSSVVVCVVPPPSGFYHHPSCRVAGSNRSNLSSNLSNQHIDRHSSNQNCCRVRNNHDHSSCSSQSNQCQPVSNCVRSVNDECRSSPDPDHRDSD

Organism: Strongyloides stercoralis (NCBI:txid6248)

Solvent-accessible surface area (backbone atoms only — not comparable to full-atom values): 79734 Å² total; per-residue (Å²): 149,92,81,67,95,65,59,80,80,57,56,83,72,57,58,83,68,60,66,83,66,64,70,90,63,69,93,70,73,86,84,77,48,66,38,68,76,72,81,72,59,83,65,79,66,63,57,45,68,48,77,50,71,58,48,48,50,50,44,50,58,49,59,52,13,38,25,85,89,43,55,55,43,67,40,43,42,49,14,47,31,55,28,34,53,80,78,50,67,68,61,67,52,46,34,61,41,35,44,59,54,53,41,44,51,50,47,37,50,50,42,50,52,18,52,72,65,50,58,72,89,76,46,33,61,30,34,52,37,42,39,44,51,46,55,41,49,59,34,55,67,61,33,56,71,40,43,34,30,64,63,30,40,26,26,68,71,14,47,44,98,45,90,88,48,63,60,39,88,41,64,70,36,48,41,54,71,44,36,76,81,60,50,76,88,61,39,75,66,54,74,46,20,48,54,17,33,39,26,32,53,39,44,33,59,71,83,56,29,71,47,49,42,64,29,49,75,43,29,64,31,17,21,38,38,34,33,53,79,77,34,50,52,96,81,35,62,87,41,49,72,53,64,76,32,65,71,50,46,50,43,50,50,49,43,53,51,54,51,46,53,53,36,23,57,46,46,73,43,71,44,68,92,75,43,72,55,64,65,57,54,49,44,21,52,46,52,53,43,50,50,35,50,50,41,45,64,49,62,74,36,95,80,43,66,69,51,87,59,62,32,20,57,66,54,41,48,66,78,45,64,87,58,56,56,66,49,19,43,62,37,38,40,59,67,77,57,36,51,45,30,72,72,53,44,61,44,35,26,49,38,26,68,66,52,57,53,51,49,53,50,52,60,68,70,47,55,70,64,40,51,43,32,36,49,45,45,46,52,50,59,73,36,33,84,56,38,15,66,78,49,28,38,46,51,17,46,39,43,17,67,70,41,63,22,47,57,39,61,72,55,58,66,59,56,38,40,52,53,47,34,35,52,75,83,48,64,64,37,10,52,28,46,36,38,37,31,46,76,70,72,48,63,82,58,42,52,59,54,51,44,52,52,51,49,40,16,52,52,26,42,46,49,44,53,70,66,32,81,61,48,46,66,65,30,39,32,47,51,45,34,26,57,65,54,40,44,77,43,56,29,60,56,73,59,50,74,32,50,68,56,32,33,62,73,41,62,85,61,83,59,74,84,94,60,57,42,50,58,47,50,31,44,49,34,11,45,17,43,51,58,42,47,67,45,44,77,32,63,51,65,72,83,55,65,90,51,26,28,51,32,67,52,68,44,54,41,54,48,51,22,30,32,41,38,19,43,33,40,60,34,65,89,35,22,54,87,71,46,55,64,37,35,32,27,24,20,45,22,16,50,50,21,19,32,52,42,43,51,66,39,93,68,23,42,39,31,39,49,66,4,20,60,36,84,60,61,45,72,66,30,51,53,44,49,55,57,44,49,49,51,48,21,55,56,41,41,67,44,64,45,89,97,69,49,48,38,48,15,77,62,19,33,67,52,51,51,18,48,38,49,0,40,51,13,10,49,49,27,46,51,51,52,48,62,75,64,52,85,83,56,46,58,31,38,59,87,45,60,88,43,47,48,70,45,39,16,56,45,32,37,42,48,71,38,30,62,52,62,35,71,60,40,45,44,49,36,45,72,69,42,47,55,66,59,42,58,52,54,41,43,62,35,46,31,42,34,70,69,52,24,60,62,70,65,37,52,83,61,34,73,36,19,42,81,80,56,58,69,81,103,148,92,82,82,88,87,75,66,95,64,60,76,79,58,55,83,70,60,63,92,66,63,65,96,66,69,80,86,64,81,90,85,66,85,11,72,42,75,82,78,61,87,70,82,68,64,60,47,67,48,77,50,72,58,48,47,51,50,44,51,58,50,58,52,13,39,26,84,88,45,54,56,43,68,38,42,42,48,14,46,30,53,30,34,54,78,76,50,67,68,60,68,53,46,33,60,39,34,44,59,53,52,41,44,51,52,47,38,50,49,42,48,52,19,52,74,67,49,58,72,90,75,46,31,59,29,34,52,38,44,39,44,53,45,56,40,51,60,37,56,67,62,33,56,71,40,44,34,31,66,62,30,40,26,25,69,71,16,47,44,96,44,90,88,49,62,61,37,90,43,64,69,36,49,40,54,71,43,35,76,83,59,50,75,88,61,40,74,65,53,73,46,20,48,53,17,33,40,25,32,53,39,43,36,58,71,83,57,28,72,48,48,41,66,29,49,74,42,30,62,31,17,22,37,39,35,32,52,79,76,33,49,51,97,80,35,63,87,40,49,73,52,63,76,33,65,70,50,44,51,42,50,49,50,42,53,52,52,50,47,54,51,36,21,56,47,46,71,42,71,45,68,91,74,44,71,54,62,65,59,53,50,46,21,52,45,53,54,44,51,48,34,51,50,41,44,65,47,61,73,36,95,82,42,67,70,53,86,59,60,31,21,57,66,56,43,49,67,77,44,63,89,57,55,56,68,49,18,45,60,38,38,40,58,66,76,56,37,52,45,31,71,72,52,43,61,46,35,26,46,38,27,69,65,53,57,52,50,50,53,50,51,62,68,71,46,54,71,63,39,52,42,32,36,48,46,44,45,49,49,60,73,37,34,86,56,39,15,66,76,49,28,40,45,50,18,47,40,45,18,67,72,41,63,22,47,58,39,60,71,55,60,66,60,55,38,40,54,53,47,35,36,52,75,85,49,65,65,39,9,51,27,48,36,39,35,31,46,76,70,71,50,64,83,57,42,53,60,54,50,42,52,51,51,50,39,17,52,53,25,43,46,49,43,53,69,68,33,80,61,48,44,66,66,30,39,33,46,51,45,34,26,57,66,52,40,43,78,42,59,30,60,57,74,59,51,74,32,51,66,56,33,33,62,72,40,62,86,62,81,62,76,83,94,58,57,41,47,59,49,50,31,44,46,34,12,44,18,43,51,58,41,47,66,42,43,79,32,64,51,64,72,83,55,65,88,52,28,27,52,31,69,52,68,45,53,40,55,47,50,22,31,32,40,38,19,43,33,40,61,32,67,88,35,22,54,86,73,47,55,65,38,34,32,27,25,19,46,23,16,50,49,22,21,30,52,41,44,50,66,37,94,68,23,40,40,30,39,49,65,5,21,60,38,84,59,60,45,71,66,30,51,52,44,50,54,56,43,47,49,51,50,20,56,55,40,39,68,43,64,47,90,96,69,50,47,38,50,14,78,61,18,33,68,52,50,50,20,47,39,49,0,39,51,12,9,49,48,25,46,51,51,51,50,64,77,63,52,85,83,58,48,58,30,39,57,87,47,60,88,43,46,49,70,44,39,17,56,46,33,37,40,50,70,36,27,63,51,62,34,71,58,40,45,43,49,34,45,73,68,41,47,56,65,58,42,58,52,54,42,43,62,36,45,30,41,34,70,68,54,23,60,63,70,65,37,53,85,61,35,72,36,20,40,79,80,56,57,68,82,106

Radius of gyration: 42.74 Å; Cα contacts (8 Å, |Δi|>4): 2584; chains: 2; bounding box: 103×125×103 Å

Secondary structure (DSSP, 8-state):
--S-TTGGGGSTTTGGGSGGGSSTT--------B-----------SEEEE--HHHHHHHHHHHHH--TTS-TTT-HHHHHHTTHHHHSPPPTT-SEEEHHHHHHHHHHHHHHHHHHT--TTT--HHHHHHHHHHHHHT-HHHHHHHTTHHHHHHHHH---SSTTS---TTS----TTT-TT--GGG--S-HHHHHHHHHHHH---SS-EEEEEE-SS-TT-EEEEEESTT--BTTBTT-GGGGG-HHHHHHHHHHHHHHHHHHHHHTTPPPGGGS--HHHHHHHHHHHHHHHHHHHHHHSSTT------EE-HHHHHHHSTTS-HHHHHHHHS-HHHHHHHHTT---EE-S-HHHHHHHHHHHHHS-HHHHHHHHHHHHHHHHGGGS-HHHHHHHHHHHHHHH----PPPPHHHHHHHHHH--SSS--SHHHHHHHHHHHH--HHHHHHHHHHHHHHHHHHHHHHHH-SSS-HHHHHHHHHHHHH-EEEEES-GGGG-HHHHHHHTTT----SSS-HHHHHHHHHHHHHHHHHTTTTS---TTS--S-TT-S--EEEGGGTEEEEETTTS-TTT--TTS-HHHHIIIIIHHHHHHHHGGGSTTGGGB-TTS-B---S-HHHHHHHHHHHHHHHHHHHT-EETTTEE--HHHHHHHHHHHHHHHHHHHHHHHHHHHHT--SSEEEETTSTTS-HHHHHHHHHHHTT-EEE-HHHHHHHHHH-SSPPHHHHHHHHHTT-HHHHHHTTPPTTSTTS-SS-----/--S-----TTSGGGGGGSGGGSSTT----------B---------SEEEE--HHHHHHHHHHHHH--TTS-TTT-HHHHHHTTHHHHSPPPTT-SEEEHHHHHHHHHHHHHHHHHHT--TTT--HHHHHHHHHHHHHT-HHHHHHHTTHHHHHHHHH---SSTTS---TTS----TTT-TT--GGG--S-HHHHHHHHHHHH---SS-EEEEEE-SS-TT-EEEEEESTT--BTTBTT-GGGGG-HHHHHHHHHHHHHHHHHHHHHTTPPPGGGS--HHHHHHHHHHHHHHHHHHHHHHSSTT------EE-HHHHHHHSTTS-HHHHHHHHS-HHHHHHHHTT---EE-S-HHHHHHHHHHHHHS-HHHHHHHHHHHHHHHHGGGS-HHHHHHHHHHHHHHH----PPPPHHHHHHHHHH--SSS--SHHHHHHHHHHHH--HHHHHHHHHHHHHHHHHHHHHHHH-SSS-HHHHHHHHHHHHH-EEEEES-GGGG-HHHHHHHTTT----SSS-HHHHHHHHHHHHHHHHHTTTTS---TTS--S-TT-S--EEEGGGTEEEEETTTS-TTT--TTS-HHHHIIIIIHHHHHHHHGGGSTTGGGB-TTS-B---S-HHHHHHHHHHHHHHHHHHHT-EETTTEE--HHHHHHHHHHHHHHHHHHHHHHHHHHHHT--SSEEEETTSTT--HHHHHHHHHHHTT-EEE-HHHHHHHHHH-SSPPHHHHHHHHHTT-HHHHHHTTPPTTSTTS-SS-----

pLDDT: mean 88.45, std 17.58, range [16.89, 98.56]